Protein AF-0000000080356801 (afdb_homodimer)

Organism: Eutrema salsugineum (NCBI:txid72664)

Radius of gyration: 41.52 Å; Cα contacts (8 Å, |Δi|>4): 2896; chains: 2; bounding box: 86×134×94 Å

Secondary structure (DSSP, 8-state):
-HHHHHHHIIIIIGGGS-HHHHHHHHHH-HHHHHHIIIIIGGG-SEEEESS----HHHHHHHHTT-SS--EEEEEGGG--HHHHHTT--TT-SEEEEEEESS--THHHHHHHHH-TT--EEEEEEE--S-HHHHHHHHHHHHHH-TT--EEEEEEE-S-TT--TTTT---PPPTT--EEEEEEE-HHHHHHHHHHHHHHHH---SS-TTS-----------EEEEEES---HHHHHHHHHH-TT-SEEEEEE--SSPPPGGGS--HHHHHHGGG-TT--EEEEEE--SSS----TT--HHHHHHHHHH-TT-SEEEEE--TT-BHHHHHHHHHH-TT--EEEEES-TB--GGGGTT--STT----EEEEES-TT-BHHHHHHHTT-TT--EEE-TT-TB--THHHHHHTT-TT--EEE-TT---BHHHHHHHHH------EEE-TT-TB--HHHHHHHHSSSSSHHHH--EEE-TT-TT-BHHHHHHHHHH-SS--EEE-TT-TB--HHHHHHHHHHHHTTTSSPPPP-EEE-TT-TT--GGGHHHHSTTTTTT--EEE-TTSTT-SHHHHHHHHHH-TTPEEE-S-PSGGGTT------GGG-/-HHHHHHHIIIIIITTS-HHHHHHHHHH-HHHHHHIIIIIGGG-SEEEESS----HHHHHHHHTT-SS--EEEEE-TT--HHHHHTT--TT-SEEEEEEESS--THHHHHHHHH-TT--EEEEEEE--S-HHHHHHHHHHHHHH-TT--EEEEEEE-S-TT--TTTT--PPPPTT--EEEEEEE-HHHHHHHHHHHHHHHHTT-SS-TTS-----------EEEEEES---HHHHHHHHHH-TT-SEEEEEE--SSPPPGGGS--HHHHHHGGG-TT--EEEEEE--SSS----TT--HHHHHHHHHH-TT-SEEEEE--TT-BHHHHHHHHHH-TT--EEEEES-TB--GGGGTT--STT----EEEEES-TT-BHHHHHHHTT-TT--EEE-TT-TB--THHHHHHTT-TT--EEE-TT----HHHHHHHHH------EEE-TT-TT--HHHHHHHHSSSSSHHHH--EEE-TT-TT-BHHHHHHHHHH-SS--EEE-TT-TB--HHHHHHHHHHHHSTTSSPPPP-EEE-TT-TT--GGGHHHHSTTTTTT--EEE-TTSTT-SHHHHHHHHHH-TTPEEE-S-PSGGGTT------GGG-

Structure (mmCIF, N/CA/C/O backbone):
data_AF-0000000080356801-model_v1
#
loop_
_entity.id
_entity.type
_entity.pdbx_description
1 polymer 'F-box domain-containing protein'
#
loop_
_atom_site.group_PDB
_atom_site.id
_atom_site.type_symbol
_atom_site.label_atom_id
_atom_site.label_alt_id
_atom_site.label_comp_id
_atom_site.label_asym_id
_atom_site.label_entity_id
_atom_site.label_seq_id
_atom_site.pdbx_PDB_ins_code
_atom_site.Cartn_x
_atom_site.Cartn_y
_atom_site.Cartn_z
_atom_site.occupancy
_atom_site.B_iso_or_equiv
_atom_site.auth_seq_id
_atom_site.auth_comp_id
_atom_site.auth_asym_id
_atom_site.auth_atom_id
_atom_site.pdbx_PDB_model_num
ATOM 1 N N . MET A 1 1 ? -2.332 -56.156 -51.938 1 25.5 1 MET A N 1
ATOM 2 C CA . MET A 1 1 ? -3.424 -55.344 -51.375 1 25.5 1 MET A CA 1
ATOM 3 C C . MET A 1 1 ? -3.152 -55 -49.938 1 25.5 1 MET A C 1
ATOM 5 O O . MET A 1 1 ? -3.479 -53.906 -49.5 1 25.5 1 MET A O 1
ATOM 9 N N . GLU A 1 2 ? -2.627 -56 -49.125 1 36.09 2 GLU A N 1
ATOM 10 C CA . GLU A 1 2 ? -2.246 -55.812 -47.719 1 36.09 2 GLU A CA 1
ATOM 11 C C . GLU A 1 2 ? -1.059 -54.844 -47.625 1 36.09 2 GLU A C 1
ATOM 13 O O . GLU A 1 2 ? -0.962 -54.094 -46.656 1 36.09 2 GLU A O 1
ATOM 18 N N . GLU A 1 3 ? -0.075 -54.875 -48.5 1 37.59 3 GLU A N 1
ATOM 19 C CA . GLU A 1 3 ? 1.084 -53.969 -48.531 1 37.59 3 GLU A CA 1
ATOM 20 C C . GLU A 1 3 ? 0.673 -52.531 -48.844 1 37.59 3 GLU A C 1
ATOM 22 O O . GLU A 1 3 ? 1.237 -51.594 -48.312 1 37.59 3 GLU A O 1
ATOM 27 N N . VAL A 1 4 ? -0.217 -52.344 -49.812 1 40.38 4 VAL A N 1
ATOM 28 C CA . VAL A 1 4 ? -0.691 -51.031 -50.25 1 40.38 4 VAL A CA 1
ATOM 29 C C . VAL A 1 4 ? -1.489 -50.375 -49.125 1 40.38 4 VAL A C 1
ATOM 31 O O . VAL A 1 4 ? -1.406 -49.156 -48.938 1 40.38 4 VAL A O 1
ATOM 34 N N . THR A 1 5 ? -2.295 -51.125 -48.406 1 37.97 5 THR A N 1
ATOM 35 C CA . THR A 1 5 ? -3.078 -50.594 -47.312 1 37.97 5 THR A CA 1
ATOM 36 C C . THR A 1 5 ? -2.168 -50.125 -46.156 1 37.97 5 THR A C 1
ATOM 38 O O . THR A 1 5 ? -2.529 -49.219 -45.406 1 37.97 5 THR A O 1
ATOM 41 N N . ARG A 1 6 ? -1.026 -50.781 -46.031 1 43.91 6 ARG A N 1
ATOM 42 C CA . ARG A 1 6 ? -0.042 -50.406 -45.031 1 43.91 6 ARG A CA 1
ATOM 43 C C . ARG A 1 6 ? 0.608 -49.062 -45.375 1 43.91 6 ARG A C 1
ATOM 45 O O . ARG A 1 6 ? 0.827 -48.219 -44.5 1 43.91 6 ARG A O 1
ATOM 52 N N . SER A 1 7 ? 0.887 -48.875 -46.594 1 41.94 7 SER A N 1
ATOM 53 C CA . SER A 1 7 ? 1.487 -47.656 -47.062 1 41.94 7 SER A CA 1
ATOM 54 C C . SER A 1 7 ? 0.49 -46.5 -47.031 1 41.94 7 SER A C 1
ATOM 56 O O . SER A 1 7 ? 0.852 -45.375 -46.688 1 41.94 7 SER A O 1
ATOM 58 N N . VAL A 1 8 ? -0.75 -46.688 -47.5 1 42.94 8 VAL A N 1
ATOM 59 C CA . VAL A 1 8 ? -1.763 -45.656 -47.531 1 42.94 8 VAL A CA 1
ATOM 60 C C . VAL A 1 8 ? -2.191 -45.312 -46.125 1 42.94 8 VAL A C 1
ATOM 62 O O . VAL A 1 8 ? -2.5 -44.125 -45.812 1 42.94 8 VAL A O 1
ATOM 65 N N . LEU A 1 9 ? -2.359 -46.312 -45.281 1 40.38 9 LEU A N 1
ATOM 66 C CA . LEU A 1 9 ? -2.676 -46 -43.906 1 40.38 9 LEU A CA 1
ATOM 67 C C . LEU A 1 9 ? -1.55 -45.219 -43.25 1 40.38 9 LEU A C 1
ATOM 69 O O . LEU A 1 9 ? -1.807 -44.25 -42.5 1 40.38 9 LEU A O 1
ATOM 73 N N . ALA A 1 10 ? -0.326 -45.562 -43.562 1 43.72 10 ALA A N 1
ATOM 74 C CA . ALA A 1 10 ? 0.848 -44.875 -43.062 1 43.72 10 ALA A CA 1
ATOM 75 C C . ALA A 1 10 ? 0.89 -43.438 -43.562 1 43.72 10 ALA A C 1
ATOM 77 O O . ALA A 1 10 ? 1.141 -42.5 -42.812 1 43.72 10 ALA A O 1
ATOM 78 N N . GLU A 1 11 ? 0.831 -43.344 -44.875 1 45.25 11 GLU A N 1
ATOM 79 C CA . GLU A 1 11 ? 1.034 -42.031 -45.469 1 45.25 11 GLU A CA 1
ATOM 80 C C . GLU A 1 11 ? -0.129 -41.094 -45.156 1 45.25 11 GLU A C 1
ATOM 82 O O . GLU A 1 11 ? 0.077 -39.906 -44.906 1 45.25 11 GLU A O 1
ATOM 87 N N . GLU A 1 12 ? -1.353 -41.531 -45.406 1 44.69 12 GLU A N 1
ATOM 88 C CA . GLU A 1 12 ? -2.467 -40.594 -45.375 1 44.69 12 GLU A CA 1
ATOM 89 C C . GLU A 1 12 ? -3.045 -40.469 -43.969 1 44.69 12 GLU A C 1
ATOM 91 O O . GLU A 1 12 ? -3.469 -39.406 -43.562 1 44.69 12 GLU A O 1
ATOM 96 N N . ILE A 1 13 ? -3.254 -41.625 -43.281 1 43.5 13 ILE A N 1
ATOM 97 C CA . ILE A 1 13 ? -3.971 -41.531 -42 1 43.5 13 ILE A CA 1
ATOM 98 C C . ILE A 1 13 ? -2.98 -41.281 -40.875 1 43.5 13 ILE A C 1
ATOM 100 O O . ILE A 1 13 ? -3.186 -40.438 -40.031 1 43.5 13 ILE A O 1
ATOM 104 N N . LEU A 1 14 ? -1.884 -42.062 -40.938 1 47.72 14 LEU A N 1
ATOM 105 C CA . LEU A 1 14 ? -1.018 -42.031 -39.75 1 47.72 14 LEU A CA 1
ATOM 106 C C . LEU A 1 14 ? -0.223 -40.719 -39.719 1 47.72 14 LEU A C 1
ATOM 108 O O . LEU A 1 14 ? 0.11 -40.25 -38.625 1 47.72 14 LEU A O 1
ATOM 112 N N . LYS A 1 15 ? 0.079 -40.281 -40.844 1 47.97 15 LYS A N 1
ATOM 113 C CA . LYS A 1 15 ? 0.773 -39 -40.875 1 47.97 15 LYS A CA 1
ATOM 114 C C . LYS A 1 15 ? -0.071 -37.906 -40.219 1 47.97 15 LYS A C 1
ATOM 116 O O . LYS A 1 15 ? 0.461 -36.906 -39.75 1 47.97 15 LYS A O 1
ATOM 121 N N . ARG A 1 16 ? -1.338 -38.125 -40.312 1 46.84 16 ARG A N 1
ATOM 122 C CA . ARG A 1 16 ? -2.238 -37.094 -39.781 1 46.84 16 ARG A CA 1
ATOM 123 C C . ARG A 1 16 ? -2.545 -37.312 -38.312 1 46.84 16 ARG A C 1
ATOM 125 O O . ARG A 1 16 ? -3.172 -36.438 -37.688 1 46.84 16 ARG A O 1
ATOM 132 N N . LEU A 1 17 ? -2.395 -38.438 -37.875 1 47.94 17 LEU A N 1
ATOM 133 C CA . LEU A 1 17 ? -2.725 -38.656 -36.469 1 47.94 17 LEU A CA 1
ATOM 134 C C . LEU A 1 17 ? -1.638 -38.094 -35.562 1 47.94 17 LEU A C 1
ATOM 136 O O . LEU A 1 17 ? -0.451 -38.156 -35.875 1 47.94 17 LEU A O 1
ATOM 140 N N . ASP A 1 18 ? -1.974 -37.25 -34.625 1 52.53 18 ASP A N 1
ATOM 141 C CA . ASP A 1 18 ? -1.084 -36.781 -33.562 1 52.53 18 ASP A CA 1
ATOM 142 C C . ASP A 1 18 ? -0.417 -37.969 -32.875 1 52.53 18 ASP A C 1
ATOM 144 O O . ASP A 1 18 ? -0.926 -39.094 -32.906 1 52.53 18 ASP A O 1
ATOM 148 N N . LEU A 1 19 ? 0.879 -37.906 -32.688 1 53.62 19 LEU A N 1
ATOM 149 C CA . LEU A 1 19 ? 1.725 -38.906 -32.062 1 53.62 19 LEU A CA 1
ATOM 150 C C . LEU A 1 19 ? 0.955 -39.688 -30.984 1 53.62 19 LEU A C 1
ATOM 152 O O . LEU A 1 19 ? 1.115 -40.906 -30.859 1 53.62 19 LEU A O 1
ATOM 156 N N . GLU A 1 20 ? 0.121 -39.031 -30.391 1 54.12 20 GLU A N 1
ATOM 157 C CA . GLU A 1 20 ? -0.649 -39.688 -29.344 1 54.12 20 GLU A CA 1
ATOM 158 C C . GLU A 1 20 ? -1.574 -40.75 -29.906 1 54.12 20 GLU A C 1
ATOM 160 O O . GLU A 1 20 ? -1.695 -41.844 -29.328 1 54.12 20 GLU A O 1
ATOM 165 N N . ASN A 1 21 ? -2.109 -40.375 -30.984 1 54.81 21 ASN A N 1
ATOM 166 C CA . ASN A 1 21 ? -3.029 -41.312 -31.625 1 54.81 21 ASN A CA 1
ATOM 167 C C . ASN A 1 21 ? -2.285 -42.438 -32.312 1 54.81 21 ASN A C 1
ATOM 169 O O . ASN A 1 21 ? -2.754 -43.594 -32.281 1 54.81 21 ASN A O 1
ATOM 173 N N . LEU A 1 22 ? -1.183 -42.094 -32.781 1 57.03 22 LEU A N 1
ATOM 174 C CA . LEU A 1 22 ? -0.386 -43.125 -33.438 1 57.03 22 LEU A CA 1
ATOM 175 C C . LEU A 1 22 ? 0.051 -44.188 -32.438 1 57.03 22 LEU A C 1
ATOM 177 O O . LEU A 1 22 ? 0.009 -45.375 -32.75 1 57.03 22 LEU A O 1
ATOM 181 N N . CYS A 1 23 ? 0.458 -43.656 -31.234 1 54.62 23 CYS A N 1
ATOM 182 C CA . CYS A 1 23 ? 0.873 -44.594 -30.188 1 54.62 23 CYS A CA 1
ATOM 183 C C . CYS A 1 23 ? -0.304 -45.438 -29.703 1 54.62 23 CYS A C 1
ATOM 185 O O . CYS A 1 23 ? -0.153 -46.625 -29.438 1 54.62 23 CYS A O 1
ATOM 187 N N . SER A 1 24 ? -1.431 -44.75 -29.672 1 54.56 24 SER A N 1
ATOM 188 C CA . SER A 1 24 ? -2.619 -45.469 -29.25 1 54.56 24 SER A CA 1
ATOM 189 C C . SER A 1 24 ? -2.982 -46.562 -30.25 1 54.56 24 SER A C 1
ATOM 191 O O . SER A 1 24 ? -3.336 -47.688 -29.859 1 54.56 24 SER A O 1
ATOM 193 N N . VAL A 1 25 ? -2.854 -46.219 -31.516 1 53.09 25 VAL A N 1
ATOM 194 C CA . VAL A 1 25 ? -3.227 -47.156 -32.562 1 53.09 25 VAL A CA 1
ATOM 195 C C . VAL A 1 25 ? -2.188 -48.25 -32.656 1 53.09 25 VAL A C 1
ATOM 197 O O . VAL A 1 25 ? -2.527 -49.406 -32.938 1 53.09 25 VAL A O 1
ATOM 200 N N . ALA A 1 26 ? -0.962 -47.875 -32.375 1 55.44 26 ALA A N 1
ATOM 201 C CA . ALA A 1 26 ? 0.104 -48.875 -32.438 1 55.44 26 ALA A CA 1
ATOM 202 C C . ALA A 1 26 ? -0.053 -49.938 -31.344 1 55.44 26 ALA A C 1
ATOM 204 O O . ALA A 1 26 ? 0.397 -51.062 -31.5 1 55.44 26 ALA A O 1
ATOM 205 N N . CYS A 1 27 ? -0.61 -49.469 -30.234 1 50.56 27 CYS A N 1
ATOM 206 C CA . CYS A 1 27 ? -0.803 -50.375 -29.109 1 50.56 27 CYS A CA 1
ATOM 207 C C . CYS A 1 27 ? -1.922 -51.375 -29.391 1 50.56 27 CYS A C 1
ATOM 209 O O . CYS A 1 27 ? -2.021 -52.406 -28.719 1 50.56 27 CYS A O 1
ATOM 211 N N . VAL A 1 28 ? -2.814 -51.062 -30.344 1 49.81 28 VAL A N 1
ATOM 212 C CA . VAL A 1 28 ? -3.994 -51.875 -30.547 1 49.81 28 VAL A CA 1
ATOM 213 C C . VAL A 1 28 ? -3.719 -52.938 -31.625 1 49.81 28 VAL A C 1
ATOM 215 O O . VAL A 1 28 ? -4.305 -54 -31.609 1 49.81 28 VAL A O 1
ATOM 218 N N . SER A 1 29 ? -2.967 -52.594 -32.75 1 50.62 29 SER A N 1
ATOM 219 C CA . SER A 1 29 ? -2.818 -53.531 -33.844 1 50.62 29 SER A CA 1
ATOM 220 C C . SER A 1 29 ? -1.355 -53.719 -34.25 1 50.62 29 SER A C 1
ATOM 222 O O . SER A 1 29 ? -0.622 -52.719 -34.375 1 50.62 29 SER A O 1
ATOM 224 N N . THR A 1 30 ? -0.824 -54.938 -34.188 1 54.16 30 THR A N 1
ATOM 225 C CA . THR A 1 30 ? 0.528 -55.281 -34.625 1 54.16 30 THR A CA 1
ATOM 226 C C . THR A 1 30 ? 0.815 -54.75 -36.031 1 54.16 30 THR A C 1
ATOM 228 O O . THR A 1 30 ? 1.946 -54.375 -36.312 1 54.16 30 THR A O 1
ATOM 231 N N . THR A 1 31 ? -0.136 -54.812 -36.844 1 50.38 31 THR A N 1
ATOM 232 C CA . THR A 1 31 ? 0.046 -54.344 -38.219 1 50.38 31 THR A CA 1
ATOM 233 C C . THR A 1 31 ? 0.283 -52.844 -38.25 1 50.38 31 THR A C 1
ATOM 235 O O . THR A 1 31 ? 1.127 -52.344 -39.031 1 50.38 31 THR A O 1
ATOM 238 N N . LEU A 1 32 ? -0.456 -52.188 -37.438 1 52.88 32 LEU A N 1
ATOM 239 C CA . LEU A 1 32 ? -0.323 -50.75 -37.406 1 52.88 32 LEU A CA 1
ATOM 240 C C . LEU A 1 32 ? 0.965 -50.312 -36.719 1 52.88 32 LEU A C 1
ATOM 242 O O . LEU A 1 32 ? 1.587 -49.312 -37.094 1 52.88 32 LEU A O 1
ATOM 246 N N . ARG A 1 33 ? 1.426 -51.125 -35.844 1 56.06 33 ARG A N 1
ATOM 247 C CA . ARG A 1 33 ? 2.719 -50.906 -35.188 1 56.06 33 ARG A CA 1
ATOM 248 C C . ARG A 1 33 ? 3.85 -50.969 -36.219 1 56.06 33 ARG A C 1
ATOM 250 O O . ARG A 1 33 ? 4.742 -50.094 -36.219 1 56.06 33 ARG A O 1
ATOM 257 N N . SER A 1 34 ? 3.748 -51.938 -37.094 1 57.5 34 SER A N 1
ATOM 258 C CA . SER A 1 34 ? 4.781 -52.094 -38.125 1 57.5 34 SER A CA 1
ATOM 259 C C . SER A 1 34 ? 4.738 -50.938 -39.125 1 57.5 34 SER A C 1
ATOM 261 O O . SER A 1 34 ? 5.781 -50.469 -39.594 1 57.5 34 SER A O 1
ATOM 263 N N . ALA A 1 35 ? 3.547 -50.469 -39.406 1 54.09 35 ALA A N 1
ATOM 264 C CA . ALA A 1 35 ? 3.395 -49.375 -40.375 1 54.09 35 ALA A CA 1
ATOM 265 C C . ALA A 1 35 ? 3.918 -48.062 -39.781 1 54.09 35 ALA A C 1
ATOM 267 O O . ALA A 1 35 ? 4.527 -47.25 -40.5 1 54.09 35 ALA A O 1
ATOM 268 N N . VAL A 1 36 ? 3.625 -47.812 -38.531 1 57.12 36 VAL A N 1
ATOM 269 C CA . VAL A 1 36 ? 4.09 -46.594 -37.906 1 57.12 36 VAL A CA 1
ATOM 270 C C . VAL A 1 36 ? 5.613 -46.625 -37.781 1 57.12 36 VAL A C 1
ATOM 272 O O . VAL A 1 36 ? 6.281 -45.625 -38.062 1 57.12 36 VAL A O 1
ATOM 275 N N . VAL A 1 37 ? 6.172 -47.812 -37.438 1 56.53 37 VAL A N 1
ATOM 276 C CA . VAL A 1 37 ? 7.609 -47.938 -37.188 1 56.53 37 VAL A CA 1
ATOM 277 C C . VAL A 1 37 ? 8.359 -47.875 -38.531 1 56.53 37 VAL A C 1
ATOM 279 O O . VAL A 1 37 ? 9.414 -47.219 -38.625 1 56.53 37 VAL A O 1
ATOM 282 N N . SER A 1 38 ? 7.793 -48.531 -39.531 1 56.16 38 SER A N 1
ATOM 283 C CA . SER A 1 38 ? 8.531 -48.594 -40.781 1 56.16 38 SER A CA 1
ATOM 284 C C . SER A 1 38 ? 8.234 -47.406 -41.688 1 56.16 38 SER A C 1
ATOM 286 O O . SER A 1 38 ? 9.031 -47.031 -42.562 1 56.16 38 SER A O 1
ATOM 288 N N . GLY A 1 39 ? 7.168 -46.719 -41.5 1 56.91 39 GLY A N 1
ATOM 289 C CA . GLY A 1 39 ? 6.785 -45.688 -42.469 1 56.91 39 GLY A CA 1
ATOM 290 C C . GLY A 1 39 ? 6.871 -44.312 -41.906 1 56.91 39 GLY A C 1
ATOM 291 O O . GLY A 1 39 ? 7.473 -43.406 -42.5 1 56.91 39 GLY A O 1
ATOM 292 N N . VAL A 1 40 ? 6.246 -44.125 -40.75 1 60.62 40 VAL A N 1
ATOM 293 C CA . VAL A 1 40 ? 6.016 -42.75 -40.281 1 60.62 40 VAL A CA 1
ATOM 294 C C . VAL A 1 40 ? 7.156 -42.312 -39.375 1 60.62 40 VAL A C 1
ATOM 296 O O . VAL A 1 40 ? 7.648 -41.188 -39.5 1 60.62 40 VAL A O 1
ATOM 299 N N . LEU A 1 41 ? 7.672 -43.188 -38.719 1 63 41 LEU A N 1
ATOM 300 C CA . LEU A 1 41 ? 8.602 -42.812 -37.656 1 63 41 LEU A CA 1
ATOM 301 C C . LEU A 1 41 ? 9.922 -42.312 -38.219 1 63 41 LEU A C 1
ATOM 303 O O . LEU A 1 41 ? 10.484 -41.312 -37.75 1 63 41 LEU A O 1
ATOM 307 N N . PRO A 1 42 ? 10.328 -42.969 -39.406 1 61.78 42 PRO A N 1
ATOM 308 C CA . PRO A 1 42 ? 11.617 -42.5 -39.906 1 61.78 42 PRO A CA 1
ATOM 309 C C . PRO A 1 42 ? 11.547 -41.062 -40.406 1 61.78 42 PRO A C 1
ATOM 311 O O . PRO A 1 42 ? 12.57 -40.375 -40.5 1 61.78 42 PRO A O 1
ATOM 314 N N . SER A 1 43 ? 10.398 -40.562 -40.688 1 66.38 43 SER A N 1
ATOM 315 C CA . SER A 1 43 ? 10.266 -39.219 -41.219 1 66.38 43 SER A CA 1
ATOM 316 C C . SER A 1 43 ? 9.977 -38.188 -40.125 1 66.38 43 SER A C 1
ATOM 318 O O . SER A 1 43 ? 9.984 -37 -40.375 1 66.38 43 SER A O 1
ATOM 320 N N . LEU A 1 44 ? 9.867 -38.656 -38.969 1 75.69 44 LEU A N 1
ATOM 321 C CA . LEU A 1 44 ? 9.5 -37.75 -37.906 1 75.69 44 LEU A CA 1
ATOM 322 C C . LEU A 1 44 ? 10.719 -36.969 -37.375 1 75.69 44 LEU A C 1
ATOM 324 O O . LEU A 1 44 ? 11.797 -37.562 -37.219 1 75.69 44 LEU A O 1
ATOM 328 N N . THR A 1 45 ? 10.547 -35.719 -37.312 1 83.44 45 THR A N 1
ATOM 329 C CA . THR A 1 45 ? 11.617 -34.875 -36.812 1 83.44 45 THR A CA 1
ATOM 330 C C . THR A 1 45 ? 11.469 -34.656 -35.312 1 83.44 45 THR A C 1
ATOM 332 O O . THR A 1 45 ? 12.438 -34.344 -34.625 1 83.44 45 THR A O 1
ATOM 335 N N . SER A 1 46 ? 10.266 -34.875 -34.844 1 88.56 46 SER A N 1
ATOM 336 C CA . SER A 1 46 ? 10.016 -34.719 -33.406 1 88.56 46 SER A CA 1
ATOM 337 C C . SER A 1 46 ? 9.164 -35.844 -32.875 1 88.56 46 SER A C 1
ATOM 339 O O . SER A 1 46 ? 8.219 -36.312 -33.531 1 88.56 46 SER A O 1
ATOM 341 N N . LEU A 1 47 ? 9.609 -36.438 -31.828 1 84.19 47 LEU A N 1
ATOM 342 C CA . LEU A 1 47 ? 8.875 -37.531 -31.188 1 84.19 47 LEU A CA 1
ATOM 343 C C . LEU A 1 47 ? 8.641 -37.25 -29.719 1 84.19 47 LEU A C 1
ATOM 345 O O . LEU A 1 47 ? 9.586 -37 -28.969 1 84.19 47 LEU A O 1
ATOM 349 N N . ASP A 1 48 ? 7.406 -37.188 -29.266 1 86.44 48 ASP A N 1
ATOM 350 C CA . ASP A 1 48 ? 7.039 -36.938 -27.875 1 86.44 48 ASP A CA 1
ATOM 351 C C . ASP A 1 48 ? 6.375 -38.188 -27.266 1 86.44 48 ASP A C 1
ATOM 353 O O . ASP A 1 48 ? 5.219 -38.469 -27.562 1 86.44 48 ASP A O 1
ATOM 357 N N . LEU A 1 49 ? 7.062 -38.875 -26.438 1 81.38 49 LEU A N 1
ATOM 358 C CA . LEU A 1 49 ? 6.555 -40.062 -25.766 1 81.38 49 LEU A CA 1
ATOM 359 C C . LEU A 1 49 ? 6.352 -39.781 -24.266 1 81.38 49 LEU A C 1
ATOM 361 O O . LEU A 1 49 ? 6.555 -40.688 -23.438 1 81.38 49 LEU A O 1
ATOM 365 N N . SER A 1 50 ? 5.961 -38.656 -23.922 1 81.38 50 SER A N 1
ATOM 366 C CA . SER A 1 50 ? 5.828 -38.25 -22.531 1 81.38 50 SER A CA 1
ATOM 367 C C . SER A 1 50 ? 4.633 -38.938 -21.875 1 81.38 50 SER A C 1
ATOM 369 O O . SER A 1 50 ? 4.637 -39.188 -20.672 1 81.38 50 SER A O 1
ATOM 371 N N . VAL A 1 51 ? 3.686 -39.25 -22.672 1 71.62 51 VAL A N 1
ATOM 372 C CA . VAL A 1 51 ? 2.434 -39.75 -22.109 1 71.62 51 VAL A CA 1
ATOM 373 C C . VAL A 1 51 ? 2.506 -41.25 -21.953 1 71.62 51 VAL A C 1
ATOM 375 O O . VAL A 1 51 ? 1.708 -41.844 -21.219 1 71.62 51 VAL A O 1
ATOM 378 N N . PHE A 1 52 ? 3.521 -41.844 -22.594 1 71.69 52 PHE A N 1
ATOM 379 C CA . PHE A 1 52 ? 3.672 -43.281 -22.594 1 71.69 52 PHE A CA 1
ATOM 380 C C . PHE A 1 52 ? 4.984 -43.688 -21.922 1 71.69 52 PHE A C 1
ATOM 382 O O . PHE A 1 52 ? 5.984 -43 -22.031 1 71.69 52 PHE A O 1
ATOM 389 N N . SER A 1 53 ? 4.93 -44.781 -21.109 1 77.56 53 SER A N 1
ATOM 390 C CA . SER A 1 53 ? 6.141 -45.281 -20.484 1 77.56 53 SER A CA 1
ATOM 391 C C . SER A 1 53 ? 6.613 -46.562 -21.172 1 77.56 53 SER A C 1
ATOM 393 O O . SER A 1 53 ? 6.332 -47.688 -20.703 1 77.56 53 SER A O 1
ATOM 395 N N . PRO A 1 54 ? 7.332 -46.344 -22.109 1 77.31 54 PRO A N 1
ATOM 396 C CA . PRO A 1 54 ? 7.77 -47.531 -22.859 1 77.31 54 PRO A CA 1
ATOM 397 C C . PRO A 1 54 ? 8.836 -48.344 -22.109 1 77.31 54 PRO A C 1
ATOM 399 O O . PRO A 1 54 ? 9.57 -47.781 -21.281 1 77.31 54 PRO A O 1
ATOM 402 N N . ASP A 1 55 ? 8.828 -49.656 -22.344 1 79.38 55 ASP A N 1
ATOM 403 C CA . ASP A 1 55 ? 9.945 -50.469 -21.859 1 79.38 55 ASP A CA 1
ATOM 404 C C . ASP A 1 55 ? 11.102 -50.438 -22.859 1 79.38 55 ASP A C 1
ATOM 406 O O . ASP A 1 55 ? 10.984 -49.844 -23.938 1 79.38 55 ASP A O 1
ATOM 410 N N . GLU A 1 56 ? 12.211 -51.031 -22.547 1 84.38 56 GLU A N 1
ATOM 411 C CA . GLU A 1 56 ? 13.43 -50.969 -23.344 1 84.38 56 GLU A CA 1
ATOM 412 C C . GLU A 1 56 ? 13.203 -51.594 -24.734 1 84.38 56 GLU A C 1
ATOM 414 O O . GLU A 1 56 ? 13.656 -51.031 -25.734 1 84.38 56 GLU A O 1
ATOM 419 N N . GLU A 1 57 ? 12.492 -52.688 -24.812 1 81.44 57 GLU A N 1
ATOM 420 C CA . GLU A 1 57 ? 12.25 -53.344 -26.078 1 81.44 57 GLU A CA 1
ATOM 421 C C . GLU A 1 57 ? 11.367 -52.5 -27 1 81.44 57 GLU A C 1
ATOM 423 O O . GLU A 1 57 ? 11.641 -52.375 -28.188 1 81.44 57 GLU A O 1
ATOM 428 N N . THR A 1 58 ? 10.383 -52 -26.406 1 78.5 58 THR A N 1
ATOM 429 C CA . THR A 1 58 ? 9.461 -51.156 -27.172 1 78.5 58 THR A CA 1
ATOM 430 C C . THR A 1 58 ? 10.172 -49.906 -27.703 1 78.5 58 THR A C 1
ATOM 432 O O . THR A 1 58 ? 9.953 -49.5 -28.844 1 78.5 58 THR A O 1
ATOM 435 N N . LEU A 1 59 ? 10.969 -49.344 -26.859 1 83.5 59 LEU A N 1
ATOM 436 C CA . LEU A 1 59 ? 11.688 -48.156 -27.266 1 83.5 59 LEU A CA 1
ATOM 437 C C . LEU A 1 59 ? 12.625 -48.438 -28.438 1 83.5 59 LEU A C 1
ATOM 439 O O . LEU A 1 59 ? 12.695 -47.688 -29.391 1 83.5 59 LEU A O 1
ATOM 443 N N . ASN A 1 60 ? 13.344 -49.531 -28.312 1 81.19 60 ASN A N 1
ATOM 444 C CA . ASN A 1 60 ? 14.266 -49.906 -29.375 1 81.19 60 ASN A CA 1
ATOM 445 C C . ASN A 1 60 ? 13.539 -50.156 -30.703 1 81.19 60 ASN A C 1
ATOM 447 O O . ASN A 1 60 ? 14.047 -49.812 -31.766 1 81.19 60 ASN A O 1
ATOM 451 N N . TYR A 1 61 ? 12.477 -50.656 -30.516 1 74.69 61 TYR A N 1
ATOM 452 C CA . TYR A 1 61 ? 11.68 -50.938 -31.703 1 74.69 61 TYR A CA 1
ATOM 453 C C . TYR A 1 61 ? 11.172 -49.656 -32.344 1 74.69 61 TYR A C 1
ATOM 455 O O . TYR A 1 61 ? 11.172 -49.531 -33.562 1 74.69 61 TYR A O 1
ATOM 463 N N . MET A 1 62 ? 10.742 -48.781 -31.594 1 74.75 62 MET A N 1
ATOM 464 C CA . MET A 1 62 ? 10.195 -47.5 -32.094 1 74.75 62 MET A CA 1
ATOM 465 C C . MET A 1 62 ? 11.273 -46.656 -32.75 1 74.75 62 MET A C 1
ATOM 467 O O . MET A 1 62 ? 11.008 -46 -33.75 1 74.75 62 MET A O 1
ATOM 471 N N . LEU A 1 63 ? 12.461 -46.781 -32.219 1 78 63 LEU A N 1
ATOM 472 C CA . LEU A 1 63 ? 13.484 -45.844 -32.656 1 78 63 LEU A CA 1
ATOM 473 C C . LEU A 1 63 ? 14.383 -46.469 -33.719 1 78 63 LEU A C 1
ATOM 475 O O . LEU A 1 63 ? 15.234 -45.812 -34.281 1 78 63 LEU A O 1
ATOM 479 N N . ARG A 1 64 ? 14.43 -47.781 -33.969 1 70.88 64 ARG A N 1
ATOM 480 C CA . ARG A 1 64 ? 15.258 -48.469 -34.969 1 70.88 64 ARG A CA 1
ATOM 481 C C . ARG A 1 64 ? 15.148 -47.812 -36.312 1 70.88 64 ARG A C 1
ATOM 483 O O . ARG A 1 64 ? 16.125 -47.75 -37.062 1 70.88 64 ARG A O 1
ATOM 490 N N . GLY A 1 65 ? 14.086 -46.969 -36.625 1 63.12 65 GLY A N 1
ATOM 491 C CA . GLY A 1 65 ? 13.898 -46.375 -37.906 1 63.12 65 GLY A CA 1
ATOM 492 C C . GLY A 1 65 ? 13.898 -44.875 -37.906 1 63.12 65 GLY A C 1
ATOM 493 O O . GLY A 1 65 ? 13.734 -44.219 -38.938 1 63.12 65 GLY A O 1
ATOM 494 N N . CYS A 1 66 ? 14.227 -44.375 -36.812 1 68.94 66 CYS A N 1
ATOM 495 C CA . CYS A 1 66 ? 14.141 -42.906 -36.719 1 68.94 66 CYS A CA 1
ATOM 496 C C . CYS A 1 66 ? 15.508 -42.281 -36.938 1 68.94 66 CYS A C 1
ATOM 498 O O . CYS A 1 66 ? 16.25 -42.031 -35.969 1 68.94 66 CYS A O 1
ATOM 500 N N . ILE A 1 67 ? 16.016 -42.125 -38.125 1 65.56 67 ILE A N 1
ATOM 501 C CA . ILE A 1 67 ? 17.344 -41.594 -38.438 1 65.56 67 ILE A CA 1
ATOM 502 C C . ILE A 1 67 ? 17.344 -40.094 -38.406 1 65.56 67 ILE A C 1
ATOM 504 O O . ILE A 1 67 ? 18.359 -39.469 -38.094 1 65.56 67 ILE A O 1
ATOM 508 N N . GLY A 1 68 ? 16.266 -39.406 -38.469 1 75.25 68 GLY A N 1
ATOM 509 C CA . GLY A 1 68 ? 16.266 -37.969 -38.562 1 75.25 68 GLY A CA 1
ATOM 510 C C . GLY A 1 68 ? 15.641 -37.281 -37.344 1 75.25 68 GLY A C 1
ATOM 511 O O . GLY A 1 68 ? 15.195 -36.156 -37.438 1 75.25 68 GLY A O 1
ATOM 512 N N . LEU A 1 69 ? 15.656 -37.906 -36.281 1 86.38 69 LEU A N 1
ATOM 513 C CA . LEU A 1 69 ? 15 -37.344 -35.125 1 86.38 69 LEU A CA 1
ATOM 514 C C . LEU A 1 69 ? 15.82 -36.188 -34.5 1 86.38 69 LEU A C 1
ATOM 516 O O . LEU A 1 69 ? 17 -36.375 -34.219 1 86.38 69 LEU A O 1
ATOM 520 N N . ARG A 1 70 ? 15.219 -35.031 -34.438 1 91.12 70 ARG A N 1
ATOM 521 C CA . ARG A 1 70 ? 15.898 -33.875 -33.875 1 91.12 70 ARG A CA 1
ATOM 522 C C . ARG A 1 70 ? 15.414 -33.562 -32.469 1 91.12 70 ARG A C 1
ATOM 524 O O . ARG A 1 70 ? 16.172 -33.062 -31.641 1 91.12 70 ARG A O 1
ATOM 531 N N . SER A 1 71 ? 14.156 -33.844 -32.219 1 93.69 71 SER A N 1
ATOM 532 C CA . SER A 1 71 ? 13.57 -33.625 -30.891 1 93.69 71 SER A CA 1
ATOM 533 C C . SER A 1 71 ? 12.969 -34.906 -30.312 1 93.69 71 SER A C 1
ATOM 535 O O . SER A 1 71 ? 12.18 -35.562 -30.984 1 93.69 71 SER A O 1
ATOM 537 N N . LEU A 1 72 ? 13.43 -35.25 -29.109 1 91.44 72 LEU A N 1
ATOM 538 C CA . LEU A 1 72 ? 12.969 -36.5 -28.484 1 91.44 72 LEU A CA 1
ATOM 539 C C . LEU A 1 72 ? 12.539 -36.25 -27.047 1 91.44 72 LEU A C 1
ATOM 541 O O . LEU A 1 72 ? 13.289 -35.656 -26.266 1 91.44 72 LEU A O 1
ATOM 545 N N . THR A 1 73 ? 11.344 -36.562 -26.688 1 92.94 73 THR A N 1
ATOM 546 C CA . THR A 1 73 ? 10.836 -36.594 -25.328 1 92.94 73 THR A CA 1
ATOM 547 C C . THR A 1 73 ? 10.492 -38 -24.875 1 92.94 73 THR A C 1
ATOM 549 O O . THR A 1 73 ? 9.703 -38.688 -25.531 1 92.94 73 THR A O 1
ATOM 552 N N . LEU A 1 74 ? 11.102 -38.406 -23.781 1 89.75 74 LEU A N 1
ATOM 553 C CA . LEU A 1 74 ? 10.922 -39.781 -23.328 1 89.75 74 LEU A CA 1
ATOM 554 C C . LEU A 1 74 ? 10.438 -39.812 -21.875 1 89.75 74 LEU A C 1
ATOM 556 O O . LEU A 1 74 ? 10.891 -39 -21.047 1 89.75 74 LEU A O 1
ATOM 560 N N . ASN A 1 75 ? 9.492 -40.594 -21.594 1 85.75 75 ASN A N 1
ATOM 561 C CA . ASN A 1 75 ? 9.156 -40.969 -20.234 1 85.75 75 ASN A CA 1
ATOM 562 C C . ASN A 1 75 ? 10 -42.156 -19.766 1 85.75 75 ASN A C 1
ATOM 564 O O . ASN A 1 75 ? 9.742 -43.312 -20.156 1 85.75 75 ASN A O 1
ATOM 568 N N . CYS A 1 76 ? 10.93 -42 -18.859 1 86.31 76 CYS A N 1
ATOM 569 C CA . CYS A 1 76 ? 11.953 -42.969 -18.531 1 86.31 76 CYS A CA 1
ATOM 570 C C . CYS A 1 76 ? 11.594 -43.75 -17.25 1 86.31 76 CYS A C 1
ATOM 572 O O . CYS A 1 76 ? 12.477 -44.25 -16.562 1 86.31 76 CYS A O 1
ATOM 574 N N . LEU A 1 77 ? 10.414 -43.781 -16.938 1 79.81 77 LEU A N 1
ATOM 575 C CA . LEU A 1 77 ? 9.977 -44.438 -15.711 1 79.81 77 LEU A CA 1
ATOM 576 C C . LEU A 1 77 ? 10.453 -45.875 -15.672 1 79.81 77 LEU A C 1
ATOM 578 O O . LEU A 1 77 ? 10.789 -46.406 -14.602 1 79.81 77 LEU A O 1
ATOM 582 N N . ARG A 1 78 ? 10.57 -46.562 -16.875 1 80.81 78 ARG A N 1
ATOM 583 C CA . ARG A 1 78 ? 10.93 -47.969 -16.922 1 80.81 78 ARG A CA 1
ATOM 584 C C . ARG A 1 78 ? 12.203 -48.188 -17.734 1 80.81 78 ARG A C 1
ATOM 586 O O . ARG A 1 78 ? 12.492 -49.312 -18.156 1 80.81 78 ARG A O 1
ATOM 593 N N . LEU A 1 79 ? 12.852 -47.156 -17.906 1 87.44 79 LEU A N 1
ATOM 594 C CA . LEU A 1 79 ? 14.016 -47.281 -18.766 1 87.44 79 LEU A CA 1
ATOM 595 C C . LEU A 1 79 ? 15.305 -47.25 -17.953 1 87.44 79 LEU A C 1
ATOM 597 O O . LEU A 1 79 ? 15.414 -46.531 -16.969 1 87.44 79 LEU A O 1
ATOM 601 N N . SER A 1 80 ? 16.188 -48.094 -18.359 1 88.25 80 SER A N 1
ATOM 602 C CA . SER A 1 80 ? 17.516 -48.125 -17.75 1 88.25 80 SER A CA 1
ATOM 603 C C . SER A 1 80 ? 18.484 -47.188 -18.469 1 88.25 80 SER A C 1
ATOM 605 O O . SER A 1 80 ? 18.141 -46.594 -19.516 1 88.25 80 SER A O 1
ATOM 607 N N . VAL A 1 81 ? 19.656 -47.094 -17.906 1 88.44 81 VAL A N 1
ATOM 608 C CA . VAL A 1 81 ? 20.688 -46.219 -18.484 1 88.44 81 VAL A CA 1
ATOM 609 C C . VAL A 1 81 ? 21.078 -46.75 -19.875 1 88.44 81 VAL A C 1
ATOM 611 O O . VAL A 1 81 ? 21.297 -45.969 -20.797 1 88.44 81 VAL A O 1
ATOM 614 N N . ALA A 1 82 ? 21.109 -48 -20.031 1 89.31 82 ALA A N 1
ATOM 615 C CA . ALA A 1 82 ? 21.5 -48.625 -21.281 1 89.31 82 ALA A CA 1
ATOM 616 C C . ALA A 1 82 ? 20.469 -48.344 -22.375 1 89.31 82 ALA A C 1
ATOM 618 O O . ALA A 1 82 ? 20.844 -48.094 -23.531 1 89.31 82 ALA A O 1
ATOM 619 N N . ALA A 1 83 ? 19.266 -48.344 -22 1 90.06 83 ALA A N 1
ATOM 620 C CA . ALA A 1 83 ? 18.203 -48.094 -22.953 1 90.06 83 ALA A CA 1
ATOM 621 C C . ALA A 1 83 ? 18.281 -46.656 -23.484 1 90.06 83 ALA A C 1
ATOM 623 O O . ALA A 1 83 ? 18.062 -46.406 -24.672 1 90.06 83 ALA A O 1
ATOM 624 N N . VAL A 1 84 ? 18.594 -45.781 -22.609 1 91.56 84 VAL A N 1
ATOM 625 C CA . VAL A 1 84 ? 18.656 -44.375 -22.984 1 91.56 84 VAL A CA 1
ATOM 626 C C . VAL A 1 84 ? 19.891 -44.125 -23.844 1 91.56 84 VAL A C 1
ATOM 628 O O . VAL A 1 84 ? 19.844 -43.344 -24.812 1 91.56 84 VAL A O 1
ATOM 631 N N . ARG A 1 85 ? 20.969 -44.75 -23.484 1 90.88 85 ARG A N 1
ATOM 632 C CA . ARG A 1 85 ? 22.203 -44.625 -24.25 1 90.88 85 ARG A CA 1
ATOM 633 C C . ARG A 1 85 ? 22 -45.062 -25.703 1 90.88 85 ARG A C 1
ATOM 635 O O . ARG A 1 85 ? 22.609 -44.469 -26.609 1 90.88 85 ARG A O 1
ATOM 642 N N . GLY A 1 86 ? 21.141 -45.875 -25.922 1 88.31 86 GLY A N 1
ATOM 643 C CA . GLY A 1 86 ? 20.891 -46.406 -27.25 1 88.31 86 GLY A CA 1
ATOM 644 C C . GLY A 1 86 ? 20.172 -45.438 -28.156 1 88.31 86 GLY A C 1
ATOM 645 O O . GLY A 1 86 ? 20.25 -45.562 -29.391 1 88.31 86 GLY A O 1
ATOM 646 N N . VAL A 1 87 ? 19.594 -44.531 -27.594 1 88.81 87 VAL A N 1
ATOM 647 C CA . VAL A 1 87 ? 18.781 -43.625 -28.406 1 88.81 87 VAL A CA 1
ATOM 648 C C . VAL A 1 87 ? 19.516 -42.281 -28.594 1 88.81 87 VAL A C 1
ATOM 650 O O . VAL A 1 87 ? 19.141 -41.469 -29.438 1 88.81 87 VAL A O 1
ATOM 653 N N . LEU A 1 88 ? 20.625 -42.125 -27.906 1 91.88 88 LEU A N 1
ATOM 654 C CA . LEU A 1 88 ? 21.375 -40.875 -28 1 91.88 88 LEU A CA 1
ATOM 655 C C . LEU A 1 88 ? 22.203 -40.844 -29.266 1 91.88 88 LEU A C 1
ATOM 657 O O . LEU A 1 88 ? 22.641 -41.875 -29.766 1 91.88 88 LEU A O 1
ATOM 661 N N . GLY A 1 89 ? 22.328 -39.594 -29.875 1 91.12 89 GLY A N 1
ATOM 662 C CA . GLY A 1 89 ? 23.109 -39.406 -31.078 1 91.12 89 GLY A CA 1
ATOM 663 C C . GLY A 1 89 ? 23.328 -37.938 -31.422 1 91.12 89 GLY A C 1
ATOM 664 O O . GLY A 1 89 ? 22.672 -37.062 -30.859 1 91.12 89 GLY A O 1
ATOM 665 N N . PRO A 1 90 ? 24.203 -37.719 -32.312 1 91.81 90 PRO A N 1
ATOM 666 C CA . PRO A 1 90 ? 24.547 -36.344 -32.688 1 91.81 90 PRO A CA 1
ATOM 667 C C . PRO A 1 90 ? 23.406 -35.625 -33.438 1 91.81 90 PRO A C 1
ATOM 669 O O . PRO A 1 90 ? 23.422 -34.406 -33.562 1 91.81 90 PRO A O 1
ATOM 672 N N . HIS A 1 91 ? 22.453 -36.375 -33.844 1 90.06 91 HIS A N 1
ATOM 673 C CA . HIS A 1 91 ? 21.344 -35.812 -34.594 1 90.06 91 HIS A CA 1
ATOM 674 C C . HIS A 1 91 ? 20.375 -35.062 -33.688 1 90.06 91 HIS A C 1
ATOM 676 O O . HIS A 1 91 ? 19.562 -34.25 -34.156 1 90.06 91 HIS A O 1
ATOM 682 N N . LEU A 1 92 ? 20.453 -35.281 -32.438 1 92.88 92 LEU A N 1
ATOM 683 C CA . LEU A 1 92 ? 19.5 -34.719 -31.484 1 92.88 92 LEU A CA 1
ATOM 684 C C . LEU A 1 92 ? 19.844 -33.281 -31.156 1 92.88 92 LEU A C 1
ATOM 686 O O . LEU A 1 92 ? 21.016 -32.938 -30.922 1 92.88 92 LEU A O 1
ATOM 690 N N . ARG A 1 93 ? 18.844 -32.438 -31.266 1 95.62 93 ARG A N 1
ATOM 691 C CA . ARG A 1 93 ? 18.969 -31.047 -30.891 1 95.62 93 ARG A CA 1
ATOM 692 C C . ARG A 1 93 ? 18.203 -30.75 -29.609 1 95.62 93 ARG A C 1
ATOM 694 O O . ARG A 1 93 ? 18.594 -29.859 -28.828 1 95.62 93 ARG A O 1
ATOM 701 N N . GLU A 1 94 ? 17.078 -31.422 -29.438 1 97 94 GLU A N 1
ATOM 702 C CA . GLU A 1 94 ? 16.25 -31.297 -28.25 1 97 94 GLU A CA 1
ATOM 703 C C . GLU A 1 94 ? 16 -32.656 -27.594 1 97 94 GLU A C 1
ATOM 705 O O . GLU A 1 94 ? 15.586 -33.594 -28.25 1 97 94 GLU A O 1
ATOM 710 N N . LEU A 1 95 ? 16.312 -32.75 -26.281 1 96.06 95 LEU A N 1
ATOM 711 C CA . LEU A 1 95 ? 16.172 -34 -25.547 1 96.06 95 LEU A CA 1
ATOM 712 C C . LEU A 1 95 ? 15.477 -33.75 -24.219 1 96.06 95 LEU A C 1
ATOM 714 O O . LEU A 1 95 ? 15.922 -32.938 -23.422 1 96.06 95 LEU A O 1
ATOM 718 N N . HIS A 1 96 ? 14.375 -34.406 -23.969 1 95.75 96 HIS A N 1
ATOM 719 C CA . HIS A 1 96 ? 13.648 -34.344 -22.703 1 95.75 96 HIS A CA 1
ATOM 720 C C . HIS A 1 96 ? 13.531 -35.719 -22.078 1 95.75 96 HIS A C 1
ATOM 722 O O . HIS A 1 96 ? 12.844 -36.594 -22.609 1 95.75 96 HIS A O 1
ATOM 728 N N . LEU A 1 97 ? 14.211 -35.938 -21.031 1 93.38 97 LEU A N 1
ATOM 729 C CA . LEU A 1 97 ? 14.125 -37.188 -20.266 1 93.38 97 LEU A CA 1
ATOM 730 C C . LEU A 1 97 ? 13.328 -36.969 -18.984 1 93.38 97 LEU A C 1
ATOM 732 O O . LEU A 1 97 ? 13.828 -36.406 -18.016 1 93.38 97 LEU A O 1
ATOM 736 N N . LEU A 1 98 ? 12.18 -37.562 -18.984 1 89.12 98 LEU A N 1
ATOM 737 C CA . LEU A 1 98 ? 11.25 -37.281 -17.891 1 89.12 98 LEU A CA 1
ATOM 738 C C . LEU A 1 98 ? 11.117 -38.5 -16.984 1 89.12 98 LEU A C 1
ATOM 740 O O . LEU A 1 98 ? 11.203 -39.656 -17.453 1 89.12 98 LEU A O 1
ATOM 744 N N . ARG A 1 99 ? 11.016 -38.25 -15.688 1 83.56 99 ARG A N 1
ATOM 745 C CA . ARG A 1 99 ? 10.703 -39.281 -14.68 1 83.56 99 ARG A CA 1
ATOM 746 C C . ARG A 1 99 ? 11.719 -40.406 -14.711 1 83.56 99 ARG A C 1
ATOM 748 O O . ARG A 1 99 ? 11.344 -41.594 -14.758 1 83.56 99 ARG A O 1
ATOM 755 N N . CYS A 1 100 ? 12.922 -40.031 -14.625 1 86 100 CYS A N 1
ATOM 756 C CA . CYS A 1 100 ? 14 -41 -14.688 1 86 100 CYS A CA 1
ATOM 757 C C . CYS A 1 100 ? 14.32 -41.531 -13.297 1 86 100 CYS A C 1
ATOM 759 O O . CYS A 1 100 ? 15.328 -41.156 -12.703 1 86 100 CYS A O 1
ATOM 761 N N . SER A 1 101 ? 13.586 -42.5 -12.922 1 79.5 101 SER A N 1
ATOM 762 C CA . SER A 1 101 ? 13.75 -43.031 -11.57 1 79.5 101 SER A CA 1
ATOM 763 C C . SER A 1 101 ? 14.867 -44.062 -11.516 1 79.5 101 SER A C 1
ATOM 765 O O . SER A 1 101 ? 15.438 -44.312 -10.453 1 79.5 101 SER A O 1
ATOM 767 N N . LEU A 1 102 ? 15.219 -44.656 -12.648 1 81.56 102 LEU A N 1
ATOM 768 C CA . LEU A 1 102 ? 16.188 -45.75 -12.664 1 81.56 102 LEU A CA 1
ATOM 769 C C . LEU A 1 102 ? 17.516 -45.281 -13.227 1 81.56 102 LEU A C 1
ATOM 771 O O . LEU A 1 102 ? 18.453 -46.062 -13.344 1 81.56 102 LEU A O 1
ATOM 775 N N . LEU A 1 103 ? 17.578 -44.062 -13.5 1 84.06 103 LEU A N 1
ATOM 776 C CA . LEU A 1 103 ? 18.797 -43.531 -14.117 1 84.06 103 LEU A CA 1
ATOM 777 C C . LEU A 1 103 ? 19.766 -43 -13.062 1 84.06 103 LEU A C 1
ATOM 779 O O . LEU A 1 103 ? 19.328 -42.438 -12.062 1 84.06 103 LEU A O 1
ATOM 783 N N . ASN A 1 104 ? 20.938 -43.312 -13.227 1 85.06 104 ASN A N 1
ATOM 784 C CA . ASN A 1 104 ? 21.969 -42.719 -12.398 1 85.06 104 ASN A CA 1
ATOM 785 C C . ASN A 1 104 ? 22.703 -41.625 -13.156 1 85.06 104 ASN A C 1
ATOM 787 O O . ASN A 1 104 ? 22.391 -41.344 -14.312 1 85.06 104 ASN A O 1
ATOM 791 N N . SER A 1 105 ? 23.656 -41 -12.586 1 87.25 105 SER A N 1
ATOM 792 C CA . SER A 1 105 ? 24.266 -39.781 -13.117 1 87.25 105 SER A CA 1
ATOM 793 C C . SER A 1 105 ? 25.203 -40.125 -14.289 1 87.25 105 SER A C 1
ATOM 795 O O . SER A 1 105 ? 25.609 -39.219 -15.023 1 87.25 105 SER A O 1
ATOM 797 N N . THR A 1 106 ? 25.438 -41.344 -14.609 1 89.5 106 THR A N 1
ATOM 798 C CA . THR A 1 106 ? 26.266 -41.75 -15.742 1 89.5 106 THR A CA 1
ATOM 799 C C . THR A 1 106 ? 25.594 -41.344 -17.062 1 89.5 106 THR A C 1
ATOM 801 O O . THR A 1 106 ? 26.266 -41.219 -18.094 1 89.5 106 THR A O 1
ATOM 804 N N . VAL A 1 107 ? 24.297 -41.219 -16.984 1 92.12 107 VAL A N 1
ATOM 805 C CA . VAL A 1 107 ? 23.547 -40.812 -18.172 1 92.12 107 VAL A CA 1
ATOM 806 C C . VAL A 1 107 ? 24.031 -39.438 -18.656 1 92.12 107 VAL A C 1
ATOM 808 O O . VAL A 1 107 ? 24.047 -39.156 -19.859 1 92.12 107 VAL A O 1
ATOM 811 N N . LEU A 1 108 ? 24.469 -38.656 -17.75 1 92.75 108 LEU A N 1
ATOM 812 C CA . LEU A 1 108 ? 24.969 -37.312 -18.094 1 92.75 108 LEU A CA 1
ATOM 813 C C . LEU A 1 108 ? 26.234 -37.406 -18.938 1 92.75 108 LEU A C 1
ATOM 815 O O . LEU A 1 108 ? 26.375 -36.719 -19.938 1 92.75 108 LEU A O 1
ATOM 819 N N . ASN A 1 109 ? 27.062 -38.281 -18.531 1 92.31 109 ASN A N 1
ATOM 820 C CA . ASN A 1 109 ? 28.281 -38.5 -19.297 1 92.31 109 ASN A CA 1
ATOM 821 C C . ASN A 1 109 ? 27.984 -39 -20.703 1 92.31 109 ASN A C 1
ATOM 823 O O . ASN A 1 109 ? 28.641 -38.625 -21.656 1 92.31 109 ASN A O 1
ATOM 827 N N . SER A 1 110 ? 27.031 -39.812 -20.766 1 94.88 110 SER A N 1
ATOM 828 C CA . SER A 1 110 ? 26.609 -40.344 -22.062 1 94.88 110 SER A CA 1
ATOM 829 C C . SER A 1 110 ? 26.047 -39.25 -22.969 1 94.88 110 SER A C 1
ATOM 831 O O . SER A 1 110 ? 26.344 -39.219 -24.172 1 94.88 110 SER A O 1
ATOM 833 N N . ILE A 1 111 ? 25.281 -38.406 -22.453 1 95.69 111 ILE A N 1
ATOM 834 C CA . ILE A 1 111 ? 24.688 -37.312 -23.219 1 95.69 111 ILE A CA 1
ATOM 835 C C . ILE A 1 111 ? 25.797 -36.375 -23.734 1 95.69 111 ILE A C 1
ATOM 837 O O . ILE A 1 111 ? 25.797 -36 -24.906 1 95.69 111 ILE A O 1
ATOM 841 N N . GLY A 1 112 ? 26.719 -36.125 -22.891 1 94.81 112 GLY A N 1
ATOM 842 C CA . GLY A 1 112 ? 27.828 -35.25 -23.266 1 94.81 112 GLY A CA 1
ATOM 843 C C . GLY A 1 112 ? 28.672 -35.812 -24.391 1 94.81 112 GLY A C 1
ATOM 844 O O . GLY A 1 112 ? 29.125 -35.062 -25.266 1 94.81 112 GLY A O 1
ATOM 845 N N . SER A 1 113 ? 28.828 -37.062 -24.391 1 95.06 113 SER A N 1
ATOM 846 C CA . SER A 1 113 ? 29.703 -37.719 -25.359 1 95.06 113 SER A CA 1
ATOM 847 C C . SER A 1 113 ? 28.984 -38 -26.672 1 95.06 113 SER A C 1
ATOM 849 O O . SER A 1 113 ? 29.578 -37.938 -27.75 1 95.06 113 SER A O 1
ATOM 851 N N . LEU A 1 114 ? 27.688 -38.156 -26.609 1 95.06 114 LEU A N 1
ATOM 852 C CA . LEU A 1 114 ? 26.984 -38.688 -27.781 1 95.06 114 LEU A CA 1
ATOM 853 C C . LEU A 1 114 ? 26.141 -37.594 -28.438 1 95.06 114 LEU A C 1
ATOM 855 O O . LEU A 1 114 ? 25.734 -37.719 -29.594 1 95.06 114 LEU A O 1
ATOM 859 N N . CYS A 1 115 ? 25.859 -36.562 -27.734 1 95.56 115 CYS A N 1
ATOM 860 C CA . CYS A 1 115 ? 24.984 -35.531 -28.297 1 95.56 115 CYS A CA 1
ATOM 861 C C . CYS A 1 115 ? 25.672 -34.188 -28.297 1 95.56 115 CYS A C 1
ATOM 863 O O . CYS A 1 115 ? 25.219 -33.25 -27.641 1 95.56 115 CYS A O 1
ATOM 865 N N . PRO A 1 116 ? 26.641 -33.938 -29.047 1 94.75 116 PRO A N 1
ATOM 866 C CA . PRO A 1 116 ? 27.375 -32.688 -29.047 1 94.75 116 PRO A CA 1
ATOM 867 C C . PRO A 1 116 ? 26.562 -31.516 -29.594 1 94.75 116 PRO A C 1
ATOM 869 O O . PRO A 1 116 ? 26.875 -30.344 -29.312 1 94.75 116 PRO A O 1
ATOM 872 N N . ASN A 1 117 ? 25.516 -31.766 -30.359 1 94.88 117 ASN A N 1
ATOM 873 C CA . ASN A 1 117 ? 24.766 -30.703 -31 1 94.88 117 ASN A CA 1
ATOM 874 C C . ASN A 1 117 ? 23.484 -30.375 -30.234 1 94.88 117 ASN A C 1
ATOM 876 O O . ASN A 1 117 ? 22.609 -29.672 -30.75 1 94.88 117 ASN A O 1
ATOM 880 N N . LEU A 1 118 ? 23.359 -30.828 -29.031 1 95.81 118 LEU A N 1
ATOM 881 C CA . LEU A 1 118 ? 22.172 -30.625 -28.219 1 95.81 118 LEU A CA 1
ATOM 882 C C . LEU A 1 118 ? 21.984 -29.141 -27.875 1 95.81 118 LEU A C 1
ATOM 884 O O . LEU A 1 118 ? 22.953 -28.453 -27.547 1 95.81 118 LEU A O 1
ATOM 888 N N . ARG A 1 119 ? 20.781 -28.656 -28.031 1 97.19 119 ARG A N 1
ATOM 889 C CA . ARG A 1 119 ? 20.469 -27.266 -27.75 1 97.19 119 ARG A CA 1
ATOM 890 C C . ARG A 1 119 ? 19.547 -27.156 -26.531 1 97.19 119 ARG A C 1
ATOM 892 O O . ARG A 1 119 ? 19.625 -26.188 -25.766 1 97.19 119 ARG A O 1
ATOM 899 N N . VAL A 1 120 ? 18.672 -28.062 -26.406 1 97.88 120 VAL A N 1
ATOM 900 C CA . VAL A 1 120 ? 17.719 -28.094 -25.297 1 97.88 120 VAL A CA 1
ATOM 901 C C . VAL A 1 120 ? 17.828 -29.422 -24.562 1 97.88 120 VAL A C 1
ATOM 903 O O . VAL A 1 120 ? 17.766 -30.484 -25.172 1 97.88 120 VAL A O 1
ATOM 906 N N . LEU A 1 121 ? 17.938 -29.375 -23.25 1 97.12 121 LEU A N 1
ATOM 907 C CA . LEU A 1 121 ? 18 -30.578 -22.438 1 97.12 121 LEU A CA 1
ATOM 908 C C . LEU A 1 121 ? 17.141 -30.438 -21.188 1 97.12 121 LEU A C 1
ATOM 910 O O . LEU A 1 121 ? 17.297 -29.469 -20.438 1 97.12 121 LEU A O 1
ATOM 914 N N . THR A 1 122 ? 16.219 -31.234 -21 1 96.44 122 THR A N 1
ATOM 915 C CA . THR A 1 122 ? 15.453 -31.375 -19.766 1 96.44 122 THR A CA 1
ATOM 916 C C . THR A 1 122 ? 15.664 -32.75 -19.141 1 96.44 122 THR A C 1
ATOM 918 O O . THR A 1 122 ? 15.477 -33.781 -19.797 1 96.44 122 THR A O 1
ATOM 921 N N . LEU A 1 123 ? 16.047 -32.719 -17.922 1 92.88 123 LEU A N 1
ATOM 922 C CA . LEU A 1 123 ? 16.344 -34 -17.25 1 92.88 123 LEU A CA 1
ATOM 923 C C . LEU A 1 123 ? 15.688 -34.031 -15.867 1 92.88 123 LEU A C 1
ATOM 925 O O . LEU A 1 123 ? 15.906 -33.125 -15.047 1 92.88 123 LEU A O 1
ATOM 929 N N . GLU A 1 124 ? 14.906 -35 -15.641 1 89.06 124 GLU A N 1
ATOM 930 C CA . GLU A 1 124 ? 14.344 -35.312 -14.328 1 89.06 124 GLU A CA 1
ATOM 931 C C . GLU A 1 124 ? 14.883 -36.625 -13.797 1 89.06 124 GLU A C 1
ATOM 933 O O . GLU A 1 124 ? 14.648 -37.688 -14.406 1 89.06 124 GLU A O 1
ATOM 938 N N . MET A 1 125 ? 15.57 -36.594 -12.656 1 85.25 125 MET A N 1
ATOM 939 C CA . MET A 1 125 ? 16.156 -37.844 -12.188 1 85.25 125 MET A CA 1
ATOM 940 C C . MET A 1 125 ? 16.172 -37.906 -10.664 1 85.25 125 MET A C 1
ATOM 942 O O . MET A 1 125 ? 15.977 -36.875 -10 1 85.25 125 MET A O 1
ATOM 946 N N . THR A 1 126 ? 16.375 -39.062 -10.164 1 78.5 126 THR A N 1
ATOM 947 C CA . THR A 1 126 ? 16.531 -39.281 -8.734 1 78.5 126 THR A CA 1
ATOM 948 C C . THR A 1 126 ? 18.016 -39.438 -8.375 1 78.5 126 THR A C 1
ATOM 950 O O . THR A 1 126 ? 18.781 -40 -9.133 1 78.5 126 THR A O 1
ATOM 953 N N . ASP A 1 127 ? 18.312 -38.75 -7.285 1 71.62 127 ASP A N 1
ATOM 954 C CA . ASP A 1 127 ? 19.719 -38.75 -6.855 1 71.62 127 ASP A CA 1
ATOM 955 C C . ASP A 1 127 ? 20.141 -40.094 -6.324 1 71.62 127 ASP A C 1
ATOM 957 O O . ASP A 1 127 ? 19.766 -40.5 -5.215 1 71.62 127 ASP A O 1
ATOM 961 N N . LEU A 1 128 ? 20.812 -40.844 -7.078 1 65.75 128 LEU A N 1
ATOM 962 C CA . LEU A 1 128 ? 21.25 -42.156 -6.609 1 65.75 128 LEU A CA 1
ATOM 963 C C . LEU A 1 128 ? 22.75 -42.156 -6.336 1 65.75 128 LEU A C 1
ATOM 965 O O . LEU A 1 128 ? 23.25 -43.062 -5.645 1 65.75 128 LEU A O 1
ATOM 969 N N . ASP A 1 129 ? 23.391 -41.094 -6.746 1 75.38 129 ASP A N 1
ATOM 970 C CA . ASP A 1 129 ? 24.844 -41.094 -6.641 1 75.38 129 ASP A CA 1
ATOM 971 C C . ASP A 1 129 ? 25.312 -40.031 -5.641 1 75.38 129 ASP A C 1
ATOM 973 O O . ASP A 1 129 ? 24.516 -39.219 -5.172 1 75.38 129 ASP A O 1
ATOM 977 N N . SER A 1 130 ? 26.625 -40.25 -5.238 1 77.06 130 SER A N 1
ATOM 978 C CA . SER A 1 130 ? 27.25 -39.219 -4.395 1 77.06 130 SER A CA 1
ATOM 979 C C . SER A 1 130 ? 27.344 -37.875 -5.121 1 77.06 130 SER A C 1
ATOM 981 O O . SER A 1 130 ? 27.469 -37.844 -6.348 1 77.06 130 SER A O 1
ATOM 983 N N . PRO A 1 131 ? 27.25 -36.812 -4.387 1 79.69 131 PRO A N 1
ATOM 984 C CA . PRO A 1 131 ? 27.312 -35.5 -4.996 1 79.69 131 PRO A CA 1
ATOM 985 C C . PRO A 1 131 ? 28.578 -35.281 -5.82 1 79.69 131 PRO A C 1
ATOM 987 O O . PRO A 1 131 ? 28.547 -34.594 -6.852 1 79.69 131 PRO A O 1
ATOM 990 N N . VAL A 1 132 ? 29.625 -35.844 -5.41 1 81.5 132 VAL A N 1
ATOM 991 C CA . VAL A 1 132 ? 30.891 -35.656 -6.113 1 81.5 132 VAL A CA 1
ATOM 992 C C . VAL A 1 132 ? 30.812 -36.344 -7.484 1 81.5 132 VAL A C 1
ATOM 994 O O . VAL A 1 132 ? 31.266 -35.781 -8.484 1 81.5 132 VAL A O 1
ATOM 997 N N . VAL A 1 133 ? 30.297 -37.5 -7.516 1 84.12 133 VAL A N 1
ATOM 998 C CA . VAL A 1 133 ? 30.172 -38.25 -8.758 1 84.12 133 VAL A CA 1
ATOM 999 C C . VAL A 1 133 ? 29.203 -37.531 -9.695 1 84.12 133 VAL A C 1
ATOM 1001 O O . VAL A 1 133 ? 29.453 -37.438 -10.906 1 84.12 133 VAL A O 1
ATOM 1004 N N . PHE A 1 134 ? 28.172 -37.062 -9.164 1 86.31 134 PHE A N 1
ATOM 1005 C CA . PHE A 1 134 ? 27.188 -36.344 -9.961 1 86.31 134 PHE A CA 1
ATOM 1006 C C . PHE A 1 134 ? 27.812 -35.125 -10.609 1 86.31 134 PHE A C 1
ATOM 1008 O O . PHE A 1 134 ? 27.594 -34.844 -11.789 1 86.31 134 PHE A O 1
ATOM 1015 N N . GLN A 1 135 ? 28.562 -34.406 -9.852 1 85.25 135 GLN A N 1
ATOM 1016 C CA . GLN A 1 135 ? 29.188 -33.188 -10.344 1 85.25 135 GLN A CA 1
ATOM 1017 C C . GLN A 1 135 ? 30.188 -33.5 -11.453 1 85.25 135 GLN A C 1
ATOM 1019 O O . GLN A 1 135 ? 30.297 -32.719 -12.414 1 85.25 135 GLN A O 1
ATOM 1024 N N . SER A 1 136 ? 30.891 -34.5 -11.234 1 87.38 136 SER A N 1
ATOM 1025 C CA . SER A 1 136 ? 31.859 -34.906 -12.258 1 87.38 136 SER A CA 1
ATOM 1026 C C . SER A 1 136 ? 31.156 -35.25 -13.57 1 87.38 136 SER A C 1
ATOM 1028 O O . SER A 1 136 ? 31.594 -34.812 -14.641 1 87.38 136 SER A O 1
ATOM 1030 N N . ASN A 1 137 ? 30.109 -35.969 -13.453 1 89.81 137 ASN A N 1
ATOM 1031 C CA . ASN A 1 137 ? 29.344 -36.344 -14.648 1 89.81 137 ASN A CA 1
ATOM 1032 C C . ASN A 1 137 ? 28.672 -35.125 -15.281 1 89.81 137 ASN A C 1
ATOM 1034 O O . ASN A 1 137 ? 28.578 -35.031 -16.516 1 89.81 137 ASN A O 1
ATOM 1038 N N . LEU A 1 138 ? 28.203 -34.281 -14.461 1 90.38 138 LEU A N 1
ATOM 1039 C CA . LEU A 1 138 ? 27.578 -33.062 -14.961 1 90.38 138 LEU A CA 1
ATOM 1040 C C . LEU A 1 138 ? 28.594 -32.188 -15.719 1 90.38 138 LEU A C 1
ATOM 1042 O O . LEU A 1 138 ? 28.281 -31.672 -16.781 1 90.38 138 LEU A O 1
ATOM 1046 N N . THR A 1 139 ? 29.766 -32.062 -15.133 1 90.31 139 THR A N 1
ATOM 1047 C CA . THR A 1 139 ? 30.828 -31.297 -15.773 1 90.31 139 THR A CA 1
ATOM 1048 C C . THR A 1 139 ? 31.172 -31.891 -17.141 1 90.31 139 THR A C 1
ATOM 1050 O O . THR A 1 139 ? 31.375 -31.156 -18.109 1 90.31 139 THR A O 1
ATOM 1053 N N . GLN A 1 140 ? 31.219 -33.125 -17.219 1 91.38 140 GLN A N 1
ATOM 1054 C CA . GLN A 1 140 ? 31.516 -33.781 -18.484 1 91.38 140 GLN A CA 1
ATOM 1055 C C . GLN A 1 140 ? 30.422 -33.562 -19.5 1 91.38 140 GLN A C 1
ATOM 1057 O O . GLN A 1 140 ? 30.703 -33.375 -20.688 1 91.38 140 GLN A O 1
ATOM 1062 N N . MET A 1 141 ? 29.25 -33.625 -19.062 1 93.94 141 MET A N 1
ATOM 1063 C CA . MET A 1 141 ? 28.125 -33.375 -19.953 1 93.94 141 MET A CA 1
ATOM 1064 C C . MET A 1 141 ? 28.172 -31.953 -20.516 1 93.94 141 MET A C 1
ATOM 1066 O O . MET A 1 141 ? 28 -31.75 -21.719 1 93.94 141 MET A O 1
ATOM 1070 N N . LEU A 1 142 ? 28.422 -31 -19.625 1 92.88 142 LEU A N 1
ATOM 1071 C CA . LEU A 1 142 ? 28.422 -29.609 -20.031 1 92.88 142 LEU A CA 1
ATOM 1072 C C . LEU A 1 142 ? 29.562 -29.312 -20.984 1 92.88 142 LEU A C 1
ATOM 1074 O O . LEU A 1 142 ? 29.422 -28.516 -21.922 1 92.88 142 LEU A O 1
ATOM 1078 N N . ASN A 1 143 ? 30.625 -29.969 -20.781 1 91.81 143 ASN A N 1
ATOM 1079 C CA . ASN A 1 143 ? 31.75 -29.812 -21.688 1 91.81 143 ASN A CA 1
ATOM 1080 C C . ASN A 1 143 ? 31.469 -30.438 -23.047 1 91.81 143 ASN A C 1
ATOM 1082 O O . ASN A 1 143 ? 31.984 -29.984 -24.078 1 91.81 143 ASN A O 1
ATOM 1086 N N . GLY A 1 144 ? 30.625 -31.391 -23.016 1 94.56 144 GLY A N 1
ATOM 1087 C CA . GLY A 1 144 ? 30.328 -32.094 -24.25 1 94.56 144 GLY A CA 1
ATOM 1088 C C . GLY A 1 144 ? 29.203 -31.469 -25.062 1 94.56 144 GLY A C 1
ATOM 1089 O O . GLY A 1 144 ? 29.016 -31.812 -26.219 1 94.56 144 GLY A O 1
ATOM 1090 N N . CYS A 1 145 ? 28.484 -30.625 -24.484 1 94.88 145 CYS A N 1
ATOM 1091 C CA . CYS A 1 145 ? 27.375 -29.953 -25.156 1 94.88 145 CYS A CA 1
ATOM 1092 C C . CYS A 1 145 ? 27.578 -28.453 -25.188 1 94.88 145 CYS A C 1
ATOM 1094 O O . CYS A 1 145 ? 26.859 -27.703 -24.516 1 94.88 145 CYS A O 1
ATOM 1096 N N . PRO A 1 146 ? 28.375 -27.922 -26.016 1 92.38 146 PRO A N 1
ATOM 1097 C CA . PRO A 1 146 ? 28.75 -26.516 -26 1 92.38 146 PRO A CA 1
ATOM 1098 C C . PRO A 1 146 ? 27.656 -25.609 -26.562 1 92.38 146 PRO A C 1
ATOM 1100 O O . PRO A 1 146 ? 27.672 -24.391 -26.328 1 92.38 146 PRO A O 1
ATOM 1103 N N . TYR A 1 147 ? 26.703 -26.188 -27.281 1 94.31 147 TYR A N 1
ATOM 1104 C CA . TYR A 1 147 ? 25.719 -25.359 -27.969 1 94.31 147 TYR A CA 1
ATOM 1105 C C . TYR A 1 147 ? 24.406 -25.344 -27.188 1 94.31 147 TYR A C 1
ATOM 1107 O O . TYR A 1 147 ? 23.359 -24.953 -27.734 1 94.31 147 TYR A O 1
ATOM 1115 N N . LEU A 1 148 ? 24.406 -25.75 -25.969 1 95 148 LEU A N 1
ATOM 1116 C CA . LEU A 1 148 ? 23.203 -25.812 -25.156 1 95 148 LEU A CA 1
ATOM 1117 C C . LEU A 1 148 ? 22.609 -24.422 -24.953 1 95 148 LEU A C 1
ATOM 1119 O O . LEU A 1 148 ? 23.312 -23.484 -24.578 1 95 148 LEU A O 1
ATOM 1123 N N . GLU A 1 149 ? 21.359 -24.266 -25.234 1 96.06 149 GLU A N 1
ATOM 1124 C CA . GLU A 1 149 ? 20.641 -23 -25.062 1 96.06 149 GLU A CA 1
ATOM 1125 C C . GLU A 1 149 ? 19.688 -23.078 -23.875 1 96.06 149 GLU A C 1
ATOM 1127 O O . GLU A 1 149 ? 19.359 -22.062 -23.266 1 96.06 149 GLU A O 1
ATOM 1132 N N . SER A 1 150 ? 19.156 -24.25 -23.594 1 97.44 150 SER A N 1
ATOM 1133 C CA . SER A 1 150 ? 18.25 -24.469 -22.469 1 97.44 150 SER A CA 1
ATOM 1134 C C . SER A 1 150 ? 18.656 -25.703 -21.672 1 97.44 150 SER A C 1
ATOM 1136 O O . SER A 1 150 ? 18.844 -26.781 -22.219 1 97.44 150 SER A O 1
ATOM 1138 N N . LEU A 1 151 ? 18.828 -25.531 -20.406 1 95.88 151 LEU A N 1
ATOM 1139 C CA . LEU A 1 151 ? 19.188 -26.609 -19.5 1 95.88 151 LEU A CA 1
ATOM 1140 C C . LEU A 1 151 ? 18.25 -26.656 -18.297 1 95.88 151 LEU A C 1
ATOM 1142 O O . LEU A 1 151 ? 18.172 -25.703 -17.516 1 95.88 151 LEU A O 1
ATOM 1146 N N . GLN A 1 152 ? 17.531 -27.672 -18.141 1 96 152 GLN A N 1
ATOM 1147 C CA . GLN A 1 152 ? 16.625 -27.875 -17.016 1 96 152 GLN A CA 1
ATOM 1148 C C . GLN A 1 152 ? 16.938 -29.172 -16.281 1 96 152 GLN A C 1
ATOM 1150 O O . GLN A 1 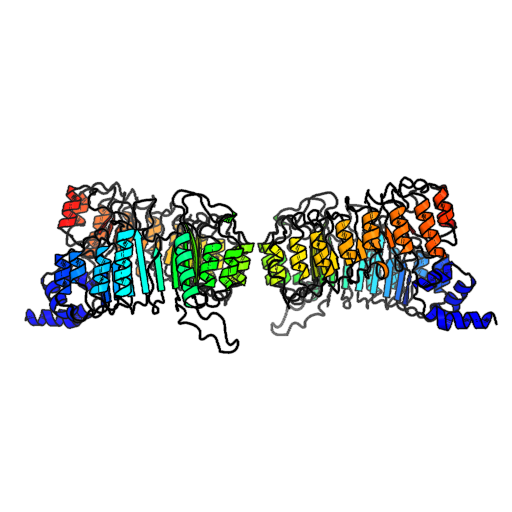152 ? 16.75 -30.266 -16.828 1 96 152 GLN A O 1
ATOM 1155 N N . LEU A 1 153 ? 17.328 -29.062 -15.078 1 91.81 153 LEU A N 1
ATOM 1156 C CA . LEU A 1 153 ? 17.688 -30.219 -14.266 1 91.81 153 LEU A CA 1
ATOM 1157 C C . LEU A 1 153 ? 16.812 -30.297 -13.023 1 91.81 153 LEU A C 1
ATOM 1159 O O . LEU A 1 153 ? 16.812 -29.375 -12.195 1 91.81 153 LEU A O 1
ATOM 1163 N N . ASN A 1 154 ? 16.062 -31.25 -12.891 1 89.69 154 ASN A N 1
ATOM 1164 C CA . ASN A 1 154 ? 15.258 -31.531 -11.711 1 89.69 154 ASN A CA 1
ATOM 1165 C C . ASN A 1 154 ? 15.695 -32.812 -11.023 1 89.69 154 ASN A C 1
ATOM 1167 O O . ASN A 1 154 ? 15.336 -33.906 -11.469 1 89.69 154 ASN A O 1
ATOM 1171 N N . ILE A 1 155 ? 16.438 -32.688 -10 1 84.5 155 ILE A N 1
ATOM 1172 C CA . ILE A 1 155 ? 16.984 -33.844 -9.305 1 84.5 155 ILE A CA 1
ATOM 1173 C C . ILE A 1 155 ? 16.25 -34.031 -7.973 1 84.5 155 ILE A C 1
ATOM 1175 O O . ILE A 1 155 ? 16.203 -33.125 -7.148 1 84.5 155 ILE A O 1
ATOM 1179 N N . ARG A 1 156 ? 15.664 -35.062 -7.898 1 74.62 156 ARG A N 1
ATOM 1180 C CA . ARG A 1 156 ? 14.953 -35.344 -6.656 1 74.62 156 ARG A CA 1
ATOM 1181 C C . ARG A 1 156 ? 15.766 -36.281 -5.762 1 74.62 156 ARG A C 1
ATOM 1183 O O . ARG A 1 156 ? 16.406 -37.219 -6.242 1 74.62 156 ARG A O 1
ATOM 1190 N N . GLY A 1 157 ? 16.297 -35.844 -4.559 1 63.53 157 GLY A N 1
ATOM 1191 C CA . GLY A 1 157 ? 17.188 -36.656 -3.764 1 63.53 157 GLY A CA 1
ATOM 1192 C C . GLY A 1 157 ? 16.641 -36.969 -2.381 1 63.53 157 GLY A C 1
ATOM 1193 O O . GLY A 1 157 ? 15.797 -36.25 -1.863 1 63.53 157 GLY A O 1
ATOM 1194 N N . ILE A 1 158 ? 16.5 -38.156 -2.006 1 48.94 158 ILE A N 1
ATOM 1195 C CA . ILE A 1 158 ? 16.172 -38.688 -0.69 1 48.94 158 ILE A CA 1
ATOM 1196 C C . ILE A 1 158 ? 17.016 -38 0.377 1 48.94 158 ILE A C 1
ATOM 1198 O O . ILE A 1 158 ? 16.578 -37.875 1.527 1 48.94 158 ILE A O 1
ATOM 1202 N N . LEU A 1 159 ? 18.469 -37.938 0.163 1 44.97 159 LEU A N 1
ATOM 1203 C CA . LEU A 1 159 ? 19.234 -37.75 1.395 1 44.97 159 LEU A CA 1
ATOM 1204 C C . LEU A 1 159 ? 19.266 -36.281 1.784 1 44.97 159 LEU A C 1
ATOM 1206 O O . LEU A 1 159 ? 19.562 -35.438 0.951 1 44.97 159 LEU A O 1
ATOM 1210 N N . VAL A 1 160 ? 18.625 -35.812 2.754 1 45.06 160 VAL A N 1
ATOM 1211 C CA . VAL A 1 160 ? 18.359 -34.594 3.496 1 45.06 160 VAL A CA 1
ATOM 1212 C C . VAL A 1 160 ? 19.562 -33.688 3.418 1 45.06 160 VAL A C 1
ATOM 1214 O O . VAL A 1 160 ? 19.422 -32.469 3.213 1 45.06 160 VAL A O 1
ATOM 1217 N N . ASP A 1 161 ? 20.797 -34.156 3.75 1 48.28 161 ASP A N 1
ATOM 1218 C CA . ASP A 1 161 ? 21.891 -33.312 4.207 1 48.28 161 ASP A CA 1
ATOM 1219 C C . ASP A 1 161 ? 22.812 -32.906 3.049 1 48.28 161 ASP A C 1
ATOM 1221 O O . ASP A 1 161 ? 23.75 -32.125 3.223 1 48.28 161 ASP A O 1
ATOM 1225 N N . ALA A 1 162 ? 22.719 -33.562 1.783 1 52.44 162 ALA A N 1
ATOM 1226 C CA . ALA A 1 162 ? 23.734 -33.281 0.785 1 52.44 162 ALA A CA 1
ATOM 1227 C C . ALA A 1 162 ? 23.109 -32.875 -0.543 1 52.44 162 ALA A C 1
ATOM 1229 O O . ALA A 1 162 ? 22.203 -33.531 -1.043 1 52.44 162 ALA A O 1
ATOM 1230 N N . THR A 1 163 ? 23 -31.562 -0.914 1 59.69 163 THR A N 1
ATOM 1231 C CA . THR A 1 163 ? 22.469 -31.109 -2.193 1 59.69 163 THR A CA 1
ATOM 1232 C C . THR A 1 163 ? 23.406 -31.484 -3.336 1 59.69 163 THR A C 1
ATOM 1234 O O . THR A 1 163 ? 24.625 -31.453 -3.17 1 59.69 163 THR A O 1
ATOM 1237 N N . PRO A 1 164 ? 22.906 -32.188 -4.375 1 53.12 164 PRO A N 1
ATOM 1238 C CA . PRO A 1 164 ? 23.703 -32.625 -5.531 1 53.12 164 PRO A CA 1
ATOM 1239 C C . PRO A 1 164 ? 24.625 -31.516 -6.051 1 53.12 164 PRO A C 1
ATOM 1241 O O . PRO A 1 164 ? 25.656 -31.812 -6.676 1 53.12 164 PRO A O 1
ATOM 1244 N N . PHE A 1 165 ? 24.281 -30.266 -5.832 1 61.06 165 PHE A N 1
ATOM 1245 C CA . PHE A 1 165 ? 25.062 -29.188 -6.426 1 61.06 165 PHE A CA 1
ATOM 1246 C C . PHE A 1 165 ? 26 -28.562 -5.395 1 61.06 165 PHE A C 1
ATOM 1248 O O . PHE A 1 165 ? 26.203 -27.344 -5.383 1 61.06 165 PHE A O 1
ATOM 1255 N N . GLN A 1 166 ? 26.516 -29.406 -4.543 1 60.44 166 GLN A N 1
ATOM 1256 C CA . GLN A 1 166 ? 27.484 -28.922 -3.562 1 60.44 166 GLN A CA 1
ATOM 1257 C C . GLN A 1 166 ? 28.781 -28.5 -4.238 1 60.44 166 GLN A C 1
ATOM 1259 O O . GLN A 1 166 ? 29.312 -29.219 -5.078 1 60.44 166 GLN A O 1
ATOM 1264 N N . SER A 1 167 ? 29.188 -27.344 -3.973 1 62.5 167 SER A N 1
ATOM 1265 C CA . SER A 1 167 ? 30.453 -26.797 -4.461 1 62.5 167 SER A CA 1
ATOM 1266 C C . SER A 1 167 ? 30.469 -26.719 -5.98 1 62.5 167 SER A C 1
ATOM 1268 O O . SER A 1 167 ? 31.266 -27.406 -6.633 1 62.5 167 SER A O 1
ATOM 1270 N N . VAL A 1 168 ? 29.5 -26.062 -6.586 1 63.41 168 VAL A N 1
ATOM 1271 C CA . VAL A 1 168 ? 29.297 -25.922 -8.023 1 63.41 168 VAL A CA 1
ATOM 1272 C C . VAL A 1 168 ? 30.609 -25.547 -8.695 1 63.41 168 VAL A C 1
ATOM 1274 O O . VAL A 1 168 ? 31.141 -24.453 -8.461 1 63.41 168 VAL A O 1
ATOM 1277 N N . ARG A 1 169 ? 31.25 -26.516 -9.273 1 67.88 169 ARG A N 1
ATOM 1278 C CA . ARG A 1 169 ? 32.531 -26.297 -9.922 1 67.88 169 ARG A CA 1
ATOM 1279 C C . ARG A 1 169 ? 32.406 -26.375 -11.438 1 67.88 169 ARG A C 1
ATOM 1281 O O . ARG A 1 169 ? 33.406 -26.328 -12.164 1 67.88 169 ARG A O 1
ATOM 1288 N N . PHE A 1 170 ? 31.141 -26.266 -11.906 1 75.5 170 PHE A N 1
ATOM 1289 C CA . PHE A 1 170 ? 31.016 -26.438 -13.352 1 75.5 170 PHE A CA 1
ATOM 1290 C C . PHE A 1 170 ? 30.797 -25.109 -14.039 1 75.5 170 PHE A C 1
ATOM 1292 O O . PHE A 1 170 ? 30.453 -24.109 -13.391 1 75.5 170 PHE A O 1
ATOM 1299 N N . SER A 1 171 ? 31.203 -25.109 -15.305 1 80.06 171 SER A N 1
ATOM 1300 C CA . SER A 1 171 ? 31 -23.938 -16.141 1 80.06 171 SER A CA 1
ATOM 1301 C C . SER A 1 171 ? 29.812 -24.125 -17.078 1 80.06 171 SER A C 1
ATOM 1303 O O . SER A 1 171 ? 29.547 -25.234 -17.547 1 80.06 171 SER A O 1
ATOM 1305 N N . LEU A 1 172 ? 29.125 -23.094 -17.281 1 86.38 172 LEU A N 1
ATOM 1306 C CA . LEU A 1 172 ? 27.969 -23.125 -18.156 1 86.38 172 LEU A CA 1
ATOM 1307 C C . LEU A 1 172 ? 28.328 -22.609 -19.547 1 86.38 172 LEU A C 1
ATOM 1309 O O . LEU A 1 172 ? 29.172 -21.719 -19.688 1 86.38 172 LEU A O 1
ATOM 1313 N N . PRO A 1 173 ? 27.719 -23.219 -20.469 1 88.31 173 PRO A N 1
ATOM 1314 C CA . PRO A 1 173 ? 27.969 -22.734 -21.828 1 88.31 173 PRO A CA 1
ATOM 1315 C C . PRO A 1 173 ? 27.5 -21.297 -22.031 1 88.31 173 PRO A C 1
ATOM 1317 O O . PRO A 1 173 ? 26.5 -20.875 -21.453 1 88.31 173 PRO A O 1
ATOM 1320 N N . GLU A 1 174 ? 28.078 -20.578 -22.891 1 84.25 174 GLU A N 1
ATOM 1321 C CA . GLU A 1 174 ? 27.797 -19.172 -23.156 1 84.25 174 GLU A CA 1
ATOM 1322 C C . GLU A 1 174 ? 26.484 -19 -23.922 1 84.25 174 GLU A C 1
ATOM 1324 O O . GLU A 1 174 ? 25.875 -17.938 -23.891 1 84.25 174 GLU A O 1
ATOM 1329 N N . THR A 1 175 ? 26.109 -20.094 -24.547 1 90.88 175 THR A N 1
ATOM 1330 C CA . THR A 1 175 ? 24.906 -20.016 -25.375 1 90.88 175 THR A CA 1
ATOM 1331 C C . THR A 1 175 ? 23.656 -20.203 -24.531 1 90.88 175 THR A C 1
ATOM 1333 O O . THR A 1 175 ? 22.531 -20.062 -25.031 1 90.88 175 THR A O 1
ATOM 1336 N N . LEU A 1 176 ? 23.828 -20.406 -23.328 1 92.81 176 LEU A N 1
ATOM 1337 C CA . LEU A 1 176 ? 22.719 -20.75 -22.453 1 92.81 176 LEU A CA 1
ATOM 1338 C C . LEU A 1 176 ? 21.781 -19.562 -22.25 1 92.81 176 LEU A C 1
ATOM 1340 O O . LEU A 1 176 ? 22.234 -18.484 -21.859 1 92.81 176 LEU A O 1
ATOM 1344 N N . LYS A 1 177 ? 20.5 -19.734 -22.484 1 95 177 LYS A N 1
ATOM 1345 C CA . LYS A 1 177 ? 19.5 -18.703 -22.344 1 95 177 LYS A CA 1
ATOM 1346 C C . LYS A 1 177 ? 18.5 -19.031 -21.234 1 95 177 LYS A C 1
ATOM 1348 O O . LYS A 1 177 ? 17.969 -18.141 -20.578 1 95 177 LYS A O 1
ATOM 1353 N N . VAL A 1 178 ? 18.219 -20.328 -21.047 1 96.75 178 VAL A N 1
ATOM 1354 C CA . VAL A 1 178 ? 17.266 -20.781 -20.031 1 96.75 178 VAL A CA 1
ATOM 1355 C C . VAL A 1 178 ? 17.953 -21.766 -19.094 1 96.75 178 VAL A C 1
ATOM 1357 O O . VAL A 1 178 ? 18.562 -22.734 -19.531 1 96.75 178 VAL A O 1
ATOM 1360 N N . LEU A 1 179 ? 17.859 -21.516 -17.797 1 95.5 179 LEU A N 1
ATOM 1361 C CA . LEU A 1 179 ? 18.469 -22.391 -16.797 1 95.5 179 LEU A CA 1
ATOM 1362 C C . LEU A 1 179 ? 17.484 -22.719 -15.672 1 95.5 179 LEU A C 1
ATOM 1364 O O . LEU A 1 179 ? 16.906 -21.812 -15.062 1 95.5 179 LEU A O 1
ATOM 1368 N N . ARG A 1 180 ? 17.203 -23.938 -15.445 1 96.06 180 ARG A N 1
ATOM 1369 C CA . ARG A 1 180 ? 16.406 -24.422 -14.32 1 96.06 180 ARG A CA 1
ATOM 1370 C C . ARG A 1 180 ? 17.188 -25.438 -13.508 1 96.06 180 ARG A C 1
ATOM 1372 O O . ARG A 1 180 ? 17.641 -26.453 -14.039 1 96.06 180 ARG A O 1
ATOM 1379 N N . LEU A 1 181 ? 17.391 -25.188 -12.281 1 91.88 181 LEU A N 1
ATOM 1380 C CA . LEU A 1 181 ? 18.094 -26.094 -11.383 1 91.88 181 LEU A CA 1
ATOM 1381 C C . LEU A 1 181 ? 17.25 -26.375 -10.141 1 91.88 181 LEU A C 1
ATOM 1383 O O . LEU A 1 181 ? 16.875 -25.453 -9.422 1 91.88 181 LEU A O 1
ATOM 1387 N N . GLN A 1 182 ? 17.016 -27.641 -9.883 1 88 182 GLN A N 1
ATOM 1388 C CA . GLN A 1 182 ? 16.203 -28.016 -8.727 1 88 182 GLN A CA 1
ATOM 1389 C C . GLN A 1 182 ? 16.719 -29.328 -8.117 1 88 182 GLN A C 1
ATOM 1391 O O . GLN A 1 182 ? 16.844 -30.328 -8.812 1 88 182 GLN A O 1
ATOM 1396 N N . PRO A 1 183 ? 17.141 -29.344 -6.953 1 87.06 183 PRO A N 1
ATOM 1397 C CA . PRO A 1 183 ? 17.25 -28.281 -5.941 1 87.06 183 PRO A CA 1
ATOM 1398 C C . PRO A 1 183 ? 18.656 -27.703 -5.848 1 87.06 183 PRO A C 1
ATOM 1400 O O . PRO A 1 183 ? 19.625 -28.328 -6.316 1 87.06 183 PRO A O 1
ATOM 1403 N N . LEU A 1 184 ? 18.75 -26.562 -5.34 1 87.56 184 LEU A N 1
ATOM 1404 C CA . LEU A 1 184 ? 20.031 -25.891 -5.129 1 87.56 184 LEU A CA 1
ATOM 1405 C C . LEU A 1 184 ? 20.062 -25.203 -3.771 1 87.56 184 LEU A C 1
ATOM 1407 O O . LEU A 1 184 ? 19.031 -24.703 -3.297 1 87.56 184 LEU A O 1
ATOM 1411 N N . LEU A 1 185 ? 21.25 -25.281 -3.111 1 88.75 185 LEU A N 1
ATOM 1412 C CA . LEU A 1 185 ? 21.391 -24.516 -1.877 1 88.75 185 LEU A CA 1
ATOM 1413 C C . LEU A 1 185 ? 21.609 -23.047 -2.178 1 88.75 185 LEU A C 1
ATOM 1415 O O . LEU A 1 185 ? 22.203 -22.688 -3.197 1 88.75 185 LEU A O 1
ATOM 1419 N N . GLU A 1 186 ? 21.109 -22.266 -1.299 1 92.44 186 GLU A N 1
ATOM 1420 C CA . GLU A 1 186 ? 21.234 -20.812 -1.467 1 92.44 186 GLU A CA 1
ATOM 1421 C C . GLU A 1 186 ? 22.688 -20.406 -1.632 1 92.44 186 GLU A C 1
ATOM 1423 O O . GLU A 1 186 ? 23.016 -19.578 -2.486 1 92.44 186 GLU A O 1
ATOM 1428 N N . SER A 1 187 ? 23.609 -20.906 -0.797 1 89.88 187 SER A N 1
ATOM 1429 C CA . SER A 1 187 ? 25.031 -20.578 -0.83 1 89.88 187 SER A CA 1
ATOM 1430 C C . SER A 1 187 ? 25.656 -20.953 -2.17 1 89.88 187 SER A C 1
ATOM 1432 O O . SER A 1 187 ? 26.484 -20.219 -2.701 1 89.88 187 SER A O 1
ATOM 1434 N N . GLU A 1 188 ? 25.234 -22.078 -2.715 1 89 188 GLU A N 1
ATOM 1435 C CA . GLU A 1 188 ? 25.766 -22.547 -3.996 1 89 188 GLU A CA 1
ATOM 1436 C C . GLU A 1 188 ? 25.25 -21.672 -5.145 1 89 188 GLU A C 1
ATOM 1438 O O . GLU A 1 188 ? 25.969 -21.438 -6.117 1 89 188 GLU A O 1
ATOM 1443 N N . ALA A 1 189 ? 24.016 -21.344 -5.035 1 92.38 189 ALA A N 1
ATOM 1444 C CA . ALA A 1 189 ? 23.453 -20.453 -6.055 1 92.38 189 ALA A CA 1
ATOM 1445 C C . ALA A 1 189 ? 24.203 -19.141 -6.109 1 92.38 189 ALA A C 1
ATOM 1447 O O . ALA A 1 189 ? 24.484 -18.609 -7.191 1 92.38 189 ALA A O 1
ATOM 1448 N N . ILE A 1 190 ? 24.516 -18.547 -4.93 1 92.38 190 ILE A N 1
ATOM 1449 C CA . ILE A 1 190 ? 25.234 -17.281 -4.859 1 92.38 190 ILE A CA 1
ATOM 1450 C C . ILE A 1 190 ? 26.609 -17.438 -5.484 1 92.38 190 ILE A C 1
ATOM 1452 O O . ILE A 1 190 ? 27.078 -16.578 -6.234 1 92.38 190 ILE A O 1
ATOM 1456 N N . LEU A 1 191 ? 27.266 -18.547 -5.211 1 88.62 191 LEU A N 1
ATOM 1457 C CA . LEU A 1 191 ? 28.562 -18.828 -5.789 1 88.62 191 LEU A CA 1
ATOM 1458 C C . LEU A 1 191 ? 28.484 -18.922 -7.309 1 88.62 191 LEU A C 1
ATOM 1460 O O . LEU A 1 191 ? 29.359 -18.406 -8.016 1 88.62 191 LEU A O 1
ATOM 1464 N N . LEU A 1 192 ? 27.469 -19.578 -7.738 1 88.06 192 LEU A N 1
ATOM 1465 C CA . LEU A 1 192 ? 27.25 -19.703 -9.172 1 88.06 192 LEU A CA 1
ATOM 1466 C C . LEU A 1 192 ? 27.078 -18.344 -9.828 1 88.06 192 LEU A C 1
ATOM 1468 O O . LEU A 1 192 ? 27.641 -18.078 -10.891 1 88.06 192 LEU A O 1
ATOM 1472 N N . MET A 1 193 ? 26.344 -17.453 -9.234 1 89.19 193 MET A N 1
ATOM 1473 C CA . MET A 1 193 ? 26.094 -16.109 -9.766 1 89.19 193 MET A CA 1
ATOM 1474 C C . MET A 1 193 ? 27.391 -15.297 -9.797 1 89.19 193 MET A C 1
ATOM 1476 O O . MET A 1 193 ? 27.672 -14.609 -10.781 1 89.19 193 MET A O 1
ATOM 1480 N N . ASN A 1 194 ? 28.094 -15.398 -8.742 1 84.81 194 ASN A N 1
ATOM 1481 C CA . ASN A 1 194 ? 29.328 -14.625 -8.641 1 84.81 194 ASN A CA 1
ATOM 1482 C C . ASN A 1 194 ? 30.344 -15.039 -9.711 1 84.81 194 ASN A C 1
ATOM 1484 O O . ASN A 1 194 ? 31.188 -14.234 -10.125 1 84.81 194 ASN A O 1
ATOM 1488 N N . ARG A 1 195 ? 30.266 -16.172 -10.125 1 79.75 195 ARG A N 1
ATOM 1489 C CA . ARG A 1 195 ? 31.156 -16.656 -11.18 1 79.75 195 ARG A CA 1
ATOM 1490 C C . ARG A 1 195 ? 30.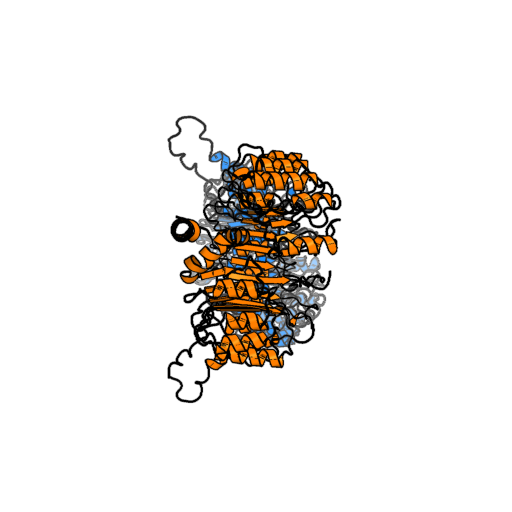797 -16.047 -12.523 1 79.75 195 ARG A C 1
ATOM 1492 O O . ARG A 1 195 ? 31.672 -15.875 -13.383 1 79.75 195 ARG A O 1
ATOM 1499 N N . PHE A 1 196 ? 29.578 -15.719 -12.617 1 76.75 196 PHE A N 1
ATOM 1500 C CA . PHE A 1 196 ? 29.156 -15.062 -13.852 1 76.75 196 PHE A CA 1
ATOM 1501 C C . PHE A 1 196 ? 29.703 -13.648 -13.938 1 76.75 196 PHE A C 1
ATOM 1503 O O . PHE A 1 196 ? 29.953 -13.141 -15.031 1 76.75 196 PHE A O 1
ATOM 1510 N N . LYS A 1 197 ? 29.828 -12.875 -12.68 1 62.34 197 LYS A N 1
ATOM 1511 C CA . LYS A 1 197 ? 30.359 -11.516 -12.602 1 62.34 197 LYS A CA 1
ATOM 1512 C C . LYS A 1 197 ? 31.828 -11.469 -13.023 1 62.34 197 LYS A C 1
ATOM 1514 O O . LYS A 1 197 ? 32.25 -10.539 -13.719 1 62.34 197 LYS A O 1
ATOM 1519 N N . VAL A 1 198 ? 32.812 -12.305 -12.422 1 54.88 198 VAL A N 1
ATOM 1520 C CA . VAL A 1 198 ? 34.25 -12.32 -12.594 1 54.88 198 VAL A CA 1
ATOM 1521 C C . VAL A 1 198 ? 34.594 -12.586 -14.062 1 54.88 198 VAL A C 1
ATOM 1523 O O . VAL A 1 198 ? 35.531 -12 -14.602 1 54.88 198 VAL A O 1
ATOM 1526 N N . SER A 1 199 ? 33.906 -13.438 -14.602 1 49.56 199 SER A N 1
ATOM 1527 C CA . SER A 1 199 ? 34.281 -13.641 -15.992 1 49.56 199 SER A CA 1
ATOM 1528 C C . SER A 1 199 ? 34.188 -12.352 -16.797 1 49.56 199 SER A C 1
ATOM 1530 O O . SER A 1 199 ? 34.875 -12.188 -17.812 1 49.56 199 SER A O 1
ATOM 1532 N N . GLY A 1 200 ? 33.5 -11.242 -16.156 1 41.91 200 GLY A N 1
ATOM 1533 C CA . GLY A 1 200 ? 33.469 -9.93 -16.797 1 41.91 200 GLY A CA 1
ATOM 1534 C C . GLY A 1 200 ? 34.656 -9.055 -16.406 1 41.91 200 GLY A C 1
ATOM 1535 O O . GLY A 1 200 ? 35.094 -8.227 -17.203 1 41.91 200 GLY A O 1
ATOM 1536 N N . SER A 1 201 ? 35.062 -8.844 -15.109 1 39.22 201 SER A N 1
ATOM 1537 C CA . SER A 1 201 ? 36.062 -7.883 -14.641 1 39.22 201 SER A CA 1
ATOM 1538 C C . SER A 1 201 ? 37.469 -8.438 -14.797 1 39.22 201 SER A C 1
ATOM 1540 O O . SER A 1 201 ? 38.406 -7.914 -14.195 1 39.22 201 SER A O 1
ATOM 1542 N N . CYS A 1 202 ? 37.906 -9.297 -15.445 1 35.03 202 CYS A N 1
ATOM 1543 C CA . CYS A 1 202 ? 39.344 -9.516 -15.461 1 35.03 202 CYS A CA 1
ATOM 1544 C C . CYS A 1 202 ? 40.062 -8.328 -16.078 1 35.03 202 CYS A C 1
ATOM 1546 O O . CYS A 1 202 ? 41.219 -8.445 -16.469 1 35.03 202 CYS A O 1
ATOM 1548 N N . LEU A 1 203 ? 39.688 -7.199 -16.688 1 32.75 203 LEU A N 1
ATOM 1549 C CA . LEU A 1 203 ? 40.625 -6.129 -17.062 1 32.75 203 LEU A CA 1
ATOM 1550 C C . LEU A 1 203 ? 40.969 -5.281 -15.844 1 32.75 203 LEU A C 1
ATOM 1552 O O . LEU A 1 203 ? 40.125 -4.613 -15.266 1 32.75 203 LEU A O 1
ATOM 1556 N N . SER A 1 204 ? 42.031 -5.469 -15.156 1 29.11 204 SER A N 1
ATOM 1557 C CA . SER A 1 204 ? 42.688 -4.707 -14.086 1 29.11 204 SER A CA 1
ATOM 1558 C C . SER A 1 204 ? 42.969 -3.273 -14.523 1 29.11 204 SER A C 1
ATOM 1560 O O . SER A 1 204 ? 42.594 -2.324 -13.844 1 29.11 204 SER A O 1
ATOM 1562 N N . LYS A 1 205 ? 44.375 -2.748 -14.398 1 30.12 205 LYS A N 1
ATOM 1563 C CA . LYS A 1 205 ? 45.031 -1.502 -14.039 1 30.12 205 LYS A CA 1
ATOM 1564 C C . LYS A 1 205 ? 45.031 -0.513 -15.203 1 30.12 205 LYS A C 1
ATOM 1566 O O . LYS A 1 205 ? 45.094 0.7 -14.992 1 30.12 205 LYS A O 1
ATOM 1571 N N . ALA A 1 206 ? 46.094 -0.661 -16.203 1 28.47 206 ALA A N 1
ATOM 1572 C CA . ALA A 1 206 ? 46.688 0.543 -16.781 1 28.47 206 ALA A CA 1
ATOM 1573 C C . ALA A 1 206 ? 45.594 1.46 -17.359 1 28.47 206 ALA A C 1
ATOM 1575 O O . ALA A 1 206 ? 45.562 2.654 -17.047 1 28.47 206 ALA A O 1
ATOM 1576 N N . ASP A 1 207 ? 46 1.872 -18.75 1 28.62 207 ASP A N 1
ATOM 1577 C CA . ASP A 1 207 ? 45.531 3 -19.562 1 28.62 207 ASP A CA 1
ATOM 1578 C C . ASP A 1 207 ? 44.031 3.107 -19.562 1 28.62 207 ASP A C 1
ATOM 1580 O O . ASP A 1 207 ? 43.312 2.115 -19.781 1 28.62 207 ASP A O 1
ATOM 1584 N N . TYR A 1 208 ? 43.5 4.133 -18.75 1 26.62 208 TYR A N 1
ATOM 1585 C CA . TYR A 1 208 ? 42.188 4.602 -18.297 1 26.62 208 TYR A CA 1
ATOM 1586 C C . TYR A 1 208 ? 41.156 4.473 -19.391 1 26.62 208 TYR A C 1
ATOM 1588 O O . TYR A 1 208 ? 39.969 4.711 -19.156 1 26.62 208 TYR A O 1
ATOM 1596 N N . SER A 1 209 ? 41.594 4.766 -20.562 1 29.12 209 SER A N 1
ATOM 1597 C CA . SER A 1 209 ? 40.719 5.203 -21.656 1 29.12 209 SER A CA 1
ATOM 1598 C C . SER A 1 209 ? 39.875 4.047 -22.219 1 29.12 209 SER A C 1
ATOM 1600 O O . SER A 1 209 ? 38.906 4.262 -22.938 1 29.12 209 SER A O 1
ATOM 1602 N N . ALA A 1 210 ? 40.625 3.016 -22.688 1 28.89 210 ALA A N 1
ATOM 1603 C CA . ALA A 1 210 ? 39.906 2.16 -23.625 1 28.89 210 ALA A CA 1
ATOM 1604 C C . ALA A 1 210 ? 38.688 1.534 -22.969 1 28.89 210 ALA A C 1
ATOM 1606 O O . ALA A 1 210 ? 38.75 1.095 -21.812 1 28.89 210 ALA A O 1
ATOM 1607 N N . LEU A 1 211 ? 37.625 1.486 -23.656 1 29.44 211 LEU A N 1
ATOM 1608 C CA . LEU A 1 211 ? 36.219 1.146 -23.719 1 29.44 211 LEU A CA 1
ATOM 1609 C C . LEU A 1 211 ? 36 -0.316 -23.344 1 29.44 211 LEU A C 1
ATOM 1611 O O . LEU A 1 211 ? 36.5 -1.217 -24.016 1 29.44 211 LEU A O 1
ATOM 1615 N N . LEU A 1 212 ? 36.188 -0.643 -22.062 1 31.89 212 LEU A N 1
ATOM 1616 C CA . LEU A 1 212 ? 35.906 -1.931 -21.422 1 31.89 212 LEU A CA 1
ATOM 1617 C C . LEU A 1 212 ? 34.938 -2.76 -22.25 1 31.89 212 LEU A C 1
ATOM 1619 O O . LEU A 1 212 ? 33.812 -2.334 -22.5 1 31.89 212 LEU A O 1
ATOM 1623 N N . SER A 1 213 ? 35.5 -3.482 -23.234 1 34.31 213 SER A N 1
ATOM 1624 C CA . SER A 1 213 ? 34.75 -4.367 -24.109 1 34.31 213 SER A CA 1
ATOM 1625 C C . SER A 1 213 ? 33.812 -5.273 -23.297 1 34.31 213 SER A C 1
ATOM 1627 O O . SER A 1 213 ? 34.219 -5.824 -22.266 1 34.31 213 SER A O 1
ATOM 1629 N N . PRO A 1 214 ? 32.5 -5.156 -23.281 1 37.97 214 PRO A N 1
ATOM 1630 C CA . PRO A 1 214 ? 31.531 -6 -22.578 1 37.97 214 PRO A CA 1
ATOM 1631 C C . PRO A 1 214 ? 31.891 -7.484 -22.625 1 37.97 214 PRO A C 1
ATOM 1633 O O . PRO A 1 214 ? 32.125 -8.023 -23.703 1 37.97 214 PRO A O 1
ATOM 1636 N N . SER A 1 215 ? 32.906 -8.07 -21.922 1 41.5 215 SER A N 1
ATOM 1637 C CA . SER A 1 215 ? 33.125 -9.516 -21.828 1 41.5 215 SER A CA 1
ATOM 1638 C C . SER A 1 215 ? 31.859 -10.281 -22.188 1 41.5 215 SER A C 1
ATOM 1640 O O . SER A 1 215 ? 30.75 -9.758 -22.047 1 41.5 215 SER A O 1
ATOM 1642 N N . PRO A 1 216 ? 31.906 -11.398 -22.875 1 46.66 216 PRO A N 1
ATOM 1643 C CA . PRO A 1 216 ? 30.734 -12.117 -23.375 1 46.66 216 PRO A CA 1
ATOM 1644 C C . PRO A 1 216 ? 29.719 -12.422 -22.281 1 46.66 216 PRO A C 1
ATOM 1646 O O . PRO A 1 216 ? 30.016 -13.172 -21.344 1 46.66 216 PRO A O 1
ATOM 1649 N N . SER A 1 217 ? 29.047 -11.602 -21.594 1 55.72 217 SER A N 1
ATOM 1650 C CA . SER A 1 217 ? 28 -11.562 -20.578 1 55.72 217 SER A CA 1
ATOM 1651 C C . SER A 1 217 ? 26.938 -12.633 -20.828 1 55.72 217 SER A C 1
ATOM 1653 O O . SER A 1 217 ? 26.516 -12.828 -21.969 1 55.72 217 SER A O 1
ATOM 1655 N N . LEU A 1 218 ? 27.047 -13.859 -19.984 1 66.62 218 LEU A N 1
ATOM 1656 C CA . LEU A 1 218 ? 25.953 -14.828 -20.016 1 66.62 218 LEU A CA 1
ATOM 1657 C C . LEU A 1 218 ? 24.641 -14.141 -20.344 1 66.62 218 LEU A C 1
ATOM 1659 O O . LEU A 1 218 ? 24.297 -13.117 -19.734 1 66.62 218 LEU A O 1
ATOM 1663 N N . THR A 1 219 ? 24.172 -14.406 -21.5 1 81.25 219 THR A N 1
ATOM 1664 C CA . THR A 1 219 ? 22.922 -13.852 -22 1 81.25 219 THR A CA 1
ATOM 1665 C C . THR A 1 219 ? 21.734 -14.617 -21.438 1 81.25 219 THR A C 1
ATOM 1667 O O . THR A 1 219 ? 20.812 -14.977 -22.172 1 81.25 219 THR A O 1
ATOM 1670 N N . LEU A 1 220 ? 21.859 -15.07 -20.172 1 91.31 220 LEU A N 1
ATOM 1671 C CA . LEU A 1 220 ? 20.766 -15.805 -19.562 1 91.31 220 LEU A CA 1
ATOM 1672 C C . LEU A 1 220 ? 19.5 -14.945 -19.516 1 91.31 220 LEU A C 1
ATOM 1674 O O . LEU A 1 220 ? 19.547 -13.789 -19.094 1 91.31 220 LEU A O 1
ATOM 1678 N N . GLN A 1 221 ? 18.469 -15.5 -20.016 1 95.19 221 GLN A N 1
ATOM 1679 C CA . GLN A 1 221 ? 17.219 -14.766 -20.094 1 95.19 221 GLN A CA 1
ATOM 1680 C C . GLN A 1 221 ? 16.203 -15.305 -19.078 1 95.19 221 GLN A C 1
ATOM 1682 O O . GLN A 1 221 ? 15.32 -14.57 -18.625 1 95.19 221 GLN A O 1
ATOM 1687 N N . SER A 1 222 ? 16.281 -16.578 -18.781 1 97.62 222 SER A N 1
ATOM 1688 C CA . SER A 1 222 ? 15.344 -17.219 -17.859 1 97.62 222 SER A CA 1
ATOM 1689 C C . SER A 1 222 ? 16.078 -18.031 -16.797 1 97.62 222 SER A C 1
ATOM 1691 O O . SER A 1 222 ? 16.938 -18.844 -17.125 1 97.62 222 SER A O 1
ATOM 1693 N N . LEU A 1 223 ? 15.734 -17.766 -15.555 1 97 223 LEU A N 1
ATOM 1694 C CA . LEU A 1 223 ? 16.328 -18.484 -14.438 1 97 223 LEU A CA 1
ATOM 1695 C C . LEU A 1 223 ? 15.258 -19.031 -13.508 1 97 223 LEU A C 1
ATOM 1697 O O . LEU A 1 223 ? 14.391 -18.297 -13.039 1 97 223 LEU A O 1
ATOM 1701 N N . SER A 1 224 ? 15.242 -20.281 -13.289 1 97.5 224 SER A N 1
ATOM 1702 C CA . SER A 1 224 ? 14.336 -20.953 -12.375 1 97.5 224 SER A CA 1
ATOM 1703 C C . SER A 1 224 ? 15.094 -21.797 -11.367 1 97.5 224 SER A C 1
ATOM 1705 O O . SER A 1 224 ? 15.828 -22.719 -11.75 1 97.5 224 SER A O 1
ATOM 1707 N N . LEU A 1 225 ? 14.883 -21.5 -10.078 1 95.56 225 LEU A N 1
ATOM 1708 C CA . LEU A 1 225 ? 15.602 -22.234 -9.039 1 95.56 225 LEU A CA 1
ATOM 1709 C C . LEU A 1 225 ? 14.648 -22.688 -7.941 1 95.56 225 LEU A C 1
ATOM 1711 O O . LEU A 1 225 ? 13.688 -21.984 -7.617 1 95.56 225 LEU A O 1
ATOM 1715 N N . VAL A 1 226 ? 14.844 -23.828 -7.453 1 92.31 226 VAL A N 1
ATOM 1716 C CA . VAL A 1 226 ? 14.234 -24.281 -6.207 1 92.31 226 VAL A CA 1
ATOM 1717 C C . VAL A 1 226 ? 15.312 -24.422 -5.129 1 92.31 226 VAL A C 1
ATOM 1719 O O . VAL A 1 226 ? 16.266 -25.188 -5.285 1 92.31 226 VAL A O 1
ATOM 1722 N N . LEU A 1 227 ? 15.094 -23.625 -4.07 1 92.69 227 LEU A N 1
ATOM 1723 C CA . LEU A 1 227 ? 16.172 -23.469 -3.098 1 92.69 227 LEU A CA 1
ATOM 1724 C C . LEU A 1 227 ? 15.688 -23.828 -1.694 1 92.69 227 LEU A C 1
ATOM 1726 O O . LEU A 1 227 ? 14.508 -24.109 -1.493 1 92.69 227 LEU A O 1
ATOM 1730 N N . ASP A 1 228 ? 16.719 -23.844 -0.822 1 89.25 228 ASP A N 1
ATOM 1731 C CA . ASP A 1 228 ? 16.391 -24 0.592 1 89.25 228 ASP A CA 1
ATOM 1732 C C . ASP A 1 228 ? 15.922 -22.688 1.198 1 89.25 228 ASP A C 1
ATOM 1734 O O . ASP A 1 228 ? 15.141 -22.688 2.156 1 89.25 228 ASP A O 1
ATOM 1738 N N . LEU A 1 229 ? 16.531 -21.672 0.54 1 93.12 229 LEU A N 1
ATOM 1739 C CA . LEU A 1 229 ? 16.188 -20.391 1.119 1 93.12 229 LEU A CA 1
ATOM 1740 C C . LEU A 1 229 ? 16.328 -19.266 0.088 1 93.12 229 LEU A C 1
ATOM 1742 O O . LEU A 1 229 ? 17.312 -19.234 -0.661 1 93.12 229 LEU A O 1
ATOM 1746 N N . ILE A 1 230 ? 15.398 -18.438 0.026 1 96.44 230 ILE A N 1
ATOM 1747 C CA . ILE A 1 230 ? 15.492 -17.203 -0.751 1 96.44 230 ILE A CA 1
ATOM 1748 C C . ILE A 1 230 ? 15.828 -16.047 0.171 1 96.44 230 ILE A C 1
ATOM 1750 O O . ILE A 1 230 ? 15.031 -15.68 1.039 1 96.44 230 ILE A O 1
ATOM 1754 N N . SER A 1 231 ? 16.938 -15.5 0.051 1 96.12 231 SER A N 1
ATOM 1755 C CA . SER A 1 231 ? 17.391 -14.406 0.904 1 96.12 231 SER A CA 1
ATOM 1756 C C . SER A 1 231 ? 17.672 -13.148 0.087 1 96.12 231 SER A C 1
ATOM 1758 O O . SER A 1 231 ? 17.688 -13.188 -1.146 1 96.12 231 SER A O 1
ATOM 1760 N N . ASP A 1 232 ? 17.906 -12.031 0.771 1 96 232 ASP A N 1
ATOM 1761 C CA . ASP A 1 232 ? 18.328 -10.797 0.115 1 96 232 ASP A CA 1
ATOM 1762 C C . ASP A 1 232 ? 19.656 -10.984 -0.622 1 96 232 ASP A C 1
ATOM 1764 O O . ASP A 1 232 ? 19.812 -10.5 -1.743 1 96 232 ASP A O 1
ATOM 1768 N N . ARG A 1 233 ? 20.516 -11.703 0.004 1 95.19 233 ARG A N 1
ATOM 1769 C CA . ARG A 1 233 ? 21.844 -11.93 -0.565 1 95.19 233 ARG A CA 1
ATOM 1770 C C . ARG A 1 233 ? 21.75 -12.641 -1.912 1 95.19 233 ARG A C 1
ATOM 1772 O O . ARG A 1 233 ? 22.453 -12.289 -2.857 1 95.19 233 ARG A O 1
ATOM 1779 N N . LEU A 1 234 ? 20.906 -13.57 -1.964 1 96.31 234 LEU A N 1
ATOM 1780 C CA . LEU A 1 234 ? 20.719 -14.328 -3.199 1 96.31 234 LEU A CA 1
ATOM 1781 C C . LEU A 1 234 ? 20.188 -13.43 -4.312 1 96.31 234 LEU A C 1
ATOM 1783 O O . LEU A 1 234 ? 20.734 -13.43 -5.422 1 96.31 234 LEU A O 1
ATOM 1787 N N . ILE A 1 235 ? 19.141 -12.727 -4.02 1 97.19 235 ILE A N 1
ATOM 1788 C CA . ILE A 1 235 ? 18.5 -11.891 -5.031 1 97.19 235 ILE A CA 1
ATOM 1789 C C . ILE A 1 235 ? 19.469 -10.828 -5.512 1 97.19 235 ILE A C 1
ATOM 1791 O O . ILE A 1 235 ? 19.562 -10.547 -6.711 1 97.19 235 ILE A O 1
ATOM 1795 N N . ILE A 1 236 ? 20.203 -10.242 -4.605 1 95.25 236 ILE A N 1
ATOM 1796 C CA . ILE A 1 236 ? 21.188 -9.227 -4.953 1 95.25 236 ILE A CA 1
ATOM 1797 C C . ILE A 1 236 ? 22.25 -9.844 -5.855 1 95.25 236 ILE A C 1
ATOM 1799 O O . ILE A 1 236 ? 22.672 -9.234 -6.848 1 95.25 236 ILE A O 1
ATOM 1803 N N . ALA A 1 237 ? 22.656 -11.023 -5.555 1 94.69 237 ALA A N 1
ATOM 1804 C CA . ALA A 1 237 ? 23.656 -11.719 -6.371 1 94.69 237 ALA A CA 1
ATOM 1805 C C . ALA A 1 237 ? 23.109 -11.984 -7.773 1 94.69 237 ALA A C 1
ATOM 1807 O O . ALA A 1 237 ? 23.828 -11.797 -8.766 1 94.69 237 ALA A O 1
ATOM 1808 N N . ILE A 1 238 ? 21.906 -12.383 -7.867 1 95.62 238 ILE A N 1
ATOM 1809 C CA . ILE A 1 238 ? 21.281 -12.703 -9.148 1 95.62 238 ILE A CA 1
ATOM 1810 C C . ILE A 1 238 ? 21.156 -11.438 -9.992 1 95.62 238 ILE A C 1
ATOM 1812 O O . ILE A 1 238 ? 21.578 -11.414 -11.156 1 95.62 238 ILE A O 1
ATOM 1816 N N . THR A 1 239 ? 20.562 -10.406 -9.398 1 94.06 239 THR A N 1
ATOM 1817 C CA . THR A 1 239 ? 20.266 -9.188 -10.148 1 94.06 239 THR A CA 1
ATOM 1818 C C . THR A 1 239 ? 21.562 -8.461 -10.508 1 94.06 239 THR A C 1
ATOM 1820 O O . THR A 1 239 ? 21.641 -7.809 -11.547 1 94.06 239 THR A O 1
ATOM 1823 N N . GLY A 1 240 ? 22.516 -8.625 -9.648 1 90.56 240 GLY A N 1
ATOM 1824 C CA . GLY A 1 240 ? 23.812 -8.023 -9.938 1 90.56 240 GLY A CA 1
ATOM 1825 C C . GLY A 1 240 ? 24.578 -8.734 -11.039 1 90.56 240 GLY A C 1
ATOM 1826 O O . GLY A 1 240 ? 25.328 -8.109 -11.789 1 90.56 240 GLY A O 1
ATOM 1827 N N . SER A 1 241 ? 24.375 -9.992 -11.227 1 90.31 241 SER A N 1
ATOM 1828 C CA . SER A 1 241 ? 25.125 -10.812 -12.172 1 90.31 241 SER A CA 1
ATOM 1829 C C . SER A 1 241 ? 24.391 -10.961 -13.492 1 90.31 241 SER A C 1
ATOM 1831 O O . SER A 1 241 ? 25 -11.188 -14.531 1 90.31 241 SER A O 1
ATOM 1833 N N . LEU A 1 242 ? 23.109 -10.836 -13.414 1 91.81 242 LEU A N 1
ATOM 1834 C CA . LEU A 1 242 ? 22.297 -11.086 -14.602 1 91.81 242 LEU A CA 1
ATOM 1835 C C . LEU A 1 242 ? 21.328 -9.93 -14.859 1 91.81 242 LEU A C 1
ATOM 1837 O O . LEU A 1 242 ? 20.109 -10.102 -14.797 1 91.81 242 LEU A O 1
ATOM 1841 N N . PRO A 1 243 ? 21.688 -8.82 -15.289 1 88.19 243 PRO A N 1
ATOM 1842 C CA . PRO A 1 243 ? 20.828 -7.648 -15.469 1 88.19 243 PRO A CA 1
ATOM 1843 C C . PRO A 1 243 ? 19.859 -7.793 -16.641 1 88.19 243 PRO A C 1
ATOM 1845 O O . PRO A 1 243 ? 18.875 -7.062 -16.719 1 88.19 243 PRO A O 1
ATOM 1848 N N . GLN A 1 244 ? 20.141 -8.828 -17.516 1 90.69 244 GLN A N 1
ATOM 1849 C CA . GLN A 1 244 ? 19.297 -8.961 -18.703 1 90.69 244 GLN A CA 1
ATOM 1850 C C . GLN A 1 244 ? 18.234 -10.047 -18.516 1 90.69 244 GLN A C 1
ATOM 1852 O O . GLN A 1 244 ? 17.641 -10.508 -19.484 1 90.69 244 GLN A O 1
ATOM 1857 N N . LEU A 1 245 ? 17.984 -10.398 -17.344 1 94.88 245 LEU A N 1
ATOM 1858 C CA . LEU A 1 245 ? 17.016 -11.453 -17.047 1 94.88 245 LEU A CA 1
ATOM 1859 C C . LEU A 1 245 ? 15.609 -11.016 -17.438 1 94.88 245 LEU A C 1
ATOM 1861 O O . LEU A 1 245 ? 15.211 -9.875 -17.188 1 94.88 245 LEU A O 1
ATOM 1865 N N . VAL A 1 246 ? 14.938 -11.852 -18.047 1 97.31 246 VAL A N 1
ATOM 1866 C CA . VAL A 1 246 ? 13.57 -11.594 -18.484 1 97.31 246 VAL A CA 1
ATOM 1867 C C . VAL A 1 246 ? 12.594 -12.344 -17.594 1 97.31 246 VAL A C 1
ATOM 1869 O O . VAL A 1 246 ? 11.508 -11.836 -17.281 1 97.31 246 VAL A O 1
ATOM 1872 N N . LYS A 1 247 ? 12.984 -13.555 -17.219 1 98.31 247 LYS A N 1
ATOM 1873 C CA . LYS A 1 247 ? 12.148 -14.398 -16.359 1 98.31 247 LYS A CA 1
ATOM 1874 C C . LYS A 1 247 ? 12.938 -14.898 -15.156 1 98.31 247 LYS A C 1
ATOM 1876 O O . LYS A 1 247 ? 14.039 -15.422 -15.305 1 98.31 247 LYS A O 1
ATOM 1881 N N . LEU A 1 248 ? 12.328 -14.727 -13.984 1 98.25 248 LEU A N 1
ATOM 1882 C CA . LEU A 1 248 ? 12.938 -15.211 -12.75 1 98.25 248 LEU A CA 1
ATOM 1883 C C . LEU A 1 248 ? 11.93 -15.992 -11.914 1 98.25 248 LEU A C 1
ATOM 1885 O O . LEU A 1 248 ? 10.922 -15.438 -11.469 1 98.25 248 LEU A O 1
ATOM 1889 N N . ASP A 1 249 ? 12.164 -17.25 -11.742 1 98.19 249 ASP A N 1
ATOM 1890 C CA . ASP A 1 249 ? 11.312 -18.125 -10.945 1 98.19 249 ASP A CA 1
ATOM 1891 C C . ASP A 1 249 ? 12.086 -18.703 -9.758 1 98.19 249 ASP A C 1
ATOM 1893 O O . ASP A 1 249 ? 12.945 -19.562 -9.93 1 98.19 249 ASP A O 1
ATOM 1897 N N . LEU A 1 250 ? 11.695 -18.281 -8.562 1 97.88 250 LEU A N 1
ATOM 1898 C CA . LEU A 1 250 ? 12.359 -18.766 -7.363 1 97.88 250 LEU A CA 1
ATOM 1899 C C . LEU A 1 250 ? 11.359 -19.438 -6.422 1 97.88 250 LEU A C 1
ATOM 1901 O O . LEU A 1 250 ? 10.297 -18.875 -6.148 1 97.88 250 LEU A O 1
ATOM 1905 N N . GLU A 1 251 ? 11.656 -20.562 -6.016 1 95.06 251 GLU A N 1
ATOM 1906 C CA . GLU A 1 251 ? 10.883 -21.281 -5.012 1 95.06 251 GLU A CA 1
ATOM 1907 C C . GLU A 1 251 ? 11.789 -21.844 -3.916 1 95.06 251 GLU A C 1
ATOM 1909 O O . GLU A 1 251 ? 12.898 -22.312 -4.195 1 95.06 251 GLU A O 1
ATOM 1914 N N . ASP A 1 252 ? 11.383 -21.672 -2.617 1 92.56 252 ASP A N 1
ATOM 1915 C CA . ASP A 1 252 ? 12.203 -22.266 -1.566 1 92.56 252 ASP A CA 1
ATOM 1916 C C . ASP A 1 252 ? 11.359 -23.125 -0.633 1 92.56 252 ASP A C 1
ATOM 1918 O O . ASP A 1 252 ? 10.125 -23.031 -0.646 1 92.56 252 ASP A O 1
ATOM 1922 N N . ARG A 1 253 ? 12.055 -23.984 -0.043 1 88.44 253 ARG A N 1
ATOM 1923 C CA . ARG A 1 253 ? 11.484 -24.906 0.93 1 88.44 253 ARG A CA 1
ATOM 1924 C C . ARG A 1 253 ? 12.336 -24.969 2.189 1 88.44 253 ARG A C 1
ATOM 1926 O O . ARG A 1 253 ? 12.969 -26 2.461 1 88.44 253 ARG A O 1
ATOM 1933 N N . PRO A 1 254 ? 12.188 -23.953 3 1 87.62 254 PRO A N 1
ATOM 1934 C CA . PRO A 1 254 ? 13.016 -23.953 4.207 1 87.62 254 PRO A CA 1
ATOM 1935 C C . PRO A 1 254 ? 12.555 -25 5.227 1 87.62 254 PRO A C 1
ATOM 1937 O O . PRO A 1 254 ? 11.352 -25.219 5.391 1 87.62 254 PRO A O 1
ATOM 1940 N N . GLU A 1 255 ? 13.516 -25.609 5.848 1 82.56 255 GLU A N 1
ATOM 1941 C CA . GLU A 1 255 ? 13.227 -26.609 6.887 1 82.56 255 GLU A CA 1
ATOM 1942 C C . GLU A 1 255 ? 12.945 -25.938 8.227 1 82.56 255 GLU A C 1
ATOM 1944 O O . GLU A 1 255 ? 12.18 -26.453 9.039 1 82.56 255 GLU A O 1
ATOM 1949 N N . LYS A 1 256 ? 13.711 -24.875 8.414 1 85.56 256 LYS A N 1
ATOM 1950 C CA . LYS A 1 256 ? 13.539 -24.109 9.633 1 85.56 256 LYS A CA 1
ATOM 1951 C C . LYS A 1 256 ? 13.297 -22.625 9.32 1 85.56 256 LYS A C 1
ATOM 1953 O O . LYS A 1 256 ? 13.617 -22.156 8.234 1 85.56 256 LYS A O 1
ATOM 1958 N N . GLU A 1 257 ? 12.703 -22.031 10.289 1 88.69 257 GLU A N 1
ATOM 1959 C CA . GLU A 1 257 ? 12.461 -20.594 10.133 1 88.69 257 GLU A CA 1
ATOM 1960 C C . GLU A 1 257 ? 13.773 -19.828 9.977 1 88.69 257 GLU A C 1
ATOM 1962 O O . GLU A 1 257 ? 14.672 -19.969 10.805 1 88.69 257 GLU A O 1
ATOM 1967 N N . PRO A 1 258 ? 13.828 -19.141 8.938 1 89.5 258 PRO A N 1
ATOM 1968 C CA . PRO A 1 258 ? 15.07 -18.391 8.742 1 89.5 258 PRO A CA 1
ATOM 1969 C C . PRO A 1 258 ? 15.25 -17.266 9.758 1 89.5 258 PRO A C 1
ATOM 1971 O O . PRO A 1 258 ? 14.266 -16.734 10.281 1 89.5 258 PRO A O 1
ATOM 1974 N N . PHE A 1 259 ? 16.516 -16.953 9.961 1 90.88 259 PHE A N 1
ATOM 1975 C CA . PHE A 1 259 ? 16.828 -15.797 10.789 1 90.88 259 PHE A CA 1
ATOM 1976 C C . PHE A 1 259 ? 16.375 -14.508 10.109 1 90.88 259 PHE A C 1
ATOM 1978 O O . PHE A 1 259 ? 16.453 -14.391 8.883 1 90.88 259 PHE A O 1
ATOM 1985 N N . PRO A 1 260 ? 15.93 -13.547 10.883 1 85.88 260 PRO A N 1
ATOM 1986 C CA . PRO A 1 260 ? 15.398 -12.305 10.305 1 85.88 260 PRO A CA 1
ATOM 1987 C C . PRO A 1 260 ? 16.391 -11.609 9.391 1 85.88 260 PRO A C 1
ATOM 1989 O O . PRO A 1 260 ? 16.016 -11.039 8.367 1 85.88 260 PRO A O 1
ATOM 1992 N N . ASP A 1 261 ? 17.641 -11.688 9.656 1 86.69 261 ASP A N 1
ATOM 1993 C CA . ASP A 1 261 ? 18.656 -10.992 8.875 1 86.69 261 ASP A CA 1
ATOM 1994 C C . ASP A 1 261 ? 19.016 -11.781 7.625 1 86.69 261 ASP A C 1
ATOM 1996 O O . ASP A 1 261 ? 19.688 -11.25 6.727 1 86.69 261 ASP A O 1
ATOM 2000 N N . SER A 1 262 ? 18.594 -13.008 7.547 1 90.38 262 SER A N 1
ATOM 2001 C CA . SER A 1 262 ? 18.969 -13.859 6.426 1 90.38 262 SER A CA 1
ATOM 2002 C C . SER A 1 262 ? 17.781 -14.148 5.523 1 90.38 262 SER A C 1
ATOM 2004 O O . SER A 1 262 ? 17.891 -14.898 4.555 1 90.38 262 SER A O 1
ATOM 2006 N N . ASP A 1 263 ? 16.719 -13.547 5.824 1 94 263 ASP A N 1
ATOM 2007 C CA . ASP A 1 263 ? 15.5 -13.773 5.055 1 94 263 ASP A CA 1
ATOM 2008 C C . ASP A 1 263 ? 15.32 -12.703 3.984 1 94 263 ASP A C 1
ATOM 2010 O O . ASP A 1 263 ? 16.109 -11.766 3.895 1 94 263 ASP A O 1
ATOM 2014 N N . LEU A 1 264 ? 14.359 -12.93 3.195 1 95.5 264 LEU A N 1
ATOM 2015 C CA . LEU A 1 264 ? 14.031 -11.961 2.156 1 95.5 264 LEU A CA 1
ATOM 2016 C C . LEU A 1 264 ? 13.336 -10.734 2.756 1 95.5 264 LEU A C 1
ATOM 2018 O O . LEU A 1 264 ? 12.438 -10.875 3.588 1 95.5 264 LEU A O 1
ATOM 2022 N N . THR A 1 265 ? 13.812 -9.555 2.445 1 92.75 265 THR A N 1
ATOM 2023 C CA . THR A 1 265 ? 13.234 -8.297 2.906 1 92.75 265 THR A CA 1
ATOM 2024 C C . THR A 1 265 ? 12.984 -7.352 1.733 1 92.75 265 THR A C 1
ATOM 2026 O O . THR A 1 265 ? 13.016 -7.77 0.575 1 92.75 265 THR A O 1
ATOM 2029 N N . TYR A 1 266 ? 12.633 -6.09 2.029 1 87.06 266 TYR A N 1
ATOM 2030 C CA . TYR A 1 266 ? 12.344 -5.098 0.998 1 87.06 266 TYR A CA 1
ATOM 2031 C C . TYR A 1 266 ? 13.594 -4.773 0.19 1 87.06 266 TYR A C 1
ATOM 2033 O O . TYR A 1 266 ? 13.5 -4.418 -0.988 1 87.06 266 TYR A O 1
ATOM 2041 N N . THR A 1 267 ? 14.758 -4.977 0.786 1 88.81 267 THR A N 1
ATOM 2042 C CA . THR A 1 267 ? 16.016 -4.703 0.102 1 88.81 267 THR A CA 1
ATOM 2043 C C . THR A 1 267 ? 16.188 -5.621 -1.104 1 88.81 267 THR A C 1
ATOM 2045 O O . THR A 1 267 ? 16.578 -5.172 -2.184 1 88.81 267 THR A O 1
ATOM 2048 N N . GLY A 1 268 ? 15.922 -6.898 -0.852 1 93.31 268 GLY A N 1
ATOM 2049 C CA . GLY A 1 268 ? 15.992 -7.848 -1.951 1 93.31 268 GLY A CA 1
ATOM 2050 C C . GLY A 1 268 ? 14.984 -7.559 -3.051 1 93.31 268 GLY A C 1
ATOM 2051 O O . GLY A 1 268 ? 15.32 -7.645 -4.238 1 93.31 268 GLY A O 1
ATOM 2052 N N . LEU A 1 269 ? 13.789 -7.215 -2.67 1 94.31 269 LEU A N 1
ATOM 2053 C CA . LEU A 1 269 ? 12.727 -6.938 -3.637 1 94.31 269 LEU A CA 1
ATOM 2054 C C . LEU A 1 269 ? 13.062 -5.703 -4.469 1 94.31 269 LEU A C 1
ATOM 2056 O O . LEU A 1 269 ? 12.812 -5.68 -5.676 1 94.31 269 LEU A O 1
ATOM 2060 N N . GLN A 1 270 ? 13.641 -4.758 -3.91 1 89.12 270 GLN A N 1
ATOM 2061 C CA . GLN A 1 270 ? 14.023 -3.541 -4.617 1 89.12 270 GLN A CA 1
ATOM 2062 C C . GLN A 1 270 ? 15.133 -3.82 -5.633 1 89.12 270 GLN A C 1
ATOM 2064 O O . GLN A 1 270 ? 15.188 -3.186 -6.688 1 89.12 270 GLN A O 1
ATOM 2069 N N . SER A 1 271 ? 16 -4.738 -5.262 1 93.69 271 SER A N 1
ATOM 2070 C CA . SER A 1 271 ? 17.125 -5.07 -6.137 1 93.69 271 SER A CA 1
ATOM 2071 C C . SER A 1 271 ? 16.641 -5.68 -7.449 1 93.69 271 SER A C 1
ATOM 2073 O O . SER A 1 271 ? 17.359 -5.652 -8.453 1 93.69 271 SER A O 1
ATOM 2075 N N . LEU A 1 272 ? 15.445 -6.176 -7.445 1 95.69 272 LEU A N 1
ATOM 2076 C CA . LEU A 1 272 ? 14.883 -6.75 -8.664 1 95.69 272 LEU A CA 1
ATOM 2077 C C . LEU A 1 272 ? 14.703 -5.68 -9.734 1 95.69 272 LEU A C 1
ATOM 2079 O O . LEU A 1 272 ? 14.609 -5.996 -10.922 1 95.69 272 LEU A O 1
ATOM 2083 N N . GLY A 1 273 ? 14.633 -4.469 -9.305 1 91.81 273 GLY A N 1
ATOM 2084 C CA . GLY A 1 273 ? 14.5 -3.357 -10.234 1 91.81 273 GLY A CA 1
ATOM 2085 C C . GLY A 1 273 ? 15.703 -3.18 -11.141 1 91.81 273 GLY A C 1
ATOM 2086 O O . GLY A 1 273 ? 15.609 -2.531 -12.18 1 91.81 273 GLY A O 1
ATOM 2087 N N . TYR A 1 274 ? 16.797 -3.828 -10.766 1 91.06 274 TYR A N 1
ATOM 2088 C CA . TYR A 1 274 ? 18 -3.754 -11.578 1 91.06 274 TYR A CA 1
ATOM 2089 C C . TYR A 1 274 ? 17.844 -4.539 -12.875 1 91.06 274 TYR A C 1
ATOM 2091 O O . TYR A 1 274 ? 18.547 -4.289 -13.852 1 91.06 274 TYR A O 1
ATOM 2099 N N . CYS A 1 275 ? 16.984 -5.465 -12.852 1 93.69 275 CYS A N 1
ATOM 2100 C CA . CYS A 1 275 ? 16.641 -6.191 -14.07 1 93.69 275 CYS A CA 1
ATOM 2101 C C . CYS A 1 275 ? 15.57 -5.457 -14.859 1 93.69 275 CYS A C 1
ATOM 2103 O O . CYS A 1 275 ? 14.383 -5.777 -14.742 1 93.69 275 CYS A O 1
ATOM 2105 N N . GLN A 1 276 ? 15.898 -4.652 -15.703 1 90.94 276 GLN A N 1
ATOM 2106 C CA . GLN A 1 276 ? 15 -3.721 -16.375 1 90.94 276 GLN A CA 1
ATOM 2107 C C . GLN A 1 276 ? 14.102 -4.449 -17.375 1 90.94 276 GLN A C 1
ATOM 2109 O O . GLN A 1 276 ? 13.023 -3.961 -17.719 1 90.94 276 GLN A O 1
ATOM 2114 N N . GLN A 1 277 ? 14.562 -5.645 -17.766 1 93.94 277 GLN A N 1
ATOM 2115 C CA . GLN A 1 277 ? 13.805 -6.352 -18.781 1 93.94 277 GLN A CA 1
ATOM 2116 C C . GLN A 1 277 ? 12.938 -7.445 -18.172 1 93.94 277 GLN A C 1
ATOM 2118 O O . GLN A 1 277 ? 12.305 -8.219 -18.891 1 93.94 277 GLN A O 1
ATOM 2123 N N . LEU A 1 278 ? 12.812 -7.438 -16.906 1 96.88 278 LEU A N 1
ATOM 2124 C CA . LEU A 1 278 ? 12.086 -8.492 -16.203 1 96.88 278 LEU A CA 1
ATOM 2125 C C . LEU A 1 278 ? 10.594 -8.414 -16.516 1 96.88 278 LEU A C 1
ATOM 2127 O O . LEU A 1 278 ? 9.961 -7.379 -16.281 1 96.88 278 LEU A O 1
ATOM 2131 N N . THR A 1 279 ? 10.023 -9.477 -17.047 1 97.81 279 THR A N 1
ATOM 2132 C CA . THR A 1 279 ? 8.609 -9.492 -17.406 1 97.81 279 THR A CA 1
ATOM 2133 C C . THR A 1 279 ? 7.867 -10.562 -16.609 1 97.81 279 THR A C 1
ATOM 2135 O O . THR A 1 279 ? 6.641 -10.523 -16.5 1 97.81 279 THR A O 1
ATOM 2138 N N . SER A 1 280 ? 8.586 -11.578 -16.141 1 98.56 280 SER A N 1
ATOM 2139 C CA . SER A 1 280 ? 7.977 -12.656 -15.359 1 98.56 280 SER A CA 1
ATOM 2140 C C . SER A 1 280 ? 8.727 -12.875 -14.047 1 98.56 280 SER A C 1
ATOM 2142 O O . SER A 1 280 ? 9.945 -13.047 -14.039 1 98.56 280 SER A O 1
ATOM 2144 N N . LEU A 1 281 ? 7.953 -12.836 -12.953 1 98.5 281 LEU A N 1
ATOM 2145 C CA . LEU A 1 281 ? 8.547 -13.023 -11.633 1 98.5 281 LEU A CA 1
ATOM 2146 C C . LEU A 1 281 ? 7.742 -14.016 -10.805 1 98.5 281 LEU A C 1
ATOM 2148 O O . LEU A 1 281 ? 6.516 -13.922 -10.734 1 98.5 281 LEU A O 1
ATOM 2152 N N . SER A 1 282 ? 8.406 -14.984 -10.289 1 98.44 282 SER A N 1
ATOM 2153 C CA . SER A 1 282 ? 7.809 -15.945 -9.367 1 98.44 282 SER A CA 1
ATOM 2154 C C . SER A 1 282 ? 8.602 -16.031 -8.062 1 98.44 282 SER A C 1
ATOM 2156 O O . SER A 1 282 ? 9.812 -16.25 -8.086 1 98.44 282 SER A O 1
ATOM 2158 N N . LEU A 1 283 ? 8.023 -15.742 -7.004 1 97.75 283 LEU A N 1
ATOM 2159 C CA . LEU A 1 283 ? 8.578 -15.891 -5.664 1 97.75 283 LEU A CA 1
ATOM 2160 C C . LEU A 1 283 ? 7.656 -16.719 -4.773 1 97.75 283 LEU A C 1
ATOM 2162 O O . LEU A 1 283 ? 6.633 -16.203 -4.301 1 97.75 283 LEU A O 1
ATOM 2166 N N . VAL A 1 284 ? 8.07 -17.922 -4.492 1 96.19 284 VAL A N 1
ATOM 2167 C CA . VAL A 1 284 ? 7.172 -18.812 -3.758 1 96.19 284 VAL A CA 1
ATOM 2168 C C . VAL A 1 284 ? 7.938 -19.516 -2.643 1 96.19 284 VAL A C 1
ATOM 2170 O O . VAL A 1 284 ? 9.016 -20.062 -2.875 1 96.19 284 VAL A O 1
ATOM 2173 N N . ARG A 1 285 ? 7.441 -19.422 -1.39 1 94 285 ARG A N 1
ATOM 2174 C CA . ARG A 1 285 ? 7.91 -20.234 -0.271 1 94 285 ARG A CA 1
ATOM 2175 C C . ARG A 1 285 ? 6.891 -21.297 0.087 1 94 285 ARG A C 1
ATOM 2177 O O . ARG A 1 285 ? 5.758 -21 0.458 1 94 285 ARG A O 1
ATOM 2184 N N . SER A 1 286 ? 7.336 -22.469 -0.259 1 80.31 286 SER A N 1
ATOM 2185 C CA . SER A 1 286 ? 6.406 -23.594 -0.134 1 80.31 286 SER A CA 1
ATOM 2186 C C . SER A 1 286 ? 6.703 -24.422 1.113 1 80.31 286 SER A C 1
ATOM 2188 O O . SER A 1 286 ? 7.855 -24.516 1.544 1 80.31 286 SER A O 1
ATOM 2190 N N . CYS A 1 287 ? 5.938 -24.438 2.121 1 64.06 287 CYS A N 1
ATOM 2191 C CA . CYS A 1 287 ? 6.277 -25.359 3.195 1 64.06 287 CYS A CA 1
ATOM 2192 C C . CYS A 1 287 ? 5.238 -26.469 3.309 1 64.06 287 CYS A C 1
ATOM 2194 O O . CYS A 1 287 ? 4.035 -26.203 3.242 1 64.06 287 CYS A O 1
ATOM 2196 N N . TYR A 1 288 ? 5.551 -27.672 2.918 1 56.25 288 TYR A N 1
ATOM 2197 C CA . TYR A 1 288 ? 4.715 -28.859 3.094 1 56.25 288 TYR A CA 1
ATOM 2198 C C . TYR A 1 288 ? 4.078 -28.875 4.477 1 56.25 288 TYR A C 1
ATOM 2200 O O . TYR A 1 288 ? 2.867 -29.078 4.609 1 56.25 288 TYR A O 1
ATOM 2208 N N . ASN A 1 289 ? 4.91 -28.969 5.551 1 53.53 289 ASN A N 1
ATOM 2209 C CA . ASN A 1 289 ? 4.418 -29.234 6.898 1 53.53 289 ASN A CA 1
ATOM 2210 C C . ASN A 1 289 ? 4.449 -27.984 7.773 1 53.53 289 ASN A C 1
ATOM 2212 O O . ASN A 1 289 ? 3.893 -27.984 8.875 1 53.53 289 ASN A O 1
ATOM 2216 N N . ARG A 1 290 ? 5.398 -27.109 7.438 1 60.41 290 ARG A N 1
ATOM 2217 C CA . ARG A 1 290 ? 5.629 -26.094 8.453 1 60.41 290 ARG A CA 1
ATOM 2218 C C . ARG A 1 290 ? 5.223 -24.719 7.949 1 60.41 290 ARG A C 1
ATOM 2220 O O . ARG A 1 290 ? 5.246 -24.453 6.742 1 60.41 290 ARG A O 1
ATOM 2227 N N . LYS A 1 291 ? 4.375 -24.047 8.594 1 73.38 291 LYS A N 1
ATOM 2228 C CA . LYS A 1 291 ? 3.818 -22.719 8.406 1 73.38 291 LYS A CA 1
ATOM 2229 C C . LYS A 1 291 ? 4.926 -21.672 8.312 1 73.38 291 LYS A C 1
ATOM 2231 O O . LYS A 1 291 ? 4.965 -20.719 9.109 1 73.38 291 LYS A O 1
ATOM 2236 N N . ILE A 1 292 ? 6.059 -22.078 7.438 1 87.38 292 ILE A N 1
ATOM 2237 C CA . ILE A 1 292 ? 7.105 -21.078 7.273 1 87.38 292 ILE A CA 1
ATOM 2238 C C . ILE A 1 292 ? 6.773 -20.172 6.086 1 87.38 292 ILE A C 1
ATOM 2240 O O . ILE A 1 292 ? 6.418 -20.656 5.008 1 87.38 292 ILE A O 1
ATOM 2244 N N . SER A 1 293 ? 6.707 -18.953 6.203 1 92.69 293 SER A N 1
ATOM 2245 C CA . SER A 1 293 ? 6.324 -17.969 5.188 1 92.69 293 SER A CA 1
ATOM 2246 C C . SER A 1 293 ? 7.281 -16.781 5.18 1 92.69 293 SER A C 1
ATOM 2248 O O . SER A 1 293 ? 8.203 -16.719 5.996 1 92.69 293 SER A O 1
ATOM 2250 N N . PHE A 1 294 ? 7.23 -15.93 4.176 1 94.06 294 PHE A N 1
ATOM 2251 C CA . PHE A 1 294 ? 7.98 -14.68 4.137 1 94.06 294 PHE A CA 1
ATOM 2252 C C . PHE A 1 294 ? 7.418 -13.68 5.141 1 94.06 294 PHE A C 1
ATOM 2254 O O . PHE A 1 294 ? 6.594 -12.836 4.789 1 94.06 294 PHE A O 1
ATOM 2261 N N . LYS A 1 295 ? 7.914 -13.648 6.336 1 90.56 295 LYS A N 1
ATOM 2262 C CA . LYS A 1 295 ? 7.328 -12.891 7.438 1 90.56 295 LYS A CA 1
ATOM 2263 C C . LYS A 1 295 ? 7.812 -11.445 7.434 1 90.56 295 LYS A C 1
ATOM 2265 O O . LYS A 1 295 ? 7.227 -10.586 8.094 1 90.56 295 LYS A O 1
ATOM 2270 N N . ARG A 1 296 ? 8.844 -11.18 6.664 1 91.94 296 ARG A N 1
ATOM 2271 C CA . ARG A 1 296 ? 9.453 -9.859 6.723 1 91.94 296 ARG A CA 1
ATOM 2272 C C . ARG A 1 296 ? 8.945 -8.969 5.594 1 91.94 296 ARG A C 1
ATOM 2274 O O . ARG A 1 296 ? 9.32 -7.797 5.5 1 91.94 296 ARG A O 1
ATOM 2281 N N . ILE A 1 297 ? 8.125 -9.469 4.754 1 93.56 297 ILE A N 1
ATOM 2282 C CA . ILE A 1 297 ? 7.598 -8.703 3.625 1 93.56 297 ILE A CA 1
ATOM 2283 C C . ILE A 1 297 ? 6.148 -8.305 3.898 1 93.56 297 ILE A C 1
ATOM 2285 O O . ILE A 1 297 ? 5.309 -9.156 4.184 1 93.56 297 ILE A O 1
ATOM 2289 N N . ASN A 1 298 ? 5.93 -7.031 3.895 1 93 298 ASN A N 1
ATOM 2290 C CA . ASN A 1 298 ? 4.582 -6.484 4.055 1 93 298 ASN A CA 1
ATOM 2291 C C . ASN A 1 298 ? 4.148 -5.695 2.826 1 93 298 ASN A C 1
ATOM 2293 O O . ASN A 1 298 ? 4.719 -5.855 1.746 1 93 298 ASN A O 1
ATOM 2297 N N . ASP A 1 299 ? 3.146 -4.805 2.91 1 93.25 299 ASP A N 1
ATOM 2298 C CA . ASP A 1 299 ? 2.625 -4.039 1.783 1 93.25 299 ASP A CA 1
ATOM 2299 C C . ASP A 1 299 ? 3.699 -3.125 1.197 1 93.25 299 ASP A C 1
ATOM 2301 O O . ASP A 1 299 ? 3.756 -2.926 -0.018 1 93.25 299 ASP A O 1
ATOM 2305 N N . MET A 1 300 ? 4.539 -2.623 2.031 1 90.5 300 MET A N 1
ATOM 2306 C CA . MET A 1 300 ? 5.602 -1.731 1.578 1 90.5 300 MET A CA 1
ATOM 2307 C C . MET A 1 300 ? 6.551 -2.455 0.629 1 90.5 300 MET A C 1
ATOM 2309 O O . MET A 1 300 ? 6.98 -1.89 -0.378 1 90.5 300 MET A O 1
ATOM 2313 N N . GLY A 1 301 ? 6.844 -3.688 1.008 1 92 301 GLY A N 1
ATOM 2314 C CA . GLY A 1 301 ? 7.715 -4.473 0.149 1 92 301 GLY A CA 1
ATOM 2315 C C . GLY A 1 301 ? 7.156 -4.672 -1.247 1 92 301 GLY A C 1
ATOM 2316 O O . GLY A 1 301 ? 7.863 -4.473 -2.238 1 92 301 GLY A O 1
ATOM 2317 N N . ILE A 1 302 ? 5.941 -5.012 -1.325 1 94.62 302 ILE A N 1
ATOM 2318 C CA . ILE A 1 302 ? 5.309 -5.27 -2.615 1 94.62 302 ILE A CA 1
ATOM 2319 C C . ILE A 1 302 ? 5.133 -3.957 -3.375 1 94.62 302 ILE A C 1
ATOM 2321 O O . ILE A 1 302 ? 5.242 -3.924 -4.602 1 94.62 302 ILE A O 1
ATOM 2325 N N . PHE A 1 303 ? 4.867 -2.914 -2.666 1 91.69 303 PHE A N 1
ATOM 2326 C CA . PHE A 1 303 ? 4.777 -1.6 -3.289 1 91.69 303 PHE A CA 1
ATOM 2327 C C . PHE A 1 303 ? 6.094 -1.223 -3.953 1 91.69 303 PHE A C 1
ATOM 2329 O O . PHE A 1 303 ? 6.113 -0.768 -5.098 1 91.69 303 PHE A O 1
ATOM 2336 N N . LEU A 1 304 ? 7.141 -1.431 -3.223 1 89.62 304 LEU A N 1
ATOM 2337 C CA . LEU A 1 304 ? 8.453 -1.118 -3.768 1 89.62 304 LEU A CA 1
ATOM 2338 C C . LEU A 1 304 ? 8.758 -1.987 -4.984 1 89.62 304 LEU A C 1
ATOM 2340 O O . LEU A 1 304 ? 9.344 -1.512 -5.961 1 89.62 304 LEU A O 1
ATOM 2344 N N . LEU A 1 305 ? 8.391 -3.242 -4.895 1 93.56 305 LEU A N 1
ATOM 2345 C CA . LEU A 1 305 ? 8.547 -4.148 -6.031 1 93.56 305 LEU A CA 1
ATOM 2346 C C . LEU A 1 305 ? 7.777 -3.633 -7.242 1 93.56 305 LEU A C 1
ATOM 2348 O O . LEU A 1 305 ? 8.312 -3.615 -8.359 1 93.56 305 LEU A O 1
ATOM 2352 N N . SER A 1 306 ? 6.508 -3.242 -6.988 1 92.5 306 SER A N 1
ATOM 2353 C CA . SER A 1 306 ? 5.648 -2.779 -8.07 1 92.5 306 SER A CA 1
ATOM 2354 C C . SER A 1 306 ? 6.211 -1.521 -8.727 1 92.5 306 SER A C 1
ATOM 2356 O O . SER A 1 306 ? 6.051 -1.314 -9.93 1 92.5 306 SER A O 1
ATOM 2358 N N . GLU A 1 307 ? 6.863 -0.685 -7.965 1 87.31 307 GLU A N 1
ATOM 2359 C CA . GLU A 1 307 ? 7.457 0.542 -8.484 1 87.31 307 GLU A CA 1
ATOM 2360 C C . GLU A 1 307 ? 8.758 0.25 -9.242 1 87.31 307 GLU A C 1
ATOM 2362 O O . GLU A 1 307 ? 9.078 0.934 -10.211 1 87.31 307 GLU A O 1
ATOM 2367 N N . ALA A 1 308 ? 9.445 -0.767 -8.773 1 88.94 308 ALA A N 1
ATOM 2368 C CA . ALA A 1 308 ? 10.734 -1.119 -9.359 1 88.94 308 ALA A CA 1
ATOM 2369 C C . ALA A 1 308 ? 10.555 -1.892 -10.656 1 88.94 308 ALA A C 1
ATOM 2371 O O . ALA A 1 308 ? 11.367 -1.773 -11.578 1 88.94 308 ALA A O 1
ATOM 2372 N N . CYS A 1 309 ? 9.531 -2.713 -10.742 1 94.25 309 CYS A N 1
ATOM 2373 C CA . CYS A 1 309 ? 9.32 -3.59 -11.891 1 94.25 309 CYS A CA 1
ATOM 2374 C C . CYS A 1 309 ? 7.961 -3.334 -12.531 1 94.25 309 CYS A C 1
ATOM 2376 O O . CYS A 1 309 ? 7.098 -4.215 -12.539 1 94.25 309 CYS A O 1
ATOM 2378 N N . LYS A 1 310 ? 7.703 -2.277 -13.195 1 92.06 310 LYS A N 1
ATOM 2379 C CA . LYS A 1 310 ? 6.426 -1.877 -13.773 1 92.06 310 LYS A CA 1
ATOM 2380 C C . LYS A 1 310 ? 6.137 -2.654 -15.055 1 92.06 310 LYS A C 1
ATOM 2382 O O . LYS A 1 310 ? 4.996 -2.703 -15.516 1 92.06 310 LYS A O 1
ATOM 2387 N N . GLY A 1 311 ? 7.156 -3.334 -15.555 1 94.62 311 GLY A N 1
ATOM 2388 C CA . GLY A 1 311 ? 7.012 -4.031 -16.828 1 94.62 311 GLY A CA 1
ATOM 2389 C C . GLY A 1 311 ? 6.613 -5.484 -16.672 1 94.62 311 GLY A C 1
ATOM 2390 O O . GLY A 1 311 ? 6.559 -6.23 -17.656 1 94.62 311 GLY A O 1
ATOM 2391 N N . LEU A 1 312 ? 6.246 -5.918 -15.539 1 96.69 312 LEU A N 1
ATOM 2392 C CA . LEU A 1 312 ? 5.895 -7.312 -15.297 1 96.69 312 LEU A CA 1
ATOM 2393 C C . LEU A 1 312 ? 4.621 -7.691 -16.047 1 96.69 312 LEU A C 1
ATOM 2395 O O . LEU A 1 312 ? 3.654 -6.926 -16.047 1 96.69 312 LEU A O 1
ATOM 2399 N N . GLU A 1 313 ? 4.645 -8.781 -16.688 1 97.69 313 GLU A N 1
ATOM 2400 C CA . GLU A 1 313 ? 3.49 -9.344 -17.391 1 97.69 313 GLU A CA 1
ATOM 2401 C C . GLU A 1 313 ? 2.949 -10.57 -16.672 1 97.69 313 GLU A C 1
ATOM 2403 O O . GLU A 1 313 ? 1.795 -10.953 -16.875 1 97.69 313 GLU A O 1
ATOM 2408 N N . SER A 1 314 ? 3.793 -11.211 -15.93 1 98.38 314 SER A N 1
ATOM 2409 C CA . SER A 1 314 ? 3.42 -12.383 -15.141 1 98.38 314 SER A CA 1
ATOM 2410 C C . SER A 1 314 ? 4.02 -12.32 -13.742 1 98.38 314 SER A C 1
ATOM 2412 O O . SER A 1 314 ? 5.219 -12.078 -13.586 1 98.38 314 SER A O 1
ATOM 2414 N N . VAL A 1 315 ? 3.148 -12.508 -12.719 1 98.12 315 VAL A N 1
ATOM 2415 C CA . VAL A 1 315 ? 3.625 -12.477 -11.344 1 98.12 315 VAL A CA 1
ATOM 2416 C C . VAL A 1 315 ? 3.033 -13.648 -10.562 1 98.12 315 VAL A C 1
ATOM 2418 O O . VAL A 1 315 ? 1.832 -13.914 -10.648 1 98.12 315 VAL A O 1
ATOM 2421 N N . ARG A 1 316 ? 3.863 -14.367 -9.938 1 98.25 316 ARG A N 1
ATOM 2422 C CA . ARG A 1 316 ? 3.465 -15.445 -9.031 1 98.25 316 ARG A CA 1
ATOM 2423 C C . ARG A 1 316 ? 4.047 -15.242 -7.641 1 98.25 316 ARG A C 1
ATOM 2425 O O . ARG A 1 316 ? 5.27 -15.25 -7.465 1 98.25 316 ARG A O 1
ATOM 2432 N N . LEU A 1 317 ? 3.178 -15.055 -6.707 1 97.69 317 LEU A N 1
ATOM 2433 C CA . LEU A 1 317 ? 3.611 -14.836 -5.332 1 97.69 317 LEU A CA 1
ATOM 2434 C C . LEU A 1 317 ? 2.986 -15.859 -4.391 1 97.69 317 LEU A C 1
ATOM 2436 O O . LEU A 1 317 ? 1.771 -16.062 -4.41 1 97.69 317 LEU A O 1
ATOM 2440 N N . GLY A 1 318 ? 3.834 -16.516 -3.621 1 95.62 318 GLY A N 1
ATOM 2441 C CA . GLY A 1 318 ? 3.355 -17.484 -2.646 1 95.62 318 GLY A CA 1
ATOM 2442 C C . GLY A 1 318 ? 4.051 -17.375 -1.303 1 95.62 318 GLY A C 1
ATOM 2443 O O . GLY A 1 318 ? 5.273 -17.203 -1.243 1 95.62 318 GLY A O 1
ATOM 2444 N N . GLY A 1 319 ? 3.285 -17.375 -0.252 1 93.44 319 GLY A N 1
ATOM 2445 C CA . GLY A 1 319 ? 3.857 -17.375 1.084 1 93.44 319 GLY A CA 1
ATOM 2446 C C . GLY A 1 319 ? 4.031 -15.977 1.657 1 93.44 319 GLY A C 1
ATOM 2447 O O . GLY A 1 319 ? 5.031 -15.695 2.318 1 93.44 319 GLY A O 1
ATOM 2448 N N . PHE A 1 320 ? 3.146 -15.109 1.409 1 94.62 320 PHE A N 1
ATOM 2449 C CA . PHE A 1 320 ? 3.203 -13.742 1.917 1 94.62 320 PHE A CA 1
ATOM 2450 C C . PHE A 1 320 ? 2.01 -13.453 2.818 1 94.62 320 PHE A C 1
ATOM 2452 O O . PHE A 1 320 ? 1.078 -12.75 2.418 1 94.62 320 PHE A O 1
ATOM 2459 N N . PRO A 1 321 ? 2.076 -13.836 4.137 1 91.38 321 PRO A N 1
ATOM 2460 C CA . PRO A 1 321 ? 0.91 -13.727 5.012 1 91.38 321 PRO A CA 1
ATOM 2461 C C . PRO A 1 321 ? 0.645 -12.289 5.461 1 91.38 321 PRO A C 1
ATOM 2463 O O . PRO A 1 321 ? -0.479 -11.953 5.848 1 91.38 321 PRO A O 1
ATOM 2466 N N . LYS A 1 322 ? 1.658 -11.383 5.383 1 92.56 322 LYS A N 1
ATOM 2467 C CA . LYS A 1 322 ? 1.521 -10.039 5.945 1 92.56 322 LYS A CA 1
ATOM 2468 C C . LYS A 1 322 ? 1.159 -9.023 4.863 1 92.56 322 LYS A C 1
ATOM 2470 O O . LYS A 1 322 ? 0.975 -7.844 5.152 1 92.56 322 LYS A O 1
ATOM 2475 N N . VAL A 1 323 ? 1.088 -9.453 3.666 1 95.06 323 VAL A N 1
ATOM 2476 C CA . VAL A 1 323 ? 0.71 -8.562 2.572 1 95.06 323 VAL A CA 1
ATOM 2477 C C . VAL A 1 323 ? -0.811 -8.477 2.48 1 95.06 323 VAL A C 1
ATOM 2479 O O . VAL A 1 323 ? -1.498 -9.5 2.461 1 95.06 323 VAL A O 1
ATOM 2482 N N . SER A 1 324 ? -1.273 -7.262 2.473 1 94.69 324 SER A N 1
ATOM 2483 C CA . SER A 1 324 ? -2.715 -7.031 2.426 1 94.69 324 SER A CA 1
ATOM 2484 C C . SER A 1 324 ? -3.148 -6.527 1.054 1 94.69 324 SER A C 1
ATOM 2486 O O . SER A 1 324 ? -2.404 -6.648 0.077 1 94.69 324 SER A O 1
ATOM 2488 N N . ASP A 1 325 ? -4.355 -5.992 0.935 1 94.06 325 ASP A N 1
ATOM 2489 C CA . ASP A 1 325 ? -4.945 -5.535 -0.321 1 94.06 325 ASP A CA 1
ATOM 2490 C C . ASP A 1 325 ? -4.105 -4.426 -0.951 1 94.06 325 ASP A C 1
ATOM 2492 O O . ASP A 1 325 ? -3.951 -4.375 -2.174 1 94.06 325 ASP A O 1
ATOM 2496 N N . ALA A 1 326 ? -3.574 -3.6 -0.127 1 92.44 326 ALA A N 1
ATOM 2497 C CA . ALA A 1 326 ? -2.818 -2.455 -0.628 1 92.44 326 ALA A CA 1
ATOM 2498 C C . ALA A 1 326 ? -1.619 -2.91 -1.455 1 92.44 326 ALA A C 1
ATOM 2500 O O . ALA A 1 326 ? -1.332 -2.34 -2.51 1 92.44 326 ALA A O 1
ATOM 2501 N N . GLY A 1 327 ? -0.945 -3.955 -0.957 1 94.56 327 GLY A N 1
ATOM 2502 C CA . GLY A 1 327 ? 0.207 -4.473 -1.679 1 94.56 327 GLY A CA 1
ATOM 2503 C C . GLY A 1 327 ? -0.151 -5.062 -3.029 1 94.56 327 GLY A C 1
ATOM 2504 O O . GLY A 1 327 ? 0.443 -4.699 -4.047 1 94.56 327 GLY A O 1
ATOM 2505 N N . PHE A 1 328 ? -1.104 -5.891 -3.037 1 95.5 328 PHE A N 1
ATOM 2506 C CA . PHE A 1 328 ? -1.495 -6.551 -4.277 1 95.5 328 PHE A CA 1
ATOM 2507 C C . PHE A 1 328 ? -2.127 -5.559 -5.246 1 95.5 328 PHE A C 1
ATOM 2509 O O . PHE A 1 328 ? -1.918 -5.645 -6.457 1 95.5 328 PHE A O 1
ATOM 2516 N N . ALA A 1 329 ? -2.922 -4.602 -4.695 1 92.56 329 ALA A N 1
ATOM 2517 C CA . ALA A 1 329 ? -3.523 -3.572 -5.539 1 92.56 329 ALA A CA 1
ATOM 2518 C C . ALA A 1 329 ? -2.453 -2.713 -6.207 1 92.56 329 ALA A C 1
ATOM 2520 O O . ALA A 1 329 ? -2.602 -2.309 -7.359 1 92.56 329 ALA A O 1
ATOM 2521 N N . SER A 1 330 ? -1.452 -2.385 -5.422 1 91.94 330 SER A N 1
ATOM 2522 C CA . SER A 1 330 ? -0.36 -1.601 -5.988 1 91.94 330 SER A CA 1
ATOM 2523 C C . SER A 1 330 ? 0.261 -2.307 -7.191 1 91.94 330 SER A C 1
ATOM 2525 O O . SER A 1 330 ? 0.568 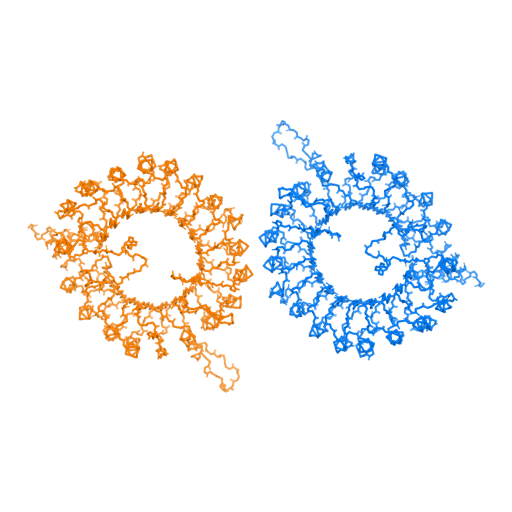-1.67 -8.203 1 91.94 330 SER A O 1
ATOM 2527 N N . LEU A 1 331 ? 0.456 -3.621 -7.117 1 92.69 331 LEU A N 1
ATOM 2528 C CA . LEU A 1 331 ? 1.003 -4.418 -8.203 1 92.69 331 LEU A CA 1
ATOM 2529 C C . LEU A 1 331 ? 0.069 -4.406 -9.414 1 92.69 331 LEU A C 1
ATOM 2531 O O . LEU A 1 331 ? 0.511 -4.188 -10.539 1 92.69 331 LEU A O 1
ATOM 2535 N N . LEU A 1 332 ? -1.191 -4.59 -9.18 1 92.31 332 LEU A N 1
ATOM 2536 C CA . LEU A 1 332 ? -2.193 -4.668 -10.234 1 92.31 332 LEU A CA 1
ATOM 2537 C C . LEU A 1 332 ? -2.328 -3.328 -10.953 1 92.31 332 LEU A C 1
ATOM 2539 O O . LEU A 1 332 ? -2.541 -3.291 -12.172 1 92.31 332 LEU A O 1
ATOM 2543 N N . HIS A 1 333 ? -2.162 -2.195 -10.234 1 88.12 333 HIS A N 1
ATOM 2544 C CA . HIS A 1 333 ? -2.338 -0.866 -10.812 1 88.12 333 HIS A CA 1
ATOM 2545 C C . HIS A 1 333 ? -1.058 -0.386 -11.492 1 88.12 333 HIS A C 1
ATOM 2547 O O . HIS A 1 333 ? -1.112 0.317 -12.5 1 88.12 333 HIS A O 1
ATOM 2553 N N . SER A 1 334 ? 0.092 -0.743 -10.914 1 88.69 334 SER A N 1
ATOM 2554 C CA . SER A 1 334 ? 1.368 -0.26 -11.43 1 88.69 334 SER A CA 1
ATOM 2555 C C . SER A 1 334 ? 1.782 -1.025 -12.68 1 88.69 334 SER A C 1
ATOM 2557 O O . SER A 1 334 ? 2.365 -0.45 -13.602 1 88.69 334 SER A O 1
ATOM 2559 N N . CYS A 1 335 ? 1.54 -2.379 -12.695 1 91.81 335 CYS A N 1
ATOM 2560 C CA . CYS A 1 335 ? 1.875 -3.209 -13.844 1 91.81 335 CYS A CA 1
ATOM 2561 C C . CYS A 1 335 ? 0.72 -3.256 -14.836 1 91.81 335 CYS A C 1
ATOM 2563 O O . CYS A 1 335 ? -0.057 -4.211 -14.852 1 91.81 335 CYS A O 1
ATOM 2565 N N . ARG A 1 336 ? 0.655 -2.43 -15.758 1 88.31 336 ARG A N 1
ATOM 2566 C CA . ARG A 1 336 ? -0.48 -2.215 -16.656 1 88.31 336 ARG A CA 1
ATOM 2567 C C . ARG A 1 336 ? -0.594 -3.342 -17.672 1 88.31 336 ARG A C 1
ATOM 2569 O O . ARG A 1 336 ? -1.684 -3.621 -18.172 1 88.31 336 ARG A O 1
ATOM 2576 N N . ASN A 1 337 ? 0.511 -4.012 -17.922 1 92.12 337 ASN A N 1
ATOM 2577 C CA . ASN A 1 337 ? 0.505 -5.078 -18.906 1 92.12 337 ASN A CA 1
ATOM 2578 C C . ASN A 1 337 ? 0.486 -6.457 -18.25 1 92.12 337 ASN A C 1
ATOM 2580 O O . ASN A 1 337 ? 0.862 -7.453 -18.875 1 92.12 337 ASN A O 1
ATOM 2584 N N . LEU A 1 338 ? 0.051 -6.496 -17.031 1 94.69 338 LEU A N 1
ATOM 2585 C CA . LEU A 1 338 ? 0.032 -7.754 -16.297 1 94.69 338 LEU A CA 1
ATOM 2586 C C . LEU A 1 338 ? -0.997 -8.711 -16.891 1 94.69 338 LEU A C 1
ATOM 2588 O O . LEU A 1 338 ? -2.188 -8.398 -16.938 1 94.69 338 LEU A O 1
ATOM 2592 N N . LYS A 1 339 ? -0.575 -9.844 -17.359 1 96.88 339 LYS A N 1
ATOM 2593 C CA . LYS A 1 339 ? -1.435 -10.836 -17.984 1 96.88 339 LYS A CA 1
ATOM 2594 C C . LYS A 1 339 ? -1.743 -11.984 -17.031 1 96.88 339 LYS A C 1
ATOM 2596 O O . LYS A 1 339 ? -2.867 -12.492 -17 1 96.88 339 LYS A O 1
ATOM 2601 N N . ARG A 1 340 ? -0.727 -12.367 -16.297 1 98 340 ARG A N 1
ATOM 2602 C CA . ARG A 1 340 ? -0.88 -13.477 -15.367 1 98 340 ARG A CA 1
ATOM 2603 C C . ARG A 1 340 ? -0.642 -13.016 -13.93 1 98 340 ARG A C 1
ATOM 2605 O O . ARG A 1 340 ? 0.412 -12.453 -13.617 1 98 340 ARG A O 1
ATOM 2612 N N . PHE A 1 341 ? -1.623 -13.25 -13.133 1 97.25 341 PHE A N 1
ATOM 2613 C CA . PHE A 1 341 ? -1.549 -12.883 -11.727 1 97.25 341 PHE A CA 1
ATOM 2614 C C . PHE A 1 341 ? -1.891 -14.078 -10.836 1 97.25 341 PHE A C 1
ATOM 2616 O O . PHE A 1 341 ? -3.047 -14.5 -10.781 1 97.25 341 PHE A O 1
ATOM 2623 N N . GLU A 1 342 ? -0.894 -14.602 -10.141 1 98.12 342 GLU A N 1
ATOM 2624 C CA . GLU A 1 342 ? -1.081 -15.773 -9.289 1 98.12 342 GLU A CA 1
ATOM 2625 C C . GLU A 1 342 ? -0.632 -15.5 -7.855 1 98.12 342 GLU A C 1
ATOM 2627 O O . GLU A 1 342 ? 0.495 -15.055 -7.629 1 98.12 342 GLU A O 1
ATOM 2632 N N . VAL A 1 343 ? -1.521 -15.75 -6.934 1 97.19 343 VAL A N 1
ATOM 2633 C CA . VAL A 1 343 ? -1.22 -15.57 -5.516 1 97.19 343 VAL A CA 1
ATOM 2634 C C . VAL A 1 343 ? -1.647 -16.812 -4.734 1 97.19 343 VAL A C 1
ATOM 2636 O O . VAL A 1 343 ? -2.779 -17.281 -4.871 1 97.19 343 VAL A O 1
ATOM 2639 N N . ARG A 1 344 ? -0.736 -17.312 -3.91 1 93.56 344 ARG A N 1
ATOM 2640 C CA . ARG A 1 344 ? -1.026 -18.484 -3.088 1 93.56 344 ARG A CA 1
ATOM 2641 C C . ARG A 1 344 ? -0.76 -18.203 -1.614 1 93.56 344 ARG A C 1
ATOM 2643 O O . ARG A 1 344 ? 0.296 -17.672 -1.26 1 93.56 344 ARG A O 1
ATOM 2650 N N . GLY A 1 345 ? -1.689 -18.516 -0.854 1 90.69 345 GLY A N 1
ATOM 2651 C CA . GLY A 1 345 ? -1.483 -18.422 0.582 1 90.69 345 GLY A CA 1
ATOM 2652 C C . GLY A 1 345 ? -1.49 -16.984 1.087 1 90.69 345 GLY A C 1
ATOM 2653 O O . GLY A 1 345 ? -0.711 -16.625 1.975 1 90.69 345 GLY A O 1
ATOM 2654 N N . ALA A 1 346 ? -2.195 -16.125 0.454 1 93.19 346 ALA A N 1
ATOM 2655 C CA . ALA A 1 346 ? -2.354 -14.75 0.917 1 93.19 346 ALA A CA 1
ATOM 2656 C C . ALA A 1 346 ? -3.562 -14.617 1.839 1 93.19 346 ALA A C 1
ATOM 2658 O O . ALA A 1 346 ? -4.684 -14.406 1.375 1 93.19 346 ALA A O 1
ATOM 2659 N N . PHE A 1 347 ? -3.373 -14.508 3.17 1 93.44 347 PHE A N 1
ATOM 2660 C CA . PHE A 1 347 ? -4.426 -14.602 4.172 1 93.44 347 PHE A CA 1
ATOM 2661 C C . PHE A 1 347 ? -5.129 -13.266 4.352 1 93.44 347 PHE A C 1
ATOM 2663 O O . PHE A 1 347 ? -6.25 -13.211 4.859 1 93.44 347 PHE A O 1
ATOM 2670 N N . LEU A 1 348 ? -4.441 -12.172 3.889 1 94.38 348 LEU A N 1
ATOM 2671 C CA . LEU A 1 348 ? -5.023 -10.852 4.094 1 94.38 348 LEU A CA 1
ATOM 2672 C C . LEU A 1 348 ? -5.527 -10.266 2.775 1 94.38 348 LEU A C 1
ATOM 2674 O O . LEU A 1 348 ? -5.98 -9.125 2.73 1 94.38 348 LEU A O 1
ATOM 2678 N N . LEU A 1 349 ? -5.441 -11.008 1.703 1 94.94 349 LEU A N 1
ATOM 2679 C CA . LEU A 1 349 ? -5.961 -10.586 0.406 1 94.94 349 LEU A CA 1
ATOM 2680 C C . LEU A 1 349 ? -7.48 -10.711 0.362 1 94.94 349 LEU A C 1
ATOM 2682 O O . LEU A 1 349 ? -8.023 -11.797 0.596 1 94.94 349 LEU A O 1
ATOM 2686 N N . SER A 1 350 ? -8.117 -9.648 0.155 1 94.69 350 SER A N 1
ATOM 2687 C CA . SER A 1 350 ? -9.578 -9.625 0.069 1 94.69 350 SER A CA 1
ATOM 2688 C C . SER A 1 350 ? -10.039 -9.062 -1.269 1 94.69 350 SER A C 1
ATOM 2690 O O . SER A 1 350 ? -9.227 -8.797 -2.156 1 94.69 350 SER A O 1
ATOM 2692 N N . ASP A 1 351 ? -11.328 -8.875 -1.402 1 93.19 351 ASP A N 1
ATOM 2693 C CA . ASP A 1 351 ? -11.945 -8.406 -2.637 1 93.19 351 ASP A CA 1
ATOM 2694 C C . ASP A 1 351 ? -11.508 -6.984 -2.967 1 93.19 351 ASP A C 1
ATOM 2696 O O . ASP A 1 351 ? -11.516 -6.578 -4.129 1 93.19 351 ASP A O 1
ATOM 2700 N N . LEU A 1 352 ? -11.086 -6.258 -1.971 1 89.31 352 LEU A N 1
ATOM 2701 C CA . LEU A 1 352 ? -10.75 -4.844 -2.111 1 89.31 352 LEU A CA 1
ATOM 2702 C C . LEU A 1 352 ? -9.539 -4.66 -3.023 1 89.31 352 LEU A C 1
ATOM 2704 O O . LEU A 1 352 ? -9.383 -3.611 -3.65 1 89.31 352 LEU A O 1
ATOM 2708 N N . ALA A 1 353 ? -8.703 -5.691 -3.111 1 92.12 353 ALA A N 1
ATOM 2709 C CA . ALA A 1 353 ? -7.496 -5.613 -3.922 1 92.12 353 ALA A CA 1
ATOM 2710 C C . ALA A 1 353 ? -7.832 -5.438 -5.398 1 92.12 353 ALA A C 1
ATOM 2712 O O . ALA A 1 353 ? -7.035 -4.898 -6.168 1 92.12 353 ALA A O 1
ATOM 2713 N N . PHE A 1 354 ? -8.984 -5.805 -5.762 1 91.06 354 PHE A N 1
ATOM 2714 C CA . PHE A 1 354 ? -9.359 -5.805 -7.172 1 91.06 354 PHE A CA 1
ATOM 2715 C C . PHE A 1 354 ? -10.281 -4.633 -7.488 1 91.06 354 PHE A C 1
ATOM 2717 O O . PHE A 1 354 ? -10.906 -4.598 -8.547 1 91.06 354 PHE A O 1
ATOM 2724 N N . HIS A 1 355 ? -10.242 -3.74 -6.535 1 82.31 355 HIS A N 1
ATOM 2725 C CA . HIS A 1 355 ? -11.047 -2.543 -6.75 1 82.31 355 HIS A CA 1
ATOM 2726 C C . HIS A 1 355 ? -10.484 -1.699 -7.891 1 82.31 355 HIS A C 1
ATOM 2728 O O . HIS A 1 355 ? -9.289 -1.398 -7.918 1 82.31 355 HIS A O 1
ATOM 2734 N N . ASP A 1 356 ? -11.328 -1.292 -8.898 1 71.81 356 ASP A N 1
ATOM 2735 C CA . ASP A 1 356 ? -11.031 -0.387 -10.008 1 71.81 356 ASP A CA 1
ATOM 2736 C C . ASP A 1 356 ? -9.984 -0.99 -10.945 1 71.81 356 ASP A C 1
ATOM 2738 O O . ASP A 1 356 ? -9.258 -0.262 -11.625 1 71.81 356 ASP A O 1
ATOM 2742 N N . VAL A 1 357 ? -9.609 -2.262 -10.859 1 66.56 357 VAL A N 1
ATOM 2743 C CA . VAL A 1 357 ? -8.711 -2.912 -11.805 1 66.56 357 VAL A CA 1
ATOM 2744 C C . VAL A 1 357 ? -9.391 -3.029 -13.164 1 66.56 357 VAL A C 1
ATOM 2746 O O . VAL A 1 357 ? -8.719 -3.043 -14.203 1 66.56 357 VAL A O 1
ATOM 2749 N N . THR A 1 358 ? -10.867 -3.076 -13.25 1 57.06 358 THR A N 1
ATOM 2750 C CA . THR A 1 358 ? -11.75 -3.795 -14.156 1 57.06 358 THR A CA 1
ATOM 2751 C C . THR A 1 358 ? -12.109 -2.928 -15.359 1 57.06 358 THR A C 1
ATOM 2753 O O . THR A 1 358 ? -12.75 -3.396 -16.297 1 57.06 358 THR A O 1
ATOM 2756 N N . GLY A 1 359 ? -11.305 -1.705 -15.727 1 53.91 359 GLY A N 1
ATOM 2757 C CA . GLY A 1 359 ? -12.008 -1.206 -16.906 1 53.91 359 GLY A CA 1
ATOM 2758 C C . GLY A 1 359 ? -11.383 -1.663 -18.203 1 53.91 359 GLY A C 1
ATOM 2759 O O . GLY A 1 359 ? -10.781 -2.736 -18.266 1 53.91 359 GLY A O 1
ATOM 2760 N N . SER A 1 360 ? -11.734 -1.112 -19.484 1 52.62 360 SER A N 1
ATOM 2761 C CA . SER A 1 360 ? -11.312 -1.383 -20.844 1 52.62 360 SER A CA 1
ATOM 2762 C C . SER A 1 360 ? -9.812 -1.633 -20.922 1 52.62 360 SER A C 1
ATOM 2764 O O . SER A 1 360 ? -9.32 -2.221 -21.891 1 52.62 360 SER A O 1
ATOM 2766 N N . SER A 1 361 ? -9.133 -1.455 -19.688 1 64.88 361 SER A N 1
ATOM 2767 C CA . SER A 1 361 ? -7.676 -1.461 -19.797 1 64.88 361 SER A CA 1
ATOM 2768 C C . SER A 1 361 ? -7.062 -2.609 -19 1 64.88 361 SER A C 1
ATOM 2770 O O . SER A 1 361 ? -5.84 -2.736 -18.922 1 64.88 361 SER A O 1
ATOM 2772 N N . CYS A 1 362 ? -8.008 -3.666 -18.703 1 78.25 362 CYS A N 1
ATOM 2773 C CA . CYS A 1 362 ? -7.434 -4.758 -17.922 1 78.25 362 CYS A CA 1
ATOM 2774 C C . CYS A 1 362 ? -6.785 -5.797 -18.828 1 78.25 362 CYS A C 1
ATOM 2776 O O . CYS A 1 362 ? -7.445 -6.371 -19.688 1 78.25 362 CYS A O 1
ATOM 2778 N N . SER A 1 363 ? -5.617 -6.156 -18.641 1 87.88 363 SER A N 1
ATOM 2779 C CA . SER A 1 363 ? -4.84 -7.047 -19.5 1 87.88 363 SER A CA 1
ATOM 2780 C C . SER A 1 363 ? -4.758 -8.453 -18.906 1 87.88 363 SER A C 1
ATOM 2782 O O . SER A 1 363 ? -4.148 -9.344 -19.5 1 87.88 363 SER A O 1
ATOM 2784 N N . LEU A 1 364 ? -5.492 -8.742 -17.859 1 93.69 364 LEU A N 1
ATOM 2785 C CA . LEU A 1 364 ? -5.371 -10.016 -17.156 1 93.69 364 LEU A CA 1
ATOM 2786 C C . LEU A 1 364 ? -5.961 -11.148 -18 1 93.69 364 LEU A C 1
ATOM 2788 O O . LEU A 1 364 ? -7.07 -11.023 -18.516 1 93.69 364 LEU A O 1
ATOM 2792 N N . GLN A 1 365 ? -5.219 -12.156 -18.141 1 96.19 365 GLN A N 1
ATOM 2793 C CA . GLN A 1 365 ? -5.645 -13.336 -18.891 1 96.19 365 GLN A CA 1
ATOM 2794 C C . GLN A 1 365 ? -5.773 -14.547 -17.984 1 96.19 365 GLN A C 1
ATOM 2796 O O . GLN A 1 365 ? -6.629 -15.406 -18.203 1 96.19 365 GLN A O 1
ATOM 2801 N N . GLU A 1 366 ? -4.906 -14.633 -17.031 1 98.12 366 GLU A N 1
ATOM 2802 C CA . GLU A 1 366 ? -4.914 -15.727 -16.062 1 98.12 366 GLU A CA 1
ATOM 2803 C C . GLU A 1 366 ? -4.852 -15.203 -14.633 1 98.12 366 GLU A C 1
ATOM 2805 O O . GLU A 1 366 ? -3.936 -14.461 -14.281 1 98.12 366 GLU A O 1
ATOM 2810 N N . VAL A 1 367 ? -5.805 -15.586 -13.836 1 97.06 367 VAL A N 1
ATOM 2811 C CA . VAL A 1 367 ? -5.812 -15.211 -12.422 1 97.06 367 VAL A CA 1
ATOM 2812 C C . VAL A 1 367 ? -5.945 -16.469 -11.562 1 97.06 367 VAL A C 1
ATOM 2814 O O . VAL A 1 367 ? -6.883 -17.25 -11.734 1 97.06 367 VAL A O 1
ATOM 2817 N N . ARG A 1 368 ? -4.988 -16.703 -10.742 1 97.81 368 ARG A N 1
ATOM 2818 C CA . ARG A 1 368 ? -5.012 -17.828 -9.812 1 97.81 368 ARG A CA 1
ATOM 2819 C C . ARG A 1 368 ? -4.922 -17.344 -8.367 1 97.81 368 ARG A C 1
ATOM 2821 O O . ARG A 1 368 ? -3.895 -16.797 -7.953 1 97.81 368 ARG A O 1
ATOM 2828 N N . LEU A 1 369 ? -5.961 -17.516 -7.68 1 96.75 369 LEU A N 1
ATOM 2829 C CA . LEU A 1 369 ? -6.016 -17.203 -6.258 1 96.75 369 LEU A CA 1
ATOM 2830 C C . LEU A 1 369 ? -6.273 -18.469 -5.434 1 96.75 369 LEU A C 1
ATOM 2832 O O . LEU A 1 369 ? -7.402 -18.953 -5.383 1 96.75 369 LEU A O 1
ATOM 2836 N N . SER A 1 370 ? -5.238 -18.953 -4.863 1 92.69 370 SER A N 1
ATOM 2837 C CA . SER A 1 370 ? -5.402 -20.188 -4.117 1 92.69 370 SER A CA 1
ATOM 2838 C C . SER A 1 370 ? -5.121 -19.984 -2.633 1 92.69 370 SER A C 1
ATOM 2840 O O . SER A 1 370 ? -4.16 -19.297 -2.268 1 92.69 370 SER A O 1
ATOM 2842 N N . THR A 1 371 ? -5.941 -20.547 -1.779 1 89.69 371 THR A N 1
ATOM 2843 C CA . THR A 1 371 ? -5.809 -20.469 -0.328 1 89.69 371 THR A CA 1
ATOM 2844 C C . THR A 1 371 ? -5.844 -19.016 0.151 1 89.69 371 THR A C 1
ATOM 2846 O O . THR A 1 371 ? -4.953 -18.578 0.879 1 89.69 371 THR A O 1
ATOM 2849 N N . CYS A 1 372 ? -6.754 -18.344 -0.374 1 94.44 372 CYS A N 1
ATOM 2850 C CA . CYS A 1 372 ? -7.059 -16.984 0.03 1 94.44 372 CYS A CA 1
ATOM 2851 C C . CYS A 1 372 ? -8.438 -16.906 0.682 1 94.44 372 CYS A C 1
ATOM 2853 O O . CYS A 1 372 ? -9.438 -16.641 0.006 1 94.44 372 CYS A O 1
ATOM 2855 N N . PRO A 1 373 ? -8.508 -17.031 2.02 1 93.88 373 PRO A N 1
ATOM 2856 C CA . PRO A 1 373 ? -9.773 -17.234 2.738 1 93.88 373 PRO A CA 1
ATOM 2857 C C . PRO A 1 373 ? -10.68 -16 2.67 1 93.88 373 PRO A C 1
ATOM 2859 O O . PRO A 1 373 ? -11.898 -16.125 2.82 1 93.88 373 PRO A O 1
ATOM 2862 N N . LEU A 1 374 ? -10.18 -14.812 2.412 1 95.31 374 LEU A N 1
ATOM 2863 C CA . LEU A 1 374 ? -10.977 -13.594 2.482 1 95.31 374 LEU A CA 1
ATOM 2864 C C . LEU A 1 374 ? -11.57 -13.25 1.119 1 95.31 374 LEU A C 1
ATOM 2866 O O . LEU A 1 374 ? -12.367 -12.32 0.999 1 95.31 374 LEU A O 1
ATOM 2870 N N . ILE A 1 375 ? -11.234 -14 0.135 1 95.88 375 ILE A N 1
ATOM 2871 C CA . ILE A 1 375 ? -11.781 -13.781 -1.2 1 95.88 375 ILE A CA 1
ATOM 2872 C C . ILE A 1 375 ? -13.227 -14.266 -1.257 1 95.88 375 ILE A C 1
ATOM 2874 O O . ILE A 1 375 ? -13.531 -15.367 -0.8 1 95.88 375 ILE A O 1
ATOM 2878 N N . THR A 1 376 ? -14.07 -13.453 -1.732 1 95.31 376 THR A N 1
ATOM 2879 C CA . THR A 1 376 ? -15.477 -13.797 -1.865 1 95.31 376 THR A CA 1
ATOM 2880 C C . THR A 1 376 ? -15.945 -13.617 -3.309 1 95.31 376 THR A C 1
ATOM 2882 O O . THR A 1 376 ? -15.133 -13.359 -4.199 1 95.31 376 THR A O 1
ATOM 2885 N N . SER A 1 377 ? -17.25 -13.75 -3.535 1 94.5 377 SER A N 1
ATOM 2886 C CA . SER A 1 377 ? -17.828 -13.641 -4.863 1 94.5 377 SER A CA 1
ATOM 2887 C C . SER A 1 377 ? -17.703 -12.227 -5.414 1 94.5 377 SER A C 1
ATOM 2889 O O . SER A 1 377 ? -17.75 -12.016 -6.629 1 94.5 377 SER A O 1
ATOM 2891 N N . GLU A 1 378 ? -17.438 -11.25 -4.543 1 93 378 GLU A N 1
ATOM 2892 C CA . GLU A 1 378 ? -17.281 -9.867 -4.98 1 93 378 GLU A CA 1
ATOM 2893 C C . GLU A 1 378 ? -16.016 -9.711 -5.836 1 93 378 GLU A C 1
ATOM 2895 O O . GLU A 1 378 ? -16 -8.914 -6.781 1 93 378 GLU A O 1
ATOM 2900 N N . ALA A 1 379 ? -14.992 -10.461 -5.434 1 92.69 379 ALA A N 1
ATOM 2901 C CA . ALA A 1 379 ? -13.773 -10.422 -6.23 1 92.69 379 ALA A CA 1
ATOM 2902 C C . ALA A 1 379 ? -14.016 -10.953 -7.641 1 92.69 379 ALA A C 1
ATOM 2904 O O . ALA A 1 379 ? -13.5 -10.406 -8.617 1 92.69 379 ALA A O 1
ATOM 2905 N N . VAL A 1 380 ? -14.773 -11.93 -7.715 1 92.75 380 VAL A N 1
ATOM 2906 C CA . VAL A 1 380 ? -15.086 -12.555 -9 1 92.75 380 VAL A CA 1
ATOM 2907 C C . VAL A 1 380 ? -15.898 -11.586 -9.859 1 92.75 380 VAL A C 1
ATOM 2909 O O . VAL A 1 380 ? -15.711 -11.523 -11.078 1 92.75 380 VAL A O 1
ATOM 2912 N N . LYS A 1 381 ? -16.797 -10.859 -9.219 1 90.94 381 LYS A N 1
ATOM 2913 C CA . LYS A 1 381 ? -17.578 -9.859 -9.938 1 90.94 381 LYS A CA 1
ATOM 2914 C C . LYS A 1 381 ? -16.688 -8.797 -10.57 1 90.94 381 LYS A C 1
ATOM 2916 O O . LYS A 1 381 ? -16.906 -8.375 -11.703 1 90.94 381 LYS A O 1
ATOM 2921 N N . LYS A 1 382 ? -15.742 -8.453 -9.828 1 89.31 382 LYS A N 1
ATOM 2922 C CA . LYS A 1 382 ? -14.797 -7.457 -10.328 1 89.31 382 LYS A CA 1
ATOM 2923 C C . LYS A 1 382 ? -13.945 -8.031 -11.461 1 89.31 382 LYS A C 1
ATOM 2925 O O . LYS A 1 382 ? -13.719 -7.367 -12.469 1 89.31 382 LYS A O 1
ATOM 2930 N N . LEU A 1 383 ? -13.484 -9.25 -11.328 1 90.25 383 LEU A N 1
ATOM 2931 C CA . LEU A 1 383 ? -12.664 -9.922 -12.336 1 90.25 383 LEU A CA 1
ATOM 2932 C C . LEU A 1 383 ? -13.484 -10.219 -13.586 1 90.25 383 LEU A C 1
ATOM 2934 O O . LEU A 1 383 ? -12.922 -10.398 -14.672 1 90.25 383 LEU A O 1
ATOM 2938 N N . GLY A 1 384 ? -14.805 -10.281 -13.352 1 88.56 384 GLY A N 1
ATOM 2939 C CA . GLY A 1 384 ? -15.703 -10.523 -14.469 1 88.56 384 GLY A CA 1
ATOM 2940 C C . GLY A 1 384 ? -15.672 -9.422 -15.516 1 88.56 384 GLY A C 1
ATOM 2941 O O . GLY A 1 384 ? -16.062 -9.633 -16.656 1 88.56 384 GLY A O 1
ATOM 2942 N N . LEU A 1 385 ? -15.18 -8.281 -15.141 1 85.69 385 LEU A N 1
ATOM 2943 C CA . LEU A 1 385 ? -15.109 -7.145 -16.062 1 85.69 385 LEU A CA 1
ATOM 2944 C C . LEU A 1 385 ? -13.883 -7.254 -16.969 1 85.69 385 LEU A C 1
ATOM 2946 O O . LEU A 1 385 ? -13.781 -6.531 -17.953 1 85.69 385 LEU A O 1
ATOM 2950 N N . CYS A 1 386 ? -13.047 -8.234 -16.641 1 88.62 386 CYS A N 1
ATOM 2951 C CA . CYS A 1 386 ? -11.891 -8.484 -17.484 1 88.62 386 CYS A CA 1
ATOM 2952 C C . CYS A 1 386 ? -12.258 -9.406 -18.641 1 88.62 386 CYS A C 1
ATOM 2954 O O . CYS A 1 386 ? -12.234 -10.633 -18.5 1 88.62 386 CYS A O 1
ATOM 2956 N N . SER A 1 387 ? -12.43 -8.898 -19.766 1 87.62 387 SER A N 1
ATOM 2957 C CA . SER A 1 387 ? -12.984 -9.625 -20.906 1 87.62 387 SER A CA 1
ATOM 2958 C C . SER A 1 387 ? -11.969 -10.609 -21.469 1 87.62 387 SER A C 1
ATOM 2960 O O . SER A 1 387 ? -12.344 -11.555 -22.172 1 87.62 387 SER A O 1
ATOM 2962 N N . ASN A 1 388 ? -10.703 -10.5 -21.125 1 90.81 388 ASN A N 1
ATOM 2963 C CA . ASN A 1 388 ? -9.68 -11.344 -21.719 1 90.81 388 ASN A CA 1
ATOM 2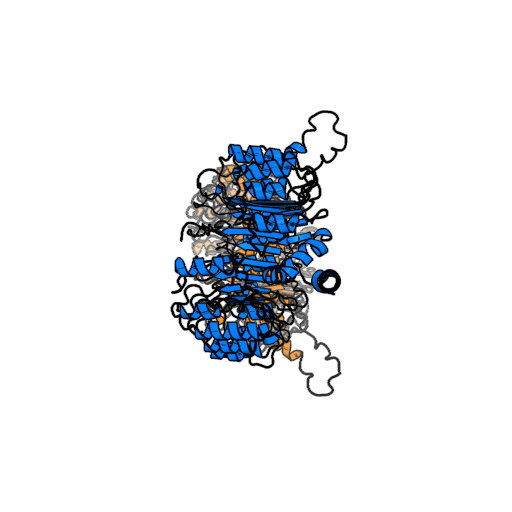964 C C . ASN A 1 388 ? -9.297 -12.508 -20.812 1 90.81 388 ASN A C 1
ATOM 2966 O O . ASN A 1 388 ? -8.359 -13.258 -21.109 1 90.81 388 ASN A O 1
ATOM 2970 N N . LEU A 1 389 ? -10.062 -12.711 -19.781 1 94.31 389 LEU A N 1
ATOM 2971 C CA . LEU A 1 389 ? -9.727 -13.75 -18.812 1 94.31 389 LEU A CA 1
ATOM 2972 C C . LEU A 1 389 ? -9.945 -15.141 -19.391 1 94.31 389 LEU A C 1
ATOM 2974 O O . LEU A 1 389 ? -11.031 -15.445 -19.891 1 94.31 389 LEU A O 1
ATOM 2978 N N . GLU A 1 390 ? -8.93 -15.953 -19.391 1 97.31 390 GLU A N 1
ATOM 2979 C CA . GLU A 1 390 ? -8.977 -17.297 -19.953 1 97.31 390 GLU A CA 1
ATOM 2980 C C . GLU A 1 390 ? -8.945 -18.359 -18.859 1 97.31 390 GLU A C 1
ATOM 2982 O O . GLU A 1 390 ? -9.461 -19.453 -19.031 1 97.31 390 GLU A O 1
ATOM 2987 N N . LEU A 1 391 ? -8.336 -18.016 -17.797 1 98.06 391 LEU A N 1
ATOM 2988 C CA . LEU A 1 391 ? -8.188 -18.953 -16.703 1 98.06 391 LEU A CA 1
ATOM 2989 C C . LEU A 1 391 ? -8.508 -18.266 -15.367 1 98.06 391 LEU A C 1
ATOM 2991 O O . LEU A 1 391 ? -8 -17.188 -15.078 1 98.06 391 LEU A O 1
ATOM 2995 N N . LEU A 1 392 ? -9.391 -18.859 -14.586 1 97 392 LEU A N 1
ATOM 2996 C CA . LEU A 1 392 ? -9.742 -18.391 -13.25 1 97 392 LEU A CA 1
ATOM 2997 C C . LEU A 1 392 ? -9.672 -19.531 -12.242 1 97 392 LEU A C 1
ATOM 2999 O O . LEU A 1 392 ? -10.445 -20.484 -12.32 1 97 392 LEU A O 1
ATOM 3003 N N . ASP A 1 393 ? -8.688 -19.484 -11.414 1 97.56 393 ASP A N 1
ATOM 3004 C CA . ASP A 1 393 ? -8.484 -20.5 -10.391 1 97.56 393 ASP A CA 1
ATOM 3005 C C . ASP A 1 393 ? -8.797 -19.953 -9 1 97.56 393 ASP A C 1
ATOM 3007 O O . ASP A 1 393 ? -8.078 -19.078 -8.5 1 97.56 393 ASP A O 1
ATOM 3011 N N . LEU A 1 394 ? -9.797 -20.453 -8.375 1 96.44 394 LEU A N 1
ATOM 3012 C CA . LEU A 1 394 ? -10.219 -20.031 -7.035 1 96.44 394 LEU A CA 1
ATOM 3013 C C . LEU A 1 394 ? -10.172 -21.203 -6.062 1 96.44 394 LEU A C 1
ATOM 3015 O O . LEU A 1 394 ? -11.039 -21.344 -5.199 1 96.44 394 LEU A O 1
ATOM 3019 N N . GLY A 1 395 ? -9.164 -22 -6.242 1 93.69 395 GLY A N 1
ATOM 3020 C CA . GLY A 1 395 ? -9.047 -23.188 -5.41 1 93.69 395 GLY A CA 1
ATOM 3021 C C . GLY A 1 395 ? -8.898 -22.875 -3.934 1 93.69 395 GLY A C 1
ATOM 3022 O O . GLY A 1 395 ? -8.094 -22.031 -3.553 1 93.69 395 GLY A O 1
ATOM 3023 N N . SER A 1 396 ? -9.734 -23.5 -3.148 1 89.94 396 SER A N 1
ATOM 3024 C CA . SER A 1 396 ? -9.688 -23.438 -1.691 1 89.94 396 SER A CA 1
ATOM 3025 C C . SER A 1 396 ? -10.164 -22.078 -1.182 1 89.94 396 SER A C 1
ATOM 3027 O O . SER A 1 396 ? -9.805 -21.672 -0.078 1 89.94 396 SER A O 1
ATOM 3029 N N . CYS A 1 397 ? -10.758 -21.312 -2.018 1 93.44 397 CYS A N 1
ATOM 3030 C CA . CYS A 1 397 ? -11.492 -20.125 -1.567 1 93.44 397 CYS A CA 1
ATOM 3031 C C . CYS A 1 397 ? -12.914 -20.484 -1.157 1 93.44 397 CYS A C 1
ATOM 3033 O O . CYS A 1 397 ? -13.805 -20.578 -2.004 1 93.44 397 CYS A O 1
ATOM 3035 N N . LYS A 1 398 ? -13.172 -20.562 0.063 1 92.75 398 LYS A N 1
ATOM 3036 C CA . LYS A 1 398 ? -14.367 -21.203 0.609 1 92.75 398 LYS A CA 1
ATOM 3037 C C . LYS A 1 398 ? -15.555 -20.25 0.608 1 92.75 398 LYS A C 1
ATOM 3039 O O . LYS A 1 398 ? -16.703 -20.672 0.786 1 92.75 398 LYS A O 1
ATOM 3044 N N . SER A 1 399 ? -15.352 -18.984 0.343 1 93.94 399 SER A N 1
ATOM 3045 C CA . SER A 1 399 ? -16.422 -18 0.453 1 93.94 399 SER A CA 1
ATOM 3046 C C . SER A 1 399 ? -17 -17.656 -0.915 1 93.94 399 SER A C 1
ATOM 3048 O O . SER A 1 399 ? -17.734 -16.672 -1.061 1 93.94 399 SER A O 1
ATOM 3050 N N . ILE A 1 400 ? -16.734 -18.484 -1.886 1 94.62 400 ILE A N 1
ATOM 3051 C CA . ILE A 1 400 ? -17.297 -18.312 -3.221 1 94.62 400 ILE A CA 1
ATOM 3052 C C . ILE A 1 400 ? -18.656 -18.984 -3.289 1 94.62 400 ILE A C 1
ATOM 3054 O O . ILE A 1 400 ? -18.812 -20.141 -2.918 1 94.62 400 ILE A O 1
ATOM 3058 N N . SER A 1 401 ? -19.688 -18.234 -3.695 1 94.5 401 SER A N 1
ATOM 3059 C CA . SER A 1 401 ? -21.062 -18.734 -3.729 1 94.5 401 SER A CA 1
ATOM 3060 C C . SER A 1 401 ? -21.609 -18.734 -5.148 1 94.5 401 SER A C 1
ATOM 3062 O O . SER A 1 401 ? -20.875 -18.469 -6.105 1 94.5 401 SER A O 1
ATOM 3064 N N . ASP A 1 402 ? -22.875 -19.031 -5.344 1 94.31 402 ASP A N 1
ATOM 3065 C CA . ASP A 1 402 ? -23.547 -19.188 -6.633 1 94.31 402 ASP A CA 1
ATOM 3066 C C . ASP A 1 402 ? -23.562 -17.875 -7.406 1 94.31 402 ASP A C 1
ATOM 3068 O O . ASP A 1 402 ? -23.594 -17.875 -8.641 1 94.31 402 ASP A O 1
ATOM 3072 N N . SER A 1 403 ? -23.531 -16.781 -6.738 1 91.44 403 SER A N 1
ATOM 3073 C CA . SER A 1 403 ? -23.609 -15.484 -7.387 1 91.44 403 SER A CA 1
ATOM 3074 C C . SER A 1 403 ? -22.453 -15.281 -8.352 1 91.44 403 SER A C 1
ATOM 3076 O O . SER A 1 403 ? -22.562 -14.539 -9.328 1 91.44 403 SER A O 1
ATOM 3078 N N . CYS A 1 404 ? -21.406 -15.984 -8.07 1 90.94 404 CYS A N 1
ATOM 3079 C CA . CYS A 1 404 ? -20.203 -15.867 -8.891 1 90.94 404 CYS A CA 1
ATOM 3080 C C . CYS A 1 404 ? -20.406 -16.531 -10.25 1 90.94 404 CYS A C 1
ATOM 3082 O O . CYS A 1 404 ? -19.797 -16.109 -11.242 1 90.94 404 CYS A O 1
ATOM 3084 N N . LEU A 1 405 ? -21.188 -17.469 -10.32 1 92.56 405 LEU A N 1
ATOM 3085 C CA . LEU A 1 405 ? -21.344 -18.281 -11.516 1 92.56 405 LEU A CA 1
ATOM 3086 C C . LEU A 1 405 ? -22.047 -17.5 -12.617 1 92.56 405 LEU A C 1
ATOM 3088 O O . LEU A 1 405 ? -21.797 -17.719 -13.805 1 92.56 405 LEU A O 1
ATOM 3092 N N . ASN A 1 406 ? -22.875 -16.547 -12.211 1 89.25 406 ASN A N 1
ATOM 3093 C CA . ASN A 1 406 ? -23.484 -15.672 -13.203 1 89.25 406 ASN A CA 1
ATOM 3094 C C . ASN A 1 406 ? -22.453 -14.758 -13.859 1 89.25 406 ASN A C 1
ATOM 3096 O O . ASN A 1 406 ? -22.531 -14.492 -15.062 1 89.25 406 ASN A O 1
ATOM 3100 N N . THR A 1 407 ? -21.609 -14.352 -13.062 1 90.44 407 THR A N 1
ATOM 3101 C CA . THR A 1 407 ? -20.547 -13.477 -13.547 1 90.44 407 THR A CA 1
ATOM 3102 C C . THR A 1 407 ? -19.594 -14.242 -14.461 1 90.44 407 THR A C 1
ATOM 3104 O O . THR A 1 407 ? -19.172 -13.734 -15.5 1 90.44 407 THR A O 1
ATOM 3107 N N . VAL A 1 408 ? -19.234 -15.43 -14.102 1 91.56 408 VAL A N 1
ATOM 3108 C CA . VAL A 1 408 ? -18.312 -16.281 -14.852 1 91.56 408 VAL A CA 1
ATOM 3109 C C . VAL A 1 408 ? -18.922 -16.594 -16.219 1 91.56 408 VAL A C 1
ATOM 3111 O O . VAL A 1 408 ? -18.188 -16.688 -17.219 1 91.56 408 VAL A O 1
ATOM 3114 N N . SER A 1 409 ? -20.219 -16.672 -16.266 1 88.94 409 SER A N 1
ATOM 3115 C CA . SER A 1 409 ? -20.938 -17.016 -17.5 1 88.94 409 SER A CA 1
ATOM 3116 C C . SER A 1 409 ? -20.797 -15.898 -18.547 1 88.94 409 SER A C 1
ATOM 3118 O O . SER A 1 409 ? -21.016 -16.125 -19.734 1 88.94 409 SER A O 1
ATOM 3120 N N . ALA A 1 410 ? -20.344 -14.742 -18.062 1 87.69 410 ALA A N 1
ATOM 3121 C CA . ALA A 1 410 ? -20.203 -13.602 -18.969 1 87.69 410 ALA A CA 1
ATOM 3122 C C . ALA A 1 410 ? -18.781 -13.531 -19.531 1 87.69 410 ALA A C 1
ATOM 3124 O O . ALA A 1 410 ? -18.516 -12.75 -20.453 1 87.69 410 ALA A O 1
ATOM 3125 N N . LEU A 1 411 ? -17.922 -14.391 -19.047 1 91.5 411 LEU A N 1
ATOM 3126 C CA . LEU A 1 411 ? -16.531 -14.414 -19.5 1 91.5 411 LEU A CA 1
ATOM 3127 C C . LEU A 1 411 ? -16.391 -15.258 -20.766 1 91.5 411 LEU A C 1
ATOM 3129 O O . LEU A 1 411 ? -16.109 -16.453 -20.688 1 91.5 411 LEU A O 1
ATOM 3133 N N . ARG A 1 412 ? -16.375 -14.664 -21.875 1 91.19 412 ARG A N 1
ATOM 3134 C CA . ARG A 1 412 ? -16.547 -15.336 -23.156 1 91.19 412 ARG A CA 1
ATOM 3135 C C . ARG A 1 412 ? -15.281 -16.094 -23.547 1 91.19 412 ARG A C 1
ATOM 3137 O O . ARG A 1 412 ? -15.328 -16.984 -24.391 1 91.19 412 ARG A O 1
ATOM 3144 N N . LYS A 1 413 ? -14.156 -15.781 -22.922 1 94.56 413 LYS A N 1
ATOM 3145 C CA . LYS A 1 413 ? -12.906 -16.422 -23.328 1 94.56 413 LYS A CA 1
ATOM 3146 C C . LYS A 1 413 ? -12.43 -17.422 -22.281 1 94.56 413 LYS A C 1
ATOM 3148 O O . LYS A 1 413 ? -11.383 -18.047 -22.438 1 94.56 413 LYS A O 1
ATOM 3153 N N . LEU A 1 414 ? -13.203 -17.625 -21.25 1 96.06 414 LEU A N 1
ATOM 3154 C CA . LEU A 1 414 ? -12.797 -18.469 -20.141 1 96.06 414 LEU A CA 1
ATOM 3155 C C . LEU A 1 414 ? -12.758 -19.938 -20.562 1 96.06 414 LEU A C 1
ATOM 3157 O O . LEU A 1 414 ? -13.766 -20.484 -21.016 1 96.06 414 LEU A O 1
ATOM 3161 N N . THR A 1 415 ? -11.641 -20.578 -20.406 1 97.62 415 THR A N 1
ATOM 3162 C CA . THR A 1 415 ? -11.484 -21.969 -20.812 1 97.62 415 THR A CA 1
ATOM 3163 C C . THR A 1 415 ? -11.234 -22.844 -19.594 1 97.62 415 THR A C 1
ATOM 3165 O O . THR A 1 415 ? -11.523 -24.047 -19.625 1 97.62 415 THR A O 1
ATOM 3168 N N . SER A 1 416 ? -10.641 -22.297 -18.594 1 98.12 416 SER A N 1
ATOM 3169 C CA . SER A 1 416 ? -10.312 -23.062 -17.406 1 98.12 416 SER A CA 1
ATOM 3170 C C . SER A 1 416 ? -10.906 -22.406 -16.156 1 98.12 416 SER A C 1
ATOM 3172 O O . SER A 1 416 ? -10.672 -21.234 -15.891 1 98.12 416 SER A O 1
ATOM 3174 N N . LEU A 1 417 ? -11.664 -23.203 -15.352 1 97.19 417 LEU A N 1
ATOM 3175 C CA . LEU A 1 417 ? -12.305 -22.719 -14.133 1 97.19 417 LEU A CA 1
ATOM 3176 C C . LEU A 1 417 ? -12.109 -23.703 -12.992 1 97.19 417 LEU A C 1
ATOM 3178 O O . LEU A 1 417 ? -12.422 -24.891 -13.125 1 97.19 417 LEU A O 1
ATOM 3182 N N . ASN A 1 418 ? -11.523 -23.297 -11.977 1 97.5 418 ASN A N 1
ATOM 3183 C CA . ASN A 1 418 ? -11.336 -24.125 -10.781 1 97.5 418 ASN A CA 1
ATOM 3184 C C . ASN A 1 418 ? -12.133 -23.562 -9.602 1 97.5 418 ASN A C 1
ATOM 3186 O O . ASN A 1 418 ? -11.844 -22.484 -9.102 1 97.5 418 ASN A O 1
ATOM 3190 N N . LEU A 1 419 ? -13.094 -24.297 -9.133 1 96.44 419 LEU A N 1
ATOM 3191 C CA . LEU A 1 419 ? -13.938 -23.891 -8.016 1 96.44 419 LEU A CA 1
ATOM 3192 C C . LEU A 1 419 ? -13.797 -24.859 -6.848 1 96.44 419 LEU A C 1
ATOM 3194 O O . LEU A 1 419 ? -14.727 -25.031 -6.059 1 96.44 419 LEU A O 1
ATOM 3198 N N . ALA A 1 420 ? -12.594 -25.5 -6.789 1 95.56 420 ALA A N 1
ATOM 3199 C CA . ALA A 1 420 ? -12.367 -26.516 -5.766 1 95.56 420 ALA A CA 1
ATOM 3200 C C . ALA A 1 420 ? -12.57 -25.938 -4.367 1 95.56 420 ALA A C 1
ATOM 3202 O O . ALA A 1 420 ? -11.961 -24.922 -4.012 1 95.56 420 ALA A O 1
ATOM 3203 N N . GLY A 1 421 ? -13.477 -26.547 -3.656 1 94.31 421 GLY A N 1
ATOM 3204 C CA . GLY A 1 421 ? -13.695 -26.156 -2.273 1 94.31 421 GLY A CA 1
ATOM 3205 C C . GLY A 1 421 ? -14.672 -25.016 -2.123 1 94.31 421 GLY A C 1
ATOM 3206 O O . GLY A 1 421 ? -14.953 -24.578 -1.007 1 94.31 421 GLY A O 1
ATOM 3207 N N . ALA A 1 422 ? -15.219 -24.5 -3.184 1 95.12 422 ALA A N 1
ATOM 3208 C CA . ALA A 1 422 ? -16.172 -23.391 -3.137 1 95.12 422 ALA A CA 1
ATOM 3209 C C . ALA A 1 422 ? -17.5 -23.828 -2.543 1 95.12 422 ALA A C 1
ATOM 3211 O O . ALA A 1 422 ? -17.766 -25.031 -2.43 1 95.12 422 ALA A O 1
ATOM 3212 N N . ASP A 1 423 ? -18.25 -22.859 -2.078 1 95.62 423 ASP A N 1
ATOM 3213 C CA . ASP A 1 423 ? -19.547 -23.125 -1.49 1 95.62 423 ASP A CA 1
ATOM 3214 C C . ASP A 1 423 ? -20.672 -22.906 -2.508 1 95.62 423 ASP A C 1
ATOM 3216 O O . ASP A 1 423 ? -21.594 -22.109 -2.268 1 95.62 423 ASP A O 1
ATOM 3220 N N . ILE A 1 424 ? -20.656 -23.625 -3.529 1 95.94 424 ILE A N 1
ATOM 3221 C CA . ILE A 1 424 ? -21.656 -23.531 -4.59 1 95.94 424 ILE A CA 1
ATOM 3222 C C . ILE A 1 424 ? -22.656 -24.672 -4.449 1 95.94 424 ILE A C 1
ATOM 3224 O O . ILE A 1 424 ? -22.391 -25.672 -3.783 1 95.94 424 ILE A O 1
ATOM 3228 N N . THR A 1 425 ? -23.797 -24.5 -5.047 1 96.12 425 THR A N 1
ATOM 3229 C CA . THR A 1 425 ? -24.891 -25.469 -4.938 1 96.12 425 THR A CA 1
ATOM 3230 C C . THR A 1 425 ? -25.297 -25.969 -6.316 1 96.12 425 THR A C 1
ATOM 3232 O O . THR A 1 425 ? -24.719 -25.578 -7.328 1 96.12 425 THR A O 1
ATOM 3235 N N . ASP A 1 426 ? -26.281 -26.891 -6.383 1 96.56 426 ASP A N 1
ATOM 3236 C CA . ASP A 1 426 ? -26.812 -27.422 -7.625 1 96.56 426 ASP A CA 1
ATOM 3237 C C . ASP A 1 426 ? -27.391 -26.312 -8.508 1 96.56 426 ASP A C 1
ATOM 3239 O O . ASP A 1 426 ? -27.234 -26.344 -9.727 1 96.56 426 ASP A O 1
ATOM 3243 N N . SER A 1 427 ? -27.984 -25.328 -7.871 1 94.06 427 SER A N 1
ATOM 3244 C CA . SER A 1 427 ? -28.594 -24.219 -8.602 1 94.06 427 SER A CA 1
ATOM 3245 C C . SER A 1 427 ? -27.531 -23.406 -9.352 1 94.06 427 SER A C 1
ATOM 3247 O O . SER A 1 427 ? -27.797 -22.891 -10.445 1 94.06 427 SER A O 1
ATOM 3249 N N . GLY A 1 428 ? -26.422 -23.344 -8.75 1 93.81 428 GLY A N 1
ATOM 3250 C CA . GLY A 1 428 ? -25.328 -22.625 -9.406 1 93.81 428 GLY A CA 1
ATOM 3251 C C . GLY A 1 428 ? -24.859 -23.297 -10.68 1 93.81 428 GLY A C 1
ATOM 3252 O O . GLY A 1 428 ? -24.453 -22.609 -11.633 1 93.81 428 GLY A O 1
ATOM 3253 N N . MET A 1 429 ? -24.922 -24.531 -10.75 1 94.81 429 MET A N 1
ATOM 3254 C CA . MET A 1 429 ? -24.484 -25.312 -11.906 1 94.81 429 MET A CA 1
ATOM 3255 C C . MET A 1 429 ? -25.375 -25.031 -13.109 1 94.81 429 MET A C 1
ATOM 3257 O O . MET A 1 429 ? -24.922 -25.109 -14.258 1 94.81 429 MET A O 1
ATOM 3261 N N . LEU A 1 430 ? -26.578 -24.672 -12.852 1 93.94 430 LEU A N 1
ATOM 3262 C CA . LEU A 1 430 ? -27.516 -24.359 -13.922 1 93.94 430 LEU A CA 1
ATOM 3263 C C . LEU A 1 430 ? -27.078 -23.141 -14.711 1 93.94 430 LEU A C 1
ATOM 3265 O O . LEU A 1 430 ? -27.172 -23.125 -15.945 1 93.94 430 LEU A O 1
ATOM 3269 N N . ALA A 1 431 ? -26.656 -22.156 -14.008 1 91.06 431 ALA A N 1
ATOM 3270 C CA . ALA A 1 431 ? -26.188 -20.938 -14.656 1 91.06 431 ALA A CA 1
ATOM 3271 C C . ALA A 1 431 ? -25.016 -21.234 -15.578 1 91.06 431 ALA A C 1
ATOM 3273 O O . ALA A 1 431 ? -24.953 -20.734 -16.703 1 91.06 431 ALA A O 1
ATOM 3274 N N . LEU A 1 432 ? -24.078 -22 -15.125 1 91.75 432 LEU A N 1
ATOM 3275 C CA . LEU A 1 432 ? -22.922 -22.375 -15.93 1 91.75 432 LEU A CA 1
ATOM 3276 C C . LEU A 1 432 ? -23.328 -23.25 -17.109 1 91.75 432 LEU A C 1
ATOM 3278 O O . LEU A 1 432 ? -22.781 -23.109 -18.203 1 91.75 432 LEU A O 1
ATOM 3282 N N . GLY A 1 433 ? -24.25 -24.109 -16.922 1 94.56 433 GLY A N 1
ATOM 3283 C CA . GLY A 1 433 ? -24.734 -25.016 -17.953 1 94.56 433 GLY A CA 1
ATOM 3284 C C . GLY A 1 433 ? -25.422 -24.281 -19.094 1 94.56 433 GLY A C 1
ATOM 3285 O O . GLY A 1 433 ? -25.391 -24.734 -20.234 1 94.56 433 GLY A O 1
ATOM 3286 N N . LYS A 1 434 ? -26.016 -23.172 -18.766 1 93.38 434 LYS A N 1
ATOM 3287 C CA . LYS A 1 434 ? -26.766 -22.406 -19.766 1 93.38 434 LYS A CA 1
ATOM 3288 C C . LYS A 1 434 ? -25.844 -21.438 -20.5 1 93.38 434 LYS A C 1
ATOM 3290 O O . LYS A 1 434 ? -26.25 -20.859 -21.531 1 93.38 434 LYS A O 1
ATOM 3295 N N . SER A 1 435 ? -24.672 -21.359 -20.047 1 92.31 435 SER A N 1
ATOM 3296 C CA . SER A 1 435 ? -23.766 -20.344 -20.578 1 92.31 435 SER A CA 1
ATOM 3297 C C . SER A 1 435 ? -23.094 -20.844 -21.859 1 92.31 435 SER A C 1
ATOM 3299 O O . SER A 1 435 ? -23.078 -22.047 -22.141 1 92.31 435 SER A O 1
ATOM 3301 N N . ASP A 1 436 ? -22.625 -19.859 -22.656 1 92 436 ASP A N 1
ATOM 3302 C CA . ASP A 1 436 ? -21.922 -20.172 -23.891 1 92 436 ASP A CA 1
ATOM 3303 C C . ASP A 1 436 ? -20.406 -20.062 -23.703 1 92 436 ASP A C 1
ATOM 3305 O O . ASP A 1 436 ? -19.672 -19.922 -24.672 1 92 436 ASP A O 1
ATOM 3309 N N . VAL A 1 437 ? -20.047 -20.109 -22.453 1 93.31 437 VAL A N 1
ATOM 3310 C CA . VAL A 1 437 ? -18.625 -20.016 -22.156 1 93.31 437 VAL A CA 1
ATOM 3311 C C . VAL A 1 437 ? -17.938 -21.328 -22.5 1 93.31 437 VAL A C 1
ATOM 3313 O O . VAL A 1 437 ? -18.406 -22.406 -22.109 1 93.31 437 VAL A O 1
ATOM 3316 N N . PRO A 1 438 ? -16.828 -21.266 -23.219 1 94.62 438 PRO A N 1
ATOM 3317 C CA . PRO A 1 438 ? -16.172 -22.484 -23.703 1 94.62 438 PRO A CA 1
ATOM 3318 C C . PRO A 1 438 ? -15.242 -23.094 -22.656 1 94.62 438 PRO A C 1
ATOM 3320 O O . PRO A 1 438 ? -14.055 -23.281 -22.922 1 94.62 438 PRO A O 1
ATOM 3323 N N . ILE A 1 439 ? -15.758 -23.547 -21.562 1 96 439 ILE A N 1
ATOM 3324 C CA . ILE A 1 439 ? -14.953 -24.156 -20.516 1 96 439 ILE A CA 1
ATOM 3325 C C . ILE A 1 439 ? -14.492 -25.547 -20.938 1 96 439 ILE A C 1
ATOM 3327 O O . ILE A 1 439 ? -15.312 -26.391 -21.281 1 96 439 ILE A O 1
ATOM 3331 N N . THR A 1 440 ? -13.211 -25.719 -20.984 1 97.44 440 THR A N 1
ATOM 3332 C CA . THR A 1 440 ? -12.648 -27.016 -21.328 1 97.44 440 THR A CA 1
ATOM 3333 C C . THR A 1 440 ? -12.172 -27.75 -20.078 1 97.44 440 THR A C 1
ATOM 3335 O O . THR A 1 440 ? -12.125 -28.984 -20.062 1 97.44 440 THR A O 1
ATOM 3338 N N . GLN A 1 441 ? -11.773 -27 -19.141 1 97.81 441 GLN A N 1
ATOM 3339 C CA . GLN A 1 441 ? -11.305 -27.578 -17.875 1 97.81 441 GLN A CA 1
ATOM 3340 C C . GLN A 1 441 ? -12.109 -27.031 -16.703 1 97.81 441 GLN A C 1
ATOM 3342 O O . GLN A 1 441 ? -12.156 -25.828 -16.469 1 97.81 441 GLN A O 1
ATOM 3347 N N . LEU A 1 442 ? -12.711 -27.969 -15.891 1 97.56 442 LEU A N 1
ATOM 3348 C CA . LEU A 1 442 ? -13.539 -27.578 -14.75 1 97.56 442 LEU A CA 1
ATOM 3349 C C . LEU A 1 442 ? -13.234 -28.438 -13.531 1 97.56 442 LEU A C 1
ATOM 3351 O O . LEU A 1 442 ? -13.172 -29.656 -13.633 1 97.56 442 LEU A O 1
ATOM 3355 N N . SER A 1 443 ? -12.922 -27.812 -12.477 1 97.69 443 SER A N 1
ATOM 3356 C CA . SER A 1 443 ? -12.734 -28.531 -11.227 1 97.69 443 SER A CA 1
ATOM 3357 C C . SER A 1 443 ? -13.781 -28.141 -10.195 1 97.69 443 SER A C 1
ATOM 3359 O O . SER A 1 443 ? -13.945 -26.953 -9.891 1 97.69 443 SER A O 1
ATOM 3361 N N . LEU A 1 444 ? -14.484 -29.109 -9.68 1 97.31 444 LEU A N 1
ATOM 3362 C CA . LEU A 1 444 ? -15.469 -28.922 -8.617 1 97.31 444 LEU A CA 1
ATOM 3363 C C . LEU A 1 444 ? -15.086 -29.719 -7.371 1 97.31 444 LEU A C 1
ATOM 3365 O O . LEU A 1 444 ? -15.93 -30 -6.523 1 97.31 444 LEU A O 1
ATOM 3369 N N . ARG A 1 445 ? -13.82 -30 -7.336 1 96.31 445 ARG A N 1
ATOM 3370 C CA . ARG A 1 445 ? -13.297 -30.844 -6.266 1 96.31 445 ARG A CA 1
ATOM 3371 C C . ARG A 1 445 ? -13.688 -30.297 -4.898 1 96.31 445 ARG A C 1
ATOM 3373 O O . ARG A 1 445 ? -13.5 -29.109 -4.625 1 96.31 445 ARG A O 1
ATOM 3380 N N . GLY A 1 446 ? -14.273 -31.109 -4.121 1 95.62 446 GLY A N 1
ATOM 3381 C CA . GLY A 1 446 ? -14.523 -30.766 -2.73 1 95.62 446 GLY A CA 1
ATOM 3382 C C . GLY A 1 446 ? -15.758 -29.906 -2.549 1 95.62 446 GLY A C 1
ATOM 3383 O O . GLY A 1 446 ? -16.031 -29.438 -1.443 1 95.62 446 GLY A O 1
ATOM 3384 N N . CYS A 1 447 ? -16.484 -29.625 -3.578 1 96.81 447 CYS A N 1
ATOM 3385 C CA . CYS A 1 447 ? -17.75 -28.922 -3.43 1 96.81 447 CYS A CA 1
ATOM 3386 C C . CYS A 1 447 ? -18.812 -29.812 -2.793 1 96.81 447 CYS A C 1
ATOM 3388 O O . CYS A 1 447 ? -19.328 -30.719 -3.441 1 96.81 447 CYS A O 1
ATOM 3390 N N . LYS A 1 448 ? -19.25 -29.484 -1.684 1 95.81 448 LYS A N 1
ATOM 3391 C CA . LYS A 1 448 ? -20.047 -30.391 -0.855 1 95.81 448 LYS A CA 1
ATOM 3392 C C . LYS A 1 448 ? -21.531 -30.297 -1.201 1 95.81 448 LYS A C 1
ATOM 3394 O O . LYS A 1 448 ? -22.281 -31.234 -0.96 1 95.81 448 LYS A O 1
ATOM 3399 N N . ARG A 1 449 ? -21.906 -29.172 -1.754 1 96.62 449 ARG A N 1
ATOM 3400 C CA . ARG A 1 449 ? -23.328 -28.953 -1.935 1 96.62 449 ARG A CA 1
ATOM 3401 C C . ARG A 1 449 ? -23.75 -29.172 -3.387 1 96.62 449 ARG A C 1
ATOM 3403 O O . ARG A 1 449 ? -24.891 -28.906 -3.762 1 96.62 449 ARG A O 1
ATOM 3410 N N . VAL A 1 450 ? -22.891 -29.641 -4.199 1 97.44 450 VAL A N 1
ATOM 3411 C CA . VAL A 1 450 ? -23.203 -30.031 -5.566 1 97.44 450 VAL A CA 1
ATOM 3412 C C . VAL A 1 450 ? -23.422 -31.547 -5.629 1 97.44 450 VAL A C 1
ATOM 3414 O O . VAL A 1 450 ? -22.562 -32.312 -5.199 1 97.44 450 VAL A O 1
ATOM 3417 N N . SER A 1 451 ? -24.5 -31.969 -6.082 1 97.56 451 SER A N 1
ATOM 3418 C CA . SER A 1 451 ? -24.859 -33.375 -6.152 1 97.56 451 SER A CA 1
ATOM 3419 C C . SER A 1 451 ? -25.016 -33.844 -7.598 1 97.56 451 SER A C 1
ATOM 3421 O O . SER A 1 451 ? -24.609 -33.156 -8.531 1 97.56 451 SER A O 1
ATOM 3423 N N . ASP A 1 452 ? -25.625 -35.062 -7.785 1 98.06 452 ASP A N 1
ATOM 3424 C CA . ASP A 1 452 ? -25.922 -35.594 -9.117 1 98.06 452 ASP A CA 1
ATOM 3425 C C . ASP A 1 452 ? -26.812 -34.656 -9.898 1 98.06 452 ASP A C 1
ATOM 3427 O O . ASP A 1 452 ? -26.656 -34.5 -11.109 1 98.06 452 ASP A O 1
ATOM 3431 N N . ARG A 1 453 ? -27.688 -34.031 -9.18 1 97.25 453 ARG A N 1
ATOM 3432 C CA . ARG A 1 453 ? -28.594 -33.062 -9.797 1 97.25 453 ARG A CA 1
ATOM 3433 C C . ARG A 1 453 ? -27.828 -31.906 -10.406 1 97.25 453 ARG A C 1
ATOM 3435 O O . ARG A 1 453 ? -28.172 -31.422 -11.492 1 97.25 453 ARG A O 1
ATOM 3442 N N . GLY A 1 454 ? -26.859 -31.469 -9.664 1 97.62 454 GLY A N 1
ATOM 3443 C CA . GLY A 1 454 ? -26.047 -30.359 -10.156 1 97.62 454 GLY A CA 1
ATOM 3444 C C . GLY A 1 454 ? -25.297 -30.703 -11.438 1 97.62 454 GLY A C 1
ATOM 3445 O O . GLY A 1 454 ? -25.203 -29.859 -12.336 1 97.62 454 GLY A O 1
ATOM 3446 N N . ILE A 1 455 ? -24.75 -31.859 -11.492 1 97.75 455 ILE A N 1
ATOM 3447 C CA . ILE A 1 455 ? -24.031 -32.312 -12.688 1 97.75 455 ILE A CA 1
ATOM 3448 C C . ILE A 1 455 ? -25 -32.406 -13.867 1 97.75 455 ILE A C 1
ATOM 3450 O O . ILE A 1 455 ? -24.656 -32.062 -14.992 1 97.75 455 ILE A O 1
ATOM 3454 N N . SER A 1 456 ? -26.203 -32.844 -13.617 1 97.38 456 SER A N 1
ATOM 3455 C CA . SER A 1 456 ? -27.234 -32.906 -14.656 1 97.38 456 SER A CA 1
ATOM 3456 C C . SER A 1 456 ? -27.562 -31.5 -15.164 1 97.38 456 SER A C 1
ATOM 3458 O O . SER A 1 456 ? -27.703 -31.281 -16.375 1 97.38 456 SER A O 1
ATOM 3460 N N . TYR A 1 457 ? -27.688 -30.547 -14.242 1 96.5 457 TYR A N 1
ATOM 3461 C CA . TYR A 1 457 ? -27.953 -29.172 -14.609 1 96.5 457 TYR A CA 1
ATOM 3462 C C . TYR A 1 457 ? -26.812 -28.594 -15.453 1 96.5 457 TYR A C 1
ATOM 3464 O O . TYR A 1 457 ? -27.047 -27.828 -16.391 1 96.5 457 TYR A O 1
ATOM 3472 N N . LEU A 1 458 ? -25.625 -28.953 -15.148 1 96.31 458 LEU A N 1
ATOM 3473 C CA . LEU A 1 458 ? -24.422 -28.453 -15.805 1 96.31 458 LEU A CA 1
ATOM 3474 C C . LEU A 1 458 ? -24.328 -28.969 -17.234 1 96.31 458 LEU A C 1
ATOM 3476 O O . LEU A 1 458 ? -24.031 -28.203 -18.156 1 96.31 458 LEU A O 1
ATOM 3480 N N . LEU A 1 459 ? -24.656 -30.281 -17.469 1 96.5 459 LEU A N 1
ATOM 3481 C CA . LEU A 1 459 ? -24.312 -30.922 -18.734 1 96.5 459 LEU A CA 1
ATOM 3482 C C . LEU A 1 459 ? -25.562 -31.078 -19.609 1 96.5 459 LEU A C 1
ATOM 3484 O O . LEU A 1 459 ? -25.453 -31.141 -20.828 1 96.5 459 LEU A O 1
ATOM 3488 N N . ASN A 1 460 ? -26.656 -31.281 -18.953 1 93.5 460 ASN A N 1
ATOM 3489 C CA . ASN A 1 460 ? -27.906 -31.469 -19.688 1 93.5 460 ASN A CA 1
ATOM 3490 C C . ASN A 1 460 ? -28.609 -30.141 -19.922 1 93.5 460 ASN A C 1
ATOM 3492 O O . ASN A 1 460 ? -29.781 -29.984 -19.562 1 93.5 460 ASN A O 1
ATOM 3496 N N . SER A 1 461 ? -27.984 -29.125 -20.266 1 90.94 461 SER A N 1
ATOM 3497 C CA . SER A 1 461 ? -28.516 -27.797 -20.547 1 90.94 461 SER A CA 1
ATOM 3498 C C . SER A 1 461 ? -28.109 -27.312 -21.922 1 90.94 461 SER A C 1
ATOM 3500 O O . SER A 1 461 ? -27.391 -28.016 -22.641 1 90.94 461 SER A O 1
ATOM 3502 N N . GLU A 1 462 ? -28.578 -26.219 -22.359 1 90.38 462 GLU A N 1
ATOM 3503 C CA . GLU A 1 462 ? -28.438 -25.719 -23.734 1 90.38 462 GLU A CA 1
ATOM 3504 C C . GLU A 1 462 ? -27.078 -25.078 -23.953 1 90.38 462 GLU A C 1
ATOM 3506 O O . GLU A 1 462 ? -26.703 -24.766 -25.094 1 90.38 462 GLU A O 1
ATOM 3511 N N . GLY A 1 463 ? -26.297 -25.078 -22.969 1 91.06 463 GLY A N 1
ATOM 3512 C CA . GLY A 1 463 ? -25.031 -24.391 -23.094 1 91.06 463 GLY A CA 1
ATOM 3513 C C . GLY A 1 463 ? -23.984 -25.188 -23.844 1 91.06 463 GLY A C 1
ATOM 3514 O O . GLY A 1 463 ? -24.297 -26.234 -24.422 1 91.06 463 GLY A O 1
ATOM 3515 N N . THR A 1 464 ? -22.781 -24.609 -23.875 1 93 464 THR A N 1
ATOM 3516 C CA . THR A 1 464 ? -21.734 -25.203 -24.719 1 93 464 THR A CA 1
ATOM 3517 C C . THR A 1 464 ? -20.828 -26.094 -23.891 1 93 464 THR A C 1
ATOM 3519 O O . THR A 1 464 ? -20.016 -26.844 -24.438 1 93 464 THR A O 1
ATOM 3522 N N . ILE A 1 465 ? -20.953 -26.125 -22.578 1 93.69 465 ILE A N 1
ATOM 3523 C CA . ILE A 1 465 ? -20 -26.797 -21.703 1 93.69 465 ILE A CA 1
ATOM 3524 C C . ILE A 1 465 ? -20 -28.297 -21.969 1 93.69 465 ILE A C 1
ATOM 3526 O O . ILE A 1 465 ? -18.969 -28.969 -21.891 1 93.69 465 ILE A O 1
ATOM 3530 N N . SER A 1 466 ? -21.141 -28.906 -22.297 1 92.81 466 SER A N 1
ATOM 3531 C CA . SER A 1 466 ? -21.25 -30.344 -22.547 1 92.81 466 SER A CA 1
ATOM 3532 C C . SER A 1 466 ? -20.453 -30.75 -23.797 1 92.81 466 SER A C 1
ATOM 3534 O O . SER A 1 466 ? -20.031 -31.906 -23.906 1 92.81 466 SER A O 1
ATOM 3536 N N . ARG A 1 467 ? -20.219 -29.812 -24.672 1 92.38 467 ARG A N 1
ATOM 3537 C CA . ARG A 1 467 ? -19.531 -30.094 -25.922 1 92.38 467 ARG A CA 1
ATOM 3538 C C . ARG A 1 467 ? -18.031 -29.812 -25.812 1 92.38 467 ARG A C 1
ATOM 3540 O O . ARG A 1 467 ? -17.219 -30.391 -26.531 1 92.38 467 ARG A O 1
ATOM 3547 N N . THR A 1 468 ? -17.703 -28.906 -24.891 1 94.56 468 THR A N 1
ATOM 3548 C CA . THR A 1 468 ? -16.328 -28.422 -24.859 1 94.56 468 THR A CA 1
ATOM 3549 C C . THR A 1 468 ? -15.555 -29.047 -23.703 1 94.56 468 THR A C 1
ATOM 3551 O O . THR A 1 468 ? -14.328 -29.125 -23.734 1 94.56 468 THR A O 1
ATOM 3554 N N . LEU A 1 469 ? -16.141 -29.562 -22.703 1 96 469 LEU A N 1
ATOM 3555 C CA . LEU A 1 469 ? -15.516 -30 -21.469 1 96 469 LEU A CA 1
ATOM 3556 C C . LEU A 1 469 ? -14.633 -31.219 -21.719 1 96 469 LEU A C 1
ATOM 3558 O O . LEU A 1 469 ? -15.117 -32.281 -22.109 1 96 469 LEU A O 1
ATOM 3562 N N . SER A 1 470 ? -13.375 -31.016 -21.5 1 96.5 470 SER A N 1
ATOM 3563 C CA . SER A 1 470 ? -12.414 -32.094 -21.734 1 96.5 470 SER A CA 1
ATOM 3564 C C . SER A 1 470 ? -11.914 -32.656 -20.406 1 96.5 470 SER A C 1
ATOM 3566 O O . SER A 1 470 ? -11.586 -33.844 -20.328 1 96.5 470 SER A O 1
ATOM 3568 N N . THR A 1 471 ? -11.75 -31.844 -19.438 1 97.06 471 THR A N 1
ATOM 3569 C CA . THR A 1 471 ? -11.266 -32.25 -18.125 1 97.06 471 THR A CA 1
ATOM 3570 C C . THR A 1 471 ? -12.273 -31.906 -17.031 1 97.06 471 THR A C 1
ATOM 3572 O O . THR A 1 471 ? -12.656 -30.734 -16.906 1 97.06 471 THR A O 1
ATOM 3575 N N . LEU A 1 472 ? -12.664 -32.906 -16.234 1 97.75 472 LEU A N 1
ATOM 3576 C CA . LEU A 1 472 ? -13.617 -32.688 -15.156 1 97.75 472 LEU A CA 1
ATOM 3577 C C . LEU A 1 472 ? -13.148 -33.375 -13.867 1 97.75 472 LEU A C 1
ATOM 3579 O O . LEU A 1 472 ? -12.875 -34.562 -13.859 1 97.75 472 LEU A O 1
ATOM 3583 N N . ASP A 1 473 ? -12.961 -32.594 -12.867 1 97.56 473 ASP A N 1
ATOM 3584 C CA . ASP A 1 473 ? -12.547 -33.094 -11.57 1 97.56 473 ASP A CA 1
ATOM 3585 C C . ASP A 1 473 ? -13.695 -33.031 -10.562 1 97.56 473 ASP A C 1
ATOM 3587 O O . ASP A 1 473 ? -14.086 -31.938 -10.117 1 97.56 473 ASP A O 1
ATOM 3591 N N . LEU A 1 474 ? -14.18 -34.188 -10.141 1 98 474 LEU A N 1
ATOM 3592 C CA . LEU A 1 474 ? -15.273 -34.281 -9.18 1 98 474 LEU A CA 1
ATOM 3593 C C . LEU A 1 474 ? -14.805 -34.969 -7.895 1 98 474 LEU A C 1
ATOM 3595 O O . LEU A 1 474 ? -15.609 -35.562 -7.168 1 98 474 LEU A O 1
ATOM 3599 N N . GLY A 1 475 ? -13.539 -34.906 -7.652 1 95.94 475 GLY A N 1
ATOM 3600 C CA . GLY A 1 475 ? -13 -35.594 -6.492 1 95.94 475 GLY A CA 1
ATOM 3601 C C . GLY A 1 475 ? -13.508 -35.031 -5.176 1 95.94 475 GLY A C 1
ATOM 3602 O O . GLY A 1 475 ? -13.797 -33.844 -5.066 1 95.94 475 GLY A O 1
ATOM 3603 N N . HIS A 1 476 ? -13.648 -35.938 -4.168 1 95.69 476 HIS A N 1
ATOM 3604 C CA . HIS A 1 476 ? -13.977 -35.594 -2.787 1 95.69 476 HIS A CA 1
ATOM 3605 C C . HIS A 1 476 ? -15.352 -34.938 -2.691 1 95.69 476 HIS A C 1
ATOM 3607 O O . HIS A 1 476 ? -15.57 -34.031 -1.869 1 95.69 476 HIS A O 1
ATOM 3613 N N . MET A 1 477 ? -16.188 -35.219 -3.621 1 97 477 MET A N 1
ATOM 3614 C CA . MET A 1 477 ? -17.547 -34.719 -3.588 1 97 477 MET A CA 1
ATOM 3615 C C . MET A 1 477 ? -18.516 -35.781 -3.059 1 97 477 MET A C 1
ATOM 3617 O O . MET A 1 477 ? -18.781 -36.781 -3.732 1 97 477 MET A O 1
ATOM 3621 N N . PRO A 1 478 ? -19.094 -35.562 -1.921 1 95.12 478 PRO A N 1
ATOM 3622 C CA . PRO A 1 478 ? -19.938 -36.594 -1.296 1 95.12 478 PRO A CA 1
ATOM 3623 C C . PRO A 1 478 ? -21.234 -36.812 -2.055 1 95.12 478 PRO A C 1
ATOM 3625 O O . PRO A 1 478 ? -21.859 -37.875 -1.924 1 95.12 478 PRO A O 1
ATOM 3628 N N . GLY A 1 479 ? -21.641 -35.844 -2.842 1 95.38 479 GLY A N 1
ATOM 3629 C CA . GLY A 1 479 ? -22.938 -35.938 -3.492 1 95.38 479 GLY A CA 1
ATOM 3630 C C . GLY A 1 479 ? -22.891 -36.625 -4.844 1 95.38 479 GLY A C 1
ATOM 3631 O O . GLY A 1 479 ? -23.906 -36.75 -5.512 1 95.38 479 GLY A O 1
ATOM 3632 N N . ILE A 1 480 ? -21.766 -37.188 -5.234 1 97.69 480 ILE A N 1
ATOM 3633 C CA . ILE A 1 480 ? -21.609 -37.75 -6.562 1 97.69 480 ILE A CA 1
ATOM 3634 C C . ILE A 1 480 ? -21.797 -39.25 -6.496 1 97.69 480 ILE A C 1
ATOM 3636 O O . ILE A 1 480 ? -21.219 -39.938 -5.641 1 97.69 480 ILE A O 1
ATOM 3640 N N . SER A 1 481 ? -22.641 -39.781 -7.297 1 97.75 481 SER A N 1
ATOM 3641 C CA . SER A 1 481 ? -22.922 -41.219 -7.41 1 97.75 481 SER A CA 1
ATOM 3642 C C . SER A 1 481 ? -22.875 -41.656 -8.859 1 97.75 481 SER A C 1
ATOM 3644 O O . SER A 1 481 ? -22.344 -40.969 -9.727 1 97.75 481 SER A O 1
ATOM 3646 N N . ASP A 1 482 ? -23.406 -42.875 -9.141 1 97.88 482 ASP A N 1
ATOM 3647 C CA . ASP A 1 482 ? -23.406 -43.438 -10.484 1 97.88 482 ASP A CA 1
ATOM 3648 C C . ASP A 1 482 ? -24.281 -42.625 -11.43 1 97.88 482 ASP A C 1
ATOM 3650 O O . ASP A 1 482 ? -24.016 -42.562 -12.633 1 97.88 482 ASP A O 1
ATOM 3654 N N . ARG A 1 483 ? -25.219 -41.938 -10.883 1 97.5 483 ARG A N 1
ATOM 3655 C CA . ARG A 1 483 ? -26.109 -41.094 -11.688 1 97.5 483 ARG A CA 1
ATOM 3656 C C . ARG A 1 483 ? -25.344 -39.969 -12.375 1 97.5 483 ARG A C 1
ATOM 3658 O O . ARG A 1 483 ? -25.609 -39.656 -13.531 1 97.5 483 ARG A O 1
ATOM 3665 N N . ALA A 1 484 ? -24.469 -39.375 -11.648 1 97.88 484 ALA A N 1
ATOM 3666 C CA . ALA A 1 484 ? -23.641 -38.312 -12.227 1 97.88 484 ALA A CA 1
ATOM 3667 C C . ALA A 1 484 ? -22.781 -38.844 -13.367 1 97.88 484 ALA A C 1
ATOM 3669 O O . ALA A 1 484 ? -22.641 -38.219 -14.406 1 97.88 484 ALA A O 1
ATOM 3670 N N . VAL A 1 485 ? -22.172 -40 -13.172 1 97.62 485 VAL A N 1
ATOM 3671 C CA . VAL A 1 485 ? -21.328 -40.625 -14.188 1 97.62 485 VAL A CA 1
ATOM 3672 C C . VAL A 1 485 ? -22.172 -40.938 -15.43 1 97.62 485 VAL A C 1
ATOM 3674 O O . VAL A 1 485 ? -21.719 -40.75 -16.562 1 97.62 485 VAL A O 1
ATOM 3677 N N . HIS A 1 486 ? -23.359 -41.406 -15.188 1 96.81 486 HIS A N 1
ATOM 3678 C CA . HIS A 1 486 ? -24.25 -41.688 -16.312 1 96.81 486 HIS A CA 1
ATOM 3679 C C . HIS A 1 486 ? -24.531 -40.438 -17.109 1 96.81 486 HIS A C 1
ATOM 3681 O O . HIS A 1 486 ? -24.516 -40.469 -18.344 1 96.81 486 HIS A O 1
ATOM 3687 N N . THR A 1 487 ? -24.828 -39.406 -16.406 1 96.5 487 THR A N 1
ATOM 3688 C CA . THR A 1 487 ? -25.078 -38.125 -17.047 1 96.5 487 THR A CA 1
ATOM 3689 C C . THR A 1 487 ? -23.859 -37.656 -17.859 1 96.5 487 THR A C 1
ATOM 3691 O O . THR A 1 487 ? -24.016 -37.188 -18.984 1 96.5 487 THR A O 1
ATOM 3694 N N . ILE A 1 488 ? -22.703 -37.812 -17.328 1 96.62 488 ILE A N 1
ATOM 3695 C CA . ILE A 1 488 ? -21.453 -37.438 -17.984 1 96.62 488 ILE A CA 1
ATOM 3696 C C . ILE A 1 488 ? -21.281 -38.219 -19.281 1 96.62 488 ILE A C 1
ATOM 3698 O O . ILE A 1 488 ? -20.969 -37.656 -20.328 1 96.62 488 ILE A O 1
ATOM 3702 N N . THR A 1 489 ? -21.5 -39.531 -19.219 1 94 489 THR A N 1
ATOM 3703 C CA . THR A 1 489 ? -21.312 -40.406 -20.391 1 94 489 THR A CA 1
ATOM 3704 C C . THR A 1 489 ? -22.344 -40.062 -21.469 1 94 489 THR A C 1
ATOM 3706 O O . THR A 1 489 ? -22.047 -40.188 -22.656 1 94 489 THR A O 1
ATOM 3709 N N . ARG A 1 490 ? -23.438 -39.594 -21.094 1 92.12 490 ARG A N 1
ATOM 3710 C CA . ARG A 1 490 ? -24.531 -39.312 -22.031 1 92.12 490 ARG A CA 1
ATOM 3711 C C . ARG A 1 490 ? -24.297 -38 -22.766 1 92.12 490 ARG A C 1
ATOM 3713 O O . ARG A 1 490 ? -24.562 -37.906 -23.969 1 92.12 490 ARG A O 1
ATOM 3720 N N . TYR A 1 491 ? -23.75 -37.031 -22.031 1 92.81 491 TYR A N 1
ATOM 3721 C CA . TYR A 1 491 ? -23.812 -35.688 -22.578 1 92.81 491 TYR A CA 1
ATOM 3722 C C . TYR A 1 491 ? -22.422 -35.156 -22.891 1 92.81 491 TYR A C 1
ATOM 3724 O O . TYR A 1 491 ? -22.266 -34.281 -23.75 1 92.81 491 TYR A O 1
ATOM 3732 N N . CYS A 1 492 ? -21.359 -35.562 -22.203 1 91.31 492 CYS A N 1
ATOM 3733 C CA . CYS A 1 492 ? -20.016 -35.031 -22.375 1 91.31 492 CYS A CA 1
ATOM 3734 C C . CYS A 1 492 ? -19.281 -35.75 -23.5 1 91.31 492 CYS A C 1
ATOM 3736 O O . CYS A 1 492 ? -18.594 -36.75 -23.25 1 91.31 492 CYS A O 1
ATOM 3738 N N . LYS A 1 493 ? -19.219 -35.125 -24.562 1 86.31 493 LYS A N 1
ATOM 3739 C CA . LYS A 1 493 ? -18.672 -35.812 -25.734 1 86.31 493 LYS A CA 1
ATOM 3740 C C . LYS A 1 493 ? -17.156 -35.594 -25.844 1 86.31 493 LYS A C 1
ATOM 3742 O O . LYS A 1 493 ? -16.453 -36.469 -26.344 1 86.31 493 LYS A O 1
ATOM 3747 N N . ALA A 1 494 ? -16.656 -34.531 -25.281 1 92.25 494 ALA A N 1
ATOM 3748 C CA . ALA A 1 494 ? -15.258 -34.188 -25.469 1 92.25 494 ALA A CA 1
ATOM 3749 C C . ALA A 1 494 ? -14.414 -34.625 -24.281 1 92.25 494 ALA A C 1
ATOM 3751 O O . ALA A 1 494 ? -13.203 -34.406 -24.25 1 92.25 494 ALA A O 1
ATOM 3752 N N . LEU A 1 495 ? -14.922 -35.344 -23.312 1 94.38 495 LEU A N 1
ATOM 3753 C CA . LEU A 1 495 ? -14.273 -35.656 -22.047 1 94.38 495 LEU A CA 1
ATOM 3754 C C . LEU A 1 495 ? -13.102 -36.625 -22.25 1 94.38 495 LEU A C 1
ATOM 3756 O O . LEU A 1 495 ? -13.258 -37.688 -22.844 1 94.38 495 LEU A O 1
ATOM 3760 N N . THR A 1 496 ? -11.922 -36.219 -21.766 1 93.88 496 THR A N 1
ATOM 3761 C CA . THR A 1 496 ? -10.734 -37.031 -21.891 1 93.88 496 THR A CA 1
ATOM 3762 C C . THR A 1 496 ? -10.148 -37.344 -20.516 1 93.88 496 THR A C 1
ATOM 3764 O O . THR A 1 496 ? -9.422 -38.344 -20.344 1 93.88 496 THR A O 1
ATOM 3767 N N . GLU A 1 497 ? -10.375 -36.531 -19.578 1 96.06 497 GLU A N 1
ATOM 3768 C CA . GLU A 1 497 ? -9.859 -36.719 -18.234 1 96.06 497 GLU A CA 1
ATOM 3769 C C . GLU A 1 497 ? -10.977 -36.562 -17.188 1 96.06 497 GLU A C 1
ATOM 3771 O O . GLU A 1 497 ? -11.695 -35.562 -17.188 1 96.06 497 GLU A O 1
ATOM 3776 N N . LEU A 1 498 ? -11.094 -37.562 -16.312 1 97.06 498 LEU A N 1
ATOM 3777 C CA . LEU A 1 498 ? -12.148 -37.562 -15.305 1 97.06 498 LEU A CA 1
ATOM 3778 C C . LEU A 1 498 ? -11.617 -38.031 -13.953 1 97.06 498 LEU A C 1
ATOM 3780 O O . LEU A 1 498 ? -10.945 -39.062 -13.867 1 97.06 498 LEU A O 1
ATOM 3784 N N . SER A 1 499 ? -11.828 -37.281 -12.961 1 97.44 499 SER A N 1
ATOM 3785 C CA . SER A 1 499 ? -11.438 -37.656 -11.609 1 97.44 499 SER A CA 1
ATOM 3786 C C . SER A 1 499 ? -12.664 -37.906 -10.734 1 97.44 499 SER A C 1
ATOM 3788 O O . SER A 1 499 ? -13.523 -37.031 -10.609 1 97.44 499 SER A O 1
ATOM 3790 N N . LEU A 1 500 ? -12.758 -39.062 -10.172 1 97.31 500 LEU A N 1
ATOM 3791 C CA . LEU A 1 500 ? -13.82 -39.438 -9.234 1 97.31 500 LEU A CA 1
ATOM 3792 C C . LEU A 1 500 ? -13.234 -39.844 -7.887 1 97.31 500 LEU A C 1
ATOM 3794 O O . LEU A 1 500 ? -13.812 -40.688 -7.18 1 97.31 500 LEU A O 1
ATOM 3798 N N . ARG A 1 501 ? -12.102 -39.219 -7.57 1 95.5 501 ARG A N 1
ATOM 3799 C CA . ARG A 1 501 ? -11.375 -39.594 -6.359 1 95.5 501 ARG A CA 1
ATOM 3800 C C . ARG A 1 501 ? -12.242 -39.406 -5.121 1 95.5 501 ARG A C 1
ATOM 3802 O O . ARG A 1 501 ? -12.828 -38.344 -4.93 1 95.5 501 ARG A O 1
ATOM 3809 N N . SER A 1 502 ? -12.375 -40.438 -4.316 1 95.56 502 SER A N 1
ATOM 3810 C CA . SER A 1 502 ? -13.031 -40.375 -3.016 1 95.56 502 SER A CA 1
ATOM 3811 C C . SER A 1 502 ? -14.516 -40.062 -3.152 1 95.56 502 SER A C 1
ATOM 3813 O O . SER A 1 502 ? -15.07 -39.312 -2.346 1 95.56 502 SER A O 1
ATOM 3815 N N . CYS A 1 503 ? -15.07 -40.344 -4.293 1 96.62 503 CYS A N 1
ATOM 3816 C CA . CYS A 1 503 ? -16.516 -40.375 -4.422 1 96.62 503 CYS A CA 1
ATOM 3817 C C . CYS A 1 503 ? -17.078 -41.719 -3.91 1 96.62 503 CYS A C 1
ATOM 3819 O O . CYS A 1 503 ? -17.141 -42.688 -4.648 1 96.62 503 CYS A O 1
ATOM 3821 N N . PHE A 1 504 ? -17.641 -41.688 -2.816 1 95.44 504 PHE A N 1
ATOM 3822 C CA . PHE A 1 504 ? -17.906 -42.906 -2.029 1 95.44 504 PHE A CA 1
ATOM 3823 C C . PHE A 1 504 ? -19.125 -43.625 -2.551 1 95.44 504 PHE A C 1
ATOM 3825 O O . PHE A 1 504 ? -19.359 -44.812 -2.209 1 95.44 504 PHE A O 1
ATOM 3832 N N . HIS A 1 505 ? -19.938 -43.031 -3.379 1 96.62 505 HIS A N 1
ATOM 3833 C CA . HIS A 1 505 ? -21.172 -43.656 -3.832 1 96.62 505 HIS A CA 1
ATOM 3834 C C . HIS A 1 505 ? -21.047 -44.188 -5.258 1 96.62 505 HIS A C 1
ATOM 3836 O O . HIS A 1 505 ? -22.016 -44.688 -5.832 1 96.62 505 HIS A O 1
ATOM 3842 N N . VAL A 1 506 ? -19.891 -44.094 -5.758 1 96.81 506 VAL A N 1
ATOM 3843 C CA . VAL A 1 506 ? -19.625 -44.594 -7.094 1 96.81 506 VAL A CA 1
ATOM 3844 C C . VAL A 1 506 ? -19.422 -46.125 -7.023 1 96.81 506 VAL A C 1
ATOM 3846 O O . VAL A 1 506 ? -18.672 -46.625 -6.18 1 96.81 506 VAL A O 1
ATOM 3849 N N . THR A 1 507 ? -20.094 -46.844 -7.836 1 96.25 507 THR A N 1
ATOM 3850 C CA . THR A 1 507 ? -20.031 -48.312 -7.844 1 96.25 507 THR A CA 1
ATOM 3851 C C . THR A 1 507 ? -19.547 -48.812 -9.203 1 96.25 507 THR A C 1
ATOM 3853 O O . THR A 1 507 ? -19.094 -48.031 -10.039 1 96.25 507 THR A O 1
ATOM 3856 N N . ASP A 1 508 ? -19.703 -50.156 -9.422 1 95.62 508 ASP A N 1
ATOM 3857 C CA . ASP A 1 508 ? -19.234 -50.781 -10.648 1 95.62 508 ASP A CA 1
ATOM 3858 C C . ASP A 1 508 ? -20.062 -50.344 -11.852 1 95.62 508 ASP A C 1
ATOM 3860 O O . ASP A 1 508 ? -19.562 -50.344 -12.984 1 95.62 508 ASP A O 1
ATOM 3864 N N . SER A 1 509 ? -21.266 -49.875 -11.617 1 95.75 509 SER A N 1
ATOM 3865 C CA . SER A 1 509 ? -22.125 -49.406 -12.68 1 95.75 509 SER A CA 1
ATOM 3866 C C . SER A 1 509 ? -21.5 -48.219 -13.398 1 95.75 509 SER A C 1
ATOM 3868 O O . SER A 1 509 ? -21.672 -48.031 -14.609 1 95.75 509 SER A O 1
ATOM 3870 N N . SER A 1 510 ? -20.797 -47.406 -12.648 1 96.69 510 SER A N 1
ATOM 3871 C CA . SER A 1 510 ? -20.125 -46.25 -13.234 1 96.69 510 SER A CA 1
ATOM 3872 C C . SER A 1 510 ? -19.062 -46.656 -14.242 1 96.69 510 SER A C 1
ATOM 3874 O O . SER A 1 510 ? -18.953 -46.062 -15.312 1 96.69 510 SER A O 1
ATOM 3876 N N . ILE A 1 511 ? -18.297 -47.656 -13.906 1 94.75 511 ILE A N 1
ATOM 3877 C CA . ILE A 1 511 ? -17.266 -48.156 -14.797 1 94.75 511 ILE A CA 1
ATOM 3878 C C . ILE A 1 511 ? -17.906 -48.781 -16.031 1 94.75 511 ILE A C 1
ATOM 3880 O O . ILE A 1 511 ? -17.391 -48.656 -17.141 1 94.75 511 ILE A O 1
ATOM 3884 N N . GLU A 1 512 ? -18.984 -49.406 -15.766 1 94.12 512 GLU A N 1
ATOM 3885 C CA . GLU A 1 512 ? -19.734 -49.969 -16.875 1 94.12 512 GLU A CA 1
ATOM 3886 C C . GLU A 1 512 ? -20.203 -48.906 -17.844 1 94.12 512 GLU A C 1
ATOM 3888 O O . GLU A 1 512 ? -20.094 -49.062 -19.062 1 94.12 512 GLU A O 1
ATOM 3893 N N . TRP A 1 513 ? -20.766 -47.875 -17.375 1 93.56 513 TRP A N 1
ATOM 3894 C CA . TRP A 1 513 ? -21.219 -46.75 -18.188 1 93.56 513 TRP A CA 1
ATOM 3895 C C . TRP A 1 513 ? -20.078 -46.156 -18.984 1 93.56 513 TRP A C 1
ATOM 3897 O O . TRP A 1 513 ? -20.219 -45.875 -20.172 1 93.56 513 TRP A O 1
ATOM 3907 N N . LEU A 1 514 ? -18.969 -45.938 -18.344 1 94.12 514 LEU A N 1
ATOM 3908 C CA . LEU A 1 514 ? -17.797 -45.375 -19 1 94.12 514 LEU A CA 1
ATOM 3909 C C . LEU A 1 514 ? -17.281 -46.281 -20.109 1 94.12 514 LEU A C 1
ATOM 3911 O O . LEU A 1 514 ? -16.906 -45.812 -21.188 1 94.12 514 LEU A O 1
ATOM 3915 N N . ALA A 1 515 ? -17.312 -47.562 -19.828 1 91.56 515 ALA A N 1
ATOM 3916 C CA . ALA A 1 515 ? -16.859 -48.531 -20.812 1 91.56 515 ALA A CA 1
ATOM 3917 C C . ALA A 1 515 ? -17.781 -48.562 -22.031 1 91.56 515 ALA A C 1
ATOM 3919 O O . ALA A 1 515 ? -17.312 -48.656 -23.156 1 91.56 515 ALA A O 1
ATOM 3920 N N . THR A 1 516 ? -19.047 -48.5 -21.75 1 88.88 516 THR A N 1
ATOM 3921 C CA . THR A 1 516 ? -20.031 -48.5 -22.828 1 88.88 516 THR A CA 1
ATOM 3922 C C . THR A 1 516 ? -19.859 -47.281 -23.719 1 88.88 516 THR A C 1
ATOM 3924 O O . THR A 1 516 ? -19.969 -47.375 -24.953 1 88.88 516 THR A O 1
ATOM 3927 N N . ARG A 1 517 ? -19.594 -46.188 -23.125 1 87.56 517 ARG A N 1
ATOM 3928 C CA . ARG A 1 517 ? -19.344 -44.969 -23.875 1 87.56 517 ARG A CA 1
ATOM 3929 C C . ARG A 1 517 ? -18.125 -45.094 -24.766 1 87.56 517 ARG A C 1
ATOM 3931 O O . ARG A 1 517 ? -18.141 -44.656 -25.922 1 87.56 517 ARG A O 1
ATOM 3938 N N . GLU A 1 518 ? -17.125 -45.688 -24.297 1 83.5 518 GLU A N 1
ATOM 3939 C CA . GLU A 1 518 ? -15.875 -45.875 -25.031 1 83.5 518 GLU A CA 1
ATOM 3940 C C . GLU A 1 518 ? -16.078 -46.781 -26.25 1 83.5 518 GLU A C 1
ATOM 3942 O O . GLU A 1 518 ? -15.461 -46.562 -27.297 1 83.5 518 GLU A O 1
ATOM 3947 N N . ARG A 1 519 ? -16.938 -47.688 -26.078 1 79.19 519 ARG A N 1
ATOM 3948 C CA . ARG A 1 519 ? -17.203 -48.656 -27.156 1 79.19 519 ARG A CA 1
ATOM 3949 C C . ARG A 1 519 ? -18.047 -48 -28.266 1 79.19 519 ARG A C 1
ATOM 3951 O O . ARG A 1 519 ? -17.875 -48.312 -29.438 1 79.19 519 ARG A O 1
ATOM 3958 N N . GLN A 1 520 ? -18.906 -47.219 -27.859 1 74 520 GLN A N 1
ATOM 3959 C CA . GLN A 1 520 ? -19.828 -46.594 -28.812 1 74 520 GLN A CA 1
ATOM 3960 C C . GLN A 1 520 ? -19.219 -45.344 -29.438 1 74 520 GLN A C 1
ATOM 3962 O O . GLN A 1 520 ? -19.859 -44.656 -30.25 1 74 520 GLN A O 1
ATOM 3967 N N . ALA A 1 521 ? -18.031 -44.969 -29.156 1 64.75 521 ALA A N 1
ATOM 3968 C CA . ALA A 1 521 ? -17.391 -43.719 -29.625 1 64.75 521 ALA A CA 1
ATOM 3969 C C . ALA A 1 521 ? -17.281 -43.719 -31.141 1 64.75 521 ALA A C 1
ATOM 3971 O O . ALA A 1 521 ? -16.312 -44.219 -31.703 1 64.75 521 ALA A O 1
ATOM 3972 N N . GLU A 1 522 ? -18.234 -44.344 -32.094 1 54.66 522 GLU A N 1
ATOM 3973 C CA . GLU A 1 522 ? -18.203 -44.281 -33.531 1 54.66 522 GLU A CA 1
ATOM 3974 C C . GLU A 1 522 ? -18.312 -42.875 -34.062 1 54.66 522 GLU A C 1
ATOM 3976 O O . GLU A 1 522 ? -17.766 -42.531 -35.125 1 54.66 522 GLU A O 1
ATOM 3981 N N . GLY A 1 523 ? -18.797 -41.844 -33.344 1 50.22 523 GLY A N 1
ATOM 3982 C CA . GLY A 1 523 ? -19.297 -40.594 -33.906 1 50.22 523 GLY A CA 1
ATOM 3983 C C . GLY A 1 523 ? -18.672 -39.375 -33.281 1 50.22 523 GLY A C 1
ATOM 3984 O O . GLY A 1 523 ? -19.328 -38.344 -33.156 1 50.22 523 GLY A O 1
ATOM 3985 N N . GLY A 1 524 ? -17.297 -39.375 -32.938 1 62.47 524 GLY A N 1
ATOM 3986 C CA . GLY A 1 524 ? -16.719 -38.094 -32.625 1 62.47 524 GLY A CA 1
ATOM 3987 C C . GLY A 1 524 ? -16.391 -37.938 -31.156 1 62.47 524 GLY A C 1
ATOM 3988 O O . GLY A 1 524 ? -15.789 -36.938 -30.75 1 62.47 524 GLY A O 1
ATOM 3989 N N . SER A 1 525 ? -16.781 -38.875 -30.312 1 68 525 SER A N 1
ATOM 3990 C CA . SER A 1 525 ? -16.469 -38.719 -28.891 1 68 525 SER A CA 1
ATOM 3991 C C . SER A 1 525 ? -15.016 -39.094 -28.609 1 68 525 SER A C 1
ATOM 3993 O O . SER A 1 525 ? -14.469 -40.031 -29.219 1 68 525 SER A O 1
ATOM 3995 N N . LYS A 1 526 ? -14.445 -38.312 -27.891 1 79.75 526 LYS A N 1
ATOM 3996 C CA . LYS A 1 526 ? -13.055 -38.531 -27.5 1 79.75 526 LYS A CA 1
ATOM 3997 C C . LYS A 1 526 ? -12.961 -39.625 -26.438 1 79.75 526 LYS A C 1
ATOM 3999 O O . LYS A 1 526 ? -13.906 -39.844 -25.672 1 79.75 526 LYS A O 1
ATOM 4004 N N . GLN A 1 527 ? -11.969 -40.375 -26.469 1 85.5 527 GLN A N 1
ATOM 4005 C CA . GLN A 1 527 ? -11.75 -41.438 -25.5 1 85.5 527 GLN A CA 1
ATOM 4006 C C . GLN A 1 527 ? -11.102 -40.906 -24.234 1 85.5 527 GLN A C 1
ATOM 4008 O O . GLN A 1 527 ? -10.352 -39.938 -24.281 1 85.5 527 GLN A O 1
ATOM 4013 N N . LEU A 1 528 ? -11.414 -41.594 -23.156 1 91.25 528 LEU A N 1
ATOM 4014 C CA . LEU A 1 528 ? -10.828 -41.219 -21.875 1 91.25 528 LEU A CA 1
ATOM 4015 C C . LEU A 1 528 ? -9.336 -41.531 -21.844 1 91.25 528 LEU A C 1
ATOM 4017 O O . LEU A 1 528 ? -8.922 -42.625 -22.25 1 91.25 528 LEU A O 1
ATOM 4021 N N . ARG A 1 529 ? -8.617 -40.625 -21.469 1 89.38 529 ARG A N 1
ATOM 4022 C CA . ARG A 1 529 ? -7.168 -40.812 -21.406 1 89.38 529 ARG A CA 1
ATOM 4023 C C . ARG A 1 529 ? -6.699 -40.969 -19.969 1 89.38 529 ARG A C 1
ATOM 4025 O O . ARG A 1 529 ? -5.734 -41.688 -19.703 1 89.38 529 ARG A O 1
ATOM 4032 N N . LYS A 1 530 ? -7.309 -40.312 -19.125 1 93.19 530 LYS A N 1
ATOM 4033 C CA . LYS A 1 530 ? -6.992 -40.438 -17.703 1 93.19 530 LYS A CA 1
ATOM 4034 C C . LYS A 1 530 ? -8.25 -40.625 -16.859 1 93.19 530 LYS A C 1
ATOM 4036 O O . LYS A 1 530 ? -9.273 -39.969 -17.109 1 93.19 530 LYS A O 1
ATOM 4041 N N . LEU A 1 531 ? -8.164 -41.531 -15.922 1 94.56 531 LEU A N 1
ATOM 4042 C CA . LEU A 1 531 ? -9.273 -41.812 -15.023 1 94.56 531 LEU A CA 1
ATOM 4043 C C . LEU A 1 531 ? -8.773 -42.031 -13.602 1 94.56 531 LEU A C 1
ATOM 4045 O O . LEU A 1 531 ? -7.816 -42.781 -13.391 1 94.56 531 LEU A O 1
ATOM 4049 N N . ASN A 1 532 ? -9.297 -41.344 -12.672 1 95.56 532 ASN A N 1
ATOM 4050 C CA . ASN A 1 532 ? -8.922 -41.469 -11.266 1 95.56 532 ASN A CA 1
ATOM 4051 C C . ASN A 1 532 ? -10.102 -41.969 -10.43 1 95.56 532 ASN A C 1
ATOM 4053 O O . ASN A 1 532 ? -11.094 -41.25 -10.273 1 95.56 532 ASN A O 1
ATOM 4057 N N . VAL A 1 533 ? -10.023 -43.156 -9.914 1 95.56 533 VAL A N 1
ATOM 4058 C CA . VAL A 1 533 ? -11.078 -43.719 -9.062 1 95.56 533 VAL A CA 1
ATOM 4059 C C . VAL A 1 533 ? -10.5 -44.062 -7.695 1 95.56 533 VAL A C 1
ATOM 4061 O O . VAL A 1 533 ? -10.977 -45 -7.035 1 95.56 533 VAL A O 1
ATOM 4064 N N . HIS A 1 534 ? -9.438 -43.375 -7.34 1 93.81 534 HIS A N 1
ATOM 4065 C CA . HIS A 1 534 ? -8.766 -43.594 -6.062 1 93.81 534 HIS A CA 1
ATOM 4066 C C . HIS A 1 534 ? -9.75 -43.5 -4.902 1 93.81 534 HIS A C 1
ATOM 4068 O O . HIS A 1 534 ? -10.555 -42.562 -4.844 1 93.81 534 HIS A O 1
ATOM 4074 N N . ASN A 1 535 ? -9.758 -44.406 -4.031 1 94.38 535 ASN A N 1
ATOM 4075 C CA . ASN A 1 535 ? -10.508 -44.406 -2.777 1 94.38 535 ASN A CA 1
ATOM 4076 C C . ASN A 1 535 ? -12.008 -44.469 -3.023 1 94.38 535 ASN A C 1
ATOM 4078 O O . ASN A 1 535 ? -12.797 -43.938 -2.24 1 94.38 535 ASN A O 1
ATOM 4082 N N . CYS A 1 536 ? -12.445 -44.844 -4.227 1 95.5 536 CYS A N 1
ATOM 4083 C CA . CYS A 1 536 ? -13.836 -45.25 -4.438 1 95.5 536 CYS A CA 1
ATOM 4084 C C . CYS A 1 536 ? -14.109 -46.625 -3.83 1 95.5 536 CYS A C 1
ATOM 4086 O O . CYS A 1 536 ? -14.016 -47.625 -4.516 1 95.5 536 CYS A O 1
ATOM 4088 N N . VAL A 1 537 ? -14.578 -46.625 -2.703 1 92.88 537 VAL A N 1
ATOM 4089 C CA . VAL A 1 537 ? -14.57 -47.781 -1.818 1 92.88 537 VAL A CA 1
ATOM 4090 C C . VAL A 1 537 ? -15.617 -48.781 -2.281 1 92.88 537 VAL A C 1
ATOM 4092 O O . VAL A 1 537 ? -15.555 -49.969 -1.93 1 92.88 537 VAL A O 1
ATOM 4095 N N . ARG A 1 538 ? -16.625 -48.469 -3.039 1 94.5 538 ARG A N 1
ATOM 4096 C CA . ARG A 1 538 ? -17.719 -49.375 -3.416 1 94.5 538 ARG A CA 1
ATOM 4097 C C . ARG A 1 538 ? -17.422 -50.062 -4.734 1 94.5 538 ARG A C 1
ATOM 4099 O O . ARG A 1 538 ? -18.203 -50.906 -5.195 1 94.5 538 ARG A O 1
ATOM 4106 N N . LEU A 1 539 ? -16.312 -49.719 -5.289 1 93.5 539 LEU A N 1
ATOM 4107 C CA . LEU A 1 539 ? -15.891 -50.438 -6.484 1 93.5 539 LEU A CA 1
ATOM 4108 C C . LEU A 1 539 ? -15.391 -51.812 -6.129 1 93.5 539 LEU A C 1
ATOM 4110 O O . LEU A 1 539 ? -14.609 -51.969 -5.188 1 93.5 539 LEU A O 1
ATOM 4114 N N . THR A 1 540 ? -15.859 -52.781 -6.84 1 90 540 THR A N 1
ATOM 4115 C CA . THR A 1 540 ? -15.484 -54.188 -6.566 1 90 540 THR A CA 1
ATOM 4116 C C . THR A 1 540 ? -14.672 -54.75 -7.715 1 90 540 THR A C 1
ATOM 4118 O O . THR A 1 540 ? -14.383 -54.062 -8.695 1 90 540 THR A O 1
ATOM 4121 N N . THR A 1 541 ? -14.352 -56 -7.578 1 87.81 541 THR A N 1
ATOM 4122 C CA . THR A 1 541 ? -13.57 -56.719 -8.602 1 87.81 541 THR A CA 1
ATOM 4123 C C . THR A 1 541 ? -14.391 -56.875 -9.875 1 87.81 541 THR A C 1
ATOM 4125 O O . THR A 1 541 ? -13.828 -57.125 -10.953 1 87.81 541 THR A O 1
ATOM 4128 N N . GLY A 1 542 ? -15.711 -56.75 -9.727 1 85.94 542 GLY A N 1
ATOM 4129 C CA . GLY A 1 542 ? -16.562 -56.812 -10.898 1 85.94 542 GLY A CA 1
ATOM 4130 C C . GLY A 1 542 ? -16.281 -55.719 -11.906 1 85.94 542 GLY A C 1
ATOM 4131 O O . GLY A 1 542 ? -16.531 -55.875 -13.102 1 85.94 542 GLY A O 1
ATOM 4132 N N . ALA A 1 543 ? -15.75 -54.688 -11.461 1 88.75 543 ALA A N 1
ATOM 4133 C CA . ALA A 1 543 ? -15.438 -53.531 -12.336 1 88.75 543 ALA A CA 1
ATOM 4134 C C . ALA A 1 543 ? -14.328 -53.906 -13.312 1 88.75 543 ALA A C 1
ATOM 4136 O O . ALA A 1 543 ? -14.234 -53.312 -14.398 1 88.75 543 ALA A O 1
ATOM 4137 N N . LEU A 1 544 ? -13.547 -54.875 -12.977 1 84.69 544 LEU A N 1
ATOM 4138 C CA . LEU A 1 544 ? -12.391 -55.281 -13.766 1 84.69 544 LEU A CA 1
ATOM 4139 C C . LEU A 1 544 ? -12.82 -55.812 -15.117 1 84.69 544 LEU A C 1
ATOM 4141 O O . LEU A 1 544 ? -12.102 -55.688 -16.109 1 84.69 544 LEU A O 1
ATOM 4145 N N . ARG A 1 545 ? -13.969 -56.375 -15.141 1 83.75 545 ARG A N 1
ATOM 4146 C CA . ARG A 1 545 ? -14.477 -56.938 -16.391 1 83.75 545 ARG A CA 1
ATOM 4147 C C . ARG A 1 545 ? -14.664 -55.844 -17.438 1 83.75 545 ARG A C 1
ATOM 4149 O O . ARG A 1 545 ? -14.469 -56.062 -18.625 1 83.75 545 ARG A O 1
ATOM 4156 N N . TRP A 1 546 ? -14.992 -54.719 -16.953 1 87.12 546 TRP A N 1
ATOM 4157 C CA . TRP A 1 546 ? -15.258 -53.625 -17.859 1 87.12 546 TRP A CA 1
ATOM 4158 C C . TRP A 1 546 ? -13.969 -52.844 -18.156 1 87.12 546 TRP A C 1
ATOM 4160 O O . TRP A 1 546 ? -13.891 -52.156 -19.172 1 87.12 546 TRP A O 1
ATOM 4170 N N . LEU A 1 547 ? -12.992 -52.969 -17.328 1 84.69 547 LEU A N 1
ATOM 4171 C CA . LEU A 1 547 ? -11.727 -52.281 -17.5 1 84.69 547 LEU A CA 1
ATOM 4172 C C . LEU A 1 547 ? -10.797 -53.031 -18.422 1 84.69 547 LEU A C 1
ATOM 4174 O O . LEU A 1 547 ? -9.781 -52.5 -18.875 1 84.69 547 LEU A O 1
ATOM 4178 N N . SER A 1 548 ? -11.211 -54.188 -18.688 1 79.25 548 SER A N 1
ATOM 4179 C CA . SER A 1 548 ? -10.391 -55.031 -19.547 1 79.25 548 SER A CA 1
ATOM 4180 C C . SER A 1 548 ? -10.555 -54.656 -21.016 1 79.25 548 SER A C 1
ATOM 4182 O O . SER A 1 548 ? -11.508 -54 -21.391 1 79.25 548 SER A O 1
ATOM 4184 N N . LYS A 1 549 ? -9.586 -55.094 -21.859 1 78.62 549 LYS A N 1
ATOM 4185 C CA . LYS A 1 549 ? -9.656 -54.875 -23.297 1 78.62 549 LYS A CA 1
ATOM 4186 C C . LYS A 1 549 ? -10.961 -55.438 -23.875 1 78.62 549 LYS A C 1
ATOM 4188 O O . LYS A 1 549 ? -11.445 -56.469 -23.438 1 78.62 549 LYS A O 1
ATOM 4193 N N . PRO A 1 550 ? -11.617 -54.562 -24.766 1 79.5 550 PRO A N 1
ATOM 4194 C CA . PRO A 1 550 ? -11.195 -53.469 -25.625 1 79.5 550 PRO A CA 1
ATOM 4195 C C . PRO A 1 550 ? -11.609 -52.094 -25.078 1 79.5 550 PRO A C 1
ATOM 4197 O O . PRO A 1 550 ? -11.367 -51.062 -25.719 1 79.5 550 PRO A O 1
ATOM 4200 N N . SER A 1 551 ? -12.234 -52.281 -23.953 1 80.94 551 SER A N 1
ATOM 4201 C CA . SER A 1 551 ? -12.672 -51 -23.375 1 80.94 551 SER A CA 1
ATOM 4202 C C . SER A 1 551 ? -11.477 -50.156 -22.891 1 80.94 551 SER A C 1
ATOM 4204 O O . SER A 1 551 ? -10.43 -50.719 -22.562 1 80.94 551 SER A O 1
ATOM 4206 N N . PHE A 1 552 ? -11.531 -48.875 -22.938 1 86.75 552 PHE A N 1
ATOM 4207 C CA . PHE A 1 552 ? -10.562 -47.938 -22.438 1 86.75 552 PHE A CA 1
ATOM 4208 C C . PHE A 1 552 ? -9.219 -48.062 -23.141 1 86.75 552 PHE A C 1
ATOM 4210 O O . PHE A 1 552 ? -8.172 -48.125 -22.5 1 86.75 552 PHE A O 1
ATOM 4217 N N . ALA A 1 553 ? -9.32 -48.25 -24.359 1 76.06 553 ALA A N 1
ATOM 4218 C CA . ALA A 1 553 ? -8.117 -48.469 -25.156 1 76.06 553 ALA A CA 1
ATOM 4219 C C . ALA A 1 553 ? -7.242 -47.219 -25.156 1 76.06 553 ALA A C 1
ATOM 4221 O O . ALA A 1 553 ? -6.023 -47.281 -25.312 1 76.06 553 ALA A O 1
ATOM 4222 N N . GLY A 1 554 ? -7.801 -46.156 -24.953 1 78.88 554 GLY A N 1
ATOM 4223 C CA . GLY A 1 554 ? -7.059 -44.906 -25 1 78.88 554 GLY A CA 1
ATOM 4224 C C . GLY A 1 554 ? -6.531 -44.469 -23.641 1 78.88 554 GLY A C 1
ATOM 4225 O O . GLY A 1 554 ? -5.789 -43.5 -23.531 1 78.88 554 GLY A O 1
ATOM 4226 N N . LEU A 1 555 ? -6.785 -45.188 -22.594 1 86.06 555 LEU A N 1
ATOM 4227 C CA . LEU A 1 555 ? -6.422 -44.844 -21.219 1 86.06 555 LEU A CA 1
ATOM 4228 C C . LEU A 1 555 ? -4.914 -44.938 -21.016 1 86.06 555 LEU A C 1
ATOM 4230 O O . LEU A 1 555 ? -4.32 -46 -21.328 1 86.06 555 LEU A O 1
ATOM 4234 N N . HIS A 1 556 ? -4.293 -43.844 -20.578 1 82.56 556 HIS A N 1
ATOM 4235 C CA . HIS A 1 556 ? -2.854 -43.906 -20.344 1 82.56 556 HIS A CA 1
ATOM 4236 C C . HIS A 1 556 ? -2.527 -43.75 -18.875 1 82.56 556 HIS A C 1
ATOM 4238 O O . HIS A 1 556 ? -1.421 -44.062 -18.438 1 82.56 556 HIS A O 1
ATOM 4244 N N . TRP A 1 557 ? -3.41 -43.281 -18.156 1 86.88 557 TRP A N 1
ATOM 4245 C CA . TRP A 1 557 ? -3.203 -43.125 -16.734 1 86.88 557 TRP A CA 1
ATOM 4246 C C . TRP A 1 557 ? -4.441 -43.531 -15.945 1 86.88 557 TRP A C 1
ATOM 4248 O O . TRP A 1 557 ? -5.566 -43.188 -16.312 1 86.88 557 TRP A O 1
ATOM 4258 N N . PHE A 1 558 ? -4.211 -44.344 -14.891 1 90.31 558 PHE A N 1
ATOM 4259 C CA . PHE A 1 558 ? -5.32 -44.875 -14.109 1 90.31 558 PHE A CA 1
ATOM 4260 C C . PHE A 1 558 ? -4.992 -44.844 -12.617 1 90.31 558 PHE A C 1
ATOM 4262 O O . PHE A 1 558 ? -4.051 -45.5 -12.172 1 90.31 558 PHE A O 1
ATOM 4269 N N . GLY A 1 559 ? -5.676 -44 -11.883 1 90.81 559 GLY A N 1
ATOM 4270 C CA . GLY A 1 559 ? -5.555 -44 -10.438 1 90.81 559 GLY A CA 1
ATOM 4271 C C . GLY A 1 559 ? -6.512 -44.969 -9.75 1 90.81 559 GLY A C 1
ATOM 4272 O O . GLY A 1 559 ? -7.73 -44.812 -9.844 1 90.81 559 GLY A O 1
ATOM 4273 N N . LEU A 1 560 ? -6.023 -45.969 -9 1 90.56 560 LEU A N 1
ATOM 4274 C CA . LEU A 1 560 ? -6.926 -46.969 -8.484 1 90.56 560 LEU A CA 1
ATOM 4275 C C . LEU A 1 560 ? -6.559 -47.344 -7.047 1 90.56 560 LEU A C 1
ATOM 4277 O O . LEU A 1 560 ? -7.082 -48.312 -6.5 1 90.56 560 LEU A O 1
ATOM 4281 N N . GLY A 1 561 ? -5.738 -46.531 -6.426 1 88.25 561 GLY A N 1
ATOM 4282 C CA . GLY A 1 561 ? -5.371 -46.844 -5.051 1 88.25 561 GLY A CA 1
ATOM 4283 C C . GLY A 1 561 ? -6.559 -46.875 -4.109 1 88.25 561 GLY A C 1
ATOM 4284 O O . GLY A 1 561 ? -7.543 -46.156 -4.316 1 88.25 561 GLY A O 1
ATOM 4285 N N . GLN A 1 562 ? -6.523 -47.75 -3.125 1 89.19 562 GLN A N 1
ATOM 4286 C CA . GLN A 1 562 ? -7.492 -47.844 -2.039 1 89.19 562 GLN A CA 1
ATOM 4287 C C . GLN A 1 562 ? -8.844 -48.344 -2.553 1 89.19 562 GLN A C 1
ATOM 4289 O O . GLN A 1 562 ? -9.891 -47.969 -2.021 1 89.19 562 GLN A O 1
ATOM 4294 N N . THR A 1 563 ? -8.906 -48.812 -3.729 1 90.5 563 THR A N 1
ATOM 4295 C CA . THR A 1 563 ? -10.086 -49.531 -4.203 1 90.5 563 THR A CA 1
ATOM 4296 C C . THR A 1 563 ? -9.984 -51.031 -3.867 1 90.5 563 THR A C 1
ATOM 4298 O O . THR A 1 563 ? -8.914 -51.5 -3.486 1 90.5 563 THR A O 1
ATOM 4301 N N . ARG A 1 564 ? -11.062 -51.781 -3.984 1 86.44 564 ARG A N 1
ATOM 4302 C CA . ARG A 1 564 ? -11.07 -53.219 -3.613 1 86.44 564 ARG A CA 1
ATOM 4303 C C . ARG A 1 564 ? -10.352 -54.062 -4.664 1 86.44 564 ARG A C 1
ATOM 4305 O O . ARG A 1 564 ? -9.992 -55.188 -4.398 1 86.44 564 ARG A O 1
ATOM 4312 N N . PHE A 1 565 ? -10.172 -53.5 -5.812 1 82.25 565 PHE A N 1
ATOM 4313 C CA . PHE A 1 565 ? -9.492 -54.281 -6.84 1 82.25 565 PHE A CA 1
ATOM 4314 C C . PHE A 1 565 ? -8.062 -53.812 -7.031 1 82.25 565 PHE A C 1
ATOM 4316 O O . PHE A 1 565 ? -7.426 -54.125 -8.039 1 82.25 565 PHE A O 1
ATOM 4323 N N . ALA A 1 566 ? -7.566 -53.031 -6.137 1 79.88 566 ALA A N 1
ATOM 4324 C CA . ALA A 1 566 ? -6.188 -52.562 -6.207 1 79.88 566 ALA A CA 1
ATOM 4325 C C . ALA A 1 566 ? -5.219 -53.562 -5.617 1 79.88 566 ALA A C 1
ATOM 4327 O O . ALA A 1 566 ? -4.07 -53.25 -5.309 1 79.88 566 ALA A O 1
ATOM 4328 N N . GLY A 1 567 ? -5.664 -54.719 -5.539 1 79.31 567 GLY A N 1
ATOM 4329 C CA . GLY A 1 567 ? -4.812 -55.781 -5.004 1 79.31 567 GLY A CA 1
ATOM 4330 C C . GLY A 1 567 ? -3.707 -56.188 -5.953 1 79.31 567 GLY A C 1
ATOM 4331 O O . GLY A 1 567 ? -3.75 -55.875 -7.145 1 79.31 567 GLY A O 1
ATOM 4332 N N . ARG A 1 568 ? -2.707 -56.906 -5.512 1 80.88 568 ARG A N 1
ATOM 4333 C CA . ARG A 1 568 ? -1.509 -57.312 -6.246 1 80.88 568 ARG A CA 1
ATOM 4334 C C . ARG A 1 568 ? -1.862 -58.188 -7.441 1 80.88 568 ARG A C 1
ATOM 4336 O O . ARG A 1 568 ? -1.327 -58 -8.539 1 80.88 568 ARG A O 1
ATOM 4343 N N . LYS A 1 569 ? -2.73 -59.094 -7.223 1 81.31 569 LYS A N 1
ATOM 4344 C CA . LYS A 1 569 ? -3.094 -60.031 -8.289 1 81.31 569 LYS A CA 1
ATOM 4345 C C . LYS A 1 569 ? -3.822 -59.312 -9.422 1 81.31 569 LYS A C 1
ATOM 4347 O O . LYS A 1 569 ? -3.51 -59.5 -10.594 1 81.31 569 LYS A O 1
ATOM 4352 N N . GLU A 1 570 ? -4.75 -58.531 -9.039 1 80.69 570 GLU A N 1
ATOM 4353 C CA . GLU A 1 570 ? -5.539 -57.812 -10.031 1 80.69 570 GLU A CA 1
ATOM 4354 C C . GLU A 1 570 ? -4.688 -56.781 -10.766 1 80.69 570 GLU A C 1
ATOM 4356 O O . GLU A 1 570 ? -4.824 -56.594 -11.977 1 80.69 570 GLU A O 1
ATOM 4361 N N . THR A 1 571 ? -3.857 -56.156 -10.062 1 80.94 571 THR A N 1
ATOM 4362 C CA . THR A 1 571 ? -2.963 -55.156 -10.648 1 80.94 571 THR A CA 1
ATOM 4363 C C . THR A 1 571 ? -2.012 -55.812 -11.648 1 80.94 571 THR A C 1
ATOM 4365 O O . THR A 1 571 ? -1.708 -55.25 -12.695 1 80.94 571 THR A O 1
ATOM 4368 N N . ALA A 1 572 ? -1.512 -56.875 -11.281 1 81.19 572 ALA A N 1
ATOM 4369 C CA . ALA A 1 572 ? -0.626 -57.625 -12.18 1 81.19 572 ALA A CA 1
ATOM 4370 C C . ALA A 1 572 ? -1.337 -57.969 -13.484 1 81.19 572 ALA A C 1
ATOM 4372 O O . ALA A 1 572 ? -0.74 -57.906 -14.562 1 81.19 572 ALA A O 1
ATOM 4373 N N . ARG A 1 573 ? -2.523 -58.344 -13.367 1 76.62 573 ARG A N 1
ATOM 4374 C CA . ARG A 1 573 ? -3.316 -58.688 -14.547 1 76.62 573 ARG A CA 1
ATOM 4375 C C . ARG A 1 573 ? -3.502 -57.469 -15.445 1 76.62 573 ARG A C 1
ATOM 4377 O O . ARG A 1 573 ? -3.443 -57.562 -16.672 1 76.62 573 ARG A O 1
ATOM 4384 N N . PHE A 1 574 ? -3.705 -56.344 -14.82 1 78.25 574 PHE A N 1
ATOM 4385 C CA . PHE A 1 574 ? -3.846 -55.094 -15.547 1 78.25 574 PHE A CA 1
ATOM 4386 C C . PHE A 1 574 ? -2.562 -54.75 -16.297 1 78.25 574 PHE A C 1
ATOM 4388 O O . PHE A 1 574 ? -2.605 -54.344 -17.453 1 78.25 574 PHE A O 1
ATOM 4395 N N . ARG A 1 575 ? -1.535 -54.969 -15.617 1 76.31 575 ARG A N 1
ATOM 4396 C CA . ARG A 1 575 ? -0.235 -54.625 -16.188 1 76.31 575 ARG A CA 1
ATOM 4397 C C . ARG A 1 575 ? 0.093 -55.531 -17.375 1 76.31 575 ARG A C 1
ATOM 4399 O O . ARG A 1 575 ? 0.741 -55.125 -18.328 1 76.31 575 ARG A O 1
ATOM 4406 N N . GLU A 1 576 ? -0.362 -56.688 -17.219 1 78.44 576 GLU A N 1
ATOM 4407 C CA . GLU A 1 576 ? -0.119 -57.656 -18.297 1 78.44 576 GLU A CA 1
ATOM 4408 C C . GLU A 1 576 ? -0.946 -57.312 -19.547 1 78.44 576 GLU A C 1
ATOM 4410 O O . GLU A 1 576 ? -0.459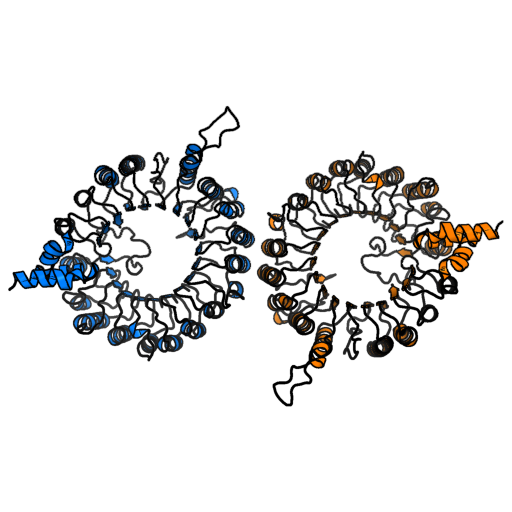 -57.406 -20.672 1 78.44 576 GLU A O 1
ATOM 4415 N N . GLN A 1 577 ? -2.117 -56.938 -19.25 1 77.06 577 GLN A N 1
ATOM 4416 C CA . GLN A 1 577 ? -3.031 -56.656 -20.359 1 77.06 577 GLN A CA 1
ATOM 4417 C C . GLN A 1 577 ? -2.729 -55.281 -20.984 1 77.06 577 GLN A C 1
ATOM 4419 O O . GLN A 1 577 ? -2.932 -55.094 -22.172 1 77.06 577 GLN A O 1
ATOM 4424 N N . ARG A 1 578 ? -2.299 -54.406 -20.172 1 80.19 578 ARG A N 1
ATOM 4425 C CA . ARG A 1 578 ? -1.998 -53.062 -20.609 1 80.19 578 ARG A CA 1
ATOM 4426 C C . ARG A 1 578 ? -0.645 -52.594 -20.078 1 80.19 578 ARG A C 1
ATOM 4428 O O . ARG A 1 578 ? -0.578 -51.781 -19.172 1 80.19 578 ARG A O 1
ATOM 4435 N N . PRO A 1 579 ? 0.361 -53 -20.688 1 72.94 579 PRO A N 1
ATOM 4436 C CA . PRO A 1 579 ? 1.711 -52.75 -20.188 1 72.94 579 PRO A CA 1
ATOM 4437 C C . PRO A 1 579 ? 2.088 -51.25 -20.219 1 72.94 579 PRO A C 1
ATOM 4439 O O . PRO A 1 579 ? 2.984 -50.812 -19.5 1 72.94 579 PRO A O 1
ATOM 4442 N N . TRP A 1 580 ? 1.365 -50.469 -21 1 74.25 580 TRP A N 1
ATOM 4443 C CA . TRP A 1 580 ? 1.757 -49.062 -21.156 1 74.25 580 TRP A CA 1
ATOM 4444 C C . TRP A 1 580 ? 0.893 -48.156 -20.281 1 74.25 580 TRP A C 1
ATOM 4446 O O . TRP A 1 580 ? 1.056 -46.938 -20.297 1 74.25 580 TRP A O 1
ATOM 4456 N N . LEU A 1 581 ? 0.005 -48.719 -19.594 1 79.38 581 LEU A N 1
ATOM 4457 C CA . LEU A 1 581 ? -0.866 -47.969 -18.688 1 79.38 581 LEU A CA 1
ATOM 4458 C C . LEU A 1 581 ? -0.157 -47.688 -17.375 1 79.38 581 LEU A C 1
ATOM 4460 O O . LEU A 1 581 ? 0.46 -48.562 -16.781 1 79.38 581 LEU A O 1
ATOM 4464 N N . THR A 1 582 ? -0.143 -46.375 -17.047 1 80.81 582 THR A N 1
ATOM 4465 C CA . THR A 1 582 ? 0.411 -45.969 -15.75 1 80.81 582 THR A CA 1
ATOM 4466 C C . THR A 1 582 ? -0.625 -46.156 -14.641 1 80.81 582 THR A C 1
ATOM 4468 O O . THR A 1 582 ? -1.725 -45.594 -14.727 1 80.81 582 THR A O 1
ATOM 4471 N N . LEU A 1 583 ? -0.265 -46.938 -13.648 1 83.88 583 LEU A N 1
ATOM 4472 C CA . LEU A 1 583 ? -1.149 -47.156 -12.508 1 83.88 583 LEU A CA 1
ATOM 4473 C C . LEU A 1 583 ? -0.682 -46.344 -11.297 1 83.88 583 LEU A C 1
ATOM 4475 O O . LEU A 1 583 ? 0.497 -46.406 -10.938 1 83.88 583 LEU A O 1
ATOM 4479 N N . CYS A 1 584 ? -1.49 -45.531 -10.812 1 85.38 584 CYS A N 1
ATOM 4480 C CA . CYS A 1 584 ? -1.187 -44.719 -9.633 1 85.38 584 CYS A CA 1
ATOM 4481 C C . CYS A 1 584 ? -1.968 -45.219 -8.422 1 85.38 584 CYS A C 1
ATOM 4483 O O . CYS A 1 584 ? -3.193 -45.344 -8.477 1 85.38 584 CYS A O 1
ATOM 4485 N N . PHE A 1 585 ? -1.2 -45.375 -7.273 1 86.94 585 PHE A N 1
ATOM 4486 C CA . PHE A 1 585 ? -1.843 -45.938 -6.09 1 86.94 585 PHE A CA 1
ATOM 4487 C C . PHE A 1 585 ? -1.829 -44.938 -4.945 1 86.94 585 PHE A C 1
ATOM 4489 O O . PHE A 1 585 ? -2.438 -45.156 -3.898 1 86.94 585 PHE A O 1
ATOM 4496 N N . ASP A 1 586 ? -1.232 -43.75 -5.102 1 83.19 586 ASP A N 1
ATOM 4497 C CA . ASP A 1 586 ? -0.942 -42.844 -3.994 1 83.19 586 ASP A CA 1
ATOM 4498 C C . ASP A 1 586 ? -1.982 -41.75 -3.906 1 83.19 586 ASP A C 1
ATOM 4500 O O . ASP A 1 586 ? -1.885 -40.844 -3.049 1 83.19 586 ASP A O 1
ATOM 4504 N N . GLY A 1 587 ? -2.908 -41.719 -4.668 1 84.31 587 GLY A N 1
ATOM 4505 C CA . GLY A 1 587 ? -3.932 -40.688 -4.598 1 84.31 587 GLY A CA 1
ATOM 4506 C C . GLY A 1 587 ? -3.488 -39.375 -5.184 1 84.31 587 GLY A C 1
ATOM 4507 O O . GLY A 1 587 ? -3.887 -38.312 -4.699 1 84.31 587 GLY A O 1
ATOM 4508 N N . CYS A 1 588 ? -2.711 -39.312 -6.145 1 82.88 588 CYS A N 1
ATOM 4509 C CA . CYS A 1 588 ? -2.215 -38.125 -6.809 1 82.88 588 CYS A CA 1
ATOM 4510 C C . CYS A 1 588 ? -3.318 -37.438 -7.617 1 82.88 588 CYS A C 1
ATOM 4512 O O . CYS A 1 588 ? -4.398 -38 -7.789 1 82.88 588 CYS A O 1
ATOM 4514 N N . GLU A 1 589 ? -2.961 -36.188 -7.941 1 83.38 589 GLU A N 1
ATOM 4515 C CA . GLU A 1 589 ? -3.838 -35.531 -8.906 1 83.38 589 GLU A CA 1
ATOM 4516 C C . GLU A 1 589 ? -3.783 -36.25 -10.266 1 83.38 589 GLU A C 1
ATOM 4518 O O . GLU A 1 589 ? -2.883 -37.031 -10.516 1 83.38 589 GLU A O 1
ATOM 4523 N N . LEU A 1 590 ? -4.723 -35.906 -10.984 1 84.19 590 LEU A N 1
ATOM 4524 C CA . LEU A 1 590 ? -4.832 -36.531 -12.289 1 84.19 590 LEU A CA 1
ATOM 4525 C C . LEU A 1 590 ? -3.518 -36.438 -13.055 1 84.19 590 LEU A C 1
ATOM 4527 O O . LEU A 1 590 ? -2.963 -35.375 -13.219 1 84.19 590 LEU A O 1
ATOM 4531 N N . GLY A 1 591 ? -2.961 -37.469 -13.438 1 73.88 591 GLY A N 1
ATOM 4532 C CA . GLY A 1 591 ? -1.719 -37.5 -14.195 1 73.88 591 GLY A CA 1
ATOM 4533 C C . GLY A 1 591 ? -0.489 -37.281 -13.328 1 73.88 591 GLY A C 1
ATOM 4534 O O . GLY A 1 591 ? 0.616 -37.125 -13.844 1 73.88 591 GLY A O 1
ATOM 4535 N N . CYS A 1 592 ? -0.655 -37.312 -12.008 1 74.19 592 CYS A N 1
ATOM 4536 C CA . CYS A 1 592 ? 0.421 -37.094 -11.047 1 74.19 592 CYS A CA 1
ATOM 4537 C C . CYS A 1 592 ? 1.054 -35.719 -11.234 1 74.19 592 CYS A C 1
ATOM 4539 O O . CYS A 1 592 ? 2.275 -35.594 -11.156 1 74.19 592 CYS A O 1
ATOM 4541 N N . TYR A 1 593 ? 0.28 -34.812 -11.648 1 64.12 593 TYR A N 1
ATOM 4542 C CA . TYR A 1 593 ? 0.736 -33.469 -11.938 1 64.12 593 TYR A CA 1
ATOM 4543 C C . TYR A 1 593 ? 1.346 -32.812 -10.695 1 64.12 593 TYR A C 1
ATOM 4545 O O . TYR A 1 593 ? 2.096 -31.844 -10.797 1 64.12 593 TYR A O 1
ATOM 4553 N N . ASP A 1 594 ? 0.977 -33.156 -9.469 1 56.66 594 ASP A N 1
ATOM 4554 C CA . ASP A 1 594 ? 1.479 -32.562 -8.234 1 56.66 594 ASP A CA 1
ATOM 4555 C C . ASP A 1 594 ? 2.865 -33.094 -7.891 1 56.66 594 ASP A C 1
ATOM 4557 O O . ASP A 1 594 ? 3.51 -32.625 -6.957 1 56.66 594 ASP A O 1
ATOM 4561 N N . GLY A 1 595 ? 3.533 -34 -8.617 1 55.94 595 GLY A N 1
ATOM 4562 C CA . GLY A 1 595 ? 4.863 -34.531 -8.344 1 55.94 595 GLY A CA 1
ATOM 4563 C C . GLY A 1 595 ? 4.961 -36.031 -8.484 1 55.94 595 GLY A C 1
ATOM 4564 O O . GLY A 1 595 ? 4.051 -36.75 -8.086 1 55.94 595 GLY A O 1
ATOM 4565 N N . TRP A 1 596 ? 5.449 -36.531 -9.586 1 51.97 596 TRP A N 1
ATOM 4566 C CA . TRP A 1 596 ? 5.617 -37.938 -9.789 1 51.97 596 TRP A CA 1
ATOM 4567 C C . TRP A 1 596 ? 6.27 -38.594 -8.57 1 51.97 596 TRP A C 1
ATOM 4569 O O . TRP A 1 596 ? 7.453 -38.375 -8.297 1 51.97 596 TRP A O 1
ATOM 4579 N N . GLU A 1 597 ? 6.008 -38.344 -7.43 1 50.19 597 GLU A N 1
ATOM 4580 C CA . GLU A 1 597 ? 6.762 -39.031 -6.398 1 50.19 597 GLU A CA 1
ATOM 4581 C C . GLU A 1 597 ? 7.098 -40.469 -6.832 1 50.19 597 GLU A C 1
ATOM 4583 O O . GLU A 1 597 ? 6.539 -40.969 -7.809 1 50.19 597 GLU A O 1
ATOM 4588 N N . PHE A 1 598 ? 7.949 -41.25 -5.938 1 47.25 598 PHE A N 1
ATOM 4589 C CA . PHE A 1 598 ? 8.5 -42.594 -5.938 1 47.25 598 PHE A CA 1
ATOM 4590 C C . PHE A 1 598 ? 7.414 -43.625 -6.203 1 47.25 598 PHE A C 1
ATOM 4592 O O . PHE A 1 598 ? 6.762 -44.094 -5.273 1 47.25 598 PHE A O 1
ATOM 4599 N N . HIS A 1 599 ? 6.539 -43.312 -7.113 1 48.94 599 HIS A N 1
ATOM 4600 C CA . HIS A 1 599 ? 5.691 -44.5 -7.266 1 48.94 599 HIS A CA 1
ATOM 4601 C C . HIS A 1 599 ? 6.52 -45.781 -7.238 1 48.94 599 HIS A C 1
ATOM 4603 O O . HIS A 1 599 ? 7.23 -46.062 -8.203 1 48.94 599 HIS A O 1
ATOM 4609 N N . THR A 1 600 ? 7.441 -45.938 -6.387 1 42.19 600 THR A N 1
ATOM 4610 C CA . THR A 1 600 ? 8.25 -47.156 -6.387 1 42.19 600 THR A CA 1
ATOM 4611 C C . THR A 1 600 ? 7.461 -48.312 -6.965 1 42.19 600 THR A C 1
ATOM 4613 O O . THR A 1 600 ? 6.348 -48.594 -6.52 1 42.19 600 THR A O 1
ATOM 4616 N N . PRO A 1 601 ? 7.66 -48.625 -8.148 1 39.66 601 PRO A N 1
ATOM 4617 C CA . PRO A 1 601 ? 7.105 -49.906 -8.562 1 39.66 601 PRO A CA 1
ATOM 4618 C C . PRO A 1 601 ? 6.996 -50.906 -7.406 1 39.66 601 PRO A C 1
ATOM 4620 O O . PRO A 1 601 ? 6.098 -51.75 -7.391 1 39.66 601 PRO A O 1
ATOM 4623 N N . GLN A 1 602 ? 8.125 -51.156 -6.727 1 36.56 602 GLN A N 1
ATOM 4624 C CA . GLN A 1 602 ? 8.336 -52.312 -5.859 1 36.56 602 GLN A CA 1
ATOM 4625 C C . GLN A 1 602 ? 7.457 -52.25 -4.613 1 36.56 602 GLN A C 1
ATOM 4627 O O . GLN A 1 602 ? 7.453 -53.156 -3.791 1 36.56 602 GLN A O 1
ATOM 4632 N N . ARG A 1 603 ? 7.027 -51.031 -4.152 1 36.47 603 ARG A N 1
ATOM 4633 C CA . ARG A 1 603 ? 6.496 -51.219 -2.805 1 36.47 603 ARG A CA 1
ATOM 4634 C C . ARG A 1 603 ? 5.168 -51.969 -2.842 1 36.47 603 ARG A C 1
ATOM 4636 O O . ARG A 1 603 ? 4.594 -52.281 -1.795 1 36.47 603 ARG A O 1
ATOM 4643 N N . HIS A 1 604 ? 4.254 -51.844 -3.791 1 31.11 604 HIS A N 1
ATOM 4644 C CA . HIS A 1 604 ? 3.141 -52.781 -3.676 1 31.11 604 HIS A CA 1
ATOM 4645 C C . HIS A 1 604 ? 3.402 -54.062 -4.484 1 31.11 604 HIS A C 1
ATOM 4647 O O . HIS A 1 604 ? 3.939 -54 -5.59 1 31.11 604 HIS A O 1
ATOM 4653 N N . MET B 1 1 ? 9.875 74.812 13 1 24.97 1 MET B N 1
ATOM 4654 C CA . MET B 1 1 ? 10.859 73.75 13.023 1 24.97 1 MET B CA 1
ATOM 4655 C C . MET B 1 1 ? 10.242 72.438 13.547 1 24.97 1 MET B C 1
ATOM 4657 O O . MET B 1 1 ? 10.578 71.375 13.07 1 24.97 1 MET B O 1
ATOM 4661 N N . GLU B 1 2 ? 9.406 72.562 14.633 1 35.5 2 GLU B N 1
ATOM 4662 C CA . GLU B 1 2 ? 8.672 71.438 15.211 1 35.5 2 GLU B CA 1
ATOM 4663 C C . GLU B 1 2 ? 7.633 70.875 14.242 1 35.5 2 GLU B C 1
ATOM 4665 O O . GLU B 1 2 ? 7.359 69.688 14.219 1 35.5 2 GLU B O 1
ATOM 4670 N N . GLU B 1 3 ? 6.965 71.688 13.461 1 37.09 3 GLU B N 1
ATOM 4671 C CA . GLU B 1 3 ? 5.969 71.312 12.461 1 37.09 3 GLU B CA 1
ATOM 4672 C C . GLU B 1 3 ? 6.617 70.562 11.297 1 37.09 3 GLU B C 1
ATOM 4674 O O . GLU B 1 3 ? 6.027 69.625 10.75 1 37.09 3 GLU B O 1
ATOM 4679 N N . VAL B 1 4 ? 7.762 71 10.828 1 39.66 4 VAL B N 1
ATOM 4680 C CA . VAL B 1 4 ? 8.484 70.438 9.703 1 39.66 4 VAL B CA 1
ATOM 4681 C C . VAL B 1 4 ? 9.008 69.062 10.086 1 39.66 4 VAL B C 1
ATOM 4683 O O . VAL B 1 4 ? 9 68.125 9.258 1 39.66 4 VAL B O 1
ATOM 4686 N N . THR B 1 5 ? 9.508 68.875 11.312 1 37.31 5 THR B N 1
ATOM 4687 C CA . THR B 1 5 ? 10.008 67.562 11.758 1 37.31 5 THR B CA 1
ATOM 4688 C C . THR B 1 5 ? 8.875 66.562 11.836 1 37.31 5 THR B C 1
ATOM 4690 O O . THR B 1 5 ? 9.109 65.375 11.719 1 37.31 5 THR B O 1
ATOM 4693 N N . ARG B 1 6 ? 7.68 67.062 12.094 1 42.66 6 ARG B N 1
ATOM 4694 C CA . ARG B 1 6 ? 6.5 66.188 12.141 1 42.66 6 ARG B CA 1
ATOM 4695 C C . ARG B 1 6 ? 6.133 65.688 10.758 1 42.66 6 ARG B C 1
ATOM 4697 O O . ARG B 1 6 ? 5.77 64.5 10.594 1 42.66 6 ARG B O 1
ATOM 4704 N N . SER B 1 7 ? 6.234 66.5 9.828 1 40.97 7 SER B N 1
ATOM 4705 C CA . SER B 1 7 ? 5.941 66.188 8.438 1 40.97 7 SER B CA 1
ATOM 4706 C C . SER B 1 7 ? 7.008 65.25 7.859 1 40.97 7 SER B C 1
ATOM 4708 O O . SER B 1 7 ? 6.695 64.312 7.117 1 40.97 7 SER B O 1
ATOM 4710 N N . VAL B 1 8 ? 8.305 65.562 8.047 1 41.62 8 VAL B N 1
ATOM 4711 C CA . VAL B 1 8 ? 9.391 64.75 7.504 1 41.62 8 VAL B CA 1
ATOM 4712 C C . VAL B 1 8 ? 9.438 63.406 8.203 1 41.62 8 VAL B C 1
ATOM 4714 O O . VAL B 1 8 ? 9.75 62.406 7.582 1 41.62 8 VAL B O 1
ATOM 4717 N N . LEU B 1 9 ? 9.258 63.406 9.516 1 39.31 9 LEU B N 1
ATOM 4718 C CA . LEU B 1 9 ? 9.195 62.125 10.203 1 39.31 9 LEU B CA 1
ATOM 4719 C C . LEU B 1 9 ? 8.031 61.281 9.68 1 39.31 9 LEU B C 1
ATOM 4721 O O . LEU B 1 9 ? 8.164 60.062 9.492 1 39.31 9 LEU B O 1
ATOM 4725 N N . ALA B 1 10 ? 6.914 61.906 9.445 1 42.94 10 ALA B N 1
ATOM 4726 C CA . ALA B 1 10 ? 5.727 61.25 8.906 1 42.94 10 ALA B CA 1
ATOM 4727 C C . ALA B 1 10 ? 5.984 60.719 7.5 1 42.94 10 ALA B C 1
ATOM 4729 O O . ALA B 1 10 ? 5.621 59.594 7.184 1 42.94 10 ALA B O 1
ATOM 4730 N N . GLU B 1 11 ? 6.398 61.625 6.676 1 44.5 11 GLU B N 1
ATOM 4731 C CA . GLU B 1 11 ? 6.52 61.281 5.266 1 44.5 11 GLU B CA 1
ATOM 4732 C C . GLU B 1 11 ? 7.648 60.281 5.051 1 44.5 11 GLU B C 1
ATOM 4734 O O . GLU B 1 11 ? 7.512 59.344 4.254 1 44.5 11 GLU B O 1
ATOM 4739 N N . GLU B 1 12 ? 8.836 60.531 5.559 1 44.03 12 GLU B N 1
ATOM 4740 C CA . GLU B 1 12 ? 9.992 59.75 5.172 1 44.03 12 GLU B CA 1
ATOM 4741 C C . GLU B 1 12 ? 10.164 58.531 6.09 1 44.03 12 GLU B C 1
ATOM 4743 O O . GLU B 1 12 ? 10.562 57.469 5.645 1 44.03 12 GLU B O 1
ATOM 4748 N N . ILE B 1 13 ? 10.039 58.719 7.422 1 42.66 13 ILE B N 1
ATOM 4749 C CA . ILE B 1 13 ? 10.367 57.625 8.312 1 42.66 13 ILE B CA 1
ATOM 4750 C C . ILE B 1 13 ? 9.133 56.75 8.547 1 42.66 13 ILE B C 1
ATOM 4752 O O . ILE B 1 13 ? 9.195 55.531 8.453 1 42.66 13 ILE B O 1
ATOM 4756 N N . LEU B 1 14 ? 8.023 57.438 8.781 1 46.53 14 LEU B N 1
ATOM 4757 C CA . LEU B 1 14 ? 6.863 56.656 9.211 1 46.53 14 LEU B CA 1
ATOM 4758 C C . LEU B 1 14 ? 6.258 55.906 8.039 1 46.53 14 LEU B C 1
ATOM 4760 O O . LEU B 1 14 ? 5.688 54.812 8.227 1 46.53 14 LEU B O 1
ATOM 4764 N N . LYS B 1 15 ? 6.34 56.531 6.941 1 46.91 15 LYS B N 1
ATOM 4765 C CA . LYS B 1 15 ? 5.848 55.781 5.773 1 46.91 15 LYS B CA 1
ATOM 4766 C C . LYS B 1 15 ? 6.609 54.5 5.574 1 46.91 15 LYS B C 1
ATOM 4768 O O . LYS B 1 15 ? 6.102 53.562 4.938 1 46.91 15 LYS B O 1
ATOM 4773 N N . ARG B 1 16 ? 7.805 54.5 6.035 1 46.09 16 ARG B N 1
ATOM 4774 C CA . ARG B 1 16 ? 8.648 53.344 5.812 1 46.09 16 ARG B CA 1
ATOM 4775 C C . ARG B 1 16 ? 8.5 52.344 6.949 1 46.09 16 ARG B C 1
ATOM 4777 O O . ARG B 1 16 ? 9.039 51.219 6.875 1 46.09 16 ARG B O 1
ATOM 4784 N N . LEU B 1 17 ? 8.109 52.75 8.016 1 46.97 17 LEU B N 1
ATOM 4785 C CA . LEU B 1 17 ? 7.996 51.781 9.117 1 46.97 17 LEU B CA 1
ATOM 4786 C C . LEU B 1 17 ? 6.777 50.906 8.93 1 46.97 17 LEU B C 1
ATOM 4788 O O . LEU B 1 17 ? 5.734 51.344 8.453 1 46.97 17 LEU B O 1
ATOM 4792 N N . ASP B 1 18 ? 6.938 49.594 8.945 1 52.03 18 ASP B N 1
ATOM 4793 C CA . ASP B 1 18 ? 5.859 48.625 8.969 1 52.03 18 ASP B CA 1
ATOM 4794 C C . ASP B 1 18 ? 4.863 48.938 10.078 1 52.03 18 ASP B C 1
ATOM 4796 O O . ASP B 1 18 ? 5.207 49.594 11.062 1 52.03 18 ASP B O 1
ATOM 4800 N N . LEU B 1 19 ? 3.576 48.938 9.742 1 52.97 19 LEU B N 1
ATOM 4801 C CA . LEU B 1 19 ? 2.457 49.219 10.633 1 52.97 19 LEU B CA 1
ATOM 4802 C C . LEU B 1 19 ? 2.773 48.781 12.055 1 52.97 19 LEU B C 1
ATOM 4804 O O . LEU B 1 19 ? 2.418 49.5 13.016 1 52.97 19 LEU B O 1
ATOM 4808 N N . GLU B 1 20 ? 3.484 47.812 12.148 1 53.44 20 GLU B N 1
ATOM 4809 C CA . GLU B 1 20 ? 3.818 47.312 13.477 1 53.44 20 GLU B CA 1
ATOM 4810 C C . GLU B 1 20 ? 4.715 48.312 14.227 1 53.44 20 GLU B C 1
ATOM 4812 O O . GLU B 1 20 ? 4.516 48.531 15.414 1 53.44 20 GLU B O 1
ATOM 4817 N N . ASN B 1 21 ? 5.586 48.812 13.477 1 54.03 21 ASN B N 1
ATOM 4818 C CA . ASN B 1 21 ? 6.52 49.75 14.07 1 54.03 21 ASN B CA 1
ATOM 4819 C C . ASN B 1 21 ? 5.852 51.094 14.336 1 54.03 21 ASN B C 1
ATOM 4821 O O . ASN B 1 21 ? 6.137 51.75 15.352 1 54.03 21 ASN B O 1
ATOM 4825 N N . LEU B 1 22 ? 4.984 51.406 13.469 1 56.5 22 LEU B N 1
ATOM 4826 C CA . LEU B 1 22 ? 4.277 52.656 13.648 1 56.5 22 LEU B CA 1
ATOM 4827 C C . LEU B 1 22 ? 3.426 52.625 14.914 1 56.5 22 LEU B C 1
ATOM 4829 O O . LEU B 1 22 ? 3.385 53.625 15.656 1 56.5 22 LEU B O 1
ATOM 4833 N N . CYS B 1 23 ? 2.768 51.438 15.086 1 53.88 23 CYS B N 1
ATOM 4834 C CA . CYS B 1 23 ? 1.946 51.281 16.281 1 53.88 23 CYS B CA 1
ATOM 4835 C C . CYS B 1 23 ? 2.807 51.281 17.531 1 53.88 23 CYS B C 1
ATOM 4837 O O . CYS B 1 23 ? 2.42 51.844 18.562 1 53.88 23 CYS B O 1
ATOM 4839 N N . SER B 1 24 ? 3.963 50.656 17.359 1 53.88 24 SER B N 1
ATOM 4840 C CA . SER B 1 24 ? 4.863 50.656 18.516 1 53.88 24 SER B CA 1
ATOM 4841 C C . SER B 1 24 ? 5.348 52.062 18.859 1 53.88 24 SER B C 1
ATOM 4843 O O . SER B 1 24 ? 5.414 52.406 20.031 1 53.88 24 SER B O 1
ATOM 4845 N N . VAL B 1 25 ? 5.648 52.812 17.828 1 52.41 25 VAL B N 1
ATOM 4846 C CA . VAL B 1 25 ? 6.184 54.156 18.031 1 52.41 25 VAL B CA 1
ATOM 4847 C C . VAL B 1 25 ? 5.074 55.094 18.516 1 52.41 25 VAL B C 1
ATOM 4849 O O . VAL B 1 25 ? 5.32 55.969 19.344 1 52.41 25 VAL B O 1
ATOM 4852 N N . ALA B 1 26 ? 3.889 54.812 18.062 1 54.75 26 ALA B N 1
ATOM 4853 C CA . ALA B 1 26 ? 2.764 55.625 18.484 1 54.75 26 ALA B CA 1
ATOM 4854 C C . ALA B 1 26 ? 2.457 55.438 19.953 1 54.75 26 ALA B C 1
ATOM 4856 O O . ALA B 1 26 ? 1.917 56.344 20.609 1 54.75 26 ALA B O 1
ATOM 4857 N N . CYS B 1 27 ? 2.73 54.219 20.406 1 49.56 27 CYS B N 1
ATOM 4858 C CA . CYS B 1 27 ? 2.475 53.906 21.797 1 49.56 27 CYS B CA 1
ATOM 4859 C C . CYS B 1 27 ? 3.477 54.625 22.719 1 49.56 27 CYS B C 1
ATOM 4861 O O . CYS B 1 27 ? 3.242 54.75 23.906 1 49.56 27 CYS B O 1
ATOM 4863 N N . VAL B 1 28 ? 4.633 55.031 22.156 1 48.69 28 VAL B N 1
ATOM 4864 C CA . VAL B 1 28 ? 5.691 55.531 23.016 1 48.69 28 VAL B CA 1
ATOM 4865 C C . VAL B 1 28 ? 5.586 57.062 23.094 1 48.69 28 VAL B C 1
ATOM 4867 O O . VAL B 1 28 ? 5.992 57.656 24.094 1 48.69 28 VAL B O 1
ATOM 4870 N N . SER B 1 29 ? 5.258 57.812 21.969 1 49.41 29 SER B N 1
ATOM 4871 C CA . SER B 1 29 ? 5.301 59.281 22 1 49.41 29 SER B CA 1
ATOM 4872 C C . SER B 1 29 ? 3.998 59.875 21.484 1 49.41 29 SER B C 1
ATOM 4874 O O . SER B 1 29 ? 3.473 59.438 20.453 1 49.41 29 SER B O 1
ATOM 4876 N N . THR B 1 30 ? 3.316 60.719 22.297 1 53.34 30 THR B N 1
ATOM 4877 C CA . THR B 1 30 ? 2.104 61.438 21.938 1 53.34 30 THR B CA 1
ATOM 4878 C C . THR B 1 30 ? 2.293 62.188 20.625 1 53.34 30 THR B C 1
ATOM 4880 O O . THR B 1 30 ? 1.354 62.312 19.844 1 53.34 30 THR B O 1
ATOM 4883 N N . THR B 1 31 ? 3.416 62.75 20.469 1 49.44 31 THR B N 1
ATOM 4884 C CA . THR B 1 31 ? 3.691 63.5 19.266 1 49.44 31 THR B CA 1
ATOM 4885 C C . THR B 1 31 ? 3.678 62.625 18.031 1 49.44 31 THR B C 1
ATOM 4887 O O . THR B 1 31 ? 3.152 63 16.984 1 49.44 31 THR B O 1
ATOM 4890 N N . LEU B 1 32 ? 4.223 61.469 18.234 1 52.06 32 LEU B N 1
ATOM 4891 C CA . LEU B 1 32 ? 4.289 60.562 17.109 1 52.06 32 LEU B CA 1
ATOM 4892 C C . LEU B 1 32 ? 2.928 59.938 16.828 1 52.06 32 LEU B C 1
ATOM 4894 O O . LEU B 1 32 ? 2.578 59.688 15.68 1 52.06 32 LEU B O 1
ATOM 4898 N N . ARG B 1 33 ? 2.131 59.844 17.828 1 55.41 33 ARG B N 1
ATOM 4899 C CA . ARG B 1 33 ? 0.752 59.375 17.672 1 55.41 33 ARG B CA 1
ATOM 4900 C C . ARG B 1 33 ? -0.042 60.344 16.781 1 55.41 33 ARG B C 1
ATOM 4902 O O . ARG B 1 33 ? -0.778 59.906 15.898 1 55.41 33 ARG B O 1
ATOM 4909 N N . SER B 1 34 ? 0.188 61.625 17.031 1 56.75 34 SER B N 1
ATOM 4910 C CA . SER B 1 34 ? -0.528 62.625 16.266 1 56.75 34 SER B CA 1
ATOM 4911 C C . SER B 1 34 ? -0.051 62.656 14.812 1 56.75 34 SER B C 1
ATOM 4913 O O . SER B 1 34 ? -0.847 62.844 13.891 1 56.75 34 SER B O 1
ATOM 4915 N N . ALA B 1 35 ? 1.224 62.406 14.625 1 53.28 35 ALA B N 1
ATOM 4916 C CA . ALA B 1 35 ? 1.784 62.438 13.273 1 53.28 35 ALA B CA 1
ATOM 4917 C C . ALA B 1 35 ? 1.307 61.219 12.469 1 53.28 35 ALA B C 1
ATOM 4919 O O . ALA B 1 35 ? 1.033 61.344 11.273 1 53.28 35 ALA B O 1
ATOM 4920 N N . VAL B 1 36 ? 1.262 60.094 13.109 1 56.59 36 VAL B N 1
ATOM 4921 C CA . VAL B 1 36 ? 0.815 58.906 12.43 1 56.59 36 VAL B CA 1
ATOM 4922 C C . VAL B 1 36 ? -0.668 59 12.086 1 56.59 36 VAL B C 1
ATOM 4924 O O . VAL B 1 36 ? -1.083 58.688 10.969 1 56.59 36 VAL B O 1
ATOM 4927 N N . VAL B 1 37 ? -1.46 59.562 13.023 1 55.91 37 VAL B N 1
ATOM 4928 C CA . VAL B 1 37 ? -2.906 59.625 12.844 1 55.91 37 VAL B CA 1
ATOM 4929 C C . VAL B 1 37 ? -3.238 60.719 11.805 1 55.91 37 VAL B C 1
ATOM 4931 O O . VAL B 1 37 ? -4.125 60.5 10.969 1 55.91 37 VAL B O 1
ATOM 4934 N N . SER B 1 38 ? -2.506 61.844 11.875 1 55.53 38 SER B N 1
ATOM 4935 C CA . SER B 1 38 ? -2.865 62.938 10.984 1 55.53 38 SER B CA 1
ATOM 4936 C C . SER B 1 38 ? -2.168 62.812 9.633 1 55.53 38 SER B C 1
ATOM 4938 O O . SER B 1 38 ? -2.633 63.344 8.641 1 55.53 38 SER B O 1
ATOM 4940 N N . GLY B 1 39 ? -1.117 62.125 9.539 1 56.19 39 GLY B N 1
ATOM 4941 C CA . GLY B 1 39 ? -0.344 62.156 8.305 1 56.19 39 GLY B CA 1
ATOM 4942 C C . GLY B 1 39 ? -0.391 60.844 7.539 1 56.19 39 GLY B C 1
ATOM 4943 O O . GLY B 1 39 ? -0.672 60.812 6.34 1 56.19 39 GLY B O 1
ATOM 4944 N N . VAL B 1 40 ? -0.109 59.75 8.25 1 60.25 40 VAL B N 1
ATOM 4945 C CA . VAL B 1 40 ? 0.173 58.531 7.527 1 60.25 40 VAL B CA 1
ATOM 4946 C C . VAL B 1 40 ? -1.104 57.688 7.406 1 60.25 40 VAL B C 1
ATOM 4948 O O . VAL B 1 40 ? -1.383 57.125 6.348 1 60.25 40 VAL B O 1
ATOM 4951 N N . LEU B 1 41 ? -1.896 57.812 8.32 1 62.66 41 LEU B N 1
ATOM 4952 C CA . LEU B 1 41 ? -3.029 56.906 8.398 1 62.66 41 LEU B CA 1
ATOM 4953 C C . LEU B 1 41 ? -4.047 57.188 7.301 1 62.66 41 LEU B C 1
ATOM 4955 O O . LEU B 1 41 ? -4.586 56.281 6.684 1 62.66 41 LEU B O 1
ATOM 4959 N N . PRO B 1 42 ? -4.176 58.562 7.012 1 61.25 42 PRO B N 1
ATOM 4960 C CA . PRO B 1 42 ? -5.195 58.812 5.988 1 61.25 42 PRO B CA 1
ATOM 4961 C C . PRO B 1 42 ? -4.793 58.281 4.613 1 61.25 42 PRO B C 1
ATOM 4963 O O . PRO B 1 42 ? -5.656 58.031 3.76 1 61.25 42 PRO B O 1
ATOM 4966 N N . SER B 1 43 ? -3.568 58.031 4.414 1 66.06 43 SER B N 1
ATOM 4967 C CA . SER B 1 43 ? -3.111 57.562 3.104 1 66.06 43 SER B CA 1
ATOM 4968 C C . SER B 1 43 ? -3.006 56.062 3.049 1 66.06 43 SER B C 1
ATOM 4970 O O . SER B 1 43 ? -2.771 55.469 1.983 1 66.06 43 SER B O 1
ATOM 4972 N N . LEU B 1 44 ? -3.283 55.438 4.082 1 75.75 44 LEU B N 1
ATOM 4973 C CA . LEU B 1 44 ? -3.109 54 4.117 1 75.75 44 LEU B CA 1
ATOM 4974 C C . LEU B 1 44 ? -4.309 53.281 3.49 1 75.75 44 LEU B C 1
ATOM 4976 O O . LEU B 1 44 ? -5.453 53.688 3.711 1 75.75 44 LEU B O 1
ATOM 4980 N N . THR B 1 45 ? -3.992 52.438 2.613 1 83.38 45 THR B N 1
ATOM 4981 C CA . THR B 1 45 ? -5.039 51.656 1.964 1 83.38 45 THR B CA 1
ATOM 4982 C C . THR B 1 45 ? -5.289 50.344 2.723 1 83.38 45 THR B C 1
ATOM 4984 O O . THR B 1 45 ? -6.355 49.75 2.586 1 83.38 45 THR B O 1
ATOM 4987 N N . SER B 1 46 ? -4.309 49.969 3.484 1 88.62 46 SER B N 1
ATOM 4988 C CA . SER B 1 46 ? -4.449 48.75 4.27 1 88.62 46 SER B CA 1
ATOM 4989 C C . SER B 1 46 ? -3.947 48.938 5.695 1 88.62 46 SER B C 1
ATOM 4991 O O . SER B 1 46 ? -2.926 49.594 5.914 1 88.62 46 SER B O 1
ATOM 4993 N N . LEU B 1 47 ? -4.742 48.562 6.633 1 84.19 47 LEU B N 1
ATOM 4994 C CA . LEU B 1 47 ? -4.375 48.688 8.039 1 84.19 47 LEU B CA 1
ATOM 4995 C C . LEU B 1 47 ? -4.523 47.344 8.742 1 84.19 47 LEU B C 1
ATOM 4997 O O . LEU B 1 47 ? -5.602 46.719 8.719 1 84.19 47 LEU B O 1
ATOM 5001 N N . ASP B 1 48 ? -3.479 46.781 9.297 1 86.38 48 ASP B N 1
ATOM 5002 C CA . ASP B 1 48 ? -3.488 45.531 10.023 1 86.38 48 ASP B CA 1
ATOM 5003 C C . ASP B 1 48 ? -3.201 45.75 11.508 1 86.38 48 ASP B C 1
ATOM 5005 O O . ASP B 1 48 ? -2.061 46 11.898 1 86.38 48 ASP B O 1
ATOM 5009 N N . LEU B 1 49 ? -4.172 45.656 12.336 1 81.38 49 LEU B N 1
ATOM 5010 C CA . LEU B 1 49 ? -4.043 45.812 13.773 1 81.38 49 LEU B CA 1
ATOM 5011 C C . LEU B 1 49 ? -4.234 44.5 14.5 1 81.38 49 LEU B C 1
ATOM 5013 O O . LEU B 1 49 ? -4.789 44.438 15.602 1 81.38 49 LEU B O 1
ATOM 5017 N N . SER B 1 50 ? -3.812 43.438 13.938 1 81.44 50 SER B N 1
ATOM 5018 C CA . SER B 1 50 ? -4.035 42.125 14.5 1 81.44 50 SER B CA 1
ATOM 5019 C C . SER B 1 50 ? -3.182 41.906 15.742 1 81.44 50 SER B C 1
ATOM 5021 O O . SER B 1 50 ? -3.562 41.125 16.625 1 81.44 50 SER B O 1
ATOM 5023 N N . VAL B 1 51 ? -2.096 42.531 15.766 1 71.44 51 VAL B N 1
ATOM 5024 C CA . VAL B 1 51 ? -1.136 42.281 16.828 1 71.44 51 VAL B CA 1
ATOM 5025 C C . VAL B 1 51 ? -1.454 43.125 18.047 1 71.44 51 VAL B C 1
ATOM 5027 O O . VAL B 1 51 ? -0.988 42.844 19.156 1 71.44 51 VAL B O 1
ATOM 5030 N N . PHE B 1 52 ? -2.33 44.125 17.812 1 71.5 52 PHE B N 1
ATOM 5031 C CA . PHE B 1 52 ? -2.67 45.094 18.859 1 71.5 52 PHE B CA 1
ATOM 5032 C C . PHE B 1 52 ? -4.152 45 19.188 1 71.5 52 PHE B C 1
ATOM 5034 O O . PHE B 1 52 ? -4.988 44.812 18.312 1 71.5 52 PHE B O 1
ATOM 5041 N N . SER B 1 53 ? -4.461 45.062 20.531 1 77.69 53 SER B N 1
ATOM 5042 C CA . SER B 1 53 ? -5.859 45.062 20.953 1 77.69 53 SER B CA 1
ATOM 5043 C C . SER B 1 53 ? -6.281 46.469 21.391 1 77.69 53 SER B C 1
ATOM 5045 O O . SER B 1 53 ? -6.281 46.781 22.578 1 77.69 53 SER B O 1
ATOM 5047 N N . PRO B 1 54 ? -6.672 47.125 20.469 1 77.38 54 PRO B N 1
ATOM 5048 C CA . PRO B 1 54 ? -7.043 48.5 20.828 1 77.38 54 PRO B CA 1
ATOM 5049 C C . PRO B 1 54 ? -8.375 48.594 21.562 1 77.38 54 PRO B C 1
ATOM 5051 O O . PRO B 1 54 ? -9.227 47.719 21.406 1 77.38 54 PRO B O 1
ATOM 5054 N N . ASP B 1 55 ? -8.484 49.594 22.438 1 79.44 55 ASP B N 1
ATOM 5055 C CA . ASP B 1 55 ? -9.789 49.906 23.016 1 79.44 55 ASP B CA 1
ATOM 5056 C C . ASP B 1 55 ? -10.602 50.812 22.094 1 79.44 55 ASP B C 1
ATOM 5058 O O . ASP B 1 55 ? -10.109 51.25 21.062 1 79.44 55 ASP B O 1
ATOM 5062 N N . GLU B 1 56 ? -11.828 51.062 22.422 1 84.38 56 GLU B N 1
ATOM 5063 C CA . GLU B 1 56 ? -12.758 51.812 21.578 1 84.38 56 GLU B CA 1
ATOM 5064 C C . GLU B 1 56 ? -12.234 53.219 21.297 1 84.38 56 GLU B C 1
ATOM 5066 O O . GLU B 1 56 ? -12.312 53.719 20.156 1 84.38 56 GLU B O 1
ATOM 5071 N N . GLU B 1 57 ? -11.68 53.875 22.266 1 81.38 57 GLU B N 1
ATOM 5072 C CA . GLU B 1 57 ? -11.188 55.25 22.125 1 81.38 57 GLU B CA 1
ATOM 5073 C C . GLU B 1 57 ? -9.977 55.281 21.188 1 81.38 57 GLU B C 1
ATOM 5075 O O . GLU B 1 57 ? -9.891 56.156 20.312 1 81.38 57 GLU B O 1
ATOM 5080 N N . THR B 1 58 ? -9.133 54.406 21.422 1 78.38 58 THR B N 1
ATOM 5081 C CA . THR B 1 58 ? -7.926 54.312 20.594 1 78.38 58 THR B CA 1
ATOM 5082 C C . THR B 1 58 ? -8.281 54.031 19.141 1 78.38 58 THR B C 1
ATOM 5084 O O . THR B 1 58 ? -7.691 54.625 18.234 1 78.38 58 THR B O 1
ATOM 5087 N N . LEU B 1 59 ? -9.195 53.125 18.969 1 83.56 59 LEU B N 1
ATOM 5088 C CA . LEU B 1 59 ? -9.602 52.781 17.609 1 83.56 59 LEU B CA 1
ATOM 5089 C C . LEU B 1 59 ? -10.211 53.969 16.891 1 83.56 59 LEU B C 1
ATOM 5091 O O . LEU B 1 59 ? -9.898 54.25 15.727 1 83.56 59 LEU B O 1
ATOM 5095 N N . ASN B 1 60 ? -11.07 54.688 17.578 1 81.19 60 ASN B N 1
ATOM 5096 C CA . ASN B 1 60 ? -11.703 55.844 16.984 1 81.19 60 ASN B CA 1
ATOM 5097 C C . ASN B 1 60 ? -10.68 56.906 16.609 1 81.19 60 ASN B C 1
ATOM 5099 O O . ASN B 1 60 ? -10.805 57.562 15.578 1 81.19 60 ASN B O 1
ATOM 5103 N N . TYR B 1 61 ? -9.781 56.969 17.406 1 74.62 61 TYR B N 1
ATOM 5104 C CA . TYR B 1 61 ? -8.727 57.938 17.156 1 74.62 61 TYR B CA 1
ATOM 5105 C C . TYR B 1 61 ? -7.891 57.531 15.953 1 74.62 61 TYR B C 1
ATOM 5107 O O . TYR B 1 61 ? -7.52 58.406 15.141 1 74.62 61 TYR B O 1
ATOM 5115 N N . MET B 1 62 ? -7.578 56.344 15.82 1 74.81 62 MET B N 1
ATOM 5116 C CA . MET B 1 62 ? -6.746 55.844 14.734 1 74.81 62 MET B CA 1
ATOM 5117 C C . MET B 1 62 ? -7.465 55.969 13.391 1 74.81 62 MET B C 1
ATOM 5119 O O . MET B 1 62 ? -6.84 56.25 12.367 1 74.81 62 MET B O 1
ATOM 5123 N N . LEU B 1 63 ? -8.766 55.781 13.461 1 77.81 63 LEU B N 1
ATOM 5124 C CA . LEU B 1 63 ? -9.477 55.688 12.188 1 77.81 63 LEU B CA 1
ATOM 5125 C C . LEU B 1 63 ? -10.125 57 11.812 1 77.81 63 LEU B C 1
ATOM 5127 O O . LEU B 1 63 ? -10.656 57.156 10.711 1 77.81 63 LEU B O 1
ATOM 5131 N N . ARG B 1 64 ? -10.273 58.031 12.641 1 70.56 64 ARG B N 1
ATOM 5132 C CA . ARG B 1 64 ? -10.875 59.312 12.352 1 70.56 64 ARG B CA 1
ATOM 5133 C C . ARG B 1 64 ? -10.289 59.906 11.078 1 70.56 64 ARG B C 1
ATOM 5135 O O . ARG B 1 64 ? -10.992 60.594 10.32 1 70.56 64 ARG B O 1
ATOM 5142 N N . GLY B 1 65 ? -9.117 59.469 10.602 1 62.84 65 GLY B N 1
ATOM 5143 C CA . GLY B 1 65 ? -8.477 60.062 9.438 1 62.84 65 GLY B CA 1
ATOM 5144 C C . GLY B 1 65 ? -8.281 59.094 8.297 1 62.84 65 GLY B C 1
ATOM 5145 O O . GLY B 1 65 ? -7.742 59.438 7.25 1 62.84 65 GLY B O 1
ATOM 5146 N N . CYS B 1 66 ? -8.812 58 8.453 1 68.56 66 CYS B N 1
ATOM 5147 C CA . CYS B 1 66 ? -8.555 57 7.422 1 68.56 66 CYS B CA 1
ATOM 5148 C C . CYS B 1 66 ? -9.703 56.969 6.418 1 68.56 66 CYS B C 1
ATOM 5150 O O . CYS B 1 66 ? -10.648 56.188 6.59 1 68.56 66 CYS B O 1
ATOM 5152 N N . ILE B 1 67 ? -9.82 57.812 5.488 1 65.44 67 ILE B N 1
ATOM 5153 C CA . ILE B 1 67 ? -10.93 57.906 4.543 1 65.44 67 ILE B CA 1
ATOM 5154 C C . ILE B 1 67 ? -10.727 56.906 3.406 1 65.44 67 ILE B C 1
ATOM 5156 O O . ILE B 1 67 ? -11.695 56.406 2.832 1 65.44 67 ILE B O 1
ATOM 5160 N N . GLY B 1 68 ? -9.617 56.438 3.139 1 75.12 68 GLY B N 1
ATOM 5161 C CA . GLY B 1 68 ? -9.375 55.562 1.984 1 75.12 68 GLY B CA 1
ATOM 5162 C C . GLY B 1 68 ? -9.039 54.156 2.355 1 75.12 68 GLY B C 1
ATOM 5163 O O . GLY B 1 68 ? -8.438 53.406 1.564 1 75.12 68 GLY B O 1
ATOM 5164 N N . LEU B 1 69 ? -9.438 53.719 3.424 1 86.38 69 LEU B N 1
ATOM 5165 C CA . LEU B 1 69 ? -9.07 52.406 3.875 1 86.38 69 LEU B CA 1
ATOM 5166 C C . LEU B 1 69 ? -9.859 51.312 3.127 1 86.38 69 LEU B C 1
ATOM 5168 O O . LEU B 1 69 ? -11.094 51.375 3.092 1 86.38 69 LEU B O 1
ATOM 5172 N N . ARG B 1 70 ? -9.148 50.438 2.449 1 91 70 ARG B N 1
ATOM 5173 C CA . ARG B 1 70 ? -9.789 49.344 1.69 1 91 70 ARG B CA 1
ATOM 5174 C C . ARG B 1 70 ? -9.688 48.031 2.426 1 91 70 ARG B C 1
ATOM 5176 O O . ARG B 1 70 ? -10.57 47.156 2.301 1 91 70 ARG B O 1
ATOM 5183 N N . SER B 1 71 ? -8.609 47.812 3.137 1 93.69 71 SER B N 1
ATOM 5184 C CA . SER B 1 71 ? -8.391 46.594 3.895 1 93.69 71 SER B CA 1
ATOM 5185 C C . SER B 1 71 ? -8.164 46.875 5.375 1 93.69 71 SER B C 1
ATOM 5187 O O . SER B 1 71 ? -7.32 47.719 5.723 1 93.69 71 SER B O 1
ATOM 5189 N N . LEU B 1 72 ? -8.984 46.25 6.223 1 91.5 72 LEU B N 1
ATOM 5190 C CA . LEU B 1 72 ? -8.891 46.5 7.656 1 91.5 72 LEU B CA 1
ATOM 5191 C C . LEU B 1 72 ? -8.859 45.188 8.438 1 91.5 72 LEU B C 1
ATOM 5193 O O . LEU B 1 72 ? -9.711 44.344 8.242 1 91.5 72 LEU B O 1
ATOM 5197 N N . THR B 1 73 ? -7.863 44.969 9.219 1 92.88 73 THR B N 1
ATOM 5198 C CA . THR B 1 73 ? -7.762 43.875 10.164 1 92.88 73 THR B CA 1
ATOM 5199 C C . THR B 1 73 ? -7.758 44.375 11.602 1 92.88 73 THR B C 1
ATOM 5201 O O . THR B 1 73 ? -6.926 45.219 11.969 1 92.88 73 THR B O 1
ATOM 5204 N N . LEU B 1 74 ? -8.695 43.875 12.375 1 89.81 74 LEU B N 1
ATOM 5205 C CA . LEU B 1 74 ? -8.836 44.375 13.734 1 89.81 74 LEU B CA 1
ATOM 5206 C C . LEU B 1 74 ? -8.797 43.219 14.742 1 89.81 74 LEU B C 1
ATOM 5208 O O . LEU B 1 74 ? -9.344 42.156 14.484 1 89.81 74 LEU B O 1
ATOM 5212 N N . ASN B 1 75 ? -8.094 43.375 15.773 1 85.88 75 ASN B N 1
ATOM 5213 C CA . ASN B 1 75 ? -8.211 42.531 16.969 1 85.88 75 ASN B CA 1
ATOM 5214 C C . ASN B 1 75 ? -9.297 43.031 17.906 1 85.88 75 ASN B C 1
ATOM 5216 O O . ASN B 1 75 ? -9.102 44.031 18.609 1 85.88 75 ASN B O 1
ATOM 5220 N N . CYS B 1 76 ? -10.406 42.375 18.047 1 86.31 76 CYS B N 1
ATOM 5221 C CA . CYS B 1 76 ? -11.617 42.875 18.688 1 86.31 76 CYS B CA 1
ATOM 5222 C C . CYS B 1 76 ? -11.734 42.344 20.109 1 86.31 76 CYS B C 1
ATOM 5224 O O . CYS B 1 76 ? -12.836 42.25 20.656 1 86.31 76 CYS B O 1
ATOM 5226 N N . LEU B 1 77 ? -10.703 41.969 20.656 1 79.81 77 LEU B N 1
ATOM 5227 C CA . LEU B 1 77 ? -10.727 41.406 22 1 79.81 77 LEU B CA 1
ATOM 5228 C C . LEU B 1 77 ? -11.391 42.344 23 1 79.81 77 LEU B C 1
ATOM 5230 O O . LEU B 1 77 ? -12.078 41.906 23.922 1 79.81 77 LEU B O 1
ATOM 5234 N N . ARG B 1 78 ? -11.242 43.719 22.781 1 80.69 78 ARG B N 1
ATOM 5235 C CA . ARG B 1 78 ? -11.758 44.688 23.734 1 80.69 78 ARG B CA 1
ATOM 5236 C C . ARG B 1 78 ? -12.773 45.625 23.062 1 80.69 78 ARG B C 1
ATOM 5238 O O . ARG B 1 78 ? -13.086 46.688 23.578 1 80.69 78 ARG B O 1
ATOM 5245 N N . LEU B 1 79 ? -13.203 45.188 22 1 87.69 79 LEU B N 1
ATOM 5246 C CA . LEU B 1 79 ? -14.078 46.062 21.234 1 87.69 79 LEU B CA 1
ATOM 5247 C C . LEU B 1 79 ? -15.531 45.594 21.344 1 87.69 79 LEU B C 1
ATOM 5249 O O . LEU B 1 79 ? -15.812 44.406 21.344 1 87.69 79 LEU B O 1
ATOM 5253 N N . SER B 1 80 ? -16.375 46.562 21.484 1 88.12 80 SER B N 1
ATOM 5254 C CA . SER B 1 80 ? -17.812 46.312 21.5 1 88.12 80 SER B CA 1
ATOM 5255 C C . SER B 1 80 ? -18.391 46.375 20.094 1 88.12 80 SER B C 1
ATOM 5257 O O . SER B 1 80 ? -17.703 46.781 19.156 1 88.12 80 SER B O 1
ATOM 5259 N N . VAL B 1 81 ? -19.656 46.031 20.016 1 88.12 81 VAL B N 1
ATOM 5260 C CA . VAL B 1 81 ? -20.359 46.094 18.734 1 88.12 81 VAL B CA 1
ATOM 5261 C C . VAL B 1 81 ? -20.422 47.531 18.219 1 88.12 81 VAL B C 1
ATOM 5263 O O . VAL B 1 81 ? -20.266 47.781 17.016 1 88.12 81 VAL B O 1
ATOM 5266 N N . ALA B 1 82 ? -20.594 48.438 19.062 1 89 82 ALA B N 1
ATOM 5267 C CA . ALA B 1 82 ? -20.688 49.844 18.703 1 89 82 ALA B CA 1
ATOM 5268 C C . ALA B 1 82 ? -19.359 50.344 18.125 1 89 82 ALA B C 1
ATOM 5270 O O . ALA B 1 82 ? -19.359 51.156 17.172 1 89 82 ALA B O 1
ATOM 5271 N N . ALA B 1 83 ? -18.328 49.906 18.703 1 90 83 ALA B N 1
ATOM 5272 C CA . ALA B 1 83 ? -17 50.344 18.234 1 90 83 ALA B CA 1
ATOM 5273 C C . ALA B 1 83 ? -16.734 49.844 16.812 1 90 83 ALA B C 1
ATOM 5275 O O . ALA B 1 83 ? -16.156 50.562 15.992 1 90 83 ALA B O 1
ATOM 5276 N N . VAL B 1 84 ? -17.156 48.656 16.562 1 91.56 84 VAL B N 1
ATOM 5277 C CA . VAL B 1 84 ? -16.922 48.062 15.25 1 91.56 84 VAL B CA 1
ATOM 5278 C C . VAL B 1 84 ? -17.828 48.719 14.211 1 91.56 84 VAL B C 1
ATOM 5280 O O . VAL B 1 84 ? -17.406 48.969 13.078 1 91.56 84 VAL B O 1
ATOM 5283 N N . ARG B 1 85 ? -19.016 49 14.609 1 90.62 85 ARG B N 1
ATOM 5284 C CA . ARG B 1 85 ? -19.969 49.656 13.711 1 90.62 85 ARG B CA 1
ATOM 5285 C C . ARG B 1 85 ? -19.422 51 13.242 1 90.62 85 ARG B C 1
ATOM 5287 O O . ARG B 1 85 ? -19.672 51.406 12.109 1 90.62 85 ARG B O 1
ATOM 5294 N N . GLY B 1 86 ? -18.656 51.594 13.992 1 88.19 86 GLY B N 1
ATOM 5295 C CA . GLY B 1 86 ? -18.125 52.906 13.695 1 88.19 86 GLY B CA 1
ATOM 5296 C C . GLY B 1 86 ? -17.047 52.906 12.625 1 88.19 86 GLY B C 1
ATOM 5297 O O . GLY B 1 86 ? -16.797 53.906 11.969 1 88.19 86 GLY B O 1
ATOM 5298 N N . VAL B 1 87 ? -16.531 51.812 12.414 1 88.75 87 VAL B N 1
ATOM 5299 C CA . VAL B 1 87 ? -15.414 51.75 11.477 1 88.75 87 VAL B CA 1
ATOM 5300 C C . VAL B 1 87 ? -15.875 51.125 10.156 1 88.75 87 VAL B C 1
ATOM 5302 O O . VAL B 1 87 ? -15.172 51.219 9.148 1 88.75 87 VAL B O 1
ATOM 5305 N N . LEU B 1 88 ? -17.094 50.656 10.141 1 91.81 88 LEU B N 1
ATOM 5306 C CA . LEU B 1 88 ? -17.609 50.031 8.922 1 91.81 88 LEU B CA 1
ATOM 5307 C C . LEU B 1 88 ? -18.031 51.094 7.914 1 91.81 88 LEU B C 1
ATOM 5309 O O . LEU B 1 88 ? -18.438 52.188 8.297 1 91.81 88 LEU B O 1
ATOM 5313 N N . GLY B 1 89 ? -17.828 50.781 6.578 1 91.06 89 GLY B N 1
ATOM 5314 C CA . GLY B 1 89 ? -18.203 51.688 5.508 1 91.06 89 GLY B CA 1
ATOM 5315 C C . GLY B 1 89 ? -18.109 51.062 4.133 1 91.06 89 GLY B C 1
ATOM 5316 O O . GLY B 1 89 ? -17.516 50 3.973 1 91.06 89 GLY B O 1
ATOM 5317 N N . PRO B 1 90 ? -18.656 51.688 3.188 1 91.69 90 PRO B N 1
ATOM 5318 C CA . PRO B 1 90 ? -18.672 51.156 1.825 1 91.69 90 PRO B CA 1
ATOM 5319 C C . PRO B 1 90 ? -17.297 51.125 1.176 1 91.69 90 PRO B C 1
ATOM 5321 O O . PRO B 1 90 ? -17.094 50.469 0.161 1 91.69 90 PRO B O 1
ATOM 5324 N N . HIS B 1 91 ? -16.375 51.812 1.764 1 90 91 HIS B N 1
ATOM 5325 C CA . HIS B 1 91 ? -15.023 51.875 1.205 1 90 91 HIS B CA 1
ATOM 5326 C C . HIS B 1 91 ? -14.258 50.562 1.467 1 90 91 HIS B C 1
ATOM 5328 O O . HIS B 1 91 ? -13.25 50.281 0.811 1 90 91 HIS B O 1
ATOM 5334 N N . LEU B 1 92 ? -14.711 49.75 2.332 1 92.81 92 LEU B N 1
ATOM 5335 C CA . LEU B 1 92 ? -13.992 48.531 2.723 1 92.81 92 LEU B CA 1
ATOM 5336 C C . LEU B 1 92 ? -14.219 47.438 1.709 1 92.81 92 LEU B C 1
ATOM 5338 O O . LEU B 1 92 ? -15.352 47.188 1.27 1 92.81 92 LEU B O 1
ATOM 5342 N N . ARG B 1 93 ? -13.125 46.844 1.301 1 95.56 93 ARG B N 1
ATOM 5343 C CA . ARG B 1 93 ? -13.164 45.688 0.412 1 95.56 93 ARG B CA 1
ATOM 5344 C C . ARG B 1 93 ? -12.75 44.406 1.146 1 95.56 93 ARG B C 1
ATOM 5346 O O . ARG B 1 93 ? -13.211 43.312 0.813 1 95.56 93 ARG B O 1
ATOM 5353 N N . GLU B 1 94 ? -11.836 44.562 2.08 1 96.94 94 GLU B N 1
ATOM 5354 C CA . GLU B 1 94 ? -11.359 43.469 2.908 1 96.94 94 GLU B CA 1
ATOM 5355 C C . GLU B 1 94 ? -11.5 43.781 4.391 1 96.94 94 GLU B C 1
ATOM 5357 O O . GLU B 1 94 ? -11.047 44.844 4.852 1 96.94 94 GLU B O 1
ATOM 5362 N N . LEU B 1 95 ? -12.18 42.906 5.133 1 96.06 95 LEU B N 1
ATOM 5363 C CA . LEU B 1 95 ? -12.414 43.125 6.559 1 96.06 95 LEU B CA 1
ATOM 5364 C C . LEU B 1 95 ? -12.102 41.844 7.355 1 96.06 95 LEU B C 1
ATOM 5366 O O . LEU B 1 95 ? -12.633 40.781 7.059 1 96.06 95 LEU B O 1
ATOM 5370 N N . HIS B 1 96 ? -11.219 41.906 8.297 1 95.69 96 HIS B N 1
ATOM 5371 C CA . HIS B 1 96 ? -10.875 40.812 9.203 1 95.69 96 HIS B CA 1
ATOM 5372 C C . HIS B 1 96 ? -11.133 41.219 10.656 1 95.69 96 HIS B C 1
ATOM 5374 O O . HIS B 1 96 ? -10.461 42.094 11.195 1 95.69 96 HIS B O 1
ATOM 5380 N N . LEU B 1 97 ? -12.102 40.625 11.234 1 93.31 97 LEU B N 1
ATOM 5381 C CA . LEU B 1 97 ? -12.398 40.844 12.641 1 93.31 97 LEU B CA 1
ATOM 5382 C C . LEU B 1 97 ? -11.977 39.625 13.469 1 93.31 97 LEU B C 1
ATOM 5384 O O . LEU B 1 97 ? -12.648 38.594 13.445 1 93.31 97 LEU B O 1
ATOM 5388 N N . LEU B 1 98 ? -10.969 39.844 14.234 1 89.19 98 LEU B N 1
ATOM 5389 C CA . LEU B 1 98 ? -10.359 38.719 14.938 1 89.19 98 LEU B CA 1
ATOM 5390 C C . LEU B 1 98 ? -10.656 38.781 16.422 1 89.19 98 LEU B C 1
ATOM 5392 O O . LEU B 1 98 ? -10.766 39.844 17 1 89.19 98 LEU B O 1
ATOM 5396 N N . ARG B 1 99 ? -10.891 37.594 17.031 1 83.44 99 ARG B N 1
ATOM 5397 C CA . ARG B 1 99 ? -11.016 37.438 18.469 1 83.44 99 ARG B CA 1
ATOM 5398 C C . ARG B 1 99 ? -12.125 38.312 19.031 1 83.44 99 ARG B C 1
ATOM 5400 O O . ARG B 1 99 ? -11.922 39.062 20 1 83.44 99 ARG B O 1
ATOM 5407 N N . CYS B 1 100 ? -13.234 38.156 18.438 1 86.06 100 CYS B N 1
ATOM 5408 C CA . CYS B 1 100 ? -14.375 38.969 18.844 1 86.06 100 CYS B CA 1
ATOM 5409 C C . CYS B 1 100 ? -15.148 38.312 19.984 1 86.06 100 CYS B C 1
ATOM 5411 O O . CYS B 1 100 ? -16.219 37.75 19.766 1 86.06 100 CYS B O 1
ATOM 5413 N N . SER B 1 101 ? -14.68 38.531 21.156 1 79.5 101 SER B N 1
ATOM 5414 C CA . SER B 1 101 ? -15.289 37.875 22.297 1 79.5 101 SER B CA 1
ATOM 5415 C C . SER B 1 101 ? -16.5 38.625 22.797 1 79.5 101 SER B C 1
ATOM 5417 O O . SER B 1 101 ? -17.391 38.062 23.438 1 79.5 101 SER B O 1
ATOM 5419 N N . LEU B 1 102 ? -16.594 39.906 22.484 1 81.31 102 LEU B N 1
ATOM 5420 C CA . LEU B 1 102 ? -17.656 40.75 23.031 1 81.31 102 LEU B CA 1
ATOM 5421 C C . LEU B 1 102 ? -18.703 41.062 21.969 1 81.31 102 LEU B C 1
ATOM 5423 O O . LEU B 1 102 ? -19.672 41.781 22.25 1 81.31 102 LEU B O 1
ATOM 5427 N N . LEU B 1 103 ? -18.5 40.5 20.859 1 83.75 103 LEU B N 1
ATOM 5428 C CA . LEU B 1 103 ? -19.422 40.812 19.766 1 83.75 103 LEU B CA 1
ATOM 5429 C C . LEU B 1 103 ? -20.562 39.781 19.703 1 83.75 103 LEU B C 1
ATOM 5431 O O . LEU B 1 103 ? -20.344 38.594 19.984 1 83.75 103 LEU B O 1
ATOM 5435 N N . ASN B 1 104 ? -21.672 40.281 19.5 1 84.69 104 ASN B N 1
ATOM 5436 C CA . ASN B 1 104 ? -22.812 39.406 19.219 1 84.69 104 ASN B CA 1
ATOM 5437 C C . ASN B 1 104 ? -23.141 39.375 17.734 1 84.69 104 ASN B C 1
ATOM 5439 O O . ASN B 1 104 ? -22.484 40.031 16.938 1 84.69 104 ASN B O 1
ATOM 5443 N N . SER B 1 105 ? -24.125 38.688 17.344 1 86.94 105 SER B N 1
ATOM 5444 C CA . SER B 1 105 ? -24.391 38.406 15.93 1 86.94 105 SER B CA 1
ATOM 5445 C C . SER B 1 105 ? -24.984 39.625 15.227 1 86.94 105 SER B C 1
ATOM 5447 O O . SER B 1 105 ? -25.047 39.656 14 1 86.94 105 SER B O 1
ATOM 5449 N N . THR B 1 106 ? -25.297 40.656 15.922 1 89.19 106 THR B N 1
ATOM 5450 C CA . THR B 1 106 ? -25.828 41.875 15.32 1 89.19 106 THR B CA 1
ATOM 5451 C C . THR B 1 106 ? -24.766 42.562 14.453 1 89.19 106 THR B C 1
ATOM 5453 O O . THR B 1 106 ? -25.094 43.344 13.562 1 89.19 106 THR B O 1
ATOM 5456 N N . VAL B 1 107 ? -23.516 42.25 14.75 1 92 107 VAL B N 1
ATOM 5457 C CA . VAL B 1 107 ? -22.422 42.781 13.961 1 92 107 VAL B CA 1
ATOM 5458 C C . VAL B 1 107 ? -22.562 42.344 12.508 1 92 107 VAL B C 1
ATOM 5460 O O . VAL B 1 107 ? -22.203 43.094 11.594 1 92 107 VAL B O 1
ATOM 5463 N N . LEU B 1 108 ? -23.125 41.219 12.305 1 92.56 108 LEU B N 1
ATOM 5464 C CA . LEU B 1 108 ? -23.312 40.719 10.953 1 92.56 108 LEU B CA 1
ATOM 5465 C C . LEU B 1 108 ? -24.297 41.594 10.172 1 92.56 108 LEU B C 1
ATOM 5467 O O . LEU B 1 108 ? -24.062 41.906 9.008 1 92.56 108 LEU B O 1
ATOM 5471 N N . ASN B 1 109 ? -25.328 41.938 10.82 1 92.19 109 ASN B N 1
ATOM 5472 C CA . ASN B 1 109 ? -26.297 42.844 10.203 1 9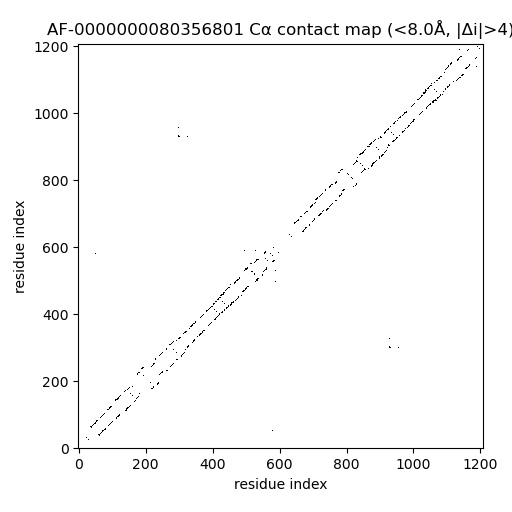2.19 109 ASN B CA 1
ATOM 5473 C C . ASN B 1 109 ? -25.688 44.188 9.859 1 92.19 109 ASN B C 1
ATOM 5475 O O . ASN B 1 109 ? -25.984 44.75 8.82 1 92.19 109 ASN B O 1
ATOM 5479 N N . SER B 1 110 ? -24.859 44.625 10.711 1 94.75 110 SER B N 1
ATOM 5480 C CA . SER B 1 110 ? -24.188 45.875 10.484 1 94.75 110 SER B CA 1
ATOM 5481 C C . SER B 1 110 ? -23.25 45.812 9.281 1 94.75 110 SER B C 1
ATOM 5483 O O . SER B 1 110 ? -23.188 46.719 8.477 1 94.75 110 SER B O 1
ATOM 5485 N N . ILE B 1 111 ? -22.531 44.781 9.141 1 95.56 111 ILE B N 1
ATOM 5486 C CA . ILE B 1 111 ? -21.609 44.594 8.031 1 95.56 111 ILE B CA 1
ATOM 5487 C C . ILE B 1 111 ? -22.391 44.531 6.715 1 95.56 111 ILE B C 1
ATOM 5489 O O . ILE B 1 111 ? -21.984 45.188 5.734 1 95.56 111 ILE B O 1
ATOM 5493 N N . GLY B 1 112 ? -23.453 43.844 6.734 1 94.69 112 GLY B N 1
ATOM 5494 C CA . GLY B 1 112 ? -24.281 43.75 5.539 1 94.69 112 GLY B CA 1
ATOM 5495 C C . GLY B 1 112 ? -24.844 45.062 5.082 1 94.69 112 GLY B C 1
ATOM 5496 O O . GLY B 1 112 ? -24.938 45.312 3.879 1 94.69 112 GLY B O 1
ATOM 5497 N N . SER B 1 113 ? -25.188 45.875 5.996 1 94.88 113 SER B N 1
ATOM 5498 C CA . SER B 1 113 ? -25.844 47.156 5.676 1 94.88 113 SER B CA 1
ATOM 5499 C C . SER B 1 113 ? -24.812 48.219 5.324 1 94.88 113 SER B C 1
ATOM 5501 O O . SER B 1 113 ? -25.062 49.094 4.477 1 94.88 113 SER B O 1
ATOM 5503 N N . LEU B 1 114 ? -23.625 48.094 5.852 1 94.94 114 LEU B N 1
ATOM 5504 C CA . LEU B 1 114 ? -22.703 49.219 5.77 1 94.94 114 LEU B CA 1
ATOM 5505 C C . LEU B 1 114 ? -21.562 48.938 4.789 1 94.94 114 LEU B C 1
ATOM 5507 O O . LEU B 1 114 ? -20.875 49.844 4.34 1 94.94 114 LEU B O 1
ATOM 5511 N N . CYS B 1 115 ? -21.344 47.719 4.508 1 95.44 115 CYS B N 1
ATOM 5512 C CA . CYS B 1 115 ? -20.219 47.375 3.643 1 95.44 115 CYS B CA 1
ATOM 5513 C C . CYS B 1 115 ? -20.688 46.625 2.412 1 95.44 115 CYS B C 1
ATOM 5515 O O . CYS B 1 115 ? -20.297 45.469 2.203 1 95.44 115 CYS B O 1
ATOM 5517 N N . PRO B 1 116 ? -21.359 47.156 1.518 1 94.62 116 PRO B N 1
ATOM 5518 C CA . PRO B 1 116 ? -21.891 46.438 0.351 1 94.62 116 PRO B CA 1
ATOM 5519 C C . PRO B 1 116 ? -20.797 46.031 -0.632 1 94.62 116 PRO B C 1
ATOM 5521 O O . PRO B 1 116 ? -21.016 45.094 -1.432 1 94.62 116 PRO B O 1
ATOM 5524 N N . ASN B 1 117 ? -19.625 46.625 -0.599 1 94.81 117 ASN B N 1
ATOM 5525 C CA . ASN B 1 117 ? -18.578 46.344 -1.568 1 94.81 117 ASN B CA 1
ATOM 5526 C C . ASN B 1 117 ? -17.547 45.375 -1 1 94.81 117 ASN B C 1
ATOM 5528 O O . ASN B 1 117 ? -16.469 45.219 -1.573 1 94.81 117 ASN B O 1
ATOM 5532 N N . LEU B 1 118 ? -17.828 44.75 0.079 1 95.75 118 LEU B N 1
ATOM 5533 C CA . LEU B 1 118 ? -16.906 43.812 0.74 1 95.75 118 LEU B CA 1
ATOM 5534 C C . LEU B 1 118 ? -16.625 42.625 -0.139 1 95.75 118 LEU B C 1
ATOM 5536 O O . LEU B 1 118 ? -17.531 42.062 -0.743 1 95.75 118 LEU B O 1
ATOM 5540 N N . ARG B 1 119 ? -15.375 42.25 -0.259 1 97.12 119 ARG B N 1
ATOM 5541 C CA . ARG B 1 119 ? -14.961 41.125 -1.059 1 97.12 119 ARG B CA 1
ATOM 5542 C C . ARG B 1 119 ? -14.414 40 -0.173 1 97.12 119 ARG B C 1
ATOM 5544 O O . ARG B 1 119 ? -14.578 38.812 -0.482 1 97.12 119 ARG B O 1
ATOM 5551 N N . VAL B 1 120 ? -13.742 40.375 0.838 1 97.81 120 VAL B N 1
ATOM 5552 C CA . VAL B 1 120 ? -13.156 39.406 1.765 1 97.81 120 VAL B CA 1
ATOM 5553 C C . VAL B 1 120 ? -13.648 39.688 3.184 1 97.81 120 VAL B C 1
ATOM 5555 O O . VAL B 1 120 ? -13.57 40.812 3.656 1 97.81 120 VAL B O 1
ATOM 5558 N N . LEU B 1 121 ? -14.125 38.688 3.871 1 97.06 121 LEU B N 1
ATOM 5559 C CA . LEU B 1 121 ? -14.562 38.844 5.254 1 97.06 121 LEU B CA 1
ATOM 5560 C C . LEU B 1 121 ? -14.078 37.688 6.113 1 97.06 121 LEU B C 1
ATOM 5562 O O . LEU B 1 121 ? -14.312 36.5 5.777 1 97.06 121 LEU B O 1
ATOM 5566 N N . THR B 1 122 ? -13.367 37.906 7.098 1 96.38 122 THR B N 1
ATOM 5567 C CA . THR B 1 122 ? -13 36.938 8.133 1 96.38 122 THR B CA 1
ATOM 5568 C C . THR B 1 122 ? -13.57 37.375 9.484 1 96.38 122 THR B C 1
ATOM 5570 O O . THR B 1 122 ? -13.352 38.5 9.938 1 96.38 122 THR B O 1
ATOM 5573 N N . LEU B 1 123 ? -14.273 36.469 10.07 1 92.88 123 LEU B N 1
ATOM 5574 C CA . LEU B 1 123 ? -14.906 36.812 11.344 1 92.88 123 LEU B CA 1
ATOM 5575 C C . LEU B 1 123 ? -14.68 35.688 12.359 1 92.88 123 LEU B C 1
ATOM 5577 O O . LEU B 1 123 ? -14.992 34.531 12.094 1 92.88 123 LEU B O 1
ATOM 5581 N N . GLU B 1 124 ? -14.141 36.031 13.461 1 89.12 124 GLU B N 1
ATOM 5582 C CA . GLU B 1 124 ? -14.016 35.125 14.625 1 89.12 124 GLU B CA 1
ATOM 5583 C C . GLU B 1 124 ? -14.859 35.656 15.789 1 89.12 124 GLU B C 1
ATOM 5585 O O . GLU B 1 124 ? -14.617 36.75 16.312 1 89.12 124 GLU B O 1
ATOM 5590 N N . MET B 1 125 ? -15.828 34.844 16.219 1 85.19 125 MET B N 1
ATOM 5591 C CA . MET B 1 125 ? -16.688 35.344 17.281 1 85.19 125 MET B CA 1
ATOM 5592 C C . MET B 1 125 ? -17.141 34.219 18.219 1 85.19 125 MET B C 1
ATOM 5594 O O . MET B 1 125 ? -17 33.062 17.891 1 85.19 125 MET B O 1
ATOM 5598 N N . THR B 1 126 ? -17.625 34.594 19.344 1 78.31 126 THR B N 1
ATOM 5599 C CA . THR B 1 126 ? -18.203 33.656 20.297 1 78.31 126 THR B CA 1
ATOM 5600 C C . THR B 1 126 ? -19.734 33.688 20.219 1 78.31 126 THR B C 1
ATOM 5602 O O . THR B 1 126 ? -20.328 34.75 20.016 1 78.31 126 THR B O 1
ATOM 5605 N N . ASP B 1 127 ? -20.234 32.5 20.203 1 70.81 127 ASP B N 1
ATOM 5606 C CA . ASP B 1 127 ? -21.688 32.344 20.047 1 70.81 127 ASP B CA 1
ATOM 5607 C C . ASP B 1 127 ? -22.422 32.844 21.297 1 70.81 127 ASP B C 1
ATOM 5609 O O . ASP B 1 127 ? -22.406 32.188 22.328 1 70.81 127 ASP B O 1
ATOM 5613 N N . LEU B 1 128 ? -22.938 33.969 21.25 1 65.06 128 LEU B N 1
ATOM 5614 C CA . LEU B 1 128 ? -23.672 34.469 22.406 1 65.06 128 LEU B CA 1
ATOM 5615 C C . LEU B 1 128 ? -25.172 34.469 22.141 1 65.06 128 LEU B C 1
ATOM 5617 O O . LEU B 1 128 ? -25.969 34.562 23.078 1 65.06 128 LEU B O 1
ATOM 5621 N N . ASP B 1 129 ? -25.531 34.219 20.906 1 74.56 129 ASP B N 1
ATOM 5622 C CA . ASP B 1 129 ? -26.938 34.312 20.547 1 74.56 129 ASP B CA 1
ATOM 5623 C C . ASP B 1 129 ? -27.516 32.969 20.188 1 74.56 129 ASP B C 1
ATOM 5625 O O . ASP B 1 129 ? -26.781 31.984 20.047 1 74.56 129 ASP B O 1
ATOM 5629 N N . SER B 1 130 ? -28.906 32.969 20.203 1 76.56 130 SER B N 1
ATOM 5630 C CA . SER B 1 130 ? -29.594 31.766 19.734 1 76.56 130 SER B CA 1
ATOM 5631 C C . SER B 1 130 ? -29.297 31.484 18.266 1 76.56 130 SER B C 1
ATOM 5633 O O . SER B 1 130 ? -29.062 32.406 17.5 1 76.56 130 SER B O 1
ATOM 5635 N N . PRO B 1 131 ? -29.281 30.25 17.891 1 79.31 131 PRO B N 1
ATOM 5636 C CA . PRO B 1 131 ? -28.969 29.875 16.516 1 79.31 131 PRO B CA 1
ATOM 5637 C C . PRO B 1 131 ? -29.922 30.531 15.5 1 79.31 131 PRO B C 1
ATOM 5639 O O . PRO B 1 131 ? -29.5 30.875 14.398 1 79.31 131 PRO B O 1
ATOM 5642 N N . VAL B 1 132 ? -31.109 30.719 15.891 1 81.06 132 VAL B N 1
ATOM 5643 C CA . VAL B 1 132 ? -32.094 31.312 14.984 1 81.06 132 VAL B CA 1
ATOM 5644 C C . VAL B 1 132 ? -31.719 32.75 14.711 1 81.06 132 VAL B C 1
ATOM 5646 O O . VAL B 1 132 ? -31.797 33.219 13.57 1 81.06 132 VAL B O 1
ATOM 5649 N N . VAL B 1 133 ? -31.391 33.438 15.727 1 83.81 133 VAL B N 1
ATOM 5650 C CA . VAL B 1 133 ? -31.031 34.844 15.609 1 83.81 133 VAL B CA 1
ATOM 5651 C C . VAL B 1 133 ? -29.734 35 14.797 1 83.81 133 VAL B C 1
ATOM 5653 O O . VAL B 1 133 ? -29.625 35.875 13.953 1 83.81 133 VAL B O 1
ATOM 5656 N N . PHE B 1 134 ? -28.844 34.156 15.031 1 86 134 PHE B N 1
ATOM 5657 C CA . PHE B 1 134 ? -27.578 34.188 14.297 1 86 134 PHE B CA 1
ATOM 5658 C C . PHE B 1 134 ? -27.828 33.969 12.812 1 86 134 PHE B C 1
ATOM 5660 O O . PHE B 1 134 ? -27.234 34.688 11.977 1 86 134 PHE B O 1
ATOM 5667 N N . GLN B 1 135 ? -28.656 33.062 12.508 1 84.81 135 GLN B N 1
ATOM 5668 C CA . GLN B 1 135 ? -28.938 32.75 11.109 1 84.81 135 GLN B CA 1
ATOM 5669 C C . GLN B 1 135 ? -29.609 33.906 10.406 1 84.81 135 GLN B C 1
ATOM 5671 O O . GLN B 1 135 ? -29.344 34.156 9.227 1 84.81 135 GLN B O 1
ATOM 5676 N N . SER B 1 136 ? -30.484 34.469 11.102 1 87.25 136 SER B N 1
ATOM 5677 C CA . SER B 1 136 ? -31.172 35.625 10.523 1 87.25 136 SER B CA 1
ATOM 5678 C C . SER B 1 136 ? -30.188 36.75 10.227 1 87.25 136 SER B C 1
ATOM 5680 O O . SER B 1 136 ? -30.25 37.375 9.156 1 87.25 136 SER B O 1
ATOM 5682 N N . ASN B 1 137 ? -29.312 37 11.141 1 89.56 137 ASN B N 1
ATOM 5683 C CA . ASN B 1 137 ? -28.312 38.031 10.953 1 89.56 137 ASN B CA 1
ATOM 5684 C C . ASN B 1 137 ? -27.328 37.656 9.852 1 89.56 137 ASN B C 1
ATOM 5686 O O . ASN B 1 137 ? -26.891 38.531 9.094 1 89.56 137 ASN B O 1
ATOM 5690 N N . LEU B 1 138 ? -27 36.438 9.812 1 90.12 138 LEU B N 1
ATOM 5691 C CA . LEU B 1 138 ? -26.094 35.969 8.766 1 90.12 138 LEU B CA 1
ATOM 5692 C C . LEU B 1 138 ? -26.719 36.125 7.391 1 90.12 138 LEU B C 1
ATOM 5694 O O . LEU B 1 138 ? -26.062 36.562 6.445 1 90.12 138 LEU B O 1
ATOM 5698 N N . THR B 1 139 ? -28 35.781 7.301 1 90.06 139 THR B N 1
ATOM 5699 C CA . THR B 1 139 ? -28.703 35.906 6.039 1 90.06 139 THR B CA 1
ATOM 5700 C C . THR B 1 139 ? -28.734 37.375 5.594 1 90.06 139 THR B C 1
ATOM 5702 O O . THR B 1 139 ? -28.547 37.656 4.41 1 90.06 139 THR B O 1
ATOM 5705 N N . GLN B 1 140 ? -28.938 38.219 6.465 1 91.25 140 GLN B N 1
ATOM 5706 C CA . GLN B 1 140 ? -28.953 39.625 6.16 1 91.25 140 GLN B CA 1
ATOM 5707 C C . GLN B 1 140 ? -27.594 40.125 5.695 1 91.25 140 GLN B C 1
ATOM 5709 O O . GLN B 1 140 ? -27.5 40.969 4.789 1 91.25 140 GLN B O 1
ATOM 5714 N N . MET B 1 141 ? -26.609 39.656 6.332 1 93.81 141 MET B N 1
ATOM 5715 C CA . MET B 1 141 ? -25.25 40.031 5.949 1 93.81 141 MET B CA 1
ATOM 5716 C C . MET B 1 141 ? -24.938 39.594 4.527 1 93.81 141 MET B C 1
ATOM 5718 O O . MET B 1 141 ? -24.422 40.344 3.719 1 93.81 141 MET B O 1
ATOM 5722 N N . LEU B 1 142 ? -25.297 38.344 4.254 1 92.44 142 LEU B N 1
ATOM 5723 C CA . LEU B 1 142 ? -24.984 37.781 2.951 1 92.44 142 LEU B CA 1
ATOM 5724 C C . LEU B 1 142 ? -25.766 38.469 1.844 1 92.44 142 LEU B C 1
ATOM 5726 O O . LEU B 1 142 ? -25.266 38.656 0.735 1 92.44 142 LEU B O 1
ATOM 5730 N N . ASN B 1 143 ? -26.922 38.875 2.154 1 91.62 143 ASN B N 1
ATOM 5731 C CA . ASN B 1 143 ? -27.719 39.594 1.19 1 91.62 143 ASN B CA 1
ATOM 5732 C C . ASN B 1 143 ? -27.156 41 0.96 1 91.62 143 ASN B C 1
ATOM 5734 O O . ASN B 1 143 ? -27.297 41.562 -0.128 1 91.62 143 ASN B O 1
ATOM 5738 N N . GLY B 1 144 ? -26.5 41.469 1.947 1 94.38 144 GLY B N 1
ATOM 5739 C CA . GLY B 1 144 ? -25.969 42.812 1.876 1 94.38 144 GLY B CA 1
ATOM 5740 C C . GLY B 1 144 ? -24.594 42.875 1.229 1 94.38 144 GLY B C 1
ATOM 5741 O O . GLY B 1 144 ? -24.141 43.969 0.866 1 94.38 144 GLY B O 1
ATOM 5742 N N . CYS B 1 145 ? -23.953 41.812 1.116 1 94.69 145 CYS B N 1
ATOM 5743 C CA . CYS B 1 145 ? -22.625 41.75 0.525 1 94.69 145 CYS B CA 1
ATOM 5744 C C . CYS B 1 145 ? -22.594 40.844 -0.7 1 94.69 145 CYS B C 1
ATOM 5746 O O . CYS B 1 145 ? -22 39.781 -0.672 1 94.69 145 CYS B O 1
ATOM 5748 N N . PRO B 1 146 ? -23.047 41.25 -1.802 1 92.12 146 PRO B N 1
ATOM 5749 C CA . PRO B 1 146 ? -23.203 40.406 -2.975 1 92.12 146 PRO B CA 1
ATOM 5750 C C . PRO B 1 146 ? -21.891 40.125 -3.684 1 92.12 146 PRO B C 1
ATOM 5752 O O . PRO B 1 146 ? -21.797 39.156 -4.469 1 92.12 146 PRO B O 1
ATOM 5755 N N . TYR B 1 147 ? -20.859 40.906 -3.389 1 94.19 147 TYR B N 1
ATOM 5756 C CA . TYR B 1 147 ? -19.609 40.781 -4.133 1 94.19 147 TYR B CA 1
ATOM 5757 C C . TYR B 1 147 ? -18.578 40 -3.326 1 94.19 147 TYR B C 1
ATOM 5759 O O . TYR B 1 147 ? -17.391 40.031 -3.635 1 94.19 147 TYR B O 1
ATOM 5767 N N . LEU B 1 148 ? -19 39.312 -2.307 1 94.81 148 LEU B N 1
ATOM 5768 C CA . LEU B 1 148 ? -18.094 38.594 -1.434 1 94.81 148 LEU B CA 1
ATOM 5769 C C . LEU B 1 148 ? -17.375 37.469 -2.199 1 94.81 148 LEU B C 1
ATOM 5771 O O . LEU B 1 148 ? -18.031 36.688 -2.898 1 94.81 148 LEU B O 1
ATOM 5775 N N . GLU B 1 149 ? -16.094 37.406 -2.148 1 95.94 149 GLU B N 1
ATOM 5776 C CA . GLU B 1 149 ? -15.281 36.375 -2.793 1 95.94 149 GLU B CA 1
ATOM 5777 C C . GLU B 1 149 ? -14.719 35.406 -1.77 1 95.94 149 GLU B C 1
ATOM 5779 O O . GLU B 1 149 ? -14.438 34.25 -2.102 1 95.94 149 GLU B O 1
ATOM 5784 N N . SER B 1 150 ? -14.469 35.844 -0.571 1 97.31 150 SER B N 1
ATOM 5785 C CA . SER B 1 150 ? -13.945 35.031 0.509 1 97.31 150 SER B CA 1
ATOM 5786 C C . SER B 1 150 ? -14.727 35.25 1.8 1 97.31 150 SER B C 1
ATOM 5788 O O . SER B 1 150 ? -14.906 36.375 2.24 1 97.31 150 SER B O 1
ATOM 5790 N N . LEU B 1 151 ? -15.219 34.188 2.355 1 95.81 151 LEU B N 1
ATOM 5791 C CA . LEU B 1 151 ? -15.969 34.219 3.605 1 95.81 151 LEU B CA 1
ATOM 5792 C C . LEU B 1 151 ? -15.422 33.219 4.605 1 95.81 151 LEU B C 1
ATOM 5794 O O . LEU B 1 151 ? -15.438 32.031 4.355 1 95.81 151 LEU B O 1
ATOM 5798 N N . GLN B 1 152 ? -14.914 33.656 5.68 1 96 152 GLN B N 1
ATOM 5799 C CA . GLN B 1 152 ? -14.398 32.812 6.742 1 96 152 GLN B CA 1
ATOM 5800 C C . GLN B 1 152 ? -15.078 33.094 8.07 1 96 152 GLN B C 1
ATOM 5802 O O . GLN B 1 152 ? -14.891 34.188 8.641 1 96 152 GLN B O 1
ATOM 5807 N N . LEU B 1 153 ? -15.781 32.156 8.57 1 91.75 153 LEU B N 1
ATOM 5808 C CA . LEU B 1 153 ? -16.5 32.312 9.828 1 91.75 153 LEU B CA 1
ATOM 5809 C C . LEU B 1 153 ? -16.031 31.297 10.859 1 91.75 153 LEU B C 1
ATOM 5811 O O . LEU B 1 153 ? -16.141 30.094 10.641 1 91.75 153 LEU B O 1
ATOM 5815 N N . ASN B 1 154 ? -15.484 31.703 11.867 1 89.62 154 ASN B N 1
ATOM 5816 C CA . ASN B 1 154 ? -15.094 30.875 13.008 1 89.62 154 ASN B CA 1
ATOM 5817 C C . ASN B 1 154 ? -15.883 31.234 14.258 1 89.62 154 ASN B C 1
ATOM 5819 O O . ASN B 1 154 ? -15.562 32.219 14.945 1 89.62 154 ASN B O 1
ATOM 5823 N N . ILE B 1 155 ? -16.844 30.453 14.547 1 84.38 155 ILE B N 1
ATOM 5824 C CA . ILE B 1 155 ? -17.719 30.734 15.688 1 84.38 155 ILE B CA 1
ATOM 5825 C C . ILE B 1 155 ? -17.422 29.75 16.812 1 84.38 155 ILE B C 1
ATOM 5827 O O . ILE B 1 155 ? -17.484 28.531 16.609 1 84.38 155 ILE B O 1
ATOM 5831 N N . ARG B 1 156 ? -17.031 30.297 17.828 1 73.94 156 ARG B N 1
ATOM 5832 C CA . ARG B 1 156 ? -16.734 29.438 18.969 1 73.94 156 ARG B CA 1
ATOM 5833 C C . ARG B 1 156 ? -17.891 29.453 19.969 1 73.94 156 ARG B C 1
ATOM 5835 O O . ARG B 1 156 ? -18.484 30.5 20.219 1 73.94 156 ARG B O 1
ATOM 5842 N N . GLY B 1 157 ? -18.656 28.344 20.203 1 63.53 157 GLY B N 1
ATOM 5843 C CA . GLY B 1 157 ? -19.828 28.406 21.062 1 63.53 157 GLY B CA 1
ATOM 5844 C C . GLY B 1 157 ? -19.797 27.375 22.172 1 63.53 157 GLY B C 1
ATOM 5845 O O . GLY B 1 157 ? -19.109 26.359 22.078 1 63.53 157 GLY B O 1
ATOM 5846 N N . ILE B 1 158 ? -19.922 27.766 23.375 1 48.41 158 ILE B N 1
ATOM 5847 C CA . ILE B 1 158 ? -20.047 27 24.609 1 48.41 158 ILE B CA 1
ATOM 5848 C C . ILE B 1 158 ? -21.062 25.875 24.422 1 48.41 158 ILE B C 1
ATOM 5850 O O . ILE B 1 158 ? -20.953 24.828 25.062 1 48.41 158 ILE B O 1
ATOM 5854 N N . LEU B 1 159 ? -22.391 26.234 23.906 1 44.25 159 LEU B N 1
ATOM 5855 C CA . LEU B 1 159 ? -23.406 25.25 24.234 1 44.25 159 LEU B CA 1
ATOM 5856 C C . LEU B 1 159 ? -23.359 24.062 23.281 1 44.25 159 LEU B C 1
ATOM 5858 O O . LEU B 1 159 ? -23.375 24.25 22.062 1 44.25 159 LEU B O 1
ATOM 5862 N N . VAL B 1 160 ? -22.875 22.969 23.594 1 44.81 160 VAL B N 1
ATOM 5863 C CA . VAL B 1 160 ? -22.641 21.625 23.094 1 44.81 160 VAL B CA 1
ATOM 5864 C C . VAL B 1 160 ? -23.688 21.266 22.047 1 44.81 160 VAL B C 1
ATOM 5866 O O . VAL B 1 160 ? -23.375 20.672 21.016 1 44.81 160 VAL B O 1
ATOM 5869 N N . ASP B 1 161 ? -24.984 21.438 22.359 1 48.16 161 ASP B N 1
ATOM 5870 C CA . ASP B 1 161 ? -26.078 20.703 21.703 1 48.16 161 ASP B CA 1
ATOM 5871 C C . ASP B 1 161 ? -26.594 21.469 20.484 1 48.16 161 ASP B C 1
ATOM 5873 O O . ASP B 1 161 ? -27.438 20.969 19.75 1 48.16 161 ASP B O 1
ATOM 5877 N N . ALA B 1 162 ? -26.281 22.844 20.297 1 52.12 162 ALA B N 1
ATOM 5878 C CA . ALA B 1 162 ? -26.938 23.547 19.203 1 52.12 162 ALA B CA 1
ATOM 5879 C C . ALA B 1 162 ? -25.922 24.234 18.297 1 52.12 162 ALA B C 1
ATOM 5881 O O . ALA B 1 162 ? -25.031 24.938 18.766 1 52.12 162 ALA B O 1
ATOM 5882 N N . THR B 1 163 ? -25.5 23.672 17.125 1 59.25 163 THR B N 1
ATOM 5883 C CA . THR B 1 163 ? -24.578 24.281 16.188 1 59.25 163 THR B CA 1
ATOM 5884 C C . THR B 1 163 ? -25.203 25.516 15.531 1 59.25 163 THR B C 1
ATOM 5886 O O . THR B 1 163 ? -26.391 25.531 15.25 1 59.25 163 THR B O 1
ATOM 5889 N N . PRO B 1 164 ? -24.531 26.688 15.609 1 52.44 164 PRO B N 1
ATOM 5890 C CA . PRO B 1 164 ? -25 27.938 15.039 1 52.44 164 PRO B CA 1
ATOM 5891 C C . PRO B 1 164 ? -25.594 27.766 13.641 1 52.44 164 PRO B C 1
ATOM 5893 O O . PRO B 1 164 ? -26.438 28.562 13.219 1 52.44 164 PRO B O 1
ATOM 5896 N N . PHE B 1 165 ? -25.141 26.766 12.914 1 59.66 165 PHE B N 1
ATOM 5897 C CA . PHE B 1 165 ? -25.562 26.656 11.531 1 59.66 165 PHE B CA 1
ATOM 5898 C C . PHE B 1 165 ? -26.656 25.594 11.391 1 59.66 165 PHE B C 1
ATOM 5900 O O . PHE B 1 165 ? -26.656 24.828 10.43 1 59.66 165 PHE B O 1
ATOM 5907 N N . GLN B 1 166 ? -27.5 25.562 12.367 1 59.94 166 GLN B N 1
ATOM 5908 C CA . GLN B 1 166 ? -28.625 24.641 12.289 1 59.94 166 GLN B CA 1
ATOM 5909 C C . GLN B 1 166 ? -29.625 25.062 11.211 1 59.94 166 GLN B C 1
ATOM 5911 O O . GLN B 1 166 ? -30 26.234 11.141 1 59.94 166 GLN B O 1
ATOM 5916 N N . SER B 1 167 ? -29.906 24.203 10.367 1 62.34 167 SER B N 1
ATOM 5917 C CA . SER B 1 167 ? -30.891 24.406 9.312 1 62.34 167 SER B CA 1
ATOM 5918 C C . SER B 1 167 ? -30.469 25.531 8.375 1 62.34 167 SER B C 1
ATOM 5920 O O . SER B 1 167 ? -31.125 26.562 8.305 1 62.34 167 SER B O 1
ATOM 5922 N N . VAL B 1 168 ? -29.281 25.453 7.793 1 63.31 168 VAL B N 1
ATOM 5923 C CA . VAL B 1 168 ? -28.672 26.438 6.914 1 63.31 168 VAL B CA 1
ATOM 5924 C C . VAL B 1 168 ? -29.672 26.875 5.844 1 63.31 168 VAL B C 1
ATOM 5926 O O . VAL B 1 168 ? -30.078 26.062 5 1 63.31 168 VAL B O 1
ATOM 5929 N N . ARG B 1 169 ? -30.266 28 6.074 1 67 169 ARG B N 1
ATOM 5930 C CA . ARG B 1 169 ? -31.266 28.516 5.148 1 67 169 ARG B CA 1
ATOM 5931 C C . ARG B 1 169 ? -30.734 29.719 4.371 1 67 169 ARG B C 1
ATOM 5933 O O . ARG B 1 169 ? -31.484 30.359 3.635 1 67 169 ARG B O 1
ATOM 5940 N N . PHE B 1 170 ? -29.406 29.844 4.379 1 75.31 170 PHE B N 1
ATOM 5941 C CA . PHE B 1 170 ? -28.906 31.031 3.701 1 75.31 170 PHE B CA 1
ATOM 5942 C C . PHE B 1 170 ? -28.328 30.688 2.34 1 75.31 170 PHE B C 1
ATOM 5944 O O . PHE B 1 170 ? -28.031 29.516 2.062 1 75.31 170 PHE B O 1
ATOM 5951 N N . SER B 1 171 ? -28.344 31.688 1.489 1 79.56 171 SER B N 1
ATOM 5952 C CA . SER B 1 171 ? -27.766 31.562 0.163 1 79.56 171 SER B CA 1
ATOM 5953 C C . SER B 1 171 ? -26.391 32.219 0.098 1 79.56 171 SER B C 1
ATOM 5955 O O . SER B 1 171 ? -26.172 33.25 0.754 1 79.56 171 SER B O 1
ATOM 5957 N N . LEU B 1 172 ? -25.562 31.656 -0.609 1 86.06 172 LEU B N 1
ATOM 5958 C CA . LEU B 1 172 ? -24.219 32.188 -0.772 1 86.06 172 LEU B CA 1
ATOM 5959 C C . LEU B 1 172 ? -24.094 32.969 -2.076 1 86.06 172 LEU B C 1
ATOM 5961 O O . LEU B 1 172 ? -24.734 32.625 -3.072 1 86.06 172 LEU B O 1
ATOM 5965 N N . PRO B 1 173 ? -23.328 34 -1.972 1 88.12 173 PRO B N 1
ATOM 5966 C CA . PRO B 1 173 ? -23.109 34.75 -3.201 1 88.12 173 PRO B CA 1
ATOM 5967 C C . PRO B 1 173 ? -22.422 33.938 -4.289 1 88.12 173 PRO B C 1
ATOM 5969 O O . PRO B 1 173 ? -21.562 33.094 -3.984 1 88.12 173 PRO B O 1
ATOM 5972 N N . GLU B 1 174 ? -22.625 34.219 -5.5 1 84.12 174 GLU B N 1
ATOM 5973 C CA . GLU B 1 174 ? -22.078 33.5 -6.645 1 84.12 174 GLU B CA 1
ATOM 5974 C C . GLU B 1 174 ? -20.594 33.781 -6.84 1 84.12 174 GLU B C 1
ATOM 5976 O O . GLU B 1 174 ? -19.875 33 -7.457 1 84.12 174 GLU B O 1
ATOM 5981 N N . THR B 1 175 ? -20.219 34.906 -6.27 1 90.62 175 THR B N 1
ATOM 5982 C CA . THR B 1 175 ? -18.844 35.344 -6.465 1 90.62 175 THR B CA 1
ATOM 5983 C C . THR B 1 175 ? -17.906 34.625 -5.48 1 90.62 175 THR B C 1
ATOM 5985 O O . THR B 1 175 ? -16.688 34.781 -5.562 1 90.62 175 THR B O 1
ATOM 5988 N N . LEU B 1 176 ? -18.438 33.844 -4.672 1 92.56 176 LEU B N 1
ATOM 5989 C CA . LEU B 1 176 ? -17.672 33.25 -3.58 1 92.56 176 LEU B CA 1
ATOM 5990 C C . LEU B 1 176 ? -16.688 32.219 -4.109 1 92.56 176 LEU B C 1
ATOM 5992 O O . LEU B 1 176 ? -17.078 31.297 -4.832 1 92.56 176 LEU B O 1
ATOM 5996 N N . LYS B 1 177 ? -15.43 32.344 -3.762 1 94.81 177 LYS B N 1
ATOM 5997 C CA . LYS B 1 177 ? -14.367 31.453 -4.188 1 94.81 177 LYS B CA 1
ATOM 5998 C C . LYS B 1 177 ? -13.797 30.688 -3 1 94.81 177 LYS B C 1
ATOM 6000 O O . LYS B 1 177 ? -13.344 29.547 -3.152 1 94.81 177 LYS B O 1
ATOM 6005 N N . VAL B 1 178 ? -13.758 31.297 -1.831 1 96.62 178 VAL B N 1
ATOM 6006 C CA . VAL B 1 178 ? -13.203 30.703 -0.623 1 96.62 178 VAL B CA 1
ATOM 6007 C C . VAL B 1 178 ? -14.258 30.688 0.482 1 96.62 178 VAL B C 1
ATOM 6009 O O . VAL B 1 178 ? -14.859 31.719 0.786 1 96.62 178 VAL B O 1
ATOM 6012 N N . LEU B 1 179 ? -14.484 29.531 1.084 1 95.38 179 LEU B N 1
ATOM 6013 C CA . LEU B 1 179 ? -15.469 29.406 2.152 1 95.38 179 LEU B CA 1
ATOM 6014 C C . LEU B 1 179 ? -14.898 28.625 3.33 1 95.38 179 LEU B C 1
ATOM 6016 O O . LEU B 1 179 ? -14.406 27.5 3.16 1 95.38 179 LEU B O 1
ATOM 6020 N N . ARG B 1 180 ? -14.859 29.172 4.469 1 95.94 180 ARG B N 1
ATOM 6021 C CA . ARG B 1 180 ? -14.484 28.516 5.715 1 95.94 180 ARG B CA 1
ATOM 6022 C C . ARG B 1 180 ? -15.594 28.641 6.754 1 95.94 180 ARG B C 1
ATOM 6024 O O . ARG B 1 180 ? -16.016 29.766 7.082 1 95.94 180 ARG B O 1
ATOM 6031 N N . LEU B 1 181 ? -16.078 27.578 7.223 1 91.88 181 LEU B N 1
ATOM 6032 C CA . LEU B 1 181 ? -17.125 27.562 8.25 1 91.88 181 LEU B CA 1
ATOM 6033 C C . LEU B 1 181 ? -16.719 26.672 9.422 1 91.88 181 LEU B C 1
ATOM 6035 O O . LEU B 1 181 ? -16.422 25.484 9.242 1 91.88 181 LEU B O 1
ATOM 6039 N N . GLN B 1 182 ? -16.734 27.25 10.594 1 88.06 182 GLN B N 1
ATOM 6040 C CA . GLN B 1 182 ? -16.344 26.5 11.789 1 88.06 182 GLN B CA 1
ATOM 6041 C C . GLN B 1 182 ? -17.172 26.938 12.992 1 88.06 182 GLN B C 1
ATOM 6043 O O . GLN B 1 182 ? -17.234 28.109 13.328 1 88.06 182 GLN B O 1
ATOM 6048 N N . PRO B 1 183 ? -17.906 26.109 13.555 1 87 183 PRO B N 1
ATOM 6049 C CA . PRO B 1 183 ? -18.156 24.672 13.312 1 87 183 PRO B CA 1
ATOM 6050 C C . PRO B 1 183 ? -19.453 24.438 12.531 1 87 183 PRO B C 1
ATOM 6052 O O . PRO B 1 183 ? -20.312 25.312 12.453 1 87 183 PRO B O 1
ATOM 6055 N N . LEU B 1 184 ? -19.516 23.328 11.914 1 87.44 184 LEU B N 1
ATOM 6056 C CA . LEU B 1 184 ? -20.688 22.922 11.164 1 87.44 184 LEU B CA 1
ATOM 6057 C C . LEU B 1 184 ? -21 21.453 11.422 1 87.44 184 LEU B C 1
ATOM 6059 O O . LEU B 1 184 ? -20.109 20.641 11.625 1 87.44 184 LEU B O 1
ATOM 6063 N N . LEU B 1 185 ? -22.328 21.172 11.547 1 88.62 185 LEU B N 1
ATOM 6064 C CA . LEU B 1 185 ? -22.719 19.766 11.641 1 88.62 185 LEU B CA 1
ATOM 6065 C C . LEU B 1 185 ? -22.641 19.078 10.281 1 88.62 185 LEU B C 1
ATOM 6067 O O . LEU B 1 185 ? -22.859 19.719 9.242 1 88.62 185 LEU B O 1
ATOM 6071 N N . GLU B 1 186 ? -22.297 17.859 10.328 1 92.25 186 GLU B N 1
ATOM 6072 C CA . GLU B 1 186 ? -22.172 17.078 9.102 1 92.25 186 GLU B CA 1
ATOM 6073 C C . GLU B 1 186 ? -23.453 17.141 8.273 1 92.25 186 GLU B C 1
ATOM 6075 O O . GLU B 1 186 ? -23.406 17.312 7.055 1 92.25 186 GLU B O 1
ATOM 6080 N N . SER B 1 187 ? -24.625 16.953 8.898 1 89.81 187 SER B N 1
ATOM 6081 C CA . SER B 1 187 ? -25.922 16.953 8.227 1 89.81 187 SER B CA 1
ATOM 6082 C C . SER B 1 187 ? -26.203 18.297 7.551 1 89.81 187 SER B C 1
ATOM 6084 O O . SER B 1 187 ? -26.734 18.344 6.445 1 89.81 187 SER B O 1
ATOM 6086 N N . GLU B 1 188 ? -25.797 19.375 8.211 1 88.81 188 GLU B N 1
ATOM 6087 C CA . GLU B 1 188 ? -26 20.703 7.664 1 88.81 188 GLU B CA 1
ATOM 6088 C C . GLU B 1 188 ? -25.078 20.969 6.48 1 88.81 188 GLU B C 1
ATOM 6090 O O . GLU B 1 188 ? -25.453 21.656 5.531 1 88.81 188 GLU B O 1
ATOM 6095 N N . ALA B 1 189 ? -23.891 20.5 6.633 1 92.25 189 ALA B N 1
ATOM 6096 C CA . ALA B 1 189 ? -22.953 20.656 5.523 1 92.25 189 ALA B CA 1
ATOM 6097 C C . ALA B 1 189 ? -23.469 19.953 4.27 1 92.25 189 ALA B C 1
ATOM 6099 O O . ALA B 1 189 ? -23.344 20.484 3.164 1 92.25 189 ALA B O 1
ATOM 6100 N N . ILE B 1 190 ? -24 18.719 4.41 1 92.25 190 ILE B N 1
ATOM 6101 C CA . ILE B 1 190 ? -24.547 17.969 3.287 1 92.25 190 ILE B CA 1
ATOM 6102 C C . ILE B 1 190 ? -25.703 18.719 2.654 1 92.25 190 ILE B C 1
ATOM 6104 O O . ILE B 1 190 ? -25.812 18.797 1.429 1 92.25 190 ILE B O 1
ATOM 6108 N N . LEU B 1 191 ? -26.531 19.297 3.484 1 88.5 191 LEU B N 1
ATOM 6109 C CA . LEU B 1 191 ? -27.641 20.094 2.996 1 88.5 191 LEU B CA 1
ATOM 6110 C C . LEU B 1 191 ? -27.156 21.297 2.203 1 88.5 191 LEU B C 1
ATOM 6112 O O . LEU B 1 191 ? -27.719 21.641 1.162 1 88.5 191 LEU B O 1
ATOM 6116 N N . LEU B 1 192 ? -26.172 21.922 2.732 1 87.88 192 LEU B N 1
ATOM 6117 C CA . LEU B 1 192 ? -25.594 23.062 2.059 1 87.88 192 LEU B CA 1
ATOM 6118 C C . LEU B 1 192 ? -25.047 22.688 0.687 1 87.88 192 LEU B C 1
ATOM 6120 O O . LEU B 1 192 ? -25.25 23.406 -0.289 1 87.88 192 LEU B O 1
ATOM 6124 N N . MET B 1 193 ? -24.406 21.562 0.562 1 88.88 193 MET B N 1
ATOM 6125 C CA . MET B 1 193 ? -23.844 21.094 -0.699 1 88.88 193 MET B CA 1
ATOM 6126 C C . MET B 1 193 ? -24.938 20.766 -1.701 1 88.88 193 MET B C 1
ATOM 6128 O O . MET B 1 193 ? -24.828 21.094 -2.881 1 88.88 193 MET B O 1
ATOM 6132 N N . ASN B 1 194 ? -25.922 20.109 -1.204 1 84.62 194 ASN B N 1
ATOM 6133 C CA . ASN B 1 194 ? -27.016 19.703 -2.084 1 84.62 194 ASN B CA 1
ATOM 6134 C C . ASN B 1 194 ? -27.734 20.922 -2.682 1 84.62 194 ASN B C 1
ATOM 6136 O O . ASN B 1 194 ? -28.312 20.828 -3.766 1 84.62 194 ASN B O 1
ATOM 6140 N N . ARG B 1 195 ? -27.688 21.938 -2.039 1 79.31 195 ARG B N 1
ATOM 6141 C CA . ARG B 1 195 ? -28.312 23.172 -2.531 1 79.31 195 ARG B CA 1
ATOM 6142 C C . ARG B 1 195 ? -27.516 23.766 -3.682 1 79.31 195 ARG B C 1
ATOM 6144 O O . ARG B 1 195 ? -28.078 24.422 -4.566 1 79.31 195 ARG B O 1
ATOM 6151 N N . PHE B 1 196 ? -26.297 23.469 -3.645 1 76.31 196 PHE B N 1
ATOM 6152 C CA . PHE B 1 196 ? -25.438 23.938 -4.73 1 76.31 196 PHE B CA 1
ATOM 6153 C C . PHE B 1 196 ? -25.734 23.172 -6.016 1 76.31 196 PHE B C 1
ATOM 6155 O O . PHE B 1 196 ? -25.594 23.719 -7.113 1 76.31 196 PHE B O 1
ATOM 6162 N N . LYS B 1 197 ? -26.109 21.734 -5.91 1 61.59 197 LYS B N 1
ATOM 6163 C CA . LYS B 1 197 ? -26.422 20.875 -7.043 1 61.59 197 LYS B CA 1
ATOM 6164 C C . LYS B 1 197 ? -27.688 21.344 -7.758 1 61.59 197 LYS B C 1
ATOM 6166 O O . LYS B 1 197 ? -27.75 21.328 -8.992 1 61.59 197 LYS B O 1
ATOM 6171 N N . VAL B 1 198 ? -28.953 21.516 -7.07 1 54.34 198 VAL B N 1
ATOM 6172 C CA . VAL B 1 198 ? -30.281 21.844 -7.578 1 54.34 198 VAL B CA 1
ATOM 6173 C C . VAL B 1 198 ? -30.234 23.172 -8.336 1 54.34 198 VAL B C 1
ATOM 6175 O O . VAL B 1 198 ? -30.891 23.328 -9.367 1 54.34 198 VAL B O 1
ATOM 6178 N N . SER B 1 199 ? -29.578 23.984 -7.824 1 49.22 199 SER B N 1
ATOM 6179 C CA . SER B 1 199 ? -29.578 25.234 -8.586 1 49.22 199 SER B CA 1
ATOM 6180 C C . SER B 1 199 ? -29.047 25.031 -10 1 49.22 199 SER B C 1
ATOM 6182 O O . SER B 1 199 ? -29.375 25.797 -10.906 1 49.22 199 SER B O 1
ATOM 6184 N N . GLY B 1 200 ? -28.516 23.688 -10.281 1 41.34 200 GLY B N 1
ATOM 6185 C CA . GLY B 1 200 ? -28.109 23.359 -11.633 1 41.34 200 GLY B CA 1
ATOM 6186 C C . GLY B 1 200 ? -29.188 22.656 -12.43 1 41.34 200 GLY B C 1
ATOM 6187 O O . GLY B 1 200 ? -29.234 22.781 -13.656 1 41.34 200 GLY B O 1
ATOM 6188 N N . SER B 1 201 ? -29.906 21.578 -11.969 1 39.03 201 SER B N 1
ATOM 6189 C CA . SER B 1 201 ? -30.812 20.734 -12.734 1 39.03 201 SER B CA 1
ATOM 6190 C C . SER B 1 201 ? -32.188 21.359 -12.836 1 39.03 201 SER B C 1
ATOM 6192 O O . SER B 1 201 ? -33.188 20.672 -13.148 1 39.03 201 SER B O 1
ATOM 6194 N N . CYS B 1 202 ? -32.688 22.469 -12.75 1 33.28 202 CYS B N 1
ATOM 6195 C CA . CYS B 1 202 ? -34.094 22.734 -13.062 1 33.28 202 CYS B CA 1
ATOM 6196 C C . CYS B 1 202 ? -34.406 22.422 -14.523 1 33.28 202 CYS B C 1
ATOM 6198 O O . CYS B 1 202 ? -35.438 22.828 -15.047 1 33.28 202 CYS B O 1
ATOM 6200 N N . LEU B 1 203 ? -33.656 22.062 -15.594 1 32.22 203 LEU B N 1
ATOM 6201 C CA . LEU B 1 203 ? -34.188 21.922 -16.953 1 32.22 203 LEU B CA 1
ATOM 6202 C C . LEU B 1 203 ? -34.875 20.562 -17.125 1 32.22 203 LEU B C 1
ATOM 6204 O O . LEU B 1 203 ? -35.125 20.141 -18.25 1 32.22 203 LEU B O 1
ATOM 6208 N N . SER B 1 204 ? -35.25 19.703 -16.469 1 29.27 204 SER B N 1
ATOM 6209 C CA . SER B 1 204 ? -35.75 18.531 -17.203 1 29.27 204 SER B CA 1
ATOM 6210 C C . SER B 1 204 ? -37.125 18.812 -17.828 1 29.27 204 SER B C 1
ATOM 6212 O O . SER B 1 204 ? -37.812 17.891 -18.281 1 29.27 204 SER B O 1
ATOM 6214 N N . LYS B 1 205 ? -38.125 19.438 -17.875 1 30.16 205 LYS B N 1
ATOM 6215 C CA . LYS B 1 205 ? -39.188 18.812 -18.641 1 30.16 205 LYS B CA 1
ATOM 6216 C C . LYS B 1 205 ? -38.844 18.734 -20.125 1 30.16 205 LYS B C 1
ATOM 6218 O O . LYS B 1 205 ? -39.406 17.938 -20.859 1 30.16 205 LYS B O 1
ATOM 6223 N N . ALA B 1 206 ? -39.062 19.812 -21.031 1 27.75 206 ALA B N 1
ATOM 6224 C CA . ALA B 1 206 ? -39.469 19.594 -22.422 1 27.75 206 ALA B CA 1
ATOM 6225 C C . ALA B 1 206 ? -38.406 18.797 -23.172 1 27.75 206 ALA B C 1
ATOM 6227 O O . ALA B 1 206 ? -38.688 17.766 -23.781 1 27.75 206 ALA B O 1
ATOM 6228 N N . ASP B 1 207 ? -38.188 19.219 -24.609 1 28.36 207 ASP B N 1
ATOM 6229 C CA . ASP B 1 207 ? -37.375 18.844 -25.781 1 28.36 207 ASP B CA 1
ATOM 6230 C C . ASP B 1 207 ? -35.938 18.516 -25.391 1 28.36 207 ASP B C 1
ATOM 6232 O O . ASP B 1 207 ? -35.312 19.297 -24.672 1 28.36 207 ASP B O 1
ATOM 6236 N N . TYR B 1 208 ? -35.625 17.234 -25.422 1 25.75 208 TYR B N 1
ATOM 6237 C CA . TYR B 1 208 ? -34.469 16.438 -24.969 1 25.75 208 TYR B CA 1
ATOM 6238 C C . TYR B 1 208 ? -33.156 17.141 -25.281 1 25.75 208 TYR B C 1
ATOM 6240 O O . TYR B 1 208 ? -32.094 16.625 -24.984 1 25.75 208 TYR B O 1
ATOM 6248 N N . SER B 1 209 ? -33.094 17.781 -26.375 1 28.27 209 SER B N 1
ATOM 6249 C CA . SER B 1 209 ? -31.938 18.25 -27.125 1 28.27 209 SER B CA 1
ATOM 6250 C C . SER B 1 209 ? -31.188 19.344 -26.391 1 28.27 209 SER B C 1
ATOM 6252 O O . SER B 1 209 ? -30.125 19.781 -26.828 1 28.27 209 SER B O 1
ATOM 6254 N N . ALA B 1 210 ? -31.953 20.359 -26.047 1 27.88 210 ALA B N 1
ATOM 6255 C CA . ALA B 1 210 ? -31.281 21.625 -25.75 1 27.88 210 ALA B CA 1
ATOM 6256 C C . ALA B 1 210 ? -30.297 21.453 -24.609 1 27.88 210 ALA B C 1
ATOM 6258 O O . ALA B 1 210 ? -30.641 20.922 -23.547 1 27.88 210 ALA B O 1
ATOM 6259 N N . LEU B 1 211 ? -29.047 21.734 -24.859 1 29.56 211 LEU B N 1
ATOM 6260 C CA . LEU B 1 211 ? -27.719 21.844 -24.281 1 29.56 211 LEU B CA 1
ATOM 6261 C C . LEU B 1 211 ? -27.766 22.531 -22.922 1 29.56 211 LEU B C 1
ATOM 6263 O O . LEU B 1 211 ? -28.188 23.688 -22.812 1 29.56 211 LEU B O 1
ATOM 6267 N N . LEU B 1 212 ? -28.391 21.875 -21.938 1 31.55 212 LEU B N 1
ATOM 6268 C CA . LEU B 1 212 ? -28.516 22.312 -20.547 1 31.55 212 LEU B CA 1
ATOM 6269 C C . LEU B 1 212 ? -27.406 23.281 -20.188 1 31.55 212 LEU B C 1
ATOM 6271 O O . LEU B 1 212 ? -26.219 22.969 -20.312 1 31.55 212 LEU B O 1
ATOM 6275 N N . SER B 1 213 ? -27.672 24.516 -20.406 1 33.53 213 SER B N 1
ATOM 6276 C CA . SER B 1 213 ? -26.781 25.641 -20.109 1 33.53 213 SER B CA 1
ATOM 6277 C C . SER B 1 213 ? -26.188 25.5 -18.703 1 33.53 213 SER B C 1
ATOM 6279 O O . SER B 1 213 ? -26.891 25.188 -17.75 1 33.53 213 SER B O 1
ATOM 6281 N N . PRO B 1 214 ? -24.922 25.188 -18.484 1 37.72 214 PRO B N 1
ATOM 6282 C CA . PRO B 1 214 ? -24.25 25.094 -17.188 1 37.72 214 PRO B CA 1
ATOM 6283 C C . PRO B 1 214 ? -24.734 26.141 -16.203 1 37.72 214 PRO B C 1
ATOM 6285 O O . PRO B 1 214 ? -24.734 27.328 -16.516 1 37.72 214 PRO B O 1
ATOM 6288 N N . SER B 1 215 ? -25.984 26.125 -15.625 1 41.09 215 SER B N 1
ATOM 6289 C CA . SER B 1 215 ? -26.359 27.047 -14.547 1 41.09 215 SER B CA 1
ATOM 6290 C C . SER B 1 215 ? -25.125 27.625 -13.859 1 41.09 215 SER B C 1
ATOM 6292 O O . SER B 1 215 ? -24.062 27.016 -13.867 1 41.09 215 SER B O 1
ATOM 6294 N N . PRO B 1 216 ? -25.094 28.844 -13.438 1 46.12 216 PRO B N 1
ATOM 6295 C CA . PRO B 1 216 ? -23.922 29.531 -12.898 1 46.12 216 PRO B CA 1
ATOM 6296 C C . PRO B 1 216 ? -23.281 28.781 -11.734 1 46.12 216 PRO B C 1
ATOM 6298 O O . PRO B 1 216 ? -23.906 28.594 -10.695 1 46.12 216 PRO B O 1
ATOM 6301 N N . SER B 1 217 ? -22.703 27.625 -11.797 1 55.25 217 SER B N 1
ATOM 6302 C CA . SER B 1 217 ? -21.969 26.688 -10.953 1 55.25 217 SER B CA 1
ATOM 6303 C C . SER B 1 217 ? -21.047 27.438 -9.984 1 55.25 217 SER B C 1
ATOM 6305 O O . SER B 1 217 ? -20.359 28.375 -10.375 1 55.25 217 SER B O 1
ATOM 6307 N N . LEU B 1 218 ? -21.547 27.562 -8.617 1 65.81 218 LEU B N 1
ATOM 6308 C CA . LEU B 1 218 ? -20.641 28.062 -7.59 1 65.81 218 LEU B CA 1
ATOM 6309 C C . LEU B 1 218 ? -19.203 27.703 -7.922 1 65.81 218 LEU B C 1
ATOM 6311 O O . LEU B 1 218 ? -18.906 26.562 -8.266 1 65.81 218 LEU B O 1
ATOM 6315 N N . THR B 1 219 ? -18.469 28.688 -8.273 1 81 219 THR B N 1
ATOM 6316 C CA . THR B 1 219 ? -17.062 28.578 -8.633 1 81 219 THR B CA 1
ATOM 6317 C C . THR B 1 219 ? -16.188 28.469 -7.387 1 81 219 THR B C 1
ATOM 6319 O O . THR B 1 219 ? -15.156 29.141 -7.285 1 81 219 THR B O 1
ATOM 6322 N N . LEU B 1 220 ? -16.75 27.797 -6.348 1 91.12 220 LEU B N 1
ATOM 6323 C CA . LEU B 1 220 ? -15.969 27.641 -5.121 1 91.12 220 LEU B CA 1
ATOM 6324 C C . LEU B 1 220 ? -14.664 26.906 -5.391 1 91.12 220 LEU B C 1
ATOM 6326 O O . LEU B 1 220 ? -14.664 25.859 -6.031 1 91.12 220 LEU B O 1
ATOM 6330 N N . GLN B 1 221 ? -13.625 27.5 -4.977 1 95 221 GLN B N 1
ATOM 6331 C CA . GLN B 1 221 ? -12.312 26.922 -5.223 1 95 221 GLN B CA 1
ATOM 6332 C C . GLN B 1 221 ? -11.703 26.359 -3.941 1 95 221 GLN B C 1
ATOM 6334 O O . GLN B 1 221 ? -10.906 25.422 -3.986 1 95 221 GLN B O 1
ATOM 6339 N N . SER B 1 222 ? -12.047 26.938 -2.824 1 97.56 222 SER B N 1
ATOM 6340 C CA . SER B 1 222 ? -11.508 26.516 -1.539 1 97.56 222 SER B CA 1
ATOM 6341 C C . SER B 1 222 ? -12.609 26.328 -0.509 1 97.56 222 SER B C 1
ATOM 6343 O O . SER B 1 222 ? -13.453 27.203 -0.322 1 97.56 222 SER B O 1
ATOM 6345 N N . LEU B 1 223 ? -12.578 25.156 0.11 1 96.94 223 LEU B N 1
ATOM 6346 C CA . LEU B 1 223 ? -13.562 24.828 1.141 1 96.94 223 LEU B CA 1
ATOM 6347 C C . LEU B 1 223 ? -12.875 24.328 2.408 1 96.94 223 LEU B C 1
ATOM 6349 O O . LEU B 1 223 ? -12.086 23.391 2.357 1 96.94 223 LEU B O 1
ATOM 6353 N N . SER B 1 224 ? -13.102 24.953 3.477 1 97.5 224 SER B N 1
ATOM 6354 C CA . SER B 1 224 ? -12.578 24.562 4.781 1 97.5 224 SER B CA 1
ATOM 6355 C C . SER B 1 224 ? -13.703 24.438 5.805 1 97.5 224 SER B C 1
ATOM 6357 O O . SER B 1 224 ? -14.414 25.406 6.074 1 97.5 224 SER B O 1
ATOM 6359 N N . LEU B 1 225 ? -13.82 23.234 6.387 1 95.5 225 LEU B N 1
ATOM 6360 C CA . LEU B 1 225 ? -14.891 23 7.348 1 95.5 225 LEU B CA 1
ATOM 6361 C C . LEU B 1 225 ? -14.359 22.328 8.602 1 95.5 225 LEU B C 1
ATOM 6363 O O . LEU B 1 225 ? -13.43 21.516 8.531 1 95.5 225 LEU B O 1
ATOM 6367 N N . VAL B 1 226 ? -14.852 22.703 9.695 1 92.25 226 VAL B N 1
ATOM 6368 C CA . VAL B 1 226 ? -14.68 21.953 10.945 1 92.25 226 VAL B CA 1
ATOM 6369 C C . VAL B 1 226 ? -16.016 21.359 11.375 1 92.25 226 VAL B C 1
ATOM 6371 O O . VAL B 1 226 ? -16.984 22.094 11.594 1 92.25 226 VAL B O 1
ATOM 6374 N N . LEU B 1 227 ? -15.992 20.016 11.453 1 92.56 227 LEU B N 1
ATOM 6375 C CA . LEU B 1 227 ? -17.266 19.328 11.602 1 92.56 227 LEU B CA 1
ATOM 6376 C C . LEU B 1 227 ? -17.25 18.406 12.82 1 92.56 227 LEU B C 1
ATOM 6378 O O . LEU B 1 227 ? -16.219 18.281 13.492 1 92.56 227 LEU B O 1
ATOM 6382 N N . ASP B 1 228 ? -18.484 17.906 13.055 1 89.12 228 ASP B N 1
ATOM 6383 C CA . ASP B 1 228 ? -18.594 16.875 14.086 1 89.12 228 ASP B CA 1
ATOM 6384 C C . ASP B 1 228 ? -18.141 15.516 13.57 1 89.12 228 ASP B C 1
ATOM 6386 O O . ASP B 1 228 ? -17.672 14.68 14.352 1 89.12 228 ASP B O 1
ATOM 6390 N N . LEU B 1 229 ? -18.406 15.469 12.227 1 93.12 229 LEU B N 1
ATOM 6391 C CA . LEU B 1 229 ? -18.047 14.156 11.68 1 93.12 229 LEU B CA 1
ATOM 6392 C C . LEU B 1 229 ? -17.75 14.258 10.188 1 93.12 229 LEU B C 1
ATOM 6394 O O . LEU B 1 229 ? -18.469 14.945 9.453 1 93.12 229 LEU B O 1
ATOM 6398 N N . ILE B 1 230 ? -16.734 13.672 9.789 1 96.38 230 ILE B N 1
ATOM 6399 C CA . ILE B 1 230 ? -16.438 13.492 8.375 1 96.38 230 ILE B CA 1
ATOM 6400 C C . ILE B 1 230 ? -16.844 12.094 7.926 1 96.38 230 ILE B C 1
ATOM 6402 O O . ILE B 1 230 ? -16.281 11.102 8.383 1 96.38 230 ILE B O 1
ATOM 6406 N N . SER B 1 231 ? -17.797 11.984 7.133 1 96.12 231 SER B N 1
ATOM 6407 C CA . SER B 1 231 ? -18.312 10.703 6.668 1 96.12 231 SER B CA 1
ATOM 6408 C C . SER B 1 231 ? -18.188 10.57 5.156 1 96.12 231 SER B C 1
ATOM 6410 O O . SER B 1 231 ? -17.859 11.539 4.469 1 96.12 231 SER B O 1
ATOM 6412 N N . ASP B 1 232 ? -18.453 9.375 4.629 1 95.94 232 ASP B N 1
ATOM 6413 C CA . ASP B 1 232 ? -18.5 9.148 3.188 1 95.94 232 ASP B CA 1
ATOM 6414 C C . ASP B 1 232 ? -19.578 10 2.529 1 95.94 232 ASP B C 1
ATOM 6416 O O . ASP B 1 232 ? -19.344 10.57 1.457 1 95.94 232 ASP B O 1
ATOM 6420 N N . ARG B 1 233 ? -20.672 10.094 3.203 1 95.06 233 ARG B N 1
ATOM 6421 C CA . ARG B 1 233 ? -21.797 10.859 2.68 1 95.06 233 ARG B CA 1
ATOM 6422 C C . ARG B 1 233 ? -21.422 12.32 2.463 1 95.06 233 ARG B C 1
ATOM 6424 O O . ARG B 1 233 ? -21.781 12.914 1.449 1 95.06 233 ARG B O 1
ATOM 6431 N N . LEU B 1 234 ? -20.734 12.844 3.377 1 96.25 234 LEU B N 1
ATOM 6432 C CA . LEU B 1 234 ? -20.312 14.234 3.285 1 96.25 234 LEU B CA 1
ATOM 6433 C C . LEU B 1 234 ? -19.375 14.453 2.102 1 96.25 234 LEU B C 1
ATOM 6435 O O . LEU B 1 234 ? -19.578 15.375 1.307 1 96.25 234 LEU B O 1
ATOM 6439 N N . ILE B 1 235 ? -18.375 13.633 2.029 1 97.12 235 ILE B N 1
ATOM 6440 C CA . ILE B 1 235 ? -17.359 13.789 0.983 1 97.12 235 ILE B CA 1
ATOM 6441 C C . ILE B 1 235 ? -18.016 13.617 -0.387 1 97.12 235 ILE B C 1
ATOM 6443 O O . ILE B 1 235 ? -17.719 14.359 -1.323 1 97.12 235 ILE B O 1
ATOM 6447 N N . ILE B 1 236 ? -18.875 12.656 -0.502 1 95.12 236 ILE B N 1
ATOM 6448 C CA . ILE B 1 236 ? -19.578 12.414 -1.757 1 95.12 236 ILE B CA 1
ATOM 6449 C C . ILE B 1 236 ? -20.422 13.633 -2.119 1 95.12 236 ILE B C 1
ATOM 6451 O O . ILE B 1 236 ? -20.469 14.047 -3.277 1 95.12 236 ILE B O 1
ATOM 6455 N N . ALA B 1 237 ? -21.047 14.188 -1.155 1 94.56 237 ALA B N 1
ATOM 6456 C CA . ALA B 1 237 ? -21.859 15.383 -1.382 1 94.56 237 ALA B CA 1
ATOM 6457 C C . ALA B 1 237 ? -20.984 16.547 -1.845 1 94.56 237 ALA B C 1
ATOM 6459 O O . ALA B 1 237 ? -21.375 17.297 -2.758 1 94.56 237 ALA B O 1
ATOM 6460 N N . ILE B 1 238 ? -19.875 16.719 -1.248 1 95.5 238 ILE B N 1
ATOM 6461 C CA . ILE B 1 238 ? -18.969 17.828 -1.572 1 95.5 238 ILE B CA 1
ATOM 6462 C C . ILE B 1 238 ? -18.438 17.656 -2.992 1 95.5 238 ILE B C 1
ATOM 6464 O O . ILE B 1 238 ? -18.5 18.578 -3.805 1 95.5 238 ILE B O 1
ATOM 6468 N N . THR B 1 239 ? -17.891 16.453 -3.27 1 93.94 239 THR B N 1
ATOM 6469 C CA . THR B 1 239 ? -17.25 16.219 -4.555 1 93.94 239 THR B CA 1
ATOM 6470 C C . THR B 1 239 ? -18.281 16.203 -5.684 1 93.94 239 THR B C 1
ATOM 6472 O O . THR B 1 239 ? -17.969 16.594 -6.812 1 93.94 239 THR B O 1
ATOM 6475 N N . GLY B 1 240 ? -19.438 15.789 -5.336 1 90.44 240 GLY B N 1
ATOM 6476 C CA . GLY B 1 240 ? -20.5 15.797 -6.328 1 90.44 240 GLY B CA 1
ATOM 6477 C C . GLY B 1 240 ? -21.016 17.188 -6.645 1 90.44 240 GLY B C 1
ATOM 6478 O O . GLY B 1 240 ? -21.438 17.469 -7.77 1 90.44 240 GLY B O 1
ATOM 6479 N N . SER B 1 241 ? -20.938 18.094 -5.727 1 90.19 241 SER B N 1
ATOM 6480 C CA . SER B 1 241 ? -21.5 19.438 -5.867 1 90.19 241 SER B CA 1
ATOM 6481 C C . SER B 1 241 ? -20.453 20.438 -6.312 1 90.19 241 SER B C 1
ATOM 6483 O O . SER B 1 241 ? -20.781 21.469 -6.91 1 90.19 241 SER B O 1
ATOM 6485 N N . LEU B 1 242 ? -19.234 20.141 -6.004 1 91.62 242 LEU B N 1
ATOM 6486 C CA . LEU B 1 242 ? -18.172 21.094 -6.277 1 91.62 242 LEU B CA 1
ATOM 6487 C C . LEU B 1 242 ? -17.031 20.422 -7.035 1 91.62 242 LEU B C 1
ATOM 6489 O O . LEU B 1 242 ? -15.906 20.328 -6.523 1 91.62 242 LEU B O 1
ATOM 6493 N N . PRO B 1 243 ? -17.094 20.109 -8.227 1 88.12 243 PRO B N 1
ATOM 6494 C CA . PRO B 1 243 ? -16.078 19.375 -8.992 1 88.12 243 PRO B CA 1
ATOM 6495 C C . PRO B 1 243 ? -14.852 20.234 -9.281 1 88.12 243 PRO B C 1
ATOM 6497 O O . PRO B 1 243 ? -13.781 19.703 -9.602 1 88.12 243 PRO B O 1
ATOM 6500 N N . GLN B 1 244 ? -15 21.594 -9.078 1 90.56 244 GLN B N 1
ATOM 6501 C CA . GLN B 1 244 ? -13.883 22.469 -9.438 1 90.56 244 GLN B CA 1
ATOM 6502 C C . GLN B 1 244 ? -13.086 22.875 -8.203 1 90.56 244 GLN B C 1
ATOM 6504 O O . GLN B 1 244 ? -12.305 23.828 -8.242 1 90.56 244 GLN B O 1
ATOM 6509 N N . LEU B 1 245 ? -13.211 22.172 -7.176 1 94.62 245 LEU B N 1
ATOM 6510 C CA . LEU B 1 245 ? -12.523 22.484 -5.93 1 94.62 245 LEU B CA 1
ATOM 6511 C C . LEU B 1 245 ? -11.016 22.312 -6.09 1 94.62 245 LEU B C 1
ATOM 6513 O O . LEU B 1 245 ? -10.555 21.344 -6.707 1 94.62 245 LEU B O 1
ATOM 6517 N N . VAL B 1 246 ? -10.328 23.219 -5.625 1 97.31 246 VAL B N 1
ATOM 6518 C CA . VAL B 1 246 ? -8.867 23.203 -5.695 1 97.31 246 VAL B CA 1
ATOM 6519 C C . VAL B 1 246 ? -8.289 22.859 -4.324 1 97.31 246 VAL B C 1
ATOM 6521 O O . VAL B 1 246 ? -7.285 22.156 -4.23 1 97.31 246 VAL B O 1
ATOM 6524 N N . LYS B 1 247 ? -8.938 23.391 -3.299 1 98.25 247 LYS B N 1
ATOM 6525 C CA . LYS B 1 247 ? -8.5 23.156 -1.925 1 98.25 247 LYS B CA 1
ATOM 6526 C C . LYS B 1 247 ? -9.656 22.656 -1.057 1 98.25 247 LYS B C 1
ATOM 6528 O O . LYS B 1 247 ? -10.734 23.25 -1.054 1 98.25 247 LYS B O 1
ATOM 6533 N N . LEU B 1 248 ? -9.375 21.562 -0.33 1 98.25 248 LEU B N 1
ATOM 6534 C CA . LEU B 1 248 ? -10.367 21.016 0.588 1 98.25 248 LEU B CA 1
ATOM 6535 C C . LEU B 1 248 ? -9.75 20.75 1.956 1 98.25 248 LEU B C 1
ATOM 6537 O O . LEU B 1 248 ? -8.844 19.922 2.08 1 98.25 248 LEU B O 1
ATOM 6541 N N . ASP B 1 249 ? -10.188 21.438 2.943 1 98.19 249 ASP B N 1
ATOM 6542 C CA . ASP B 1 249 ? -9.727 21.266 4.32 1 98.19 249 ASP B CA 1
ATOM 6543 C C . ASP B 1 249 ? -10.875 20.828 5.227 1 98.19 249 ASP B C 1
ATOM 6545 O O . ASP B 1 249 ? -11.766 21.625 5.539 1 98.19 249 ASP B O 1
ATOM 6549 N N . LEU B 1 250 ? -10.773 19.609 5.703 1 97.88 250 LEU B N 1
ATOM 6550 C CA . LEU B 1 250 ? -11.812 19.078 6.59 1 97.88 250 LEU B CA 1
ATOM 6551 C C . LEU B 1 250 ? -11.219 18.656 7.926 1 97.88 250 LEU B C 1
ATOM 6553 O O . LEU B 1 250 ? -10.203 17.953 7.965 1 97.88 250 LEU B O 1
ATOM 6557 N N . GLU B 1 251 ? -11.766 19.094 8.938 1 94.94 251 GLU B N 1
ATOM 6558 C CA . GLU B 1 251 ? -11.414 18.688 10.297 1 94.94 251 GLU B CA 1
ATOM 6559 C C . GLU B 1 251 ? -12.656 18.328 11.102 1 94.94 251 GLU B C 1
ATOM 6561 O O . GLU B 1 251 ? -13.695 18.984 10.977 1 94.94 251 GLU B O 1
ATOM 6566 N N . ASP B 1 252 ? -12.609 17.172 11.844 1 92.56 252 ASP B N 1
ATOM 6567 C CA . ASP B 1 252 ? -13.766 16.859 12.68 1 92.56 252 ASP B CA 1
ATOM 6568 C C . ASP B 1 252 ? -13.344 16.578 14.117 1 92.56 252 ASP B C 1
ATOM 6570 O O . ASP B 1 252 ? -12.164 16.359 14.391 1 92.56 252 ASP B O 1
ATOM 6574 N N . ARG B 1 253 ? -14.297 16.766 14.914 1 88.38 253 ARG B N 1
ATOM 6575 C CA . ARG B 1 253 ? -14.148 16.531 16.344 1 88.38 253 ARG B CA 1
ATOM 6576 C C . ARG B 1 253 ? -15.32 15.734 16.891 1 88.38 253 ARG B C 1
ATOM 6578 O O . ARG B 1 253 ? -16.141 16.266 17.641 1 88.38 253 ARG B O 1
ATOM 6585 N N . PRO B 1 254 ? -15.258 14.445 16.625 1 87.38 254 PRO B N 1
ATOM 6586 C CA . PRO B 1 254 ? -16.391 13.641 17.109 1 87.38 254 PRO B CA 1
ATOM 6587 C C . PRO B 1 254 ? -16.375 13.461 18.625 1 87.38 254 PRO B C 1
ATOM 6589 O O . PRO B 1 254 ? -15.312 13.32 19.234 1 87.38 254 PRO B O 1
ATOM 6592 N N . GLU B 1 255 ? -17.562 13.5 19.188 1 82.25 255 GLU B N 1
ATOM 6593 C CA . GLU B 1 255 ? -17.703 13.297 20.625 1 82.25 255 GLU B CA 1
ATOM 6594 C C . GLU B 1 255 ? -17.734 11.812 20.984 1 82.25 255 GLU B C 1
ATOM 6596 O O . GLU B 1 255 ? -17.312 11.414 22.078 1 82.25 255 GLU B O 1
ATOM 6601 N N . LYS B 1 256 ? -18.359 11.109 20.062 1 85.5 256 LYS B N 1
ATOM 6602 C CA . LYS B 1 256 ? -18.438 9.664 20.234 1 85.5 256 LYS B CA 1
ATOM 6603 C C . LYS B 1 256 ? -17.922 8.938 19 1 85.5 256 LYS B C 1
ATOM 6605 O O . LYS B 1 256 ? -17.875 9.508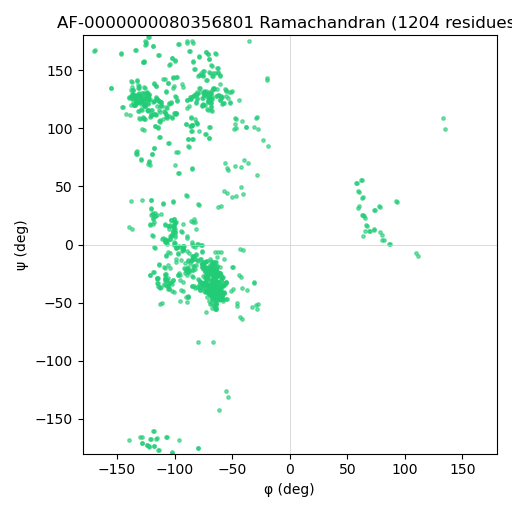 17.906 1 85.5 256 LYS B O 1
ATOM 6610 N N . GLU B 1 257 ? -17.531 7.73 19.266 1 88.62 257 GLU B N 1
ATOM 6611 C CA . GLU B 1 257 ? -17.078 6.914 18.141 1 88.62 257 GLU B CA 1
ATOM 6612 C C . GLU B 1 257 ? -18.172 6.715 17.109 1 88.62 257 GLU B C 1
ATOM 6614 O O . GLU B 1 257 ? -19.281 6.281 17.438 1 88.62 257 GLU B O 1
ATOM 6619 N N . PRO B 1 258 ? -17.844 7.078 15.953 1 89.5 258 PRO B N 1
ATOM 6620 C CA . PRO B 1 258 ? -18.859 6.922 14.922 1 89.5 258 PRO B CA 1
ATOM 6621 C C . PRO B 1 258 ? -19.172 5.457 14.602 1 89.5 258 PRO B C 1
ATOM 6623 O O . PRO B 1 258 ? -18.297 4.594 14.789 1 89.5 258 PRO B O 1
ATOM 6626 N N . PHE B 1 259 ? -20.391 5.285 14.125 1 90.81 259 PHE B N 1
ATOM 6627 C CA . PHE B 1 259 ? -20.75 3.957 13.641 1 90.81 259 PHE B CA 1
ATOM 6628 C C . PHE B 1 259 ? -19.969 3.605 12.383 1 90.81 259 PHE B C 1
ATOM 6630 O O . PHE B 1 259 ? -19.688 4.477 11.562 1 90.81 259 PHE B O 1
ATOM 6637 N N . PRO B 1 260 ? -19.625 2.352 12.234 1 85.69 260 PRO B N 1
ATOM 6638 C CA . PRO B 1 260 ? -18.797 1.931 11.102 1 85.69 260 PRO B CA 1
ATOM 6639 C C . PRO B 1 260 ? -19.391 2.322 9.75 1 85.69 260 PRO B C 1
ATOM 6641 O O . PRO B 1 260 ? -18.656 2.688 8.828 1 85.69 260 PRO B O 1
ATOM 6644 N N . ASP B 1 261 ? -20.641 2.348 9.625 1 86.56 261 ASP B N 1
ATOM 6645 C CA . ASP B 1 261 ? -21.297 2.635 8.352 1 86.56 261 ASP B CA 1
ATOM 6646 C C . ASP B 1 261 ? -21.406 4.141 8.117 1 86.56 261 ASP B C 1
ATOM 6648 O O . ASP B 1 261 ? -21.734 4.582 7.012 1 86.56 261 ASP B O 1
ATOM 6652 N N . SER B 1 262 ? -21.156 4.91 9.133 1 90.38 262 SER B N 1
ATOM 6653 C CA . SER B 1 262 ? -21.312 6.355 9.031 1 90.38 262 SER B CA 1
ATOM 6654 C C . SER B 1 262 ? -19.969 7.066 9.062 1 90.38 262 SER B C 1
ATOM 6656 O O . SER B 1 262 ? -19.906 8.297 9.055 1 90.38 262 SER B O 1
ATOM 6658 N N . ASP B 1 263 ? -18.953 6.316 9.062 1 94.12 263 ASP B N 1
ATOM 6659 C CA . ASP B 1 263 ? -17.609 6.887 9.125 1 94.12 263 ASP B CA 1
ATOM 6660 C C . ASP B 1 263 ? -16.984 7 7.738 1 94.12 263 ASP B C 1
ATOM 6662 O O . ASP B 1 263 ? -17.594 6.602 6.746 1 94.12 263 ASP B O 1
ATOM 6666 N N . LEU B 1 264 ? -15.891 7.617 7.719 1 95.5 264 LEU B N 1
ATOM 6667 C CA . LEU B 1 264 ? -15.148 7.75 6.473 1 95.5 264 LEU B CA 1
ATOM 6668 C C . LEU B 1 264 ? -14.492 6.43 6.086 1 95.5 264 LEU B C 1
ATOM 6670 O O . LEU B 1 264 ? -13.891 5.758 6.926 1 95.5 264 LEU B O 1
ATOM 6674 N N . THR B 1 265 ? -14.695 5.977 4.871 1 92.75 265 THR B N 1
ATOM 6675 C CA . THR B 1 265 ? -14.102 4.754 4.348 1 92.75 265 THR B CA 1
ATOM 6676 C C . THR B 1 265 ? -13.406 5.02 3.016 1 92.75 265 THR B C 1
ATOM 6678 O O . THR B 1 265 ? -13.188 6.176 2.645 1 92.75 265 THR B O 1
ATOM 6681 N N . TYR B 1 266 ? -12.977 3.953 2.316 1 86.94 266 TYR B N 1
ATOM 6682 C CA . TYR B 1 266 ? -12.281 4.07 1.041 1 86.94 266 TYR B CA 1
ATOM 6683 C C . TYR B 1 266 ? -13.195 4.645 -0.031 1 86.94 266 TYR B C 1
ATOM 6685 O O . TYR B 1 266 ? -12.734 5.309 -0.963 1 86.94 266 TYR B O 1
ATOM 6693 N N . THR B 1 267 ? -14.5 4.477 0.152 1 88.56 267 THR B N 1
ATOM 6694 C CA . THR B 1 267 ? -15.477 4.992 -0.806 1 88.56 267 THR B CA 1
ATOM 6695 C C . THR B 1 267 ? -15.422 6.52 -0.859 1 88.56 267 THR B C 1
ATOM 6697 O O . THR B 1 267 ? -15.438 7.105 -1.942 1 88.56 267 THR B O 1
ATOM 6700 N N . GLY B 1 268 ? -15.406 7.098 0.336 1 93.25 268 GLY B N 1
ATOM 6701 C CA . GLY B 1 268 ? -15.297 8.547 0.396 1 93.25 268 GLY B CA 1
ATOM 6702 C C . GLY B 1 268 ? -13.992 9.062 -0.185 1 93.25 268 GLY B C 1
ATOM 6703 O O . GLY B 1 268 ? -13.992 10.062 -0.907 1 93.25 268 GLY B O 1
ATOM 6704 N N . LEU B 1 269 ? -12.914 8.391 0.106 1 94.31 269 LEU B N 1
ATOM 6705 C CA . LEU B 1 269 ? -11.602 8.812 -0.371 1 94.31 269 LEU B CA 1
ATOM 6706 C C . LEU B 1 269 ? -11.516 8.711 -1.891 1 94.31 269 LEU B C 1
ATOM 6708 O O . LEU B 1 269 ? -10.93 9.578 -2.543 1 94.31 269 LEU B O 1
ATOM 6712 N N . GLN B 1 270 ? -12.094 7.77 -2.443 1 88.94 270 GLN B N 1
ATOM 6713 C CA . GLN B 1 270 ? -12.094 7.586 -3.891 1 88.94 270 GLN B CA 1
ATOM 6714 C C . GLN B 1 270 ? -12.898 8.688 -4.582 1 88.94 270 GLN B C 1
ATOM 6716 O O . GLN B 1 270 ? -12.562 9.094 -5.699 1 88.94 270 GLN B O 1
ATOM 6721 N N . SER B 1 271 ? -13.953 9.102 -3.908 1 93.56 271 SER B N 1
ATOM 6722 C CA . SER B 1 271 ? -14.82 10.125 -4.477 1 93.56 271 SER B CA 1
ATOM 6723 C C . SER B 1 271 ? -14.07 11.445 -4.645 1 93.56 271 SER B C 1
ATOM 6725 O O . SER B 1 271 ? -14.461 12.289 -5.449 1 93.56 271 SER B O 1
ATOM 6727 N N . LEU B 1 272 ? -13.008 11.609 -3.912 1 95.62 272 LEU B N 1
ATOM 6728 C CA . LEU B 1 272 ? -12.211 12.82 -4.027 1 95.62 272 LEU B CA 1
ATOM 6729 C C . LEU B 1 272 ? -11.594 12.938 -5.418 1 95.62 272 LEU B C 1
ATOM 6731 O O . LEU B 1 272 ? -11.219 14.031 -5.848 1 95.62 272 LEU B O 1
ATOM 6735 N N . GLY B 1 273 ? -11.484 11.836 -6.082 1 91.81 273 GLY B N 1
ATOM 6736 C CA . GLY B 1 273 ? -10.938 11.812 -7.43 1 91.81 273 GLY B CA 1
ATOM 6737 C C . GLY B 1 273 ? -11.805 12.547 -8.43 1 91.81 273 GLY B C 1
ATOM 6738 O O . GLY B 1 273 ? -11.336 12.922 -9.508 1 91.81 273 GLY B O 1
ATOM 6739 N N . TYR B 1 274 ? -13.039 12.82 -8.031 1 91 274 TYR B N 1
ATOM 6740 C CA . TYR B 1 274 ? -13.945 13.555 -8.898 1 91 274 TYR B CA 1
ATOM 6741 C C . TYR B 1 274 ? -13.531 15.016 -9.016 1 91 274 TYR B C 1
ATOM 6743 O O . TYR B 1 274 ? -13.898 15.703 -9.969 1 91 274 TYR B O 1
ATOM 6751 N N . CYS B 1 275 ? -12.859 15.477 -8.047 1 93.62 275 CYS B N 1
ATOM 6752 C CA . CYS B 1 275 ? -12.289 16.812 -8.109 1 93.62 275 CYS B CA 1
ATOM 6753 C C . CYS B 1 275 ? -10.945 16.812 -8.828 1 93.62 275 CYS B C 1
ATOM 6755 O O . CYS B 1 275 ? -9.898 16.797 -8.18 1 93.62 275 CYS B O 1
ATOM 6757 N N . GLN B 1 276 ? -10.906 17 -10.023 1 90.94 276 GLN B N 1
ATOM 6758 C CA . GLN B 1 276 ? -9.742 16.797 -10.867 1 90.94 276 GLN B CA 1
ATOM 6759 C C . GLN B 1 276 ? -8.711 17.906 -10.648 1 90.94 276 GLN B C 1
ATOM 6761 O O . GLN B 1 276 ? -7.52 17.703 -10.914 1 90.94 276 GLN B O 1
ATOM 6766 N N . GLN B 1 277 ? -9.195 19.016 -10.086 1 93.88 277 GLN B N 1
ATOM 6767 C CA . GLN B 1 277 ? -8.281 20.141 -9.93 1 93.88 277 GLN B CA 1
ATOM 6768 C C . GLN B 1 277 ? -7.781 20.234 -8.492 1 93.88 277 GLN B C 1
ATOM 6770 O O . GLN B 1 277 ? -7.086 21.203 -8.141 1 93.88 277 GLN B O 1
ATOM 6775 N N . LEU B 1 278 ? -8.023 19.25 -7.723 1 96.75 278 LEU B N 1
ATOM 6776 C CA . LEU B 1 278 ? -7.672 19.297 -6.309 1 96.75 278 LEU B CA 1
ATOM 6777 C C . LEU B 1 278 ? -6.156 19.281 -6.125 1 96.75 278 LEU B C 1
ATOM 6779 O O . LEU B 1 278 ? -5.48 18.359 -6.598 1 96.75 278 LEU B O 1
ATOM 6783 N N . THR B 1 279 ? -5.609 20.281 -5.473 1 97.81 279 THR B N 1
ATOM 6784 C CA . THR B 1 279 ? -4.168 20.375 -5.266 1 97.81 279 THR B CA 1
ATOM 6785 C C . THR B 1 279 ? -3.832 20.344 -3.777 1 97.81 279 THR B C 1
ATOM 6787 O O . THR B 1 279 ? -2.695 20.062 -3.396 1 97.81 279 THR B O 1
ATOM 6790 N N . SER B 1 280 ? -4.789 20.719 -2.936 1 98.5 280 SER B N 1
ATOM 6791 C CA . SER B 1 280 ? -4.574 20.719 -1.491 1 98.5 280 SER B CA 1
ATOM 6792 C C . SER B 1 280 ? -5.684 19.969 -0.767 1 98.5 280 SER B C 1
ATOM 6794 O O . SER B 1 280 ? -6.867 20.234 -0.98 1 98.5 280 SER B O 1
ATOM 6796 N N . LEU B 1 281 ? -5.246 19 0.054 1 98.5 281 LEU B N 1
ATOM 6797 C CA . LEU B 1 281 ? -6.207 18.188 0.794 1 98.5 281 LEU B CA 1
ATOM 6798 C C . LEU B 1 281 ? -5.805 18.078 2.262 1 98.5 281 LEU B C 1
ATOM 6800 O O . LEU B 1 281 ? -4.645 17.797 2.572 1 98.5 281 LEU B O 1
ATOM 6804 N N . SER B 1 282 ? -6.711 18.391 3.117 1 98.38 282 SER B N 1
ATOM 6805 C CA . SER B 1 282 ? -6.531 18.203 4.555 1 98.38 282 SER B CA 1
ATOM 6806 C C . SER B 1 282 ? -7.66 17.375 5.148 1 98.38 282 SER B C 1
ATOM 6808 O O . SER B 1 282 ? -8.836 17.688 4.961 1 98.38 282 SER B O 1
ATOM 6810 N N . LEU B 1 283 ? -7.379 16.312 5.715 1 97.75 283 LEU B N 1
ATOM 6811 C CA . LEU B 1 283 ? -8.305 15.461 6.449 1 97.75 283 LEU B CA 1
ATOM 6812 C C . LEU B 1 283 ? -7.789 15.172 7.855 1 97.75 283 LEU B C 1
ATOM 6814 O O . LEU B 1 283 ? -6.887 14.352 8.039 1 97.75 283 LEU B O 1
ATOM 6818 N N . VAL B 1 284 ? -8.438 15.781 8.828 1 96.12 284 VAL B N 1
ATOM 6819 C CA . VAL B 1 284 ? -7.91 15.664 10.18 1 96.12 284 VAL B CA 1
ATOM 6820 C C . VAL B 1 284 ? -9.047 15.359 11.156 1 96.12 284 VAL B C 1
ATOM 6822 O O . VAL B 1 284 ? -10.086 16.031 11.133 1 96.12 284 VAL B O 1
ATOM 6825 N N . ARG B 1 285 ? -8.906 14.281 11.969 1 93.81 285 ARG B N 1
ATOM 6826 C CA . ARG B 1 285 ? -9.773 14.008 13.109 1 93.81 285 ARG B CA 1
ATOM 6827 C C . ARG B 1 285 ? -9.047 14.273 14.43 1 93.81 285 ARG B C 1
ATOM 6829 O O . ARG B 1 285 ? -8.031 13.641 14.727 1 93.81 285 ARG B O 1
ATOM 6836 N N . SER B 1 286 ? -9.539 15.344 15.008 1 80.06 286 SER B N 1
ATOM 6837 C CA . SER B 1 286 ? -8.836 15.836 16.188 1 80.06 286 SER B CA 1
ATOM 6838 C C . SER B 1 286 ? -9.57 15.438 17.469 1 80.06 286 SER B C 1
ATOM 6840 O O . SER B 1 286 ? -10.797 15.32 17.484 1 80.06 286 SER B O 1
ATOM 6842 N N . CYS B 1 287 ? -9.125 14.555 18.266 1 63.84 287 CYS B N 1
ATOM 6843 C CA . CYS B 1 287 ? -9.875 14.352 19.5 1 63.84 287 CYS B CA 1
ATOM 6844 C C . CYS B 1 287 ? -9.086 14.859 20.703 1 63.84 287 CYS B C 1
ATOM 6846 O O . CYS B 1 287 ? -7.887 14.602 20.828 1 63.84 287 CYS B O 1
ATOM 6848 N N . TYR B 1 288 ? -9.477 15.961 21.297 1 56.44 288 TYR B N 1
ATOM 6849 C CA . TYR B 1 288 ? -8.914 16.484 22.531 1 56.44 288 TYR B CA 1
ATOM 6850 C C . TYR B 1 288 ? -8.711 15.375 23.547 1 56.44 288 TYR B C 1
ATOM 6852 O O . TYR B 1 288 ? -7.633 15.258 24.141 1 56.44 288 TYR B O 1
ATOM 6860 N N . ASN B 1 289 ? -9.812 14.719 23.969 1 53.75 289 ASN B N 1
ATOM 6861 C CA . ASN B 1 289 ? -9.773 13.82 25.125 1 53.75 289 ASN B CA 1
ATOM 6862 C C . ASN B 1 289 ? -9.883 12.359 24.703 1 53.75 289 ASN B C 1
ATOM 6864 O O . ASN B 1 289 ? -9.648 11.461 25.5 1 53.75 289 ASN B O 1
ATOM 6868 N N . ARG B 1 290 ? -10.523 12.195 23.562 1 60.75 290 ARG B N 1
ATOM 6869 C CA . ARG B 1 290 ? -10.867 10.797 23.312 1 60.75 290 ARG B CA 1
ATOM 6870 C C . ARG B 1 290 ? -10.141 10.258 22.094 1 60.75 290 ARG B C 1
ATOM 6872 O O . ARG B 1 290 ? -9.773 11.023 21.188 1 60.75 290 ARG B O 1
ATOM 6879 N N . LYS B 1 291 ? -9.445 9.219 22.172 1 73.5 291 LYS B N 1
ATOM 6880 C CA . LYS B 1 291 ? -8.672 8.453 21.203 1 73.5 291 LYS B CA 1
ATOM 6881 C C . LYS B 1 291 ? -9.555 7.996 20.047 1 73.5 291 LYS B C 1
ATOM 6883 O O . LYS B 1 291 ? -9.672 6.797 19.781 1 73.5 291 LYS B O 1
ATOM 6888 N N . ILE B 1 292 ? -10.438 9.047 19.5 1 87.31 292 ILE B N 1
ATOM 6889 C CA . ILE B 1 292 ? -11.242 8.68 18.344 1 87.31 292 ILE B CA 1
ATOM 6890 C C . ILE B 1 292 ? -10.469 8.969 17.062 1 87.31 292 ILE B C 1
ATOM 6892 O O . ILE B 1 292 ? -9.906 10.055 16.906 1 87.31 292 ILE B O 1
ATOM 6896 N N . SER B 1 293 ? -10.273 8.086 16.234 1 92.62 293 SER B N 1
ATOM 6897 C CA . SER B 1 293 ? -9.492 8.188 15 1 92.62 293 SER B CA 1
ATOM 6898 C C . SER B 1 293 ? -10.242 7.57 13.82 1 92.62 293 SER B C 1
ATOM 6900 O O . SER B 1 293 ? -11.336 7.031 13.984 1 92.62 293 SER B O 1
ATOM 6902 N N . PHE B 1 294 ? -9.797 7.797 12.586 1 94 294 PHE B N 1
ATOM 6903 C CA . PHE B 1 294 ? -10.328 7.137 11.398 1 94 294 PHE B CA 1
ATOM 6904 C C . PHE B 1 294 ? -9.938 5.66 11.383 1 94 294 PHE B C 1
ATOM 6906 O O . PHE B 1 294 ? -8.945 5.285 10.766 1 94 294 PHE B O 1
ATOM 6913 N N . LYS B 1 295 ? -10.75 4.793 11.922 1 90.62 295 LYS B N 1
ATOM 6914 C CA . LYS B 1 295 ? -10.398 3.396 12.148 1 90.62 295 LYS B CA 1
ATOM 6915 C C . LYS B 1 295 ? -10.656 2.553 10.906 1 90.62 295 LYS B C 1
ATOM 6917 O O . LYS B 1 295 ? -10.164 1.429 10.797 1 90.62 295 LYS B O 1
ATOM 6922 N N . ARG B 1 296 ? -11.383 3.115 9.961 1 91.88 296 ARG B N 1
ATOM 6923 C CA . ARG B 1 296 ? -11.797 2.314 8.812 1 91.88 296 ARG B CA 1
ATOM 6924 C C . ARG B 1 296 ? -10.875 2.547 7.621 1 91.88 296 ARG B C 1
ATOM 6926 O O . ARG B 1 296 ? -11.031 1.923 6.57 1 91.88 296 ARG B O 1
ATOM 6933 N N . ILE B 1 297 ? -9.938 3.395 7.746 1 93.56 297 ILE B N 1
ATOM 6934 C CA . ILE B 1 297 ? -9.016 3.697 6.652 1 93.56 297 ILE B CA 1
ATOM 6935 C C . ILE B 1 297 ? -7.664 3.039 6.918 1 93.56 297 ILE B C 1
ATOM 6937 O O . ILE B 1 297 ? -7.062 3.242 7.977 1 93.56 297 ILE B O 1
ATOM 6941 N N . ASN B 1 298 ? -7.27 2.213 6.004 1 93 298 ASN B N 1
ATOM 6942 C CA . ASN B 1 298 ? -5.965 1.56 6.066 1 93 298 ASN B CA 1
ATOM 6943 C C . ASN B 1 298 ? -5.098 1.934 4.867 1 93 298 ASN B C 1
ATOM 6945 O O . ASN B 1 298 ? -5.352 2.936 4.199 1 93 298 ASN B O 1
ATOM 6949 N N . ASP B 1 299 ? -4.059 1.168 4.52 1 93.25 299 ASP B N 1
ATOM 6950 C CA . ASP B 1 299 ? -3.141 1.465 3.424 1 93.25 299 ASP B CA 1
ATOM 6951 C C . ASP B 1 299 ? -3.871 1.482 2.084 1 93.25 299 ASP B C 1
ATOM 6953 O O . ASP B 1 299 ? -3.553 2.289 1.208 1 93.25 299 ASP B O 1
ATOM 6957 N N . MET B 1 300 ? -4.832 0.649 1.949 1 90.44 300 MET B N 1
ATOM 6958 C CA . MET B 1 300 ? -5.598 0.577 0.706 1 90.44 300 MET B CA 1
ATOM 6959 C C . MET B 1 300 ? -6.328 1.889 0.438 1 90.44 300 MET B C 1
ATOM 6961 O O . MET B 1 300 ? -6.375 2.357 -0.701 1 90.44 300 MET B O 1
ATOM 6965 N N . GLY B 1 301 ? -6.875 2.41 1.514 1 91.94 301 GLY B N 1
ATOM 6966 C CA . GLY B 1 301 ? -7.566 3.68 1.369 1 91.94 301 GLY B CA 1
ATOM 6967 C C . GLY B 1 301 ? -6.672 4.797 0.869 1 91.94 301 GLY B C 1
ATOM 6968 O O . GLY B 1 301 ? -7.039 5.527 -0.053 1 91.94 301 GLY B O 1
ATOM 6969 N N . ILE B 1 302 ? -5.555 4.914 1.437 1 94.62 302 ILE B N 1
ATOM 6970 C CA . ILE B 1 302 ? -4.625 5.977 1.062 1 94.62 302 ILE B CA 1
ATOM 6971 C C . ILE B 1 302 ? -4.062 5.699 -0.331 1 94.62 302 ILE B C 1
ATOM 6973 O O . ILE B 1 302 ? -3.814 6.629 -1.103 1 94.62 302 ILE B O 1
ATOM 6977 N N . PHE B 1 303 ? -3.85 4.465 -0.639 1 91.75 303 PHE B N 1
ATOM 6978 C CA . PHE B 1 303 ? -3.408 4.098 -1.979 1 91.75 303 PHE B CA 1
ATOM 6979 C C . PHE B 1 303 ? -4.422 4.543 -3.025 1 91.75 303 PHE B C 1
ATOM 6981 O O . PHE B 1 303 ? -4.055 5.133 -4.043 1 91.75 303 PHE B O 1
ATOM 6988 N N . LEU B 1 304 ? -5.652 4.242 -2.738 1 89.25 304 LEU B N 1
ATOM 6989 C CA . LEU B 1 304 ? -6.707 4.637 -3.666 1 89.25 304 LEU B CA 1
ATOM 6990 C C . LEU B 1 304 ? -6.773 6.156 -3.799 1 89.25 304 LEU B C 1
ATOM 6992 O O . LEU B 1 304 ? -6.992 6.68 -4.895 1 89.25 304 LEU B O 1
ATOM 6996 N N . LEU B 1 305 ? -6.617 6.828 -2.682 1 93.56 305 LEU B N 1
ATOM 6997 C CA . LEU B 1 305 ? -6.566 8.289 -2.697 1 93.56 305 LEU B CA 1
ATOM 6998 C C . LEU B 1 305 ? -5.426 8.781 -3.58 1 93.56 305 LEU B C 1
ATOM 7000 O O . LEU B 1 305 ? -5.613 9.695 -4.391 1 93.56 305 LEU B O 1
ATOM 7004 N N . SER B 1 306 ? -4.246 8.164 -3.381 1 92.56 306 SER B N 1
ATOM 7005 C CA . SER B 1 306 ? -3.059 8.578 -4.125 1 92.56 306 SER B CA 1
ATOM 7006 C C . SER B 1 306 ? -3.24 8.359 -5.621 1 92.56 306 SER B C 1
ATOM 7008 O O . SER B 1 306 ? -2.723 9.125 -6.434 1 92.56 306 SER B O 1
ATOM 7010 N N . GLU B 1 307 ? -3.969 7.355 -6.004 1 87.19 307 GLU B N 1
ATOM 7011 C CA . GLU B 1 307 ? -4.223 7.059 -7.41 1 87.19 307 GLU B CA 1
ATOM 7012 C C . GLU B 1 307 ? -5.281 7.984 -7.988 1 87.19 307 GLU B C 1
ATOM 7014 O O . GLU B 1 307 ? -5.23 8.336 -9.172 1 87.19 307 GLU B O 1
ATOM 7019 N N . ALA B 1 308 ? -6.203 8.359 -7.133 1 88.75 308 ALA B N 1
ATOM 7020 C CA . ALA B 1 308 ? -7.312 9.203 -7.566 1 88.75 308 ALA B CA 1
ATOM 7021 C C . ALA B 1 308 ? -6.875 10.664 -7.691 1 88.75 308 ALA B C 1
ATOM 7023 O O . ALA B 1 308 ? -7.379 11.398 -8.539 1 88.75 308 ALA B O 1
ATOM 7024 N N . CYS B 1 309 ? -5.992 11.125 -6.824 1 94.12 309 CYS B N 1
ATOM 7025 C CA . CYS B 1 309 ? -5.586 12.523 -6.77 1 94.12 309 CYS B CA 1
ATOM 7026 C C . CYS B 1 309 ? -4.082 12.664 -6.953 1 94.12 309 CYS B C 1
ATOM 7028 O O . CYS B 1 309 ? -3.377 13.102 -6.043 1 94.12 309 CYS B O 1
ATOM 7030 N N . LYS B 1 310 ? -3.514 12.477 -8.078 1 92 310 LYS B N 1
ATOM 7031 C CA . LYS B 1 310 ? -2.082 12.484 -8.359 1 92 310 LYS B CA 1
ATOM 7032 C C . LYS B 1 310 ? -1.551 13.914 -8.43 1 92 310 LYS B C 1
ATOM 7034 O O . LYS B 1 310 ? -0.342 14.141 -8.344 1 92 310 LYS B O 1
ATOM 7039 N N . GLY B 1 311 ? -2.465 14.867 -8.484 1 94.56 311 GLY B N 1
ATOM 7040 C CA . GLY B 1 311 ? -2.062 16.25 -8.648 1 94.56 311 GLY B CA 1
ATOM 7041 C C . GLY B 1 311 ? -1.928 17 -7.34 1 94.56 311 GLY B C 1
ATOM 7042 O O . GLY B 1 311 ? -1.708 18.219 -7.328 1 94.56 311 GLY B O 1
ATOM 7043 N N . LEU B 1 312 ? -1.948 16.359 -6.23 1 96.56 312 LEU B N 1
ATOM 7044 C CA . LEU B 1 312 ? -1.876 17.016 -4.93 1 96.56 312 LEU B CA 1
ATOM 7045 C C . LEU B 1 312 ? -0.506 17.656 -4.715 1 96.56 312 LEU B C 1
ATOM 7047 O O . LEU B 1 312 ? 0.521 17.047 -5.035 1 96.56 312 LEU B O 1
ATOM 7051 N N . GLU B 1 313 ? -0.5 18.844 -4.277 1 97.69 313 GLU B N 1
ATOM 7052 C CA . GLU B 1 313 ? 0.717 19.578 -3.938 1 97.69 313 GLU B CA 1
ATOM 7053 C C . GLU B 1 313 ? 0.862 19.734 -2.426 1 97.69 313 GLU B C 1
ATOM 7055 O O . GLU B 1 313 ? 1.964 19.969 -1.924 1 97.69 313 GLU B O 1
ATOM 7060 N N . SER B 1 314 ? -0.231 19.688 -1.745 1 98.31 314 SER B N 1
ATOM 7061 C CA . SER B 1 314 ? -0.257 19.781 -0.289 1 98.31 314 SER B CA 1
ATOM 7062 C C . SER B 1 314 ? -1.214 18.75 0.312 1 98.31 314 SER B C 1
ATOM 7064 O O . SER B 1 314 ? -2.363 18.641 -0.119 1 98.31 314 SER B O 1
ATOM 7066 N N . VAL B 1 315 ? -0.698 17.969 1.301 1 98.06 315 VAL B N 1
ATOM 7067 C CA . VAL B 1 315 ? -1.534 16.953 1.945 1 98.06 315 VAL B CA 1
ATOM 7068 C C . VAL B 1 315 ? -1.351 17.031 3.461 1 98.06 315 VAL B C 1
ATOM 7070 O O . VAL B 1 315 ? -0.222 17.109 3.951 1 98.06 315 VAL B O 1
ATOM 7073 N N . ARG B 1 316 ? -2.414 17.125 4.141 1 98.19 316 ARG B N 1
ATOM 7074 C CA . ARG B 1 316 ? -2.434 17.062 5.598 1 98.19 316 ARG B CA 1
ATOM 7075 C C . ARG B 1 316 ? -3.354 15.953 6.09 1 98.19 316 ARG B C 1
ATOM 7077 O O . ARG B 1 316 ? -4.562 15.984 5.855 1 98.19 316 ARG B O 1
ATOM 7084 N N . LEU B 1 317 ? -2.762 15 6.738 1 97.56 317 LEU B N 1
ATOM 7085 C CA . LEU B 1 317 ? -3.531 13.867 7.246 1 97.56 317 LEU B CA 1
ATOM 7086 C C . LEU B 1 317 ? -3.342 13.719 8.75 1 97.56 317 LEU B C 1
ATOM 7088 O O . LEU B 1 317 ? -2.211 13.695 9.242 1 97.56 317 LEU B O 1
ATOM 7092 N N . GLY B 1 318 ? -4.453 13.664 9.461 1 95.44 318 GLY B N 1
ATOM 7093 C CA . GLY B 1 318 ? -4.402 13.469 10.898 1 95.44 318 GLY B CA 1
ATOM 7094 C C . GLY B 1 318 ? -5.426 12.461 11.398 1 95.44 318 GLY B C 1
ATOM 7095 O O . GLY B 1 318 ? -6.582 12.477 10.969 1 95.44 318 GLY B O 1
ATOM 7096 N N . GLY B 1 319 ? -4.992 11.562 12.227 1 93.44 319 GLY B N 1
ATOM 7097 C CA . GLY B 1 319 ? -5.914 10.625 12.844 1 93.44 319 GLY B CA 1
ATOM 7098 C C . GLY B 1 319 ? -6.051 9.328 12.07 1 93.44 319 GLY B C 1
ATOM 7099 O O . GLY B 1 319 ? -7.152 8.773 11.953 1 93.44 319 GLY B O 1
ATOM 7100 N N . PHE B 1 320 ? -5.027 8.844 11.508 1 94.5 320 PHE B N 1
ATOM 7101 C CA . PHE B 1 320 ? -5.039 7.598 10.742 1 94.5 320 PHE B CA 1
ATOM 7102 C C . PHE B 1 320 ? -4.121 6.566 11.383 1 94.5 320 PHE B C 1
ATOM 7104 O O . PHE B 1 320 ? -3.027 6.297 10.883 1 94.5 320 PHE B O 1
ATOM 7111 N N . PRO B 1 321 ? -4.613 5.809 12.43 1 91.38 321 PRO B N 1
ATOM 7112 C CA . PRO B 1 321 ? -3.736 4.91 13.188 1 91.38 321 PRO B CA 1
ATOM 7113 C C . PRO B 1 321 ? -3.414 3.623 12.43 1 91.38 321 PRO B C 1
ATOM 7115 O O . PRO B 1 321 ? -2.408 2.969 12.711 1 91.38 321 PRO B O 1
ATOM 7118 N N . LYS B 1 322 ? -4.23 3.25 11.398 1 92.56 322 LYS B N 1
ATOM 7119 C CA . LYS B 1 322 ? -4.074 1.955 10.742 1 92.56 322 LYS B CA 1
ATOM 7120 C C . LYS B 1 322 ? -3.285 2.09 9.438 1 92.56 322 LYS B C 1
ATOM 7122 O O . LYS B 1 322 ? -3.018 1.095 8.766 1 92.56 322 LYS B O 1
ATOM 7127 N N . VAL B 1 323 ? -2.941 3.258 9.086 1 95.12 323 VAL B N 1
ATOM 7128 C CA . VAL B 1 323 ? -2.152 3.475 7.879 1 95.12 323 VAL B CA 1
ATOM 7129 C C . VAL B 1 323 ? -0.67 3.277 8.188 1 95.12 323 VAL B C 1
ATOM 7131 O O . VAL B 1 323 ? -0.147 3.844 9.148 1 95.12 323 VAL B O 1
ATOM 7134 N N . SER B 1 324 ? -0.065 2.455 7.387 1 94.69 324 SER B N 1
ATOM 7135 C CA . SER B 1 324 ? 1.348 2.15 7.59 1 94.69 324 SER B CA 1
ATOM 7136 C C . SER B 1 324 ? 2.215 2.816 6.523 1 94.69 324 SER B C 1
ATOM 7138 O O . SER B 1 324 ? 1.764 3.734 5.836 1 94.69 324 SER B O 1
ATOM 7140 N N . ASP B 1 325 ? 3.465 2.408 6.398 1 94.06 325 ASP B N 1
ATOM 7141 C CA . ASP B 1 325 ? 4.441 2.998 5.488 1 94.06 325 ASP B CA 1
ATOM 7142 C C . ASP B 1 325 ? 3.975 2.893 4.039 1 94.06 325 ASP B C 1
ATOM 7144 O O . ASP B 1 325 ? 4.188 3.809 3.242 1 94.06 325 ASP B O 1
ATOM 7148 N N . ALA B 1 326 ? 3.344 1.814 3.738 1 92.38 326 ALA B N 1
ATOM 7149 C CA . ALA B 1 326 ? 2.926 1.573 2.359 1 92.38 326 ALA B CA 1
ATOM 7150 C C . ALA B 1 326 ? 1.96 2.654 1.884 1 92.38 326 ALA B C 1
ATOM 7152 O O . ALA B 1 326 ? 2.062 3.131 0.75 1 92.38 326 ALA B O 1
ATOM 7153 N N . GLY B 1 327 ? 1.027 3.016 2.773 1 94.38 327 GLY B N 1
ATOM 7154 C CA . GLY B 1 327 ? 0.07 4.051 2.42 1 94.38 327 GLY B CA 1
ATOM 7155 C C . GLY B 1 327 ? 0.714 5.406 2.182 1 94.38 327 GLY B C 1
ATOM 7156 O O . GLY B 1 327 ? 0.481 6.035 1.148 1 94.38 327 GLY B O 1
ATOM 7157 N N . PHE B 1 328 ? 1.508 5.824 3.084 1 95.56 328 PHE B N 1
ATOM 7158 C CA . PHE B 1 328 ? 2.143 7.133 2.973 1 95.56 328 PHE B CA 1
ATOM 7159 C C . PHE B 1 328 ? 3.148 7.152 1.829 1 95.56 328 PHE B C 1
ATOM 7161 O O . PHE B 1 328 ? 3.281 8.156 1.128 1 95.56 328 PHE B O 1
ATOM 7168 N N . ALA B 1 329 ? 3.873 6.012 1.644 1 92.56 329 ALA B N 1
ATOM 7169 C CA . ALA B 1 329 ? 4.824 5.918 0.537 1 92.56 329 ALA B CA 1
ATOM 7170 C C . ALA B 1 329 ? 4.109 6.027 -0.808 1 92.56 329 ALA B C 1
ATOM 7172 O O . ALA B 1 329 ? 4.633 6.629 -1.747 1 92.56 329 ALA B O 1
ATOM 7173 N N . SER B 1 330 ? 2.986 5.363 -0.884 1 91.94 330 SER B N 1
ATOM 7174 C CA . SER B 1 330 ? 2.215 5.449 -2.121 1 91.94 330 SER B CA 1
ATOM 7175 C C . SER B 1 330 ? 1.869 6.895 -2.459 1 91.94 330 SER B C 1
ATOM 7177 O O . SER B 1 330 ? 1.943 7.301 -3.621 1 91.94 330 SER B O 1
ATOM 7179 N N . LEU B 1 331 ? 1.488 7.695 -1.468 1 92.69 331 LEU B N 1
ATOM 7180 C CA . LEU B 1 331 ? 1.166 9.109 -1.649 1 92.69 331 LEU B CA 1
ATOM 7181 C C . LEU B 1 331 ? 2.395 9.891 -2.098 1 92.69 331 LEU B C 1
ATOM 7183 O O . LEU B 1 331 ? 2.32 10.68 -3.041 1 92.69 331 LEU B O 1
ATOM 7187 N N . LEU B 1 332 ? 3.502 9.664 -1.469 1 92.31 332 LEU B N 1
ATOM 7188 C CA . LEU B 1 332 ? 4.742 10.383 -1.743 1 92.31 332 LEU B CA 1
ATOM 7189 C C . LEU B 1 332 ? 5.254 10.07 -3.145 1 92.31 332 LEU B C 1
ATOM 7191 O O . LEU B 1 332 ? 5.801 10.945 -3.82 1 92.31 332 LEU B O 1
ATOM 7195 N N . HIS B 1 333 ? 5.039 8.82 -3.631 1 88.12 333 HIS B N 1
ATOM 7196 C CA . HIS B 1 333 ? 5.547 8.398 -4.93 1 88.12 333 HIS B CA 1
ATOM 7197 C C . HIS B 1 333 ? 4.59 8.789 -6.051 1 88.12 333 HIS B C 1
ATOM 7199 O O . HIS B 1 333 ? 5.023 9.109 -7.16 1 88.12 333 HIS B O 1
ATOM 7205 N N . SER B 1 334 ? 3.287 8.734 -5.77 1 88.62 334 SER B N 1
ATOM 7206 C CA . SER B 1 334 ? 2.287 8.992 -6.801 1 88.62 334 SER B CA 1
ATOM 7207 C C . SER B 1 334 ? 2.145 10.492 -7.059 1 88.62 334 SER B C 1
ATOM 7209 O O . SER B 1 334 ? 1.928 10.914 -8.195 1 88.62 334 SER B O 1
ATOM 7211 N N . CYS B 1 335 ? 2.195 11.32 -5.969 1 91.81 335 CYS B N 1
ATOM 7212 C CA . CYS B 1 335 ? 2.09 12.773 -6.102 1 91.81 335 CYS B CA 1
ATOM 7213 C C . CYS B 1 335 ? 3.461 13.398 -6.32 1 91.81 335 CYS B C 1
ATOM 7215 O O . CYS B 1 335 ? 4.062 13.922 -5.383 1 91.81 335 CYS B O 1
ATOM 7217 N N . ARG B 1 336 ? 3.891 13.562 -7.465 1 88.31 336 ARG B N 1
ATOM 7218 C CA . ARG B 1 336 ? 5.25 13.953 -7.832 1 88.31 336 ARG B CA 1
ATOM 7219 C C . ARG B 1 336 ? 5.492 15.43 -7.539 1 88.31 336 ARG B C 1
ATOM 7221 O O . ARG B 1 336 ? 6.633 15.844 -7.316 1 88.31 336 ARG B O 1
ATOM 7228 N N . ASN B 1 337 ? 4.422 16.188 -7.48 1 92.19 337 ASN B N 1
ATOM 7229 C CA . ASN B 1 337 ? 4.562 17.625 -7.242 1 92.19 337 ASN B CA 1
ATOM 7230 C C . ASN B 1 337 ? 4.207 17.984 -5.805 1 92.19 337 ASN B C 1
ATOM 7232 O O . ASN B 1 337 ? 3.891 19.141 -5.516 1 92.19 337 ASN B O 1
ATOM 7236 N N . LEU B 1 338 ? 4.266 17.031 -4.93 1 94.69 338 LEU B N 1
ATOM 7237 C CA . LEU B 1 338 ? 3.906 17.266 -3.537 1 94.69 338 LEU B CA 1
ATOM 7238 C C . LEU B 1 338 ? 4.922 18.188 -2.861 1 94.69 338 LEU B C 1
ATOM 7240 O O . LEU B 1 338 ? 6.109 17.859 -2.801 1 94.69 338 LEU B O 1
ATOM 7244 N N . LYS B 1 339 ? 4.504 19.328 -2.406 1 96.88 339 LYS B N 1
ATOM 7245 C CA . LYS B 1 339 ? 5.363 20.328 -1.77 1 96.88 339 LYS B CA 1
ATOM 7246 C C . LYS B 1 339 ? 5.234 20.266 -0.25 1 96.88 339 LYS B C 1
ATOM 7248 O O . LYS B 1 339 ? 6.227 20.406 0.468 1 96.88 339 LYS B O 1
ATOM 7253 N N . ARG B 1 340 ? 4.004 20.094 0.189 1 97.94 340 ARG B N 1
ATOM 7254 C CA . ARG B 1 340 ? 3.736 20.047 1.623 1 97.94 340 ARG B CA 1
ATOM 7255 C C . ARG B 1 340 ? 3.166 18.703 2.041 1 97.94 340 ARG B C 1
ATOM 7257 O O . ARG B 1 340 ? 2.158 18.25 1.491 1 97.94 340 ARG B O 1
ATOM 7264 N N . PHE B 1 341 ? 3.855 18.094 2.965 1 97.25 341 PHE B N 1
ATOM 7265 C CA . PHE B 1 341 ? 3.438 16.797 3.488 1 97.25 341 PHE B CA 1
ATOM 7266 C C . PHE B 1 341 ? 3.35 16.828 5.008 1 97.25 341 PHE B C 1
ATOM 7268 O O . PHE B 1 341 ? 4.371 16.891 5.691 1 97.25 341 PHE B O 1
ATOM 7275 N N . GLU B 1 342 ? 2.131 16.781 5.527 1 98.12 342 GLU B N 1
ATOM 7276 C CA . GLU B 1 342 ? 1.91 16.844 6.969 1 98.12 342 GLU B CA 1
ATOM 7277 C C . GLU B 1 342 ? 1.118 15.641 7.465 1 98.12 342 GLU B C 1
ATOM 7279 O O . GLU B 1 342 ? 0.045 15.336 6.941 1 98.12 342 GLU B O 1
ATOM 7284 N N . VAL B 1 343 ? 1.671 14.969 8.461 1 97.12 343 VAL B N 1
ATOM 7285 C CA . VAL B 1 343 ? 1.01 13.82 9.062 1 97.12 343 VAL B CA 1
ATOM 7286 C C . VAL B 1 343 ? 1.027 13.945 10.586 1 97.12 343 VAL B C 1
ATOM 7288 O O . VAL B 1 343 ? 2.076 14.203 11.18 1 97.12 343 VAL B O 1
ATOM 7291 N N . ARG B 1 344 ? -0.134 13.773 11.188 1 93.44 344 ARG B N 1
ATOM 7292 C CA . ARG B 1 344 ? -0.249 13.844 12.641 1 93.44 344 ARG B CA 1
ATOM 7293 C C . ARG B 1 344 ? -0.872 12.57 13.203 1 93.44 344 ARG B C 1
ATOM 7295 O O . ARG B 1 344 ? -1.898 12.102 12.711 1 93.44 344 ARG B O 1
ATOM 7302 N N . GLY B 1 345 ? -0.25 12.07 14.156 1 90.56 345 GLY B N 1
ATOM 7303 C CA . GLY B 1 345 ? -0.831 10.938 14.859 1 90.56 345 GLY B CA 1
ATOM 7304 C C . GLY B 1 345 ? -0.772 9.648 14.062 1 90.56 345 GLY B C 1
ATOM 7305 O O . GLY B 1 345 ? -1.712 8.852 14.094 1 90.56 345 GLY B O 1
ATOM 7306 N N . ALA B 1 346 ? 0.184 9.484 13.242 1 93.12 346 ALA B N 1
ATOM 7307 C CA . ALA B 1 346 ? 0.393 8.242 12.508 1 93.12 346 ALA B CA 1
ATOM 7308 C C . ALA B 1 346 ? 1.298 7.289 13.281 1 93.12 346 ALA B C 1
ATOM 7310 O O . ALA B 1 346 ? 2.525 7.355 13.172 1 93.12 346 ALA B O 1
ATOM 7311 N N . PHE B 1 347 ? 0.76 6.242 13.922 1 93.38 347 PHE B N 1
ATOM 7312 C CA . PHE B 1 347 ? 1.466 5.395 14.875 1 93.38 347 PHE B CA 1
ATOM 7313 C C . PHE B 1 347 ? 2.264 4.316 14.156 1 93.38 347 PHE B C 1
ATOM 7315 O O . PHE B 1 347 ? 3.195 3.74 14.727 1 93.38 347 PHE B O 1
ATOM 7322 N N . LEU B 1 348 ? 1.887 4.07 12.852 1 94.31 348 LEU B N 1
ATOM 7323 C CA . LEU B 1 348 ? 2.562 2.998 12.125 1 94.31 348 LEU B CA 1
ATOM 7324 C C . LEU B 1 348 ? 3.492 3.564 11.062 1 94.31 348 LEU B C 1
ATOM 7326 O O . LEU B 1 348 ? 4.086 2.811 10.281 1 94.31 348 LEU B O 1
ATOM 7330 N N . LEU B 1 349 ? 3.6 4.859 10.977 1 94.94 349 LEU B N 1
ATOM 7331 C CA . LEU B 1 349 ? 4.516 5.508 10.047 1 94.94 349 LEU B CA 1
ATOM 7332 C C . LEU B 1 349 ? 5.953 5.414 10.547 1 94.94 349 LEU B C 1
ATOM 7334 O O . LEU B 1 349 ? 6.262 5.848 11.656 1 94.94 349 LEU B O 1
ATOM 7338 N N . SER B 1 350 ? 6.77 4.809 9.789 1 94.69 350 SER B N 1
ATOM 7339 C CA . SER B 1 350 ? 8.18 4.66 10.125 1 94.69 350 SER B CA 1
ATOM 7340 C C . SER B 1 350 ? 9.078 5.254 9.047 1 94.69 350 SER B C 1
ATOM 7342 O O . SER B 1 350 ? 8.586 5.875 8.102 1 94.69 350 SER B O 1
ATOM 7344 N N . ASP B 1 351 ? 10.359 5.062 9.195 1 93.19 351 ASP B N 1
ATOM 7345 C CA . ASP B 1 351 ? 11.359 5.621 8.289 1 93.19 351 ASP B CA 1
ATOM 7346 C C . ASP B 1 351 ? 11.227 5.031 6.887 1 93.19 351 ASP B C 1
ATOM 7348 O O . ASP B 1 351 ? 11.617 5.664 5.902 1 93.19 351 ASP B O 1
ATOM 7352 N N . LEU B 1 352 ? 10.648 3.869 6.793 1 89.19 352 LEU B N 1
ATOM 7353 C CA . LEU B 1 352 ? 10.555 3.125 5.543 1 89.19 352 LEU B CA 1
ATOM 7354 C C . LEU B 1 352 ? 9.695 3.871 4.531 1 89.19 352 LEU B C 1
ATOM 7356 O O . LEU B 1 352 ? 9.859 3.703 3.32 1 89.19 352 LEU B O 1
ATOM 7360 N N . ALA B 1 353 ? 8.781 4.695 5.031 1 92 353 ALA B N 1
ATOM 7361 C CA . ALA B 1 353 ? 7.875 5.43 4.156 1 92 353 ALA B CA 1
ATOM 7362 C C . ALA B 1 353 ? 8.641 6.395 3.256 1 92 353 ALA B C 1
ATOM 7364 O O . ALA B 1 353 ? 8.164 6.746 2.172 1 92 353 ALA B O 1
ATOM 7365 N N . PHE B 1 354 ? 9.781 6.762 3.652 1 90.94 354 PHE B N 1
ATOM 7366 C CA . PHE B 1 354 ? 10.539 7.781 2.93 1 90.94 354 PHE B CA 1
ATOM 7367 C C . PHE B 1 354 ? 11.664 7.148 2.117 1 90.94 354 PHE B C 1
ATOM 7369 O O . PHE B 1 354 ? 12.562 7.844 1.646 1 90.94 354 PHE B O 1
ATOM 7376 N N . HIS B 1 355 ? 11.453 5.84 1.979 1 82.19 355 HIS B N 1
ATOM 7377 C CA . HIS B 1 355 ? 12.445 5.137 1.172 1 82.19 355 HIS B CA 1
ATOM 7378 C C . HIS B 1 355 ? 12.352 5.547 -0.294 1 82.19 355 HIS B C 1
ATOM 7380 O O . HIS B 1 355 ? 11.266 5.547 -0.877 1 82.19 355 HIS B O 1
ATOM 7386 N N . ASP B 1 356 ? 13.484 5.91 -0.947 1 71.25 356 ASP B N 1
ATOM 7387 C CA . ASP B 1 356 ? 13.641 6.219 -2.365 1 71.25 356 ASP B CA 1
ATOM 7388 C C . ASP B 1 356 ? 12.836 7.457 -2.748 1 71.25 356 ASP B C 1
ATOM 7390 O O . ASP B 1 356 ? 12.438 7.613 -3.904 1 71.25 356 ASP B O 1
ATOM 7394 N N . VAL B 1 357 ? 12.25 8.164 -1.817 1 65.56 357 VAL B N 1
ATOM 7395 C CA . VAL B 1 357 ? 11.602 9.43 -2.131 1 65.56 357 VAL B CA 1
ATOM 7396 C C . VAL B 1 357 ? 12.641 10.438 -2.627 1 65.56 357 VAL B C 1
ATOM 7398 O O . VAL B 1 357 ? 12.312 11.375 -3.354 1 65.56 357 VAL B O 1
ATOM 7401 N N . THR B 1 358 ? 14.125 10.023 -2.338 1 55.59 358 THR B N 1
ATOM 7402 C CA . THR B 1 358 ? 15.273 10.898 -2.164 1 55.59 358 THR B CA 1
ATOM 7403 C C . THR B 1 358 ? 16.094 10.984 -3.449 1 55.59 358 THR B C 1
ATOM 7405 O O . THR B 1 358 ? 16.438 9.961 -4.035 1 55.59 358 THR B O 1
ATOM 7408 N N . GLY B 1 359 ? 15.469 11.695 -4.676 1 54.06 359 GLY B N 1
ATOM 7409 C CA . GLY B 1 359 ? 16.484 12.188 -5.59 1 54.06 359 GLY B CA 1
ATOM 7410 C C . GLY B 1 359 ? 16.156 13.555 -6.16 1 54.06 359 GLY B C 1
ATOM 7411 O O . GLY B 1 359 ? 15.453 14.352 -5.531 1 54.06 359 GLY B O 1
ATOM 7412 N N . SER B 1 360 ? 16.922 14.016 -7.238 1 52.06 360 SER B N 1
ATOM 7413 C CA . SER B 1 360 ? 16.844 15.289 -7.945 1 52.06 360 SER B CA 1
ATOM 7414 C C . SER B 1 360 ? 15.391 15.68 -8.211 1 52.06 360 SER B C 1
ATOM 7416 O O . SER B 1 360 ? 15.094 16.859 -8.438 1 52.06 360 SER B O 1
ATOM 7418 N N . SER B 1 361 ? 14.414 14.664 -7.785 1 64.56 361 SER B N 1
ATOM 7419 C CA . SER B 1 361 ? 13.062 14.93 -8.25 1 64.56 361 SER B CA 1
ATOM 7420 C C . SER B 1 361 ? 12.102 15.125 -7.078 1 64.56 361 SER B C 1
ATOM 7422 O O . SER B 1 361 ? 10.898 15.312 -7.277 1 64.56 361 SER B O 1
ATOM 7424 N N . CYS B 1 362 ? 12.766 15.414 -5.824 1 78.38 362 CYS B N 1
ATOM 7425 C CA . CYS B 1 362 ? 11.859 15.594 -4.691 1 78.38 362 CYS B CA 1
ATOM 7426 C C . CYS B 1 362 ? 11.359 17.031 -4.613 1 78.38 362 CYS B C 1
ATOM 7428 O O . CYS B 1 362 ? 12.164 17.969 -4.504 1 78.38 362 CYS B O 1
ATOM 7430 N N . SER B 1 363 ? 10.156 17.266 -4.559 1 88 363 SER B N 1
ATOM 7431 C CA . SER B 1 363 ? 9.539 18.594 -4.594 1 88 363 SER B CA 1
ATOM 7432 C C . SER B 1 363 ? 9.109 19.047 -3.203 1 88 363 SER B C 1
ATOM 7434 O O . SER B 1 363 ? 8.578 20.141 -3.035 1 88 363 SER B O 1
ATOM 7436 N N . LEU B 1 364 ? 9.469 18.312 -2.152 1 93.69 364 LEU B N 1
ATOM 7437 C CA . LEU B 1 364 ? 8.992 18.609 -0.808 1 93.69 364 LEU B CA 1
ATOM 7438 C C . LEU B 1 364 ? 9.633 19.875 -0.265 1 93.69 364 LEU B C 1
ATOM 7440 O O . LEU B 1 364 ? 10.852 20.047 -0.353 1 93.69 364 LEU B O 1
ATOM 7444 N N . GLN B 1 365 ? 8.828 20.734 0.203 1 96.25 365 GLN B N 1
ATOM 7445 C CA . GLN B 1 365 ? 9.289 22 0.786 1 96.25 365 GLN B CA 1
ATOM 7446 C C . GLN B 1 365 ? 8.992 22.047 2.281 1 96.25 365 GLN B C 1
ATOM 7448 O O . GLN B 1 365 ? 9.75 22.656 3.049 1 96.25 365 GLN B O 1
ATOM 7453 N N . GLU B 1 366 ? 7.883 21.5 2.652 1 98.06 366 GLU B N 1
ATOM 7454 C CA . GLU B 1 366 ? 7.473 21.453 4.051 1 98.06 366 GLU B CA 1
ATOM 7455 C C . GLU B 1 366 ? 7.078 20.047 4.473 1 98.06 366 GLU B C 1
ATOM 7457 O O . GLU B 1 366 ? 6.211 19.422 3.855 1 98.06 366 GLU B O 1
ATOM 7462 N N . VAL B 1 367 ? 7.711 19.547 5.5 1 97.06 367 VAL B N 1
ATOM 7463 C CA . VAL B 1 367 ? 7.371 18.234 6.047 1 97.06 367 VAL B CA 1
ATOM 7464 C C . VAL B 1 367 ? 7.086 18.344 7.539 1 97.06 367 VAL B C 1
ATOM 7466 O O . VAL B 1 367 ? 7.914 18.859 8.297 1 97.06 367 VAL B O 1
ATOM 7469 N N . ARG B 1 368 ? 5.918 18 7.93 1 97.75 368 ARG B N 1
ATOM 7470 C CA . ARG B 1 368 ? 5.523 18.016 9.336 1 97.75 368 ARG B CA 1
ATOM 7471 C C . ARG B 1 368 ? 5.094 16.625 9.789 1 97.75 368 ARG B C 1
ATOM 7473 O O . ARG B 1 368 ? 4.074 16.094 9.328 1 97.75 368 ARG B O 1
ATOM 7480 N N . LEU B 1 369 ? 5.855 16.062 10.625 1 96.75 369 LEU B N 1
ATOM 7481 C CA . LEU B 1 369 ? 5.547 14.773 11.227 1 96.75 369 LEU B CA 1
ATOM 7482 C C . LEU B 1 369 ? 5.387 14.906 12.742 1 96.75 369 LEU B C 1
ATOM 7484 O O . LEU B 1 369 ? 6.379 15.031 13.461 1 96.75 369 LEU B O 1
ATOM 7488 N N . SER B 1 370 ? 4.188 14.914 13.141 1 92.69 370 SER B N 1
ATOM 7489 C CA . SER B 1 370 ? 3.965 15.109 14.562 1 92.69 370 SER B CA 1
ATOM 7490 C C . SER B 1 370 ? 3.311 13.891 15.195 1 92.69 370 SER B C 1
ATOM 7492 O O . SER B 1 370 ? 2.389 13.305 14.625 1 92.69 370 SER B O 1
ATOM 7494 N N . THR B 1 371 ? 3.783 13.477 16.359 1 89.62 371 THR B N 1
ATOM 7495 C CA . THR B 1 371 ? 3.26 12.344 17.109 1 89.62 371 THR B CA 1
ATOM 7496 C C . THR B 1 371 ? 3.355 11.055 16.297 1 89.62 371 THR B C 1
ATOM 7498 O O . THR B 1 371 ? 2.361 10.344 16.141 1 89.62 371 THR B O 1
ATOM 7501 N N . CYS B 1 372 ? 4.449 10.906 15.727 1 94.44 372 CYS B N 1
ATOM 7502 C CA . CYS B 1 372 ? 4.809 9.688 15.008 1 94.44 372 CYS B CA 1
ATOM 7503 C C . CYS B 1 372 ? 5.938 8.953 15.719 1 94.44 372 CYS B C 1
ATOM 7505 O O . CYS B 1 372 ? 7.113 9.156 15.398 1 94.44 372 CYS B O 1
ATOM 7507 N N . PRO B 1 373 ? 5.621 8.016 16.609 1 93.88 373 PRO B N 1
ATOM 7508 C CA . PRO B 1 373 ? 6.586 7.414 17.531 1 93.88 373 PRO B CA 1
ATOM 7509 C C . PRO B 1 373 ? 7.637 6.566 16.812 1 93.88 373 PRO B C 1
ATOM 7511 O O . PRO B 1 373 ? 8.734 6.359 17.344 1 93.88 373 PRO B O 1
ATOM 7514 N N . LEU B 1 374 ? 7.391 6.086 15.609 1 95.31 374 LEU B N 1
ATOM 7515 C CA . LEU B 1 374 ? 8.297 5.152 14.953 1 95.31 374 LEU B CA 1
ATOM 7516 C C . LEU B 1 374 ? 9.289 5.898 14.07 1 95.31 374 LEU B C 1
ATOM 7518 O O . LEU B 1 374 ? 10.203 5.289 13.508 1 95.31 374 LEU B O 1
ATOM 7522 N N . ILE B 1 375 ? 9.141 7.16 13.969 1 95.81 375 ILE B N 1
ATOM 7523 C CA . ILE B 1 375 ? 10.07 7.965 13.18 1 95.81 375 ILE B CA 1
ATOM 7524 C C . ILE B 1 375 ? 11.391 8.117 13.922 1 95.81 375 ILE B C 1
ATOM 7526 O O . ILE B 1 375 ? 11.406 8.43 15.117 1 95.81 375 ILE B O 1
ATOM 7530 N N . THR B 1 376 ? 12.43 7.848 13.266 1 95.31 376 THR B N 1
ATOM 7531 C CA . THR B 1 376 ? 13.766 7.973 13.844 1 95.31 376 THR B CA 1
ATOM 7532 C C . THR B 1 376 ? 14.641 8.891 12.992 1 95.31 376 THR B C 1
ATOM 7534 O O . THR B 1 376 ? 14.156 9.516 12.047 1 95.31 376 THR B O 1
ATOM 7537 N N . SER B 1 377 ? 15.93 8.969 13.336 1 94.44 377 SER B N 1
ATOM 7538 C CA . SER B 1 377 ? 16.875 9.828 12.641 1 94.44 377 SER B CA 1
ATOM 7539 C C . SER B 1 377 ? 17.094 9.367 11.203 1 94.44 377 SER B C 1
ATOM 7541 O O . SER B 1 377 ? 17.516 10.156 10.352 1 94.44 377 SER B O 1
ATOM 7543 N N . GLU B 1 378 ? 16.734 8.125 10.891 1 92.88 378 GLU B N 1
ATOM 7544 C CA . GLU B 1 378 ? 16.891 7.605 9.539 1 92.88 378 GLU B CA 1
ATOM 7545 C C . GLU B 1 378 ? 15.969 8.328 8.562 1 92.88 378 GLU B C 1
ATOM 7547 O O . GLU B 1 378 ? 16.328 8.547 7.402 1 92.88 378 GLU B O 1
ATOM 7552 N N . ALA B 1 379 ? 14.773 8.633 9.07 1 92.69 379 ALA B N 1
ATOM 7553 C CA . ALA B 1 379 ? 13.844 9.391 8.234 1 92.69 379 ALA B CA 1
ATOM 7554 C C . ALA B 1 379 ? 14.406 10.766 7.887 1 92.69 379 ALA B C 1
ATOM 7556 O O . ALA B 1 379 ? 14.25 11.234 6.754 1 92.69 379 ALA B O 1
ATOM 7557 N N . VAL B 1 380 ? 15.008 11.352 8.812 1 92.69 380 VAL B N 1
ATOM 7558 C CA . VAL B 1 380 ? 15.578 12.68 8.625 1 92.69 380 VAL B CA 1
ATOM 7559 C C . VAL B 1 380 ? 16.719 12.609 7.613 1 92.69 380 VAL B C 1
ATOM 7561 O O . VAL B 1 380 ? 16.906 13.523 6.801 1 92.69 380 VAL B O 1
ATOM 7564 N N . LYS B 1 381 ? 17.484 11.523 7.68 1 91 381 LYS B N 1
ATOM 7565 C CA . LYS B 1 381 ? 18.578 11.328 6.723 1 91 381 LYS B CA 1
ATOM 7566 C C . LYS B 1 381 ? 18.031 11.258 5.297 1 91 381 LYS B C 1
ATOM 7568 O O . LYS B 1 381 ? 18.641 11.82 4.375 1 91 381 LYS B O 1
ATOM 7573 N N . LYS B 1 382 ? 17 10.602 5.191 1 89.25 382 LYS B N 1
ATOM 7574 C CA . LYS B 1 382 ? 16.375 10.492 3.873 1 89.25 382 LYS B CA 1
ATOM 7575 C C . LYS B 1 382 ? 15.805 11.828 3.414 1 89.25 382 LYS B C 1
ATOM 7577 O O . LYS B 1 382 ? 15.961 12.211 2.252 1 89.25 382 LYS B O 1
ATOM 7582 N N . LEU B 1 383 ? 15.164 12.562 4.293 1 90.12 383 LEU B N 1
ATOM 7583 C CA . LEU B 1 383 ? 14.578 13.867 3.99 1 90.12 383 LEU B CA 1
ATOM 7584 C C . LEU B 1 383 ? 15.672 14.898 3.721 1 90.12 383 LEU B C 1
ATOM 7586 O O . LEU B 1 383 ? 15.422 15.914 3.068 1 90.12 383 LEU B O 1
ATOM 7590 N N . GLY B 1 384 ? 16.844 14.578 4.273 1 88.62 384 GLY B N 1
ATOM 7591 C CA . GLY B 1 384 ? 17.984 15.461 4.062 1 88.62 384 GLY B CA 1
ATOM 7592 C C . GLY B 1 384 ? 18.391 15.562 2.607 1 88.62 384 GLY B C 1
ATOM 7593 O O . GLY B 1 384 ? 19.062 16.516 2.213 1 88.62 384 GLY B O 1
ATOM 7594 N N . LEU B 1 385 ? 17.969 14.625 1.814 1 85.75 385 LEU B N 1
ATOM 7595 C CA . LEU B 1 385 ? 18.312 14.609 0.396 1 85.75 385 LEU B CA 1
ATOM 7596 C C . LEU B 1 385 ? 17.391 15.539 -0.394 1 85.75 385 LEU B C 1
ATOM 7598 O O . LEU B 1 385 ? 17.672 15.859 -1.552 1 85.75 385 LEU B O 1
ATOM 7602 N N . CYS B 1 386 ? 16.375 16.016 0.297 1 88.62 386 CYS B N 1
ATOM 7603 C CA . CYS B 1 386 ? 15.477 16.984 -0.331 1 88.62 386 CYS B CA 1
ATOM 7604 C C . CYS B 1 386 ? 16.031 18.406 -0.198 1 88.62 386 CYS B C 1
ATOM 7606 O O . CYS B 1 386 ? 15.797 19.078 0.804 1 88.62 386 CYS B O 1
ATOM 7608 N N . SER B 1 387 ? 16.578 18.922 -1.187 1 87.62 387 SER B N 1
ATOM 7609 C CA . SER B 1 387 ? 17.328 20.172 -1.146 1 87.62 387 SER B CA 1
ATOM 7610 C C . SER B 1 387 ? 16.406 21.375 -1.009 1 87.62 387 SER B C 1
ATOM 7612 O O . SER B 1 387 ? 16.828 22.453 -0.58 1 87.62 387 SER B O 1
ATOM 7614 N N . ASN B 1 388 ? 15.117 21.203 -1.251 1 90.88 388 ASN B N 1
ATOM 7615 C CA . ASN B 1 388 ? 14.195 22.344 -1.247 1 90.88 388 ASN B CA 1
ATOM 7616 C C . ASN B 1 388 ? 13.422 22.438 0.066 1 90.88 388 ASN B C 1
ATOM 7618 O O . ASN B 1 388 ? 12.523 23.266 0.205 1 90.88 388 ASN B O 1
ATOM 7622 N N . LEU B 1 389 ? 13.828 21.672 1.046 1 94.31 389 LEU B N 1
ATOM 7623 C CA . LEU B 1 389 ? 13.094 21.641 2.309 1 94.31 389 LEU B CA 1
ATOM 7624 C C . LEU B 1 389 ? 13.281 22.938 3.084 1 94.31 389 LEU B C 1
ATOM 7626 O O . LEU B 1 389 ? 14.414 23.359 3.34 1 94.31 389 LEU B O 1
ATOM 7630 N N . GLU B 1 390 ? 12.203 23.578 3.412 1 97.31 390 GLU B N 1
ATOM 7631 C CA . GLU B 1 390 ? 12.227 24.859 4.129 1 97.31 390 GLU B CA 1
ATOM 7632 C C . GLU B 1 390 ? 11.75 24.688 5.566 1 97.31 390 GLU B C 1
ATOM 7634 O O . GLU B 1 390 ? 12.125 25.453 6.449 1 97.31 390 GLU B O 1
ATOM 7639 N N . LEU B 1 391 ? 10.914 23.75 5.742 1 98.06 391 LEU B N 1
ATOM 7640 C CA . LEU B 1 391 ? 10.336 23.516 7.062 1 98.06 391 LEU B CA 1
ATOM 7641 C C . LEU B 1 391 ? 10.352 22.031 7.414 1 98.06 391 LEU B C 1
ATOM 7643 O O . LEU B 1 391 ? 9.945 21.188 6.605 1 98.06 391 LEU B O 1
ATOM 7647 N N . LEU B 1 392 ? 10.875 21.703 8.578 1 97 392 LEU B N 1
ATOM 7648 C CA . LEU B 1 392 ? 10.891 20.328 9.102 1 97 392 LEU B CA 1
ATOM 7649 C C . LEU B 1 392 ? 10.383 20.297 10.539 1 97 392 LEU B C 1
ATOM 7651 O O . LEU B 1 392 ? 11.016 20.859 11.438 1 97 392 LEU B O 1
ATOM 7655 N N . ASP B 1 393 ? 9.242 19.766 10.695 1 97.5 393 ASP B N 1
ATOM 7656 C CA . ASP B 1 393 ? 8.625 19.656 12.016 1 97.5 393 ASP B CA 1
ATOM 7657 C C . ASP B 1 393 ? 8.594 18.203 12.492 1 97.5 393 ASP B C 1
ATOM 7659 O O . ASP B 1 393 ? 7.887 17.375 11.922 1 97.5 393 ASP B O 1
ATOM 7663 N N . LEU B 1 394 ? 9.305 17.906 13.531 1 96.44 394 LEU B N 1
ATOM 7664 C CA . LEU B 1 394 ? 9.375 16.578 14.102 1 96.44 394 LEU B CA 1
ATOM 7665 C C . LEU B 1 394 ? 8.898 16.578 15.555 1 96.44 394 LEU B C 1
ATOM 7667 O O . LEU B 1 394 ? 9.461 15.875 16.406 1 96.44 394 LEU B O 1
ATOM 7671 N N . GLY B 1 395 ? 7.898 17.359 15.773 1 93.62 395 GLY B N 1
ATOM 7672 C CA . GLY B 1 395 ? 7.391 17.5 17.125 1 93.62 395 GLY B CA 1
ATOM 7673 C C . GLY B 1 395 ? 6.875 16.188 17.703 1 93.62 395 GLY B C 1
ATOM 7674 O O . GLY B 1 395 ? 6.117 15.477 17.047 1 93.62 395 GLY B O 1
ATOM 7675 N N . SER B 1 396 ? 7.359 15.875 18.875 1 89.81 396 SER B N 1
ATOM 7676 C CA . SER B 1 396 ? 6.91 14.727 19.656 1 89.81 396 SER B CA 1
ATOM 7677 C C . SER B 1 396 ? 7.402 13.414 19.062 1 89.81 396 SER B C 1
ATOM 7679 O O . SER B 1 396 ? 6.809 12.359 19.297 1 89.81 396 SER B O 1
ATOM 7681 N N . CYS B 1 397 ? 8.312 13.484 18.156 1 93.38 397 CYS B N 1
ATOM 7682 C CA . CYS B 1 397 ? 9.039 12.297 17.719 1 93.38 397 CYS B CA 1
ATOM 7683 C C . CYS B 1 397 ? 10.219 12.023 18.641 1 93.38 397 CYS B C 1
ATOM 7685 O O . CYS B 1 397 ? 11.297 12.602 18.469 1 93.38 397 CYS B O 1
ATOM 7687 N N . LYS B 1 398 ? 10.125 11.109 19.484 1 92.62 398 LYS B N 1
ATOM 7688 C CA . LYS B 1 398 ? 11.023 10.93 20.625 1 92.62 398 LYS B CA 1
ATOM 7689 C C . LYS B 1 398 ? 12.273 10.156 20.234 1 92.62 398 LYS B C 1
ATOM 7691 O O . LYS B 1 398 ? 13.266 10.148 20.969 1 92.62 398 LYS B O 1
ATOM 7696 N N . SER B 1 399 ? 12.32 9.586 19.047 1 93.88 399 SER B N 1
ATOM 7697 C CA . SER B 1 399 ? 13.438 8.734 18.656 1 93.88 399 SER B CA 1
ATOM 7698 C C . SER B 1 399 ? 14.422 9.477 17.766 1 93.88 399 SER B C 1
ATOM 7700 O O . SER B 1 399 ? 15.273 8.859 17.125 1 93.88 399 SER B O 1
ATOM 7702 N N . ILE B 1 400 ? 14.312 10.766 17.766 1 94.5 400 ILE B N 1
ATOM 7703 C CA . ILE B 1 400 ? 15.25 11.602 17.016 1 94.5 400 ILE B CA 1
ATOM 7704 C C . ILE B 1 400 ? 16.484 11.883 17.859 1 94.5 400 ILE B C 1
ATOM 7706 O O . ILE B 1 400 ? 16.375 12.328 19 1 94.5 400 ILE B O 1
ATOM 7710 N N . SER B 1 401 ? 17.672 11.578 17.344 1 94.44 401 SER B N 1
ATOM 7711 C CA . SER B 1 401 ? 18.906 11.734 18.094 1 94.44 401 SER B CA 1
ATOM 7712 C C . SER B 1 401 ? 19.844 12.742 17.422 1 94.44 401 SER B C 1
ATOM 7714 O O . SER B 1 401 ? 19.453 13.406 16.453 1 94.44 401 SER B O 1
ATOM 7716 N N . ASP B 1 402 ? 21.062 12.906 17.891 1 94.19 402 ASP B N 1
ATOM 7717 C CA . ASP B 1 402 ? 22.031 13.898 17.453 1 94.19 402 ASP B CA 1
ATOM 7718 C C . ASP B 1 402 ? 22.469 13.648 16 1 94.19 402 ASP B C 1
ATOM 7720 O O . ASP B 1 402 ? 22.828 14.586 15.289 1 94.19 402 ASP B O 1
ATOM 7724 N N . SER B 1 403 ? 22.391 12.453 15.547 1 91.38 403 SER B N 1
ATOM 7725 C CA . SER B 1 403 ? 22.812 12.109 14.195 1 91.38 403 SER B CA 1
ATOM 7726 C C . SER B 1 403 ? 22.016 12.875 13.148 1 91.38 403 SER B C 1
ATOM 7728 O O . SER B 1 403 ? 22.516 13.133 12.047 1 91.38 403 SER B O 1
ATOM 7730 N N . CYS B 1 404 ? 20.859 13.266 13.562 1 90.81 404 CYS B N 1
ATOM 7731 C CA . CYS B 1 404 ? 19.969 13.969 12.648 1 90.81 404 CYS B CA 1
ATOM 7732 C C . CYS B 1 404 ? 20.453 15.398 12.414 1 90.81 404 CYS B C 1
ATOM 7734 O O . CYS B 1 404 ? 20.219 15.969 11.352 1 90.81 404 CYS B O 1
ATOM 7736 N N . LEU B 1 405 ? 21.094 15.945 13.32 1 92.44 405 LEU B N 1
ATOM 7737 C CA . LEU B 1 405 ? 21.453 17.359 13.281 1 92.44 405 LEU B CA 1
ATOM 7738 C C . LEU B 1 405 ? 22.547 17.609 12.25 1 92.44 405 LEU B C 1
ATOM 7740 O O . LEU B 1 405 ? 22.594 18.688 11.648 1 92.44 405 LEU B O 1
ATOM 7744 N N . ASN B 1 406 ? 23.328 16.562 11.984 1 89.25 406 ASN B N 1
ATOM 7745 C CA . ASN B 1 406 ? 24.312 16.688 10.914 1 89.25 406 ASN B CA 1
ATOM 7746 C C . ASN B 1 406 ? 23.641 16.75 9.547 1 89.25 406 ASN B C 1
ATOM 7748 O O . ASN B 1 406 ? 24.094 17.484 8.664 1 89.25 406 ASN B O 1
ATOM 7752 N N . THR B 1 407 ? 22.688 16 9.461 1 90.38 407 THR B N 1
ATOM 7753 C CA . THR B 1 407 ? 21.938 15.969 8.211 1 90.38 407 THR B CA 1
ATOM 7754 C C . THR B 1 407 ? 21.172 17.281 7.996 1 90.38 407 THR B C 1
ATOM 7756 O O . THR B 1 407 ? 21.141 17.812 6.883 1 90.38 407 THR B O 1
ATOM 7759 N N . VAL B 1 408 ? 20.578 17.797 9.016 1 91.44 408 VAL B N 1
ATOM 7760 C CA . VAL B 1 408 ? 19.797 19.031 8.969 1 91.44 408 VAL B CA 1
ATOM 7761 C C . VAL B 1 408 ? 20.719 20.203 8.578 1 91.44 408 VAL B C 1
ATOM 7763 O O . VAL B 1 408 ? 20.281 21.125 7.875 1 91.44 408 VAL B O 1
ATOM 7766 N N . SER B 1 409 ? 21.953 20.125 8.977 1 88.94 409 SER B N 1
ATOM 7767 C CA . SER B 1 409 ? 22.938 21.172 8.719 1 88.94 409 SER B CA 1
ATOM 7768 C C . SER B 1 409 ? 23.234 21.281 7.227 1 88.94 409 SER B C 1
ATOM 7770 O O . SER B 1 409 ? 23.766 22.312 6.77 1 88.94 409 SER B O 1
ATOM 7772 N N . ALA B 1 410 ? 22.828 20.234 6.488 1 87.62 410 ALA B N 1
ATOM 7773 C CA . ALA B 1 410 ? 23.094 20.234 5.051 1 87.62 410 ALA B CA 1
ATOM 7774 C C . ALA B 1 410 ? 21.922 20.812 4.27 1 87.62 410 ALA B C 1
ATOM 7776 O O . ALA B 1 410 ? 22.031 21.047 3.064 1 87.62 410 ALA B O 1
ATOM 7777 N N . LEU B 1 411 ? 20.859 21.109 4.961 1 91.56 411 LEU B N 1
ATOM 7778 C CA . LEU B 1 411 ? 19.656 21.656 4.32 1 91.56 411 LEU B CA 1
ATOM 7779 C C . LEU B 1 411 ? 19.766 23.172 4.191 1 91.56 411 LEU B C 1
ATOM 7781 O O . LEU B 1 411 ? 19.312 23.906 5.066 1 91.56 411 LEU B O 1
ATOM 7785 N N . ARG B 1 412 ? 20.141 23.641 3.105 1 91.19 412 ARG B N 1
ATOM 7786 C CA . ARG B 1 412 ? 20.578 25.031 2.912 1 91.19 412 ARG B CA 1
ATOM 7787 C C . ARG B 1 412 ? 19.391 25.984 2.898 1 91.19 412 ARG B C 1
ATOM 7789 O O . ARG B 1 412 ? 19.547 27.188 3.113 1 91.19 412 ARG B O 1
ATOM 7796 N N . LYS B 1 413 ? 18.172 25.453 2.705 1 94.62 413 LYS B N 1
ATOM 7797 C CA . LYS B 1 413 ? 17.016 26.344 2.604 1 94.62 413 LYS B CA 1
ATOM 7798 C C . LYS B 1 413 ? 16.141 26.234 3.842 1 94.62 413 LYS B C 1
ATOM 7800 O O . LYS B 1 413 ? 15.102 26.891 3.932 1 94.62 413 LYS B O 1
ATOM 7805 N N . LEU B 1 414 ? 16.547 25.484 4.812 1 96.06 414 LEU B N 1
ATOM 7806 C CA . LEU B 1 414 ? 15.734 25.234 5.992 1 96.06 414 LEU B CA 1
ATOM 7807 C C . LEU B 1 414 ? 15.617 26.484 6.859 1 96.06 414 LEU B C 1
ATOM 7809 O O . LEU B 1 414 ? 16.625 27.047 7.285 1 96.06 414 LEU B O 1
ATOM 7813 N N . THR B 1 415 ? 14.438 26.922 7.113 1 97.62 415 THR B N 1
ATOM 7814 C CA . THR B 1 415 ? 14.211 28.125 7.898 1 97.62 415 THR B CA 1
ATOM 7815 C C . THR B 1 415 ? 13.516 27.797 9.211 1 97.62 415 THR B C 1
ATOM 7817 O O . THR B 1 415 ? 13.633 28.531 10.195 1 97.62 415 THR B O 1
ATOM 7820 N N . SER B 1 416 ? 12.75 26.75 9.203 1 98.06 416 SER B N 1
ATOM 7821 C CA . SER B 1 416 ? 12 26.375 10.391 1 98.06 416 SER B CA 1
ATOM 7822 C C . SER B 1 416 ? 12.289 24.938 10.797 1 98.06 416 SER B C 1
ATOM 7824 O O . SER B 1 416 ? 12.164 24.016 9.984 1 98.06 416 SER B O 1
ATOM 7826 N N . LEU B 1 417 ? 12.672 24.703 12.078 1 97.19 417 LEU B N 1
ATOM 7827 C CA . LEU B 1 417 ? 13 23.391 12.602 1 97.19 417 LEU B CA 1
ATOM 7828 C C . LEU B 1 417 ? 12.352 23.172 13.961 1 97.19 417 LEU B C 1
ATOM 7830 O O . LEU B 1 417 ? 12.523 23.984 14.875 1 97.19 417 LEU B O 1
ATOM 7834 N N . ASN B 1 418 ? 11.57 22.234 14.078 1 97.56 418 ASN B N 1
ATOM 7835 C CA . ASN B 1 418 ? 10.953 21.859 15.344 1 97.56 418 ASN B CA 1
ATOM 7836 C C . ASN B 1 418 ? 11.438 20.5 15.844 1 97.56 418 ASN B C 1
ATOM 7838 O O . ASN B 1 418 ? 11.164 19.484 15.219 1 97.56 418 ASN B O 1
ATOM 7842 N N . LEU B 1 419 ? 12.125 20.469 16.922 1 96.44 419 LEU B N 1
ATOM 7843 C CA . LEU B 1 419 ? 12.672 19.25 17.516 1 96.44 419 LEU B CA 1
ATOM 7844 C C . LEU B 1 419 ? 12.07 19 18.891 1 96.44 419 LEU B C 1
ATOM 7846 O O . LEU B 1 419 ? 12.711 18.375 19.75 1 96.44 419 LEU B O 1
ATOM 7850 N N . ALA B 1 420 ? 10.844 19.516 19.078 1 95.5 420 ALA B N 1
ATOM 7851 C CA . ALA B 1 420 ? 10.195 19.406 20.375 1 95.5 420 ALA B CA 1
ATOM 7852 C C . ALA B 1 420 ? 10.07 17.953 20.812 1 95.5 420 ALA B C 1
ATOM 7854 O O . ALA B 1 420 ? 9.531 17.125 20.078 1 95.5 420 ALA B O 1
ATOM 7855 N N . GLY B 1 421 ? 10.641 17.672 21.953 1 94.25 421 GLY B N 1
ATOM 7856 C CA . GLY B 1 421 ? 10.516 16.344 22.516 1 94.25 421 GLY B CA 1
ATOM 7857 C C . GLY B 1 421 ? 11.555 15.367 22.016 1 94.25 421 GLY B C 1
ATOM 7858 O O . GLY B 1 421 ? 11.57 14.203 22.406 1 94.25 421 GLY B O 1
ATOM 7859 N N . ALA B 1 422 ? 12.445 15.773 21.156 1 95.12 422 ALA B N 1
ATOM 7860 C CA . ALA B 1 422 ? 13.477 14.906 20.609 1 95.12 422 ALA B CA 1
ATOM 7861 C C . ALA B 1 422 ? 14.516 14.547 21.656 1 95.12 422 ALA B C 1
ATOM 7863 O O . ALA B 1 422 ? 14.586 15.18 22.719 1 95.12 422 ALA B O 1
ATOM 7864 N N . ASP B 1 423 ? 15.219 13.484 21.406 1 95.56 423 ASP B N 1
ATOM 7865 C CA . ASP B 1 423 ? 16.266 13.031 22.312 1 95.56 423 ASP B CA 1
ATOM 7866 C C . ASP B 1 423 ? 17.641 13.516 21.875 1 95.56 423 ASP B C 1
ATOM 7868 O O . ASP B 1 423 ? 18.547 12.703 21.672 1 95.56 423 ASP B O 1
ATOM 7872 N N . ILE B 1 424 ? 17.812 14.742 21.828 1 95.81 424 ILE B N 1
ATOM 7873 C CA . ILE B 1 424 ? 19.078 15.359 21.406 1 95.81 424 ILE B CA 1
ATOM 7874 C C . ILE B 1 424 ? 19.844 15.828 22.641 1 95.81 424 ILE B C 1
ATOM 7876 O O . ILE B 1 424 ? 19.266 15.984 23.719 1 95.81 424 ILE B O 1
ATOM 7880 N N . THR B 1 425 ? 21.109 16.031 22.5 1 96.06 425 THR B N 1
ATOM 7881 C CA . THR B 1 425 ? 21.984 16.406 23.609 1 96.06 425 THR B CA 1
ATOM 7882 C C . THR B 1 425 ? 22.703 17.719 23.297 1 96.06 425 THR B C 1
ATOM 7884 O O . THR B 1 425 ? 22.484 18.312 22.25 1 96.06 425 THR B O 1
ATOM 7887 N N . ASP B 1 426 ? 23.516 18.219 24.234 1 96.44 426 ASP B N 1
ATOM 7888 C CA . ASP B 1 426 ? 24.312 19.438 24.078 1 96.44 426 ASP B CA 1
ATOM 7889 C C . ASP B 1 426 ? 25.25 19.328 22.891 1 96.44 426 ASP B C 1
ATOM 7891 O O . ASP B 1 426 ? 25.453 20.297 22.156 1 96.44 426 ASP B O 1
ATOM 7895 N N . SER B 1 427 ? 25.766 18.125 22.641 1 93.88 427 SER B N 1
ATOM 7896 C CA . SER B 1 427 ? 26.703 17.906 21.547 1 93.88 427 SER B CA 1
ATOM 7897 C C . SER B 1 427 ? 26.016 18.109 20.188 1 93.88 427 SER B C 1
ATOM 7899 O O . SER B 1 427 ? 26.641 18.578 19.25 1 93.88 427 SER B O 1
ATOM 7901 N N . GLY B 1 428 ? 24.797 17.75 20.172 1 93.75 428 GLY B N 1
ATOM 7902 C CA . GLY B 1 428 ? 24.047 17.938 18.938 1 93.75 428 GLY B CA 1
ATOM 7903 C C . GLY B 1 428 ? 23.875 19.391 18.578 1 93.75 428 GLY B C 1
ATOM 7904 O O . GLY B 1 428 ? 23.844 19.75 17.391 1 93.75 428 GLY B O 1
ATOM 7905 N N . MET B 1 429 ? 23.766 20.234 19.516 1 94.69 429 MET B N 1
ATOM 7906 C CA . MET B 1 429 ? 23.578 21.672 19.297 1 94.69 429 MET B CA 1
ATOM 7907 C C . MET B 1 429 ? 24.797 22.297 18.641 1 94.69 429 MET B C 1
ATOM 7909 O O . MET B 1 429 ? 24.672 23.281 17.906 1 94.69 429 MET B O 1
ATOM 7913 N N . LEU B 1 430 ? 25.938 21.703 18.844 1 93.75 430 LEU B N 1
ATOM 7914 C CA . LEU B 1 430 ? 27.172 22.203 18.25 1 93.75 430 LEU B CA 1
ATOM 7915 C C . LEU B 1 430 ? 27.125 22.094 16.734 1 93.75 430 LEU B C 1
ATOM 7917 O O . LEU B 1 430 ? 27.562 23 16.031 1 93.75 430 LEU B O 1
ATOM 7921 N N . ALA B 1 431 ? 26.672 21 16.281 1 91 431 ALA B N 1
ATOM 7922 C CA . ALA B 1 431 ? 26.562 20.781 14.836 1 91 431 ALA B CA 1
ATOM 7923 C C . ALA B 1 431 ? 25.672 21.828 14.188 1 91 431 ALA B C 1
ATOM 7925 O O . ALA B 1 431 ? 26 22.375 13.133 1 91 431 ALA B O 1
ATOM 7926 N N . LEU B 1 432 ? 24.562 22.109 14.797 1 91.69 432 LEU B N 1
ATOM 7927 C CA . LEU B 1 432 ? 23.625 23.109 14.289 1 91.69 432 LEU B CA 1
ATOM 7928 C C . LEU B 1 432 ? 24.234 24.5 14.375 1 91.69 432 LEU B C 1
ATOM 7930 O O . LEU B 1 432 ? 24.031 25.328 13.484 1 91.69 432 LEU B O 1
ATOM 7934 N N . GLY B 1 433 ? 24.922 24.781 15.422 1 94.5 433 GLY B N 1
ATOM 7935 C CA . GLY B 1 433 ? 25.547 26.078 15.633 1 94.5 433 GLY B CA 1
ATOM 7936 C C . GLY B 1 433 ? 26.625 26.391 14.617 1 94.5 433 GLY B C 1
ATOM 7937 O O . GLY B 1 433 ? 26.844 27.547 14.281 1 94.5 433 GLY B O 1
ATOM 7938 N N . LYS B 1 434 ? 27.25 25.344 14.102 1 93.19 434 LYS B N 1
ATOM 7939 C CA . LYS B 1 434 ? 28.344 25.531 13.148 1 93.19 434 LYS B CA 1
ATOM 7940 C C . LYS B 1 434 ? 27.828 25.594 11.719 1 93.19 434 LYS B C 1
ATOM 7942 O O . LYS B 1 434 ? 28.547 25.969 10.805 1 93.19 434 LYS B O 1
ATOM 7947 N N . SER B 1 435 ? 26.594 25.359 11.602 1 92.25 435 SER B N 1
ATOM 7948 C CA . SER B 1 435 ? 26.016 25.25 10.266 1 92.25 435 SER B CA 1
ATOM 7949 C C . SER B 1 435 ? 25.672 26.625 9.703 1 92.25 435 SER B C 1
ATOM 7951 O O . SER B 1 435 ? 25.562 27.609 10.453 1 92.25 435 SER B O 1
ATOM 7953 N N . ASP B 1 436 ? 25.594 26.688 8.352 1 91.94 436 ASP B N 1
ATOM 7954 C CA . ASP B 1 436 ? 25.234 27.922 7.676 1 91.94 436 ASP B CA 1
ATOM 7955 C C . ASP B 1 436 ? 23.75 27.922 7.277 1 91.94 436 ASP B C 1
ATOM 7957 O O . ASP B 1 436 ? 23.344 28.672 6.398 1 91.94 436 ASP B O 1
ATOM 7961 N N . VAL B 1 437 ? 23.047 27.047 7.945 1 93.31 437 VAL B N 1
ATOM 7962 C CA . VAL B 1 437 ? 21.625 26.953 7.645 1 93.31 437 VAL B CA 1
ATOM 7963 C C . VAL B 1 437 ? 20.891 28.141 8.25 1 93.31 437 VAL B C 1
ATOM 7965 O O . VAL B 1 437 ? 21.078 28.469 9.43 1 93.31 437 VAL B O 1
ATOM 7968 N N . PRO B 1 438 ? 20.047 28.812 7.457 1 94.56 438 PRO B N 1
ATOM 7969 C CA . PRO B 1 438 ? 19.406 30.031 7.934 1 94.56 438 PRO B CA 1
ATOM 7970 C C . PRO B 1 438 ? 18.141 29.75 8.742 1 94.56 438 PRO B C 1
ATOM 7972 O O . PRO B 1 438 ? 17.062 30.234 8.398 1 94.56 438 PRO B O 1
ATOM 7975 N N . ILE B 1 439 ? 18.25 29.141 9.883 1 96 439 ILE B N 1
ATOM 7976 C CA . ILE B 1 439 ? 17.109 28.812 10.727 1 96 439 ILE B CA 1
ATOM 7977 C C . ILE B 1 439 ? 16.609 30.078 11.414 1 96 439 ILE B C 1
ATOM 7979 O O . ILE B 1 439 ? 17.359 30.781 12.086 1 96 439 ILE B O 1
ATOM 7983 N N . THR B 1 440 ? 15.383 30.391 11.156 1 97.44 440 THR B N 1
ATOM 7984 C CA . THR B 1 440 ? 14.766 31.547 11.781 1 97.44 440 THR B CA 1
ATOM 7985 C C . THR B 1 440 ? 13.867 31.125 12.938 1 97.44 440 THR B C 1
ATOM 7987 O O . THR B 1 440 ? 13.641 31.906 13.875 1 97.44 440 THR B O 1
ATOM 7990 N N . GLN B 1 441 ? 13.32 29.984 12.812 1 97.81 441 GLN B N 1
ATOM 7991 C CA . GLN B 1 441 ? 12.445 29.453 13.859 1 97.81 441 GLN B CA 1
ATOM 7992 C C . GLN B 1 441 ? 12.953 28.109 14.359 1 97.81 441 GLN B C 1
ATOM 7994 O O . GLN B 1 441 ? 13.094 27.156 13.57 1 97.81 441 GLN B O 1
ATOM 7999 N N . LEU B 1 442 ? 13.172 28 15.703 1 97.5 442 LEU B N 1
ATOM 8000 C CA . LEU B 1 442 ? 13.688 26.766 16.297 1 97.5 442 LEU B CA 1
ATOM 8001 C C . LEU B 1 442 ? 12.938 26.422 17.578 1 97.5 442 LEU B C 1
ATOM 8003 O O . LEU B 1 442 ? 12.742 27.281 18.438 1 97.5 442 LEU B O 1
ATOM 8007 N N . SER B 1 443 ? 12.438 25.266 17.625 1 97.62 443 SER B N 1
ATOM 8008 C CA . SER B 1 443 ? 11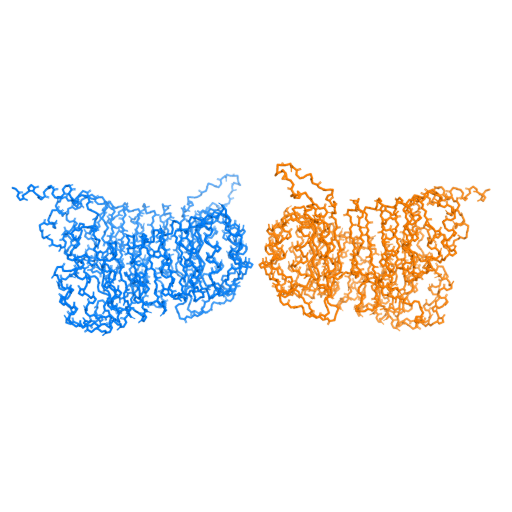.805 24.797 18.859 1 97.62 443 SER B CA 1
ATOM 8009 C C . SER B 1 443 ? 12.562 23.609 19.453 1 97.62 443 SER B C 1
ATOM 8011 O O . SER B 1 443 ? 12.797 22.609 18.766 1 97.62 443 SER B O 1
ATOM 8013 N N . LEU B 1 444 ? 12.953 23.734 20.688 1 97.31 444 LEU B N 1
ATOM 8014 C CA . LEU B 1 444 ? 13.609 22.672 21.438 1 97.31 444 LEU B CA 1
ATOM 8015 C C . LEU B 1 444 ? 12.781 22.281 22.656 1 97.31 444 LEU B C 1
ATOM 8017 O O . LEU B 1 444 ? 13.305 21.688 23.609 1 97.31 444 LEU B O 1
ATOM 8021 N N . ARG B 1 445 ? 11.539 22.594 22.531 1 96.31 445 ARG B N 1
ATOM 8022 C CA . ARG B 1 445 ? 10.633 22.391 23.656 1 96.31 445 ARG B CA 1
ATOM 8023 C C . ARG B 1 445 ? 10.68 20.938 24.141 1 96.31 445 ARG B C 1
ATOM 8025 O O . ARG B 1 445 ? 10.586 20.016 23.344 1 96.31 445 ARG B O 1
ATOM 8032 N N . GLY B 1 446 ? 10.898 20.797 25.391 1 95.56 446 GLY B N 1
ATOM 8033 C CA . GLY B 1 446 ? 10.797 19.484 26.016 1 95.56 446 GLY B CA 1
ATOM 8034 C C . GLY B 1 446 ? 12.031 18.625 25.812 1 95.56 446 GLY B C 1
ATOM 8035 O O . GLY B 1 446 ? 12.047 17.453 26.172 1 95.56 446 GLY B O 1
ATOM 8036 N N . CYS B 1 447 ? 13.047 19.141 25.203 1 96.75 447 CYS B N 1
ATOM 8037 C CA . CYS B 1 447 ? 14.305 18.406 25.094 1 96.75 447 CYS B CA 1
ATOM 8038 C C . CYS B 1 447 ? 15 18.344 26.453 1 96.75 447 CYS B C 1
ATOM 8040 O O . CYS B 1 447 ? 15.562 19.344 26.922 1 96.75 447 CYS B O 1
ATOM 8042 N N . LYS B 1 448 ? 15.164 17.234 26.984 1 95.75 448 LYS B N 1
ATOM 8043 C CA . LYS B 1 448 ? 15.562 17.062 28.375 1 95.75 448 LYS B CA 1
ATOM 8044 C C . LYS B 1 448 ? 17.078 17.062 28.516 1 95.75 448 LYS B C 1
ATOM 8046 O O . LYS B 1 448 ? 17.609 17.391 29.578 1 95.75 448 LYS B O 1
ATOM 8051 N N . ARG B 1 449 ? 17.734 16.734 27.438 1 96.62 449 ARG B N 1
ATOM 8052 C CA . ARG B 1 449 ? 19.172 16.531 27.562 1 96.62 449 ARG B CA 1
ATOM 8053 C C . ARG B 1 449 ? 19.938 17.719 27 1 96.62 449 ARG B C 1
ATOM 8055 O O . ARG B 1 449 ? 21.172 17.688 26.891 1 96.62 449 ARG B O 1
ATOM 8062 N N . VAL B 1 450 ? 19.297 18.75 26.641 1 97.38 450 VAL B N 1
ATOM 8063 C CA . VAL B 1 450 ? 19.938 20 26.25 1 97.38 450 VAL B CA 1
ATOM 8064 C C . VAL B 1 450 ? 19.953 20.984 27.422 1 97.38 450 VAL B C 1
ATOM 8066 O O . VAL B 1 450 ? 18.906 21.266 28.016 1 97.38 450 VAL B O 1
ATOM 8069 N N . SER B 1 451 ? 21.031 21.453 27.797 1 97.5 451 SER B N 1
ATOM 8070 C CA . SER B 1 451 ? 21.203 22.344 28.938 1 97.5 451 SER B CA 1
ATOM 8071 C C . SER B 1 451 ? 21.719 23.719 28.484 1 97.5 451 SER B C 1
ATOM 8073 O O . SER B 1 451 ? 21.688 24.047 27.297 1 97.5 451 SER B O 1
ATOM 8075 N N . ASP B 1 452 ? 22.172 24.562 29.5 1 98 452 ASP B N 1
ATOM 8076 C CA . ASP B 1 452 ? 22.766 25.875 29.203 1 98 452 ASP B CA 1
ATOM 8077 C C . ASP B 1 452 ? 23.969 25.75 28.266 1 98 452 ASP B C 1
ATOM 8079 O O . ASP B 1 452 ? 24.172 26.594 27.406 1 98 452 ASP B O 1
ATOM 8083 N N . ARG B 1 453 ? 24.672 24.672 28.453 1 97.19 453 ARG B N 1
ATOM 8084 C CA . ARG B 1 453 ? 25.844 24.422 27.625 1 97.19 453 ARG B CA 1
ATOM 8085 C C . ARG B 1 453 ? 25.438 24.25 26.156 1 97.19 453 ARG B C 1
ATOM 8087 O O . ARG B 1 453 ? 26.141 24.734 25.266 1 97.19 453 ARG B O 1
ATOM 8094 N N . GLY B 1 454 ? 24.375 23.531 25.984 1 97.56 454 GLY B N 1
ATOM 8095 C CA . GLY B 1 454 ? 23.891 23.328 24.625 1 97.56 454 GLY B CA 1
ATOM 8096 C C . GLY B 1 454 ? 23.5 24.609 23.922 1 97.56 454 GLY B C 1
ATOM 8097 O O . GLY B 1 454 ? 23.766 24.781 22.734 1 97.56 454 GLY B O 1
ATOM 8098 N N . ILE B 1 455 ? 22.828 25.469 24.625 1 97.69 455 ILE B N 1
ATOM 8099 C CA . ILE B 1 455 ? 22.422 26.766 24.078 1 97.69 455 ILE B CA 1
ATOM 8100 C C . ILE B 1 455 ? 23.656 27.594 23.734 1 97.69 455 ILE B C 1
ATOM 8102 O O . ILE B 1 455 ? 23.688 28.281 22.719 1 97.69 455 ILE B O 1
ATOM 8106 N N . SER B 1 456 ? 24.672 27.516 24.547 1 97.25 456 SER B N 1
ATOM 8107 C CA . SER B 1 456 ? 25.938 28.203 24.266 1 97.25 456 SER B CA 1
ATOM 8108 C C . SER B 1 456 ? 26.594 27.656 23 1 97.25 456 SER B C 1
ATOM 8110 O O . SER B 1 456 ? 27.094 28.422 22.188 1 97.25 456 SER B O 1
ATOM 8112 N N . TYR B 1 457 ? 26.562 26.344 22.859 1 96.44 457 TYR B N 1
ATOM 8113 C CA . TYR B 1 457 ? 27.109 25.703 21.656 1 96.44 457 TYR B CA 1
ATOM 8114 C C . TYR B 1 457 ? 26.344 26.141 20.422 1 96.44 457 TYR B C 1
ATOM 8116 O O . TYR B 1 457 ? 26.938 26.344 19.359 1 96.44 457 TYR B O 1
ATOM 8124 N N . LEU B 1 458 ? 25.078 26.297 20.516 1 96.25 458 LEU B N 1
ATOM 8125 C CA . LEU B 1 458 ? 24.203 26.656 19.422 1 96.25 458 LEU B CA 1
ATOM 8126 C C . LEU B 1 458 ? 24.453 28.078 18.953 1 96.25 458 LEU B C 1
ATOM 8128 O O . LEU B 1 458 ? 24.531 28.344 17.75 1 96.25 458 LEU B O 1
ATOM 8132 N N . LEU B 1 459 ? 24.641 29.047 19.922 1 96.38 459 LEU B N 1
ATOM 8133 C CA . LEU B 1 459 ? 24.594 30.453 19.578 1 96.38 459 LEU B CA 1
ATOM 8134 C C . LEU B 1 459 ? 26 31.047 19.531 1 96.38 459 LEU B C 1
ATOM 8136 O O . LEU B 1 459 ? 26.234 32.031 18.828 1 96.38 459 LEU B O 1
ATOM 8140 N N . ASN B 1 460 ? 26.828 30.531 20.375 1 93.25 460 ASN B N 1
ATOM 8141 C CA . ASN B 1 460 ? 28.203 31.031 20.453 1 93.25 460 ASN B CA 1
ATOM 8142 C C . ASN B 1 460 ? 29.109 30.281 19.484 1 93.25 460 ASN B C 1
ATOM 8144 O O . ASN B 1 460 ? 30.141 29.734 19.906 1 93.25 460 ASN B O 1
ATOM 8148 N N . SER B 1 461 ? 28.75 30 18.328 1 90.69 461 SER B N 1
ATOM 8149 C CA . SER B 1 461 ? 29.516 29.297 17.297 1 90.69 461 SER B CA 1
ATOM 8150 C C . SER B 1 461 ? 29.578 30.109 16.016 1 90.69 461 SER B C 1
ATOM 8152 O O . SER B 1 461 ? 29 31.203 15.93 1 90.69 461 SER B O 1
ATOM 8154 N N . GLU B 1 462 ? 30.297 29.672 15.047 1 90.19 462 GLU B N 1
ATOM 8155 C CA . GLU B 1 462 ? 30.609 30.422 13.836 1 90.19 462 GLU B CA 1
ATOM 8156 C C . GLU B 1 462 ? 29.469 30.391 12.836 1 90.19 462 GLU B C 1
ATOM 8158 O O . GLU B 1 462 ? 29.469 31.125 11.852 1 90.19 462 GLU B O 1
ATOM 8163 N N . GLY B 1 463 ? 28.453 29.75 13.203 1 91.12 463 GLY B N 1
ATOM 8164 C CA . GLY B 1 463 ? 27.375 29.578 12.242 1 91.12 463 GLY B CA 1
ATOM 8165 C C . GLY B 1 463 ? 26.484 30.797 12.109 1 91.12 463 GLY B C 1
ATOM 8166 O O . GLY B 1 463 ? 26.797 31.859 12.664 1 91.12 463 GLY B O 1
ATOM 8167 N N . THR B 1 464 ? 25.438 30.625 11.32 1 93 464 THR B N 1
ATOM 8168 C CA . THR B 1 464 ? 24.594 31.766 10.992 1 93 464 THR B CA 1
ATOM 8169 C C . THR B 1 464 ? 23.375 31.828 11.898 1 93 464 THR B C 1
ATOM 8171 O O . THR B 1 464 ? 22.656 32.844 11.922 1 93 464 THR B O 1
ATOM 8174 N N . ILE B 1 465 ? 23.109 30.844 12.727 1 93.69 465 ILE B N 1
ATOM 8175 C CA . ILE B 1 465 ? 21.875 30.719 13.477 1 93.69 465 ILE B CA 1
ATOM 8176 C C . ILE B 1 465 ? 21.75 31.875 14.469 1 93.69 465 ILE B C 1
ATOM 8178 O O . ILE B 1 465 ? 20.656 32.375 14.734 1 93.69 465 ILE B O 1
ATOM 8182 N N . SER B 1 466 ? 22.844 32.375 15.055 1 92.62 466 SER B N 1
ATOM 8183 C CA . SER B 1 466 ? 22.828 33.438 16.031 1 92.62 466 SER B CA 1
ATOM 8184 C C . SER B 1 466 ? 22.359 34.75 15.406 1 92.62 466 SER B C 1
ATOM 8186 O O . SER B 1 466 ? 21.844 35.625 16.094 1 92.62 466 SER B O 1
ATOM 8188 N N . ARG B 1 467 ? 22.516 34.844 14.094 1 92.31 467 ARG B N 1
ATOM 8189 C CA . ARG B 1 467 ? 22.172 36.094 13.391 1 92.31 467 ARG B CA 1
ATOM 8190 C C . ARG B 1 467 ? 20.766 36.031 12.812 1 92.31 467 ARG B C 1
ATOM 8192 O O . ARG B 1 467 ? 20.125 37.062 12.609 1 92.31 467 ARG B O 1
ATOM 8199 N N . THR B 1 468 ? 20.312 34.781 12.57 1 94.5 468 THR B N 1
ATOM 8200 C CA . THR B 1 468 ? 19.062 34.656 11.828 1 94.5 468 THR B CA 1
ATOM 8201 C C . THR B 1 468 ? 17.922 34.25 12.758 1 94.5 468 THR B C 1
ATOM 8203 O O . THR B 1 468 ? 16.75 34.5 12.453 1 94.5 468 THR B O 1
ATOM 8206 N N . LEU B 1 469 ? 18.125 33.75 13.906 1 95.94 469 LEU B N 1
ATOM 8207 C CA . LEU B 1 469 ? 17.125 33.188 14.797 1 95.94 469 LEU B CA 1
ATOM 8208 C C . LEU B 1 469 ? 16.188 34.25 15.328 1 95.94 469 LEU B C 1
ATOM 8210 O O . LEU B 1 469 ? 16.609 35.156 16.047 1 95.94 469 LEU B O 1
ATOM 8214 N N . SER B 1 470 ? 14.961 34.125 14.945 1 96.44 470 SER B N 1
ATOM 8215 C CA . SER B 1 470 ? 13.969 35.094 15.359 1 96.44 470 SER B CA 1
ATOM 8216 C C . SER B 1 470 ? 13.039 34.531 16.422 1 96.44 470 SER B C 1
ATOM 8218 O O . SER B 1 470 ? 12.555 35.25 17.297 1 96.44 470 SER B O 1
ATOM 8220 N N . THR B 1 471 ? 12.719 33.281 16.328 1 97.06 471 THR B N 1
ATOM 8221 C CA . THR B 1 471 ? 11.836 32.625 17.266 1 97.06 471 THR B CA 1
ATOM 8222 C C . THR B 1 471 ? 12.539 31.422 17.906 1 97.06 471 THR B C 1
ATOM 8224 O O . THR B 1 471 ? 13.031 30.531 17.203 1 97.06 471 THR B O 1
ATOM 8227 N N . LEU B 1 472 ? 12.547 31.391 19.25 1 97.69 472 LEU B N 1
ATOM 8228 C CA . LEU B 1 472 ? 13.18 30.312 19.984 1 97.69 472 LEU B CA 1
ATOM 8229 C C . LEU B 1 472 ? 12.273 29.812 21.109 1 97.69 472 LEU B C 1
ATOM 8231 O O . LEU B 1 472 ? 11.844 30.594 21.969 1 97.69 472 LEU B O 1
ATOM 8235 N N . ASP B 1 473 ? 11.93 28.578 21.047 1 97.56 473 ASP B N 1
ATOM 8236 C CA . ASP B 1 473 ? 11.094 27.969 22.078 1 97.56 473 ASP B CA 1
ATOM 8237 C C . ASP B 1 473 ? 11.906 27 22.938 1 97.56 473 ASP B C 1
ATOM 8239 O O . ASP B 1 473 ? 12.305 25.938 22.484 1 97.56 473 ASP B O 1
ATOM 8243 N N . LEU B 1 474 ? 12.086 27.344 24.203 1 97.94 474 LEU B N 1
ATOM 8244 C CA . LEU B 1 474 ? 12.844 26.531 25.156 1 97.94 474 LEU B CA 1
ATOM 8245 C C . LEU B 1 474 ? 11.945 26.047 26.281 1 97.94 474 LEU B C 1
ATOM 8247 O O . LEU B 1 474 ? 12.422 25.75 27.375 1 97.94 474 LEU B O 1
ATOM 8251 N N . GLY B 1 475 ? 10.688 25.969 26.016 1 95.94 475 GLY B N 1
ATOM 8252 C CA . GLY B 1 475 ? 9.758 25.609 27.078 1 95.94 475 GLY B CA 1
ATOM 8253 C C . GLY B 1 475 ? 9.938 24.188 27.562 1 95.94 475 GLY B C 1
ATOM 8254 O O . GLY B 1 475 ? 10.336 23.297 26.781 1 95.94 475 GLY B O 1
ATOM 8255 N N . HIS B 1 476 ? 9.672 23.953 28.859 1 95.62 476 HIS B N 1
ATOM 8256 C CA . HIS B 1 476 ? 9.633 22.641 29.5 1 95.62 476 HIS B CA 1
ATOM 8257 C C . HIS B 1 476 ? 11 21.969 29.453 1 95.62 476 HIS B C 1
ATOM 8259 O O . HIS B 1 476 ? 11.094 20.75 29.297 1 95.62 476 HIS B O 1
ATOM 8265 N N . MET B 1 477 ? 12.008 22.75 29.359 1 96.94 477 MET B N 1
ATOM 8266 C CA . MET B 1 477 ? 13.367 22.219 29.391 1 96.94 477 MET B CA 1
ATOM 8267 C C . MET B 1 477 ? 13.984 22.359 30.766 1 96.94 477 MET B C 1
ATOM 8269 O O . MET B 1 477 ? 14.305 23.469 31.203 1 96.94 477 MET B O 1
ATOM 8273 N N . PRO B 1 478 ? 14.234 21.281 31.422 1 95.06 478 PRO B N 1
ATOM 8274 C CA . PRO B 1 478 ? 14.727 21.328 32.812 1 95.06 478 PRO B CA 1
ATOM 8275 C C . PRO B 1 478 ? 16.141 21.875 32.906 1 95.06 478 PRO B C 1
ATOM 8277 O O . PRO B 1 478 ? 16.547 22.359 33.969 1 95.06 478 PRO B O 1
ATOM 8280 N N . GLY B 1 479 ? 16.875 21.812 31.828 1 95.38 479 GLY B N 1
ATOM 8281 C CA . GLY B 1 479 ? 18.281 22.188 31.875 1 95.38 479 GLY B CA 1
ATOM 8282 C C . GLY B 1 479 ? 18.516 23.656 31.609 1 95.38 479 GLY B C 1
ATOM 8283 O O . GLY B 1 479 ? 19.672 24.125 31.609 1 95.38 479 GLY B O 1
ATOM 8284 N N . ILE B 1 480 ? 17.5 24.469 31.484 1 97.62 480 ILE B N 1
ATOM 8285 C CA . ILE B 1 480 ? 17.656 25.859 31.109 1 97.62 480 ILE B CA 1
ATOM 8286 C C . ILE B 1 480 ? 17.609 26.75 32.344 1 97.62 480 ILE B C 1
ATOM 8288 O O . ILE B 1 480 ? 16.719 26.594 33.188 1 97.62 480 ILE B O 1
ATOM 8292 N N . SER B 1 481 ? 18.562 27.562 32.531 1 97.69 481 SER B N 1
ATOM 8293 C CA . SER B 1 481 ? 18.672 28.516 33.625 1 97.69 481 SER B CA 1
ATOM 8294 C C . SER B 1 481 ? 18.953 29.922 33.125 1 97.69 481 SER B C 1
ATOM 8296 O O . SER B 1 481 ? 18.797 30.203 31.938 1 97.69 481 SER B O 1
ATOM 8298 N N . ASP B 1 482 ? 19.375 30.828 34.031 1 97.81 482 ASP B N 1
ATOM 8299 C CA . ASP B 1 482 ? 19.688 32.219 33.688 1 97.81 482 ASP B CA 1
ATOM 8300 C C . ASP B 1 482 ? 20.891 32.281 32.75 1 97.81 482 ASP B C 1
ATOM 8302 O O . ASP B 1 482 ? 20.984 33.219 31.938 1 97.81 482 ASP B O 1
ATOM 8306 N N . ARG B 1 483 ? 21.719 31.312 32.812 1 97.44 483 ARG B N 1
ATOM 8307 C CA . ARG B 1 483 ? 22.906 31.281 31.953 1 97.44 483 ARG B CA 1
ATOM 8308 C C . ARG B 1 483 ? 22.531 31.203 30.484 1 97.44 483 ARG B C 1
ATOM 8310 O O . ARG B 1 483 ? 23.156 31.844 29.641 1 97.44 483 ARG B O 1
ATOM 8317 N N . ALA B 1 484 ? 21.578 30.391 30.203 1 97.81 484 ALA B N 1
ATOM 8318 C CA . ALA B 1 484 ? 21.094 30.266 28.828 1 97.81 484 ALA B CA 1
ATOM 8319 C C . ALA B 1 484 ? 20.531 31.594 28.328 1 97.81 484 ALA B C 1
ATOM 8321 O O . ALA B 1 484 ? 20.781 31.984 27.188 1 97.81 484 ALA B O 1
ATOM 8322 N N . VAL B 1 485 ? 19.75 32.25 29.141 1 97.5 485 VAL B N 1
ATOM 8323 C CA . VAL B 1 485 ? 19.141 33.531 28.781 1 97.5 485 VAL B CA 1
ATOM 8324 C C . VAL B 1 485 ? 20.234 34.562 28.547 1 97.5 485 VAL B C 1
ATOM 8326 O O . VAL B 1 485 ? 20.156 35.375 27.609 1 97.5 485 VAL B O 1
ATOM 8329 N N . HIS B 1 486 ? 21.234 34.531 29.391 1 96.69 486 HIS B N 1
ATOM 8330 C CA . HIS B 1 486 ? 22.375 35.438 29.203 1 96.69 486 HIS B CA 1
ATOM 8331 C C . HIS B 1 486 ? 23.031 35.219 27.844 1 96.69 486 HIS B C 1
ATOM 8333 O O . HIS B 1 486 ? 23.359 36.156 27.141 1 96.69 486 HIS B O 1
ATOM 8339 N N . THR B 1 487 ? 23.25 33.969 27.547 1 96.38 487 THR B N 1
ATOM 8340 C CA . THR B 1 487 ? 23.844 33.625 26.266 1 96.38 487 THR B CA 1
ATOM 8341 C C . THR B 1 487 ? 22.984 34.125 25.109 1 96.38 487 THR B C 1
ATOM 8343 O O . THR B 1 487 ? 23.5 34.656 24.125 1 96.38 487 THR B O 1
ATOM 8346 N N . ILE B 1 488 ? 21.703 33.969 25.188 1 96.56 488 ILE B N 1
ATOM 8347 C CA . ILE B 1 488 ? 20.766 34.375 24.156 1 96.56 488 ILE B CA 1
ATOM 8348 C C . ILE B 1 488 ? 20.844 35.906 23.969 1 96.56 488 ILE B C 1
ATOM 8350 O O . ILE B 1 488 ? 20.922 36.375 22.844 1 96.56 488 ILE B O 1
ATOM 8354 N N . THR B 1 489 ? 20.859 36.656 25.078 1 93.88 489 THR B N 1
ATOM 8355 C CA . THR B 1 489 ? 20.906 38.125 25 1 93.88 489 THR B CA 1
ATOM 8356 C C . THR B 1 489 ? 22.219 38.594 24.406 1 93.88 489 THR B C 1
ATOM 8358 O O . THR B 1 489 ? 22.266 39.625 23.734 1 93.88 489 THR B O 1
ATOM 8361 N N . ARG B 1 490 ? 23.219 37.875 24.562 1 92 490 ARG B N 1
ATOM 8362 C CA . ARG B 1 490 ? 24.562 38.281 24.125 1 92 490 ARG B CA 1
ATOM 8363 C C . ARG B 1 490 ? 24.734 38.031 22.625 1 92 490 ARG B C 1
ATOM 8365 O O . ARG B 1 490 ? 25.328 38.844 21.922 1 92 490 ARG B O 1
ATOM 8372 N N . TYR B 1 491 ? 24.141 36.938 22.156 1 92.69 491 TYR B N 1
ATOM 8373 C CA . TYR B 1 491 ? 24.547 36.5 20.828 1 92.69 491 TYR B CA 1
ATOM 8374 C C . TYR B 1 491 ? 23.375 36.594 19.844 1 92.69 491 TYR B C 1
ATOM 8376 O O . TYR B 1 491 ? 23.578 36.719 18.641 1 92.69 491 TYR B O 1
ATOM 8384 N N . CYS B 1 492 ? 22.125 36.469 20.266 1 91.19 492 CYS B N 1
ATOM 8385 C CA . CYS B 1 492 ? 20.969 36.438 19.359 1 91.19 492 CYS B CA 1
ATOM 8386 C C . CYS B 1 492 ? 20.484 37.844 19.047 1 91.19 492 CYS B C 1
ATOM 8388 O O . CYS B 1 492 ? 19.625 38.375 19.75 1 91.19 492 CYS B O 1
ATOM 8390 N N . LYS B 1 493 ? 20.812 38.281 17.953 1 86.12 493 LYS B N 1
ATOM 8391 C CA . LYS B 1 493 ? 20.531 39.656 17.625 1 86.12 493 LYS B CA 1
ATOM 8392 C C . LYS B 1 493 ? 19.156 39.812 16.984 1 86.12 493 LYS B C 1
ATOM 8394 O O . LYS B 1 493 ? 18.5 40.844 17.156 1 86.12 493 LYS B O 1
ATOM 8399 N N . ALA B 1 494 ? 18.672 38.781 16.359 1 92.25 494 ALA B N 1
ATOM 8400 C CA . ALA B 1 494 ? 17.438 38.906 15.586 1 92.25 494 ALA B CA 1
ATOM 8401 C C . ALA B 1 494 ? 16.25 38.375 16.375 1 92.25 494 ALA B C 1
ATOM 8403 O O . ALA B 1 494 ? 15.109 38.375 15.883 1 92.25 494 ALA B O 1
ATOM 8404 N N . LEU B 1 495 ? 16.344 38.031 17.641 1 94.31 495 LEU B N 1
ATOM 8405 C CA . LEU B 1 495 ? 15.336 37.344 18.422 1 94.31 495 LEU B CA 1
ATOM 8406 C C . LEU B 1 495 ? 14.148 38.281 18.703 1 94.31 495 LEU B C 1
ATOM 8408 O O . LEU B 1 495 ? 14.32 39.375 19.219 1 94.31 495 LEU B O 1
ATOM 8412 N N . THR B 1 496 ? 12.953 37.812 18.344 1 93.88 496 THR B N 1
ATOM 8413 C CA . THR B 1 496 ? 11.742 38.594 18.578 1 93.88 496 THR B CA 1
ATOM 8414 C C . THR B 1 496 ? 10.758 37.812 19.453 1 93.88 496 THR B C 1
ATOM 8416 O O . THR B 1 496 ? 9.883 38.406 20.094 1 93.88 496 THR B O 1
ATOM 8419 N N . GLU B 1 497 ? 10.82 36.562 19.438 1 96.06 497 GLU B N 1
ATOM 8420 C CA . GLU B 1 497 ? 9.922 35.719 20.219 1 96.06 497 GLU B CA 1
ATOM 8421 C C . GLU B 1 497 ? 10.711 34.688 21.016 1 96.06 497 GLU B C 1
ATOM 8423 O O . GLU B 1 497 ? 11.531 33.938 20.469 1 96.06 497 GLU B O 1
ATOM 8428 N N . LEU B 1 498 ? 10.438 34.625 22.344 1 97 498 LEU B N 1
ATOM 8429 C CA . LEU B 1 498 ? 11.156 33.688 23.219 1 97 498 LEU B CA 1
ATOM 8430 C C . LEU B 1 498 ? 10.203 33.031 24.203 1 97 498 LEU B C 1
ATOM 8432 O O . LEU B 1 498 ? 9.398 33.719 24.844 1 97 498 LEU B O 1
ATOM 8436 N N . SER B 1 499 ? 10.234 31.766 24.25 1 97.38 499 SER B N 1
ATOM 8437 C CA . SER B 1 499 ? 9.43 31.031 25.219 1 97.38 499 SER B CA 1
ATOM 8438 C C . SER B 1 499 ? 10.312 30.344 26.266 1 97.38 499 SER B C 1
ATOM 8440 O O . SER B 1 499 ? 11.219 29.578 25.906 1 97.38 499 SER B O 1
ATOM 8442 N N . LEU B 1 500 ? 10.094 30.641 27.516 1 97.25 500 LEU B N 1
ATOM 8443 C CA . LEU B 1 500 ? 10.773 30.016 28.641 1 97.25 500 LEU B CA 1
ATOM 8444 C C . LEU B 1 500 ? 9.781 29.328 29.578 1 97.25 500 LEU B C 1
ATOM 8446 O O . LEU B 1 500 ? 10.016 29.234 30.781 1 97.25 500 LEU B O 1
ATOM 8450 N N . ARG B 1 501 ? 8.711 28.844 28.953 1 95.44 501 ARG B N 1
ATOM 8451 C CA . ARG B 1 501 ? 7.625 28.25 29.734 1 95.44 501 ARG B CA 1
ATOM 8452 C C . ARG B 1 501 ? 8.125 27.062 30.547 1 95.44 501 ARG B C 1
ATOM 8454 O O . ARG B 1 501 ? 8.773 26.172 30.016 1 95.44 501 ARG B O 1
ATOM 8461 N N . SER B 1 502 ? 7.875 27.094 31.828 1 95.5 502 SER B N 1
ATOM 8462 C CA . SER B 1 502 ? 8.133 25.984 32.75 1 95.5 502 SER B CA 1
ATOM 8463 C C . SER B 1 502 ? 9.625 25.688 32.844 1 95.5 502 SER B C 1
ATOM 8465 O O . SER B 1 502 ? 10.031 24.516 32.906 1 95.5 502 SER B O 1
ATOM 8467 N N . CYS B 1 503 ? 10.438 26.656 32.562 1 96.5 503 CYS B N 1
ATOM 8468 C CA . CYS B 1 503 ? 11.852 26.578 32.938 1 96.5 503 CYS B CA 1
ATOM 8469 C C . CYS B 1 503 ? 12.055 26.938 34.406 1 96.5 503 CYS B C 1
ATOM 8471 O O . CYS B 1 503 ? 12.195 28.109 34.719 1 96.5 503 CYS B O 1
ATOM 8473 N N . PHE B 1 504 ? 12.281 26.016 35.188 1 95.31 504 PHE B N 1
ATOM 8474 C CA . PHE B 1 504 ? 12.133 26.141 36.625 1 95.31 504 PHE B CA 1
ATOM 8475 C C . PHE B 1 504 ? 13.352 26.828 37.219 1 95.31 504 PHE B C 1
ATOM 8477 O O . PHE B 1 504 ? 13.305 27.281 38.375 1 95.31 504 PHE B O 1
ATOM 8484 N N . HIS B 1 505 ? 14.438 26.969 36.5 1 96.56 505 HIS B N 1
ATOM 8485 C CA . HIS B 1 505 ? 15.656 27.547 37.094 1 96.56 505 HIS B CA 1
ATOM 8486 C C . HIS B 1 505 ? 15.859 28.984 36.625 1 96.56 505 HIS B C 1
ATOM 8488 O O . HIS B 1 505 ? 16.875 29.609 36.938 1 96.56 505 HIS B O 1
ATOM 8494 N N . VAL B 1 506 ? 14.922 29.469 35.906 1 96.75 506 VAL B N 1
ATOM 8495 C CA . VAL B 1 506 ? 14.977 30.859 35.469 1 96.75 506 VAL B CA 1
ATOM 8496 C C . VAL B 1 506 ? 14.562 31.781 36.625 1 96.75 506 VAL B C 1
ATOM 8498 O O . VAL B 1 506 ? 13.539 31.562 37.25 1 96.75 506 VAL B O 1
ATOM 8501 N N . THR B 1 507 ? 15.328 32.781 36.875 1 96.12 507 THR B N 1
ATOM 8502 C CA . THR B 1 507 ? 15.062 33.719 37.969 1 96.12 507 THR B CA 1
ATOM 8503 C C . THR B 1 507 ? 14.922 35.156 37.438 1 96.12 507 THR B C 1
ATOM 8505 O O . THR B 1 507 ? 14.852 35.344 36.219 1 96.12 507 THR B O 1
ATOM 8508 N N . ASP B 1 508 ? 14.938 36.125 38.375 1 95.44 508 ASP B N 1
ATOM 8509 C CA . ASP B 1 508 ? 14.758 37.531 38.031 1 95.44 508 ASP B CA 1
ATOM 8510 C C . ASP B 1 508 ? 15.938 38.062 37.188 1 95.44 508 ASP B C 1
ATOM 8512 O O . ASP B 1 508 ? 15.789 39 36.406 1 95.44 508 ASP B O 1
ATOM 8516 N N . SER B 1 509 ? 17.078 37.438 37.344 1 95.62 509 SER B N 1
ATOM 8517 C CA . SER B 1 509 ? 18.266 37.812 36.594 1 95.62 509 SER B CA 1
ATOM 8518 C C . SER B 1 509 ? 18.031 37.688 35.094 1 95.62 509 SER B C 1
ATOM 8520 O O . SER B 1 509 ? 18.562 38.5 34.312 1 95.62 509 SER B O 1
ATOM 8522 N N . SER B 1 510 ? 17.266 36.719 34.719 1 96.62 510 SER B N 1
ATOM 8523 C CA . SER B 1 510 ? 16.953 36.531 33.281 1 96.62 510 SER B CA 1
ATOM 8524 C C . SER B 1 510 ? 16.172 37.688 32.719 1 96.62 510 SER B C 1
ATOM 8526 O O . SER B 1 510 ? 16.453 38.156 31.625 1 96.62 510 SER B O 1
ATOM 8528 N N . ILE B 1 511 ? 15.211 38.156 33.438 1 94.62 511 ILE B N 1
ATOM 8529 C CA . ILE B 1 511 ? 14.414 39.312 33.031 1 94.62 511 ILE B CA 1
ATOM 8530 C C . ILE B 1 511 ? 15.289 40.562 32.969 1 94.62 511 ILE B C 1
ATOM 8532 O O . ILE B 1 511 ? 15.125 41.375 32.094 1 94.62 511 ILE B O 1
ATOM 8536 N N . GLU B 1 512 ? 16.156 40.594 33.906 1 93.94 512 GLU B N 1
ATOM 8537 C CA . GLU B 1 512 ? 17.094 41.719 33.906 1 93.94 512 GLU B CA 1
ATOM 8538 C C . GLU B 1 512 ? 17.969 41.719 32.656 1 93.94 512 GLU B C 1
ATOM 8540 O O . GLU B 1 512 ? 18.172 42.75 32.062 1 93.94 512 GLU B O 1
ATOM 8545 N N . TRP B 1 513 ? 18.5 40.625 32.312 1 93.44 513 TRP B N 1
ATOM 8546 C CA . TRP B 1 513 ? 19.328 40.469 31.125 1 93.44 513 TRP B CA 1
ATOM 8547 C C . TRP B 1 513 ? 18.547 40.875 29.875 1 93.44 513 TRP B C 1
ATOM 8549 O O . TRP B 1 513 ? 19.047 41.562 29 1 93.44 513 TRP B O 1
ATOM 8559 N N . LEU B 1 514 ? 17.344 40.375 29.75 1 94.06 514 LEU B N 1
ATOM 8560 C CA . LEU B 1 514 ? 16.5 40.656 28.609 1 94.06 514 LEU B CA 1
ATOM 8561 C C . LEU B 1 514 ? 16.188 42.156 28.516 1 94.06 514 LEU B C 1
ATOM 8563 O O . LEU B 1 514 ? 16.203 42.75 27.422 1 94.06 514 LEU B O 1
ATOM 8567 N N . ALA B 1 515 ? 15.961 42.75 29.672 1 91.38 515 ALA B N 1
ATOM 8568 C CA . ALA B 1 515 ? 15.672 44.188 29.719 1 91.38 515 ALA B CA 1
ATOM 8569 C C . ALA B 1 515 ? 16.891 45 29.281 1 91.38 515 ALA B C 1
ATOM 8571 O O . ALA B 1 515 ? 16.75 46 28.578 1 91.38 515 ALA B O 1
ATOM 8572 N N . THR B 1 516 ? 18.016 44.594 29.766 1 88.62 516 THR B N 1
ATOM 8573 C CA . THR B 1 516 ? 19.25 45.281 29.422 1 88.62 516 THR B CA 1
ATOM 8574 C C . THR B 1 516 ? 19.516 45.219 27.922 1 88.62 516 THR B C 1
ATOM 8576 O O . THR B 1 516 ? 19.953 46.188 27.312 1 88.62 516 THR B O 1
ATOM 8579 N N . ARG B 1 517 ? 19.25 44.094 27.344 1 87.44 517 ARG B N 1
ATOM 8580 C CA . ARG B 1 517 ? 19.391 43.938 25.906 1 87.44 517 ARG B CA 1
ATOM 8581 C C . ARG B 1 517 ? 18.484 44.875 25.141 1 87.44 517 ARG B C 1
ATOM 8583 O O . ARG B 1 517 ? 18.875 45.469 24.141 1 87.44 517 ARG B O 1
ATOM 8590 N N . GLU B 1 518 ? 17.312 45.031 25.594 1 83.31 518 GLU B N 1
ATOM 8591 C CA . GLU B 1 518 ? 16.297 45.875 24.953 1 83.31 518 GLU B CA 1
ATOM 8592 C C . GLU B 1 518 ? 16.719 47.344 25 1 83.31 518 GLU B C 1
ATOM 8594 O O . GLU B 1 518 ? 16.438 48.094 24.062 1 83.31 518 GLU B O 1
ATOM 8599 N N . ARG B 1 519 ? 17.344 47.688 26.031 1 78.62 519 ARG B N 1
ATOM 8600 C CA . ARG B 1 519 ? 17.766 49.062 26.203 1 78.62 519 ARG B CA 1
ATOM 8601 C C . ARG B 1 519 ? 18.969 49.406 25.328 1 78.62 519 ARG B C 1
ATOM 8603 O O . ARG B 1 519 ? 19.125 50.531 24.859 1 78.62 519 ARG B O 1
ATOM 8610 N N . GLN B 1 520 ? 19.797 48.469 25.203 1 73.31 520 GLN B N 1
ATOM 8611 C CA . GLN B 1 520 ? 21.031 48.688 24.453 1 73.31 520 GLN B CA 1
ATOM 8612 C C . GLN B 1 520 ? 20.797 48.469 22.953 1 73.31 520 GLN B C 1
ATOM 8614 O O . GLN B 1 520 ? 21.734 48.562 22.156 1 73.31 520 GLN B O 1
ATOM 8619 N N . ALA B 1 521 ? 19.656 48.156 22.484 1 64.25 521 ALA B N 1
ATOM 8620 C CA . ALA B 1 521 ? 19.359 47.844 21.094 1 64.25 521 ALA B CA 1
ATOM 8621 C C . ALA B 1 521 ? 19.688 49 20.172 1 64.25 521 ALA B C 1
ATOM 8623 O O . ALA B 1 521 ? 18.859 49.906 19.969 1 64.25 521 ALA B O 1
ATOM 8624 N N . GLU B 1 522 ? 20.812 49.969 20.375 1 53.09 522 GLU B N 1
ATOM 8625 C CA . GLU B 1 522 ? 21.219 51.094 19.5 1 53.09 522 GLU B CA 1
ATOM 8626 C C . GLU B 1 522 ? 21.688 50.594 18.141 1 53.09 522 GLU B C 1
ATOM 8628 O O . GLU B 1 522 ? 21.547 51.281 17.141 1 53.09 522 GLU B O 1
ATOM 8633 N N . GLY B 1 523 ? 21.938 49.312 17.828 1 49.59 523 GLY B N 1
ATOM 8634 C CA . GLY B 1 523 ? 22.75 48.906 16.703 1 49.59 523 GLY B CA 1
ATOM 8635 C C . GLY B 1 523 ? 22.172 47.719 15.93 1 49.59 523 GLY B C 1
ATOM 8636 O O . GLY B 1 523 ? 22.906 46.875 15.422 1 49.59 523 GLY B O 1
ATOM 8637 N N . GLY B 1 524 ? 20.766 47.625 15.758 1 62.16 524 GLY B N 1
ATOM 8638 C CA . GLY B 1 524 ? 20.312 46.625 14.789 1 62.16 524 GLY B CA 1
ATOM 8639 C C . GLY B 1 524 ? 19.594 45.469 15.438 1 62.16 524 GLY B C 1
ATOM 8640 O O . GLY B 1 524 ? 19.047 44.594 14.742 1 62.16 524 GLY B O 1
ATOM 8641 N N . SER B 1 525 ? 19.609 45.344 16.766 1 68.19 525 SER B N 1
ATOM 8642 C CA . SER B 1 525 ? 18.938 44.219 17.391 1 68.19 525 SER B CA 1
ATOM 8643 C C . SER B 1 525 ? 17.438 44.438 17.438 1 68.19 525 SER B C 1
ATOM 8645 O O . SER B 1 525 ? 16.969 45.562 17.641 1 68.19 525 SER B O 1
ATOM 8647 N N . LYS B 1 526 ? 16.797 43.438 17.094 1 79.69 526 LYS B N 1
ATOM 8648 C CA . LYS B 1 526 ? 15.336 43.5 17.109 1 79.69 526 LYS B CA 1
ATOM 8649 C C . LYS B 1 526 ? 14.805 43.375 18.531 1 79.69 526 LYS B C 1
ATOM 8651 O O . LYS B 1 526 ? 15.461 42.812 19.406 1 79.69 526 LYS B O 1
ATOM 8656 N N . GLN B 1 527 ? 13.766 44.031 18.812 1 85.62 527 GLN B N 1
ATOM 8657 C CA . GLN B 1 527 ? 13.148 44 20.125 1 85.62 527 GLN B CA 1
ATOM 8658 C C . GLN B 1 527 ? 12.242 42.781 20.281 1 85.62 527 GLN B C 1
ATOM 8660 O O . GLN B 1 527 ? 11.68 42.281 19.297 1 85.62 527 GLN B O 1
ATOM 8665 N N . LEU B 1 528 ? 12.133 42.344 21.516 1 91.25 528 LEU B N 1
ATOM 8666 C CA . LEU B 1 528 ? 11.258 41.188 21.812 1 91.25 528 LEU B CA 1
ATOM 8667 C C . LEU B 1 528 ? 9.789 41.594 21.641 1 91.25 528 LEU B C 1
ATOM 8669 O O . LEU B 1 528 ? 9.359 42.625 22.109 1 91.25 528 LEU B O 1
ATOM 8673 N N . ARG B 1 529 ? 9.125 40.812 20.969 1 89.44 529 ARG B N 1
ATOM 8674 C CA . ARG B 1 529 ? 7.707 41.062 20.719 1 89.44 529 ARG B CA 1
ATOM 8675 C C . ARG B 1 529 ? 6.828 40.156 21.562 1 89.44 529 ARG B C 1
ATOM 8677 O O . ARG B 1 529 ? 5.742 40.531 21.984 1 89.44 529 ARG B O 1
ATOM 8684 N N . LYS B 1 530 ? 7.254 39 21.719 1 93.19 530 LYS B N 1
ATOM 8685 C CA . LYS B 1 530 ? 6.535 38.031 22.531 1 93.19 530 LYS B CA 1
ATOM 8686 C C . LYS B 1 530 ? 7.473 37.344 23.516 1 93.19 530 LYS B C 1
ATOM 8688 O O . LYS B 1 530 ? 8.602 37 23.172 1 93.19 530 LYS B O 1
ATOM 8693 N N . LEU B 1 531 ? 7 37.219 24.734 1 94.5 531 LEU B N 1
ATOM 8694 C CA . LEU B 1 531 ? 7.762 36.562 25.797 1 94.5 531 LEU B CA 1
ATOM 8695 C C . LEU B 1 531 ? 6.859 35.688 26.656 1 94.5 531 LEU B C 1
ATOM 8697 O O . LEU B 1 531 ? 5.777 36.125 27.062 1 94.5 531 LEU B O 1
ATOM 8701 N N . ASN B 1 532 ? 7.184 34.469 26.812 1 95.5 532 ASN B N 1
ATOM 8702 C CA . ASN B 1 532 ? 6.418 33.531 27.625 1 95.5 532 ASN B CA 1
ATOM 8703 C C . ASN B 1 532 ? 7.227 33.031 28.828 1 95.5 532 ASN B C 1
ATOM 8705 O O . ASN B 1 532 ? 8.227 32.344 28.656 1 95.5 532 ASN B O 1
ATOM 8709 N N . VAL B 1 533 ? 6.852 33.406 30.016 1 95.5 533 VAL B N 1
ATOM 8710 C CA . VAL B 1 533 ? 7.531 32.969 31.234 1 95.5 533 VAL B CA 1
ATOM 8711 C C . VAL B 1 533 ? 6.547 32.219 32.125 1 95.5 533 VAL B C 1
ATOM 8713 O O . VAL B 1 533 ? 6.688 32.219 33.344 1 95.5 533 VAL B O 1
ATOM 8716 N N . HIS B 1 534 ? 5.531 31.641 31.484 1 93.88 534 HIS B N 1
ATOM 8717 C CA . HIS B 1 534 ? 4.504 30.906 32.219 1 93.88 534 HIS B CA 1
ATOM 8718 C C . HIS B 1 534 ? 5.121 29.812 33.094 1 93.88 534 HIS B C 1
ATOM 8720 O O . HIS B 1 534 ? 5.996 29.078 32.656 1 93.88 534 HIS B O 1
ATOM 8726 N N . ASN B 1 535 ? 4.758 29.719 34.281 1 94.38 535 ASN B N 1
ATOM 8727 C CA . ASN B 1 535 ? 5.109 28.656 35.219 1 94.38 535 ASN B CA 1
ATOM 8728 C C . ASN B 1 535 ? 6.598 28.688 35.562 1 94.38 535 ASN B C 1
ATOM 8730 O O . ASN B 1 535 ? 7.195 27.641 35.812 1 94.38 535 ASN B O 1
ATOM 8734 N N . CYS B 1 536 ? 7.305 29.781 35.281 1 95.38 536 CYS B N 1
ATOM 8735 C CA . CYS B 1 536 ? 8.625 30 35.875 1 95.38 536 CYS B CA 1
ATOM 8736 C C . CYS B 1 536 ? 8.523 30.375 37.344 1 95.38 536 CYS B C 1
ATOM 8738 O O . CYS B 1 536 ? 8.516 31.547 37.688 1 95.38 536 CYS B O 1
ATOM 8740 N N . VAL B 1 537 ? 8.641 29.453 38.125 1 92.75 537 VAL B N 1
ATOM 8741 C CA . VAL B 1 537 ? 8.227 29.516 39.531 1 92.75 537 VAL B CA 1
ATOM 8742 C C . VAL B 1 537 ? 9.219 30.359 40.344 1 92.75 537 VAL B C 1
ATOM 8744 O O . VAL B 1 537 ? 8.891 30.859 41.406 1 92.75 537 VAL B O 1
ATOM 8747 N N . ARG B 1 538 ? 10.43 30.609 39.938 1 94.44 538 ARG B N 1
ATOM 8748 C CA . ARG B 1 538 ? 11.453 31.312 40.688 1 94.44 538 ARG B CA 1
ATOM 8749 C C . ARG B 1 538 ? 11.445 32.812 40.375 1 94.44 538 ARG B C 1
ATOM 8751 O O . ARG B 1 538 ? 12.203 33.562 40.969 1 94.44 538 ARG B O 1
ATOM 8758 N N . LEU B 1 539 ? 10.602 33.156 39.469 1 93.38 539 LEU B N 1
ATOM 8759 C CA . LEU B 1 539 ? 10.445 34.562 39.188 1 93.38 539 LEU B CA 1
ATOM 8760 C C . LEU B 1 539 ? 9.672 35.25 40.344 1 93.38 539 LEU B C 1
ATOM 8762 O O . LEU B 1 539 ? 8.648 34.75 40.781 1 93.38 539 LEU B O 1
ATOM 8766 N N . THR B 1 540 ? 10.188 36.344 40.781 1 89.81 540 THR B N 1
ATOM 8767 C CA . THR B 1 540 ? 9.57 37.062 41.906 1 89.81 540 THR B CA 1
ATOM 8768 C C . THR B 1 540 ? 9.047 38.406 41.438 1 89.81 540 THR B C 1
ATOM 8770 O O . THR B 1 540 ? 9.156 38.781 40.281 1 89.81 540 THR B O 1
ATOM 8773 N N . THR B 1 541 ? 8.531 39.156 42.406 1 87.69 541 THR B N 1
ATOM 8774 C CA . THR B 1 541 ? 7.988 40.469 42.125 1 87.69 541 THR B CA 1
ATOM 8775 C C . THR B 1 541 ? 9.102 41.438 41.75 1 87.69 541 THR B C 1
ATOM 8777 O O . THR B 1 541 ? 8.844 42.5 41.125 1 87.69 541 THR B O 1
ATOM 8780 N N . GLY B 1 542 ? 10.336 41.062 42.094 1 85.88 542 GLY B N 1
ATOM 8781 C CA . GLY B 1 542 ? 11.477 41.875 41.688 1 85.88 542 GLY B CA 1
ATOM 8782 C C . GLY B 1 542 ? 11.633 42 40.188 1 85.88 542 GLY B C 1
ATOM 8783 O O . GLY B 1 542 ? 12.188 42.969 39.688 1 85.88 542 GLY B O 1
ATOM 8784 N N . ALA B 1 543 ? 11.148 41.094 39.5 1 88.69 543 ALA B N 1
ATOM 8785 C CA . ALA B 1 543 ? 11.25 41.094 38.062 1 88.69 543 ALA B CA 1
ATOM 8786 C C . ALA B 1 543 ? 10.414 42.219 37.438 1 88.69 543 ALA B C 1
ATOM 8788 O O . ALA B 1 543 ? 10.711 42.688 36.344 1 88.69 543 ALA B O 1
ATOM 8789 N N . LEU B 1 544 ? 9.445 42.656 38.188 1 84.69 544 LEU B N 1
ATOM 8790 C CA . LEU B 1 544 ? 8.516 43.656 37.688 1 84.69 544 LEU B CA 1
ATOM 8791 C C . LEU B 1 544 ? 9.227 45 37.438 1 84.69 544 LEU B C 1
ATOM 8793 O O . LEU B 1 544 ? 8.836 45.75 36.562 1 84.69 544 LEU B O 1
ATOM 8797 N N . ARG B 1 545 ? 10.25 45.219 38.188 1 83.75 545 ARG B N 1
ATOM 8798 C CA . ARG B 1 545 ? 11.008 46.438 38.031 1 83.75 545 ARG B CA 1
ATOM 8799 C C . ARG B 1 545 ? 11.625 46.531 36.625 1 83.75 545 ARG B C 1
ATOM 8801 O O . ARG B 1 545 ? 11.75 47.625 36.062 1 83.75 545 ARG B O 1
ATOM 8808 N N . TRP B 1 546 ? 11.953 45.406 36.156 1 86.94 546 TRP B N 1
ATOM 8809 C CA . TRP B 1 546 ? 12.617 45.375 34.875 1 86.94 546 TRP B CA 1
ATOM 8810 C C . TRP B 1 546 ? 11.586 45.281 33.75 1 86.94 546 TRP B C 1
ATOM 8812 O O . TRP B 1 546 ? 11.891 45.656 32.594 1 86.94 546 TRP B O 1
ATOM 8822 N N . LEU B 1 547 ? 10.406 44.844 34.031 1 84.62 547 LEU B N 1
ATOM 8823 C CA . LEU B 1 547 ? 9.352 44.719 33.031 1 84.62 547 LEU B CA 1
ATOM 8824 C C . LEU B 1 547 ? 8.625 46.031 32.812 1 84.62 547 LEU B C 1
ATOM 8826 O O . LEU B 1 547 ? 7.863 46.156 31.859 1 84.62 547 LEU B O 1
ATOM 8830 N N . SER B 1 548 ? 8.93 46.906 33.656 1 79.19 548 SER B N 1
ATOM 8831 C CA . SER B 1 548 ? 8.273 48.219 33.594 1 79.19 548 SER B CA 1
ATOM 8832 C C . SER B 1 548 ? 8.891 49.094 32.5 1 79.19 548 SER B C 1
ATOM 8834 O O . SER B 1 548 ? 10 48.812 32.031 1 79.19 548 SER B O 1
ATOM 8836 N N . LYS B 1 549 ? 8.164 50.125 32.094 1 78.62 549 LYS B N 1
ATOM 8837 C CA . LYS B 1 549 ? 8.656 51.094 31.109 1 78.62 549 LYS B CA 1
ATOM 8838 C C . LYS B 1 549 ? 9.984 51.688 31.562 1 78.62 549 LYS B C 1
ATOM 8840 O O . LYS B 1 549 ? 10.188 51.938 32.75 1 78.62 549 LYS B O 1
ATOM 8845 N N . PRO B 1 550 ? 10.992 51.719 30.562 1 79.31 550 PRO B N 1
ATOM 8846 C CA . PRO B 1 550 ? 10.984 51.75 29.094 1 79.31 550 PRO B CA 1
ATOM 8847 C C . PRO B 1 550 ? 11.414 50.406 28.484 1 79.31 550 PRO B C 1
ATOM 8849 O O . PRO B 1 550 ? 11.516 50.281 27.266 1 79.31 550 PRO B O 1
ATOM 8852 N N . SER B 1 551 ? 11.641 49.562 29.453 1 80.75 551 SER B N 1
ATOM 8853 C CA . SER B 1 551 ? 12.07 48.281 28.938 1 80.75 551 SER B CA 1
ATOM 8854 C C . SER B 1 551 ? 10.93 47.562 28.25 1 80.75 551 SER B C 1
ATOM 8856 O O . SER B 1 551 ? 9.758 47.781 28.562 1 80.75 551 SER B O 1
ATOM 8858 N N . PHE B 1 552 ? 11.172 46.781 27.25 1 86.56 552 PHE B N 1
ATOM 8859 C CA . PHE B 1 552 ? 10.242 45.906 26.531 1 86.56 552 PHE B CA 1
ATOM 8860 C C . PHE B 1 552 ? 9.156 46.719 25.844 1 86.56 552 PHE B C 1
ATOM 8862 O O . PHE B 1 552 ? 7.969 46.406 25.953 1 86.56 552 PHE B O 1
ATOM 8869 N N . ALA B 1 553 ? 9.555 47.75 25.312 1 75.94 553 ALA B N 1
ATOM 8870 C CA . ALA B 1 553 ? 8.617 48.656 24.656 1 75.94 553 ALA B CA 1
ATOM 8871 C C . ALA B 1 553 ? 7.961 47.969 23.453 1 75.94 553 ALA B C 1
ATOM 8873 O O . ALA B 1 553 ? 6.832 48.312 23.094 1 75.94 553 ALA B O 1
ATOM 8874 N N . GLY B 1 554 ? 8.586 47.062 22.906 1 78.88 554 GLY B N 1
ATOM 8875 C CA . GLY B 1 554 ? 8.062 46.406 21.719 1 78.88 554 GLY B CA 1
ATOM 8876 C C . GLY B 1 554 ? 7.234 45.188 22.047 1 78.88 554 GLY B C 1
ATOM 8877 O O . GLY B 1 554 ? 6.625 44.594 21.156 1 78.88 554 GLY B O 1
ATOM 8878 N N . LEU B 1 555 ? 7.082 44.812 23.266 1 86.19 555 LEU B N 1
ATOM 8879 C CA . LEU B 1 555 ? 6.395 43.594 23.703 1 86.19 555 LEU B CA 1
ATOM 8880 C C . LEU B 1 555 ? 4.887 43.719 23.484 1 86.19 555 LEU B C 1
ATOM 8882 O O . LEU B 1 555 ? 4.273 44.688 23.938 1 86.19 555 LEU B O 1
ATOM 8886 N N . HIS B 1 556 ? 4.32 42.781 22.719 1 82.62 556 HIS B N 1
ATOM 8887 C CA . HIS B 1 556 ? 2.883 42.844 22.5 1 82.62 556 HIS B CA 1
ATOM 8888 C C . HIS B 1 556 ? 2.176 41.656 23.141 1 82.62 556 HIS B C 1
ATOM 8890 O O . HIS B 1 556 ? 0.959 41.688 23.344 1 82.62 556 HIS B O 1
ATOM 8896 N N . TRP B 1 557 ? 2.881 40.688 23.438 1 86.88 557 TRP B N 1
ATOM 8897 C CA . TRP B 1 557 ? 2.301 39.531 24.078 1 86.88 557 TRP B CA 1
ATOM 8898 C C . TRP B 1 557 ? 3.197 39.031 25.219 1 86.88 557 TRP B C 1
ATOM 8900 O O . TRP B 1 557 ? 4.414 38.938 25.047 1 86.88 557 TRP B O 1
ATOM 8910 N N . PHE B 1 558 ? 2.57 38.719 26.359 1 90.38 558 PHE B N 1
ATOM 8911 C CA . PHE B 1 558 ? 3.328 38.312 27.531 1 90.38 558 PHE B CA 1
ATOM 8912 C C . PHE B 1 558 ? 2.602 37.219 28.281 1 90.38 558 PHE B C 1
ATOM 8914 O O . PHE B 1 558 ? 1.492 37.406 28.781 1 90.38 558 PHE B O 1
ATOM 8921 N N . GLY B 1 559 ? 3.16 36.031 28.281 1 90.88 559 GLY B N 1
ATOM 8922 C CA . GLY B 1 559 ? 2.637 34.938 29.078 1 90.88 559 GLY B CA 1
ATOM 8923 C C . GLY B 1 559 ? 3.217 34.875 30.484 1 90.88 559 GLY B C 1
ATOM 8924 O O . GLY B 1 559 ? 4.426 34.688 30.656 1 90.88 559 GLY B O 1
ATOM 8925 N N . LEU B 1 560 ? 2.408 35.031 31.547 1 90.56 560 LEU B N 1
ATOM 8926 C CA . LEU B 1 560 ? 2.975 35.156 32.875 1 90.56 560 LEU B CA 1
ATOM 8927 C C . LEU B 1 560 ? 2.17 34.312 33.906 1 90.56 560 LEU B C 1
ATOM 8929 O O . LEU B 1 560 ? 2.367 34.469 35.094 1 90.56 560 LEU B O 1
ATOM 8933 N N . GLY B 1 561 ? 1.33 33.438 33.375 1 88.38 561 GLY B N 1
ATOM 8934 C CA . GLY B 1 561 ? 0.549 32.625 34.312 1 88.38 561 GLY B CA 1
ATOM 8935 C C . GLY B 1 561 ? 1.405 31.766 35.219 1 88.38 561 GLY B C 1
ATOM 8936 O O . GLY B 1 561 ? 2.494 31.328 34.844 1 88.38 561 GLY B O 1
ATOM 8937 N N . GLN B 1 562 ? 0.974 31.562 36.469 1 89.19 562 GLN B N 1
ATOM 8938 C CA . GLN B 1 562 ? 1.573 30.672 37.438 1 89.19 562 GLN B CA 1
ATOM 8939 C C . GLN B 1 562 ? 2.934 31.188 37.906 1 89.19 562 GLN B C 1
ATOM 8941 O O . GLN B 1 562 ? 3.83 30.406 38.219 1 89.19 562 GLN B O 1
ATOM 8946 N N . THR B 1 563 ? 3.268 32.375 37.594 1 90.38 563 THR B N 1
ATOM 8947 C CA . THR B 1 563 ? 4.418 33.031 38.188 1 90.38 563 THR B CA 1
ATOM 8948 C C . THR B 1 563 ? 4.023 33.719 39.5 1 90.38 563 THR B C 1
ATOM 8950 O O . THR B 1 563 ? 2.838 33.875 39.781 1 90.38 563 THR B O 1
ATOM 8953 N N . ARG B 1 564 ? 4.969 34.156 40.344 1 86.25 564 ARG B N 1
ATOM 8954 C CA . ARG B 1 564 ? 4.68 34.75 41.625 1 86.25 564 ARG B CA 1
ATOM 8955 C C . ARG B 1 564 ? 4.188 36.188 41.469 1 86.25 564 ARG B C 1
ATOM 8957 O O . ARG B 1 564 ? 3.605 36.75 42.406 1 86.25 564 ARG B O 1
ATOM 8964 N N . PHE B 1 565 ? 4.406 36.75 40.344 1 82.12 565 PHE B N 1
ATOM 8965 C CA . PHE B 1 565 ? 3.947 38.125 40.156 1 82.12 565 PHE B CA 1
ATOM 8966 C C . PHE B 1 565 ? 2.709 38.156 39.25 1 82.12 565 PHE B C 1
ATOM 8968 O O . PHE B 1 565 ? 2.354 39.219 38.719 1 82.12 565 PHE B O 1
ATOM 8975 N N . ALA B 1 566 ? 2.094 37.062 39.062 1 79.44 566 ALA B N 1
ATOM 8976 C CA . ALA B 1 566 ? 0.873 37 38.25 1 79.44 566 ALA B CA 1
ATOM 8977 C C . ALA B 1 566 ? -0.355 37.312 39.094 1 79.44 566 ALA B C 1
ATOM 8979 O O . ALA B 1 566 ? -1.486 37.031 38.688 1 79.44 566 ALA B O 1
ATOM 8980 N N . GLY B 1 567 ? -0.109 37.938 40.156 1 79 567 GLY B N 1
ATOM 8981 C CA . GLY B 1 567 ? -1.21 38.312 41.031 1 79 567 GLY B CA 1
ATOM 8982 C C . GLY B 1 567 ? -2.053 39.438 40.469 1 79 567 GLY B C 1
ATOM 8983 O O . GLY B 1 567 ? -1.631 40.125 39.562 1 79 567 GLY B O 1
ATOM 8984 N N . ARG B 1 568 ? -3.221 39.688 41 1 80.81 568 ARG B N 1
ATOM 8985 C CA . ARG B 1 568 ? -4.207 40.656 40.531 1 80.81 568 ARG B CA 1
ATOM 8986 C C . ARG B 1 568 ? -3.656 42.094 40.625 1 80.81 568 ARG B C 1
ATOM 8988 O O . ARG B 1 568 ? -3.842 42.875 39.688 1 80.81 568 ARG B O 1
ATOM 8995 N N . LYS B 1 569 ? -3.016 42.375 41.688 1 81.12 569 LYS B N 1
ATOM 8996 C CA . LYS B 1 569 ? -2.498 43.719 41.875 1 81.12 569 LYS B CA 1
ATOM 8997 C C . LYS B 1 569 ? -1.39 44.031 40.875 1 81.12 569 LYS B C 1
ATOM 8999 O O . LYS B 1 569 ? -1.376 45.125 40.281 1 81.12 569 LYS B O 1
ATOM 9004 N N . GLU B 1 570 ? -0.524 43.156 40.781 1 80.44 570 GLU B N 1
ATOM 9005 C CA . GLU B 1 570 ? 0.604 43.344 39.844 1 80.44 570 GLU B CA 1
ATOM 9006 C C . GLU B 1 570 ? 0.143 43.375 38.406 1 80.44 570 GLU B C 1
ATOM 9008 O O . GLU B 1 570 ? 0.641 44.156 37.594 1 80.44 570 GLU B O 1
ATOM 9013 N N . THR B 1 571 ? -0.754 42.531 38.094 1 80.94 571 THR B N 1
ATOM 9014 C CA . THR B 1 571 ? -1.303 42.5 36.75 1 80.94 571 THR B CA 1
ATOM 9015 C C . THR B 1 571 ? -2.012 43.781 36.406 1 80.94 571 THR B C 1
ATOM 9017 O O . THR B 1 571 ? -1.927 44.281 35.281 1 80.94 571 THR B O 1
ATOM 9020 N N . ALA B 1 572 ? -2.736 44.25 37.281 1 81.12 572 ALA B N 1
ATOM 9021 C CA . ALA B 1 572 ? -3.422 45.531 37.094 1 81.12 572 ALA B CA 1
ATOM 9022 C C . ALA B 1 572 ? -2.426 46.656 36.812 1 81.12 572 ALA B C 1
ATOM 9024 O O . ALA B 1 572 ? -2.682 47.5 35.969 1 81.12 572 ALA B O 1
ATOM 9025 N N . ARG B 1 573 ? -1.393 46.625 37.5 1 76.38 573 ARG B N 1
ATOM 9026 C CA . ARG B 1 573 ? -0.352 47.625 37.281 1 76.38 573 ARG B CA 1
ATOM 9027 C C . ARG B 1 573 ? 0.242 47.531 35.875 1 76.38 573 ARG B C 1
ATOM 9029 O O . ARG B 1 573 ? 0.517 48.531 35.25 1 76.38 573 ARG B O 1
ATOM 9036 N N . PHE B 1 574 ? 0.413 46.344 35.469 1 78.12 574 PHE B N 1
ATOM 9037 C CA . PHE B 1 574 ? 0.923 46.062 34.125 1 78.12 574 PHE B CA 1
ATOM 9038 C C . PHE B 1 574 ? -0.037 46.625 33.062 1 78.12 574 PHE B C 1
ATOM 9040 O O . PHE B 1 574 ? 0.389 47.219 32.094 1 78.12 574 PHE B O 1
ATOM 9047 N N . ARG B 1 575 ? -1.233 46.375 33.312 1 76.44 575 ARG B N 1
ATOM 9048 C CA . ARG B 1 575 ? -2.262 46.781 32.375 1 76.44 575 ARG B CA 1
ATOM 9049 C C . ARG B 1 575 ? -2.363 48.312 32.281 1 76.44 575 ARG B C 1
ATOM 9051 O O . ARG B 1 575 ? -2.652 48.844 31.219 1 76.44 575 ARG B O 1
ATOM 9058 N N . GLU B 1 576 ? -2.135 48.844 33.406 1 78.31 576 GLU B N 1
ATOM 9059 C CA . GLU B 1 576 ? -2.193 50.312 33.438 1 78.31 576 GLU B CA 1
ATOM 9060 C C . GLU B 1 576 ? -1.013 50.906 32.688 1 78.31 576 GLU B C 1
ATOM 9062 O O . GLU B 1 576 ? -1.173 51.906 31.984 1 78.31 576 GLU B O 1
ATOM 9067 N N . GLN B 1 577 ? 0.067 50.312 32.906 1 76.94 577 GLN B N 1
ATOM 9068 C CA . GLN B 1 577 ? 1.284 50.844 32.312 1 76.94 577 GLN B CA 1
ATOM 9069 C C . GLN B 1 577 ? 1.36 50.5 30.812 1 76.94 577 GLN B C 1
ATOM 9071 O O . GLN B 1 577 ? 1.913 51.281 30.031 1 76.94 577 GLN B O 1
ATOM 9076 N N . ARG B 1 578 ? 0.847 49.375 30.5 1 80.25 578 ARG B N 1
ATOM 9077 C CA . ARG B 1 578 ? 0.874 48.906 29.109 1 80.25 578 ARG B CA 1
ATOM 9078 C C . ARG B 1 578 ? -0.497 48.406 28.688 1 80.25 578 ARG B C 1
ATOM 9080 O O . ARG B 1 578 ? -0.704 47.188 28.562 1 80.25 578 ARG B O 1
ATOM 9087 N N . PRO B 1 579 ? -1.33 49.25 28.359 1 72.81 579 PRO B N 1
ATOM 9088 C CA . PRO B 1 579 ? -2.719 48.875 28.078 1 72.81 579 PRO B CA 1
ATOM 9089 C C . PRO B 1 579 ? -2.861 48.031 26.812 1 72.81 579 PRO B C 1
ATOM 9091 O O . PRO B 1 579 ? -3.857 47.312 26.656 1 72.81 579 PRO B O 1
ATOM 9094 N N . TRP B 1 580 ? -1.854 48.031 25.953 1 73.62 580 TRP B N 1
ATOM 9095 C CA . TRP B 1 580 ? -1.989 47.312 24.688 1 73.62 580 TRP B CA 1
ATOM 9096 C C . TRP B 1 580 ? -1.284 45.969 24.734 1 73.62 580 TRP B C 1
ATOM 9098 O O . TRP B 1 580 ? -1.264 45.25 23.75 1 73.62 580 TRP B O 1
ATOM 9108 N N . LEU B 1 581 ? -0.714 45.688 25.828 1 79.44 581 LEU B N 1
ATOM 9109 C CA . LEU B 1 581 ? -0.035 44.406 26.016 1 79.44 581 LEU B CA 1
ATOM 9110 C C . LEU B 1 581 ? -1.035 43.312 26.344 1 79.44 581 LEU B C 1
ATOM 9112 O O . LEU B 1 581 ? -1.909 43.469 27.188 1 79.44 581 LEU B O 1
ATOM 9116 N N . THR B 1 582 ? -0.968 42.25 25.531 1 80.88 582 THR B N 1
ATOM 9117 C CA . THR B 1 582 ? -1.805 41.062 25.812 1 80.88 582 THR B CA 1
ATOM 9118 C C . THR B 1 582 ? -1.16 40.188 26.875 1 80.88 582 THR B C 1
ATOM 9120 O O . THR B 1 582 ? -0.019 39.75 26.719 1 80.88 582 THR B O 1
ATOM 9123 N N . LEU B 1 583 ? -1.887 39.969 27.953 1 84 583 LEU B N 1
ATOM 9124 C CA . LEU B 1 583 ? -1.399 39.094 29.031 1 84 583 LEU B CA 1
ATOM 9125 C C . LEU B 1 583 ? -2.072 37.75 28.984 1 84 583 LEU B C 1
ATOM 9127 O O . LEU B 1 583 ? -3.299 37.656 28.875 1 84 583 LEU B O 1
ATOM 9131 N N . CYS B 1 584 ? -1.337 36.719 28.875 1 85.5 584 CYS B N 1
ATOM 9132 C CA . CYS B 1 584 ? -1.845 35.344 28.859 1 85.5 584 CYS B CA 1
ATOM 9133 C C . CYS B 1 584 ? -1.516 34.625 30.156 1 85.5 584 CYS B C 1
ATOM 9135 O O . CYS B 1 584 ? -0.356 34.594 30.578 1 85.5 584 CYS B O 1
ATOM 9137 N N . PHE B 1 585 ? -2.578 33.969 30.734 1 87 585 PHE B N 1
ATOM 9138 C CA . PHE B 1 585 ? -2.379 33.344 32.031 1 87 585 PHE B CA 1
ATOM 9139 C C . PHE B 1 585 ? -2.572 31.828 31.922 1 87 585 PHE B C 1
ATOM 9141 O O . PHE B 1 585 ? -2.307 31.094 32.875 1 87 585 PHE B O 1
ATOM 9148 N N . ASP B 1 586 ? -2.936 31.281 30.75 1 83.19 586 ASP B N 1
ATOM 9149 C CA . ASP B 1 586 ? -3.395 29.891 30.625 1 83.19 586 ASP B CA 1
ATOM 9150 C C . ASP B 1 586 ? -2.277 28.984 30.109 1 83.19 586 ASP B C 1
ATOM 9152 O O . ASP B 1 586 ? -2.488 27.797 29.906 1 83.19 586 ASP B O 1
ATOM 9156 N N . GLY B 1 587 ? -1.187 29.453 29.906 1 84.44 587 GLY B N 1
ATOM 9157 C CA . GLY B 1 587 ? -0.088 28.609 29.469 1 84.44 587 GLY B CA 1
ATOM 9158 C C . GLY B 1 587 ? -0.158 28.281 27.984 1 84.44 587 GLY B C 1
ATOM 9159 O O . GLY B 1 587 ? 0.244 27.188 27.562 1 84.44 587 GLY B O 1
ATOM 9160 N N . CYS B 1 588 ? -0.635 29.078 27.172 1 82.94 588 CYS B N 1
ATOM 9161 C CA . CYS B 1 588 ? -0.747 28.891 25.719 1 82.94 588 CYS B CA 1
ATOM 9162 C C . CYS B 1 588 ? 0.624 28.953 25.062 1 82.94 588 CYS B C 1
ATOM 9164 O O . CYS B 1 588 ? 1.617 29.297 25.703 1 82.94 588 CYS B O 1
ATOM 9166 N N . GLU B 1 589 ? 0.566 28.438 23.812 1 83.5 589 GLU B N 1
ATOM 9167 C CA . GLU B 1 589 ? 1.762 28.656 23 1 83.5 589 GLU B CA 1
ATOM 9168 C C . GLU B 1 589 ? 1.982 30.141 22.734 1 83.5 589 GLU B C 1
ATOM 9170 O O . GLU B 1 589 ? 1.081 30.953 22.938 1 83.5 589 GLU B O 1
ATOM 9175 N N . LEU B 1 590 ? 3.131 30.375 22.328 1 84.31 590 LEU B N 1
ATOM 9176 C CA . LEU B 1 590 ? 3.5 31.781 22.094 1 84.31 590 LEU B CA 1
ATOM 9177 C C . LEU B 1 590 ? 2.471 32.469 21.203 1 84.31 590 LEU B C 1
ATOM 9179 O O . LEU B 1 590 ? 2.156 31.984 20.125 1 84.31 590 LEU B O 1
ATOM 9183 N N . GLY B 1 591 ? 1.9 33.469 21.594 1 73.69 591 GLY B N 1
ATOM 9184 C CA . GLY B 1 591 ? 0.926 34.219 20.812 1 73.69 591 GLY B CA 1
ATOM 9185 C C . GLY B 1 591 ? -0.453 33.594 20.812 1 73.69 591 GLY B C 1
ATOM 9186 O O . GLY B 1 591 ? -1.334 34 20.062 1 73.69 591 GLY B O 1
ATOM 9187 N N . CYS B 1 592 ? -0.664 32.531 21.656 1 73.94 592 CYS B N 1
ATOM 9188 C CA . CYS B 1 592 ? -1.921 31.797 21.734 1 73.94 592 CYS B CA 1
ATOM 9189 C C . CYS B 1 592 ? -2.275 31.172 20.391 1 73.94 592 CYS B C 1
ATOM 9191 O O . CYS B 1 592 ? -3.439 31.172 19.984 1 73.94 592 CYS B O 1
ATOM 9193 N N . TYR B 1 593 ? -1.293 30.797 19.703 1 64.88 593 TYR B N 1
ATOM 9194 C CA . TYR B 1 593 ? -1.457 30.234 18.359 1 64.88 593 TYR B CA 1
ATOM 9195 C C . TYR B 1 593 ? -2.283 28.953 18.422 1 64.88 593 TYR B C 1
ATOM 9197 O O . TYR B 1 593 ? -2.826 28.516 17.406 1 64.88 593 TYR B O 1
ATOM 9205 N N . ASP B 1 594 ? -2.314 28.188 19.5 1 57.53 594 ASP B N 1
ATOM 9206 C CA . ASP B 1 594 ? -3.043 26.938 19.609 1 57.53 594 ASP B CA 1
ATOM 9207 C C . ASP B 1 594 ? -4.539 27.172 19.797 1 57.53 594 ASP B C 1
ATOM 9209 O O . ASP B 1 594 ? -5.332 26.234 19.812 1 57.53 594 ASP B O 1
ATOM 9213 N N . GLY B 1 595 ? -5.113 28.344 19.859 1 56.47 595 GLY B N 1
ATOM 9214 C CA . GLY B 1 595 ? -6.531 28.625 19.984 1 56.47 595 GLY B CA 1
ATOM 9215 C C . GLY B 1 595 ? -6.836 29.672 21.047 1 56.47 595 GLY B C 1
ATOM 9216 O O . GLY B 1 595 ? -6.121 29.766 22.047 1 56.47 595 GLY B O 1
ATOM 9217 N N . TRP B 1 596 ? -7.219 30.812 20.609 1 51.34 596 TRP B N 1
ATOM 9218 C CA . TRP B 1 596 ? -7.551 31.906 21.516 1 51.34 596 TRP B CA 1
ATOM 9219 C C . TRP B 1 596 ? -8.477 31.422 22.641 1 51.34 596 TRP B C 1
ATOM 9221 O O . TRP B 1 596 ? -9.617 31.031 22.375 1 51.34 596 TRP B O 1
ATOM 9231 N N . GLU B 1 597 ? -7.992 30.578 23.516 1 50.03 597 GLU B N 1
ATOM 9232 C CA . GLU B 1 597 ? -8.836 30.266 24.656 1 50.03 597 GLU B CA 1
ATOM 9233 C C . GLU B 1 597 ? -9.469 31.547 25.234 1 50.03 597 GLU B C 1
ATOM 9235 O O . GLU B 1 597 ? -8.93 32.625 25.078 1 50.03 597 GLU B O 1
ATOM 9240 N N . PHE B 1 598 ? -10.758 31.578 25.328 1 48.16 598 PHE B N 1
ATOM 9241 C CA . PHE B 1 598 ? -11.453 32.656 26.016 1 48.16 598 PHE B CA 1
ATOM 9242 C C . PHE B 1 598 ? -10.586 33.25 27.125 1 48.16 598 PHE B C 1
ATOM 9244 O O . PHE B 1 598 ? -10.453 32.625 28.203 1 48.16 598 PHE B O 1
ATOM 9251 N N . HIS B 1 599 ? -9.469 33.75 26.797 1 49.75 599 HIS B N 1
ATOM 9252 C CA . HIS B 1 599 ? -8.812 34.5 27.859 1 49.75 599 HIS B CA 1
ATOM 9253 C C . HIS B 1 599 ? -9.805 35.375 28.609 1 49.75 599 HIS B C 1
ATOM 9255 O O . HIS B 1 599 ? -10.289 36.375 28.078 1 49.75 599 HIS B O 1
ATOM 9261 N N . THR B 1 600 ? -10.914 34.906 29.047 1 43.12 600 THR B N 1
ATOM 9262 C CA . THR B 1 600 ? -11.852 35.75 29.75 1 43.12 600 THR B CA 1
ATOM 9263 C C . THR B 1 600 ? -11.109 36.844 30.516 1 43.12 600 THR B C 1
ATOM 9265 O O . THR B 1 600 ? -10.211 36.531 31.312 1 43.12 600 THR B O 1
ATOM 9268 N N . PRO B 1 601 ? -11.062 37.969 30.047 1 40.12 601 PRO B N 1
ATOM 9269 C CA . PRO B 1 601 ? -10.594 39.062 30.922 1 40.12 601 PRO B CA 1
ATOM 9270 C C . PRO B 1 601 ? -10.969 38.844 32.375 1 40.12 601 PRO B C 1
ATOM 9272 O O . PRO B 1 601 ? -10.234 39.219 33.281 1 40.12 601 PRO B O 1
ATOM 9275 N N . GLN B 1 602 ? -12.266 38.625 32.656 1 36.97 602 GLN B N 1
ATOM 9276 C CA . GLN B 1 602 ? -12.875 38.75 34 1 36.97 602 GLN B CA 1
ATOM 9277 C C . GLN B 1 602 ? -12.422 37.625 34.906 1 36.97 602 GLN B C 1
ATOM 9279 O O . GLN B 1 602 ? -12.766 37.625 36.094 1 36.97 602 GLN B O 1
ATOM 9284 N N . ARG B 1 603 ? -12.023 36.469 34.375 1 36.75 603 ARG B N 1
ATOM 9285 C CA . ARG B 1 603 ? -11.969 35.5 35.469 1 36.75 603 ARG B CA 1
ATOM 9286 C C . ARG B 1 603 ? -10.797 35.75 36.406 1 36.75 603 ARG B C 1
ATOM 9288 O O . ARG B 1 603 ? -10.625 35.062 37.406 1 36.75 603 ARG B O 1
ATOM 9295 N N . HIS B 1 604 ? -9.633 36.25 36.062 1 31.25 604 HIS B N 1
ATOM 9296 C CA . HIS B 1 604 ? -8.727 36.562 37.156 1 31.25 604 HIS B CA 1
ATOM 9297 C C . HIS B 1 604 ? -8.82 38.031 37.531 1 31.25 604 HIS B C 1
ATOM 9299 O O . HIS B 1 604 ? -8.93 38.906 36.656 1 31.25 604 HIS B O 1
#

pLDDT: mean 83.38, std 17.34, range [24.97, 98.56]

InterPro domains:
  IPR001810 F-box domain [PF00646] (9-37)
  IPR006553 Leucine-rich repeat, cysteine-containing subtype [SM00367] (89-114)
  IPR006553 Leucine-rich repeat, cysteine-containing subtype [SM00367] (309-334)
  IPR006553 Leucine-rich repeat, cysteine-containing subtype [SM00367] (335-360)
  IPR006553 Leucine-rich repeat, cysteine-containing subtype [SM00367] (386-411)
  IPR006553 Leucine-rich repeat, cysteine-containing subtype [SM00367] (412-435)
  IPR006553 Leucine-rich repeat, cysteine-containing subtype [SM00367] (436-461)
  IPR006553 Leucine-rich repeat, cysteine-containing subtype [SM00367] (466-491)
  IPR006553 Leucine-rich repeat, cysteine-containing subtype [SM00367] (492-517)
  IPR006553 Leucine-rich repeat, cysteine-containing subtype [SM00367] (525-550)
  IPR032675 Leucine-rich repeat domain superfamily [G3DSA:3.80.10.10] (79-442)
  IPR032675 Leucine-rich repeat domain superfamily [G3DSA:3.80.10.10] (443-556)
  IPR057207 F-box/LRR-repeat protein 15-like, leucin rich repeat domain [PF25372] (47-593)

Sequence (1208 aa):
MEEVTRSVLAEEILKRLDLENLCSVACVSTTLRSAVVSGVLPSLTSLDLSVFSPDEETLNYMLRGCIGLRSLTLNCLRLSVAAVRGVLGPHLRELHLLRCSLLNSTVLNSIGSLCPNLRVLTLEMTDLDSPVVFQSNLTQMLNGCPYLESLQLNIRGILVDATPFQSVRFSLPETLKVLRLQPLLESEAILLMNRFKVSGSCLSKADYSALLSPSPSLTLQSLSLVLDLISDRLIIAITGSLPQLVKLDLEDRPEKEPFPDSDLTYTGLQSLGYCQQLTSLSLVRSCYNRKISFKRINDMGIFLLSEACKGLESVRLGGFPKVSDAGFASLLHSCRNLKRFEVRGAFLLSDLAFHDVTGSSCSLQEVRLSTCPLITSEAVKKLGLCSNLELLDLGSCKSISDSCLNTVSALRKLTSLNLAGADITDSGMLALGKSDVPITQLSLRGCKRVSDRGISYLLNSEGTISRTLSTLDLGHMPGISDRAVHTITRYCKALTELSLRSCFHVTDSSIEWLATRERQAEGGSKQLRKLNVHNCVRLTTGALRWLSKPSFAGLHWFGLGQTRFAGRKETARFREQRPWLTLCFDGCELGCYDGWEFHTPQRHMEEVTRSVLAEEILKRLDLENLCSVACVSTTLRSAVVSGVLPSLTSLDLSVFSPDEETLNYMLRGCIGLRSLTLNCLRLSVAAVRGVLGPHLRELHLLRCSLLNSTVLNSIGSLCPNLRVLTLEMTDLDSPVVFQSNLTQMLNGCPYLESLQLNIRGILVDATPFQSVRFSLPETLKVLRLQPLLESEAILLMNRFKVSGSCLSKADYSALLSPSPSLTLQSLSLVLDLISDRLIIAITGSLPQLVKLDLEDRPEKEPFPDSDLTYTGLQSLGYCQQLTSLSLVRSCYNRKISFKRINDMGIFLLSEACKGLESVRLGGFPKVSDAGFASLLHSCRNLKRFEVRGAFLLSDLAFHDVTGSSCSLQEVRLSTCPLITSEAVKKLGLCSNLELLDLGSCKSISDSCLNTVSALRKLTSLNLAGADITDSGMLALGKSDVPITQLSLRGCKRVSDRGISYLLNSEGTISRTLSTLDLGHMPGISDRAVHTITRYCKALTELSLRSCFHVTDSSIEWLATRERQAEGGSKQLRKLNVHNCVRLTTGALRWLSKPSFAGLHWFGLGQTRFAGRKETARFREQRPWLTLCFDGCELGCYDGWEFHTPQRH

Nearest PDB structures (foldseek):
  6o60-assembly1_C  TM=8.261E-01  e=1.034E-14  Homo sapiens
  6wcq-assembly1_B  TM=7.723E-01  e=4.322E-13  Homo sapiens
  5jh5-assembly1_A  TM=7.327E-01  e=2.959E-07  Homo sapiens
  8ubu-assembly1_K  TM=7.041E-01  e=1.866E-06  Homo sapiens
  8ubv-assembly1_H  TM=7.408E-01  e=4.803E-06  Homo sapiens

Solvent-accessible surface area (backbone atoms only — not comparable to full-atom values): 56988 Å² total; per-residue (Å²): 110,73,67,57,51,41,50,48,43,22,61,64,51,46,64,66,39,54,64,67,49,43,53,44,45,30,74,73,32,74,69,47,33,50,25,41,30,71,53,41,35,33,71,30,44,61,46,74,34,63,75,40,46,48,44,52,67,55,46,51,55,50,48,75,39,37,79,52,35,29,31,43,31,40,24,25,64,58,26,44,54,70,51,53,58,69,71,56,35,58,61,28,31,32,42,34,41,35,56,18,67,57,31,50,52,66,53,36,37,48,46,11,72,36,20,45,53,23,26,34,41,36,40,29,35,37,58,75,59,57,41,68,58,37,44,54,21,47,41,45,17,42,69,27,22,56,55,25,29,32,44,34,41,40,48,49,59,83,64,86,90,62,55,58,50,63,76,70,81,64,73,76,48,68,54,28,29,35,43,32,44,30,55,36,48,42,71,38,50,36,52,56,27,52,53,58,43,50,72,50,60,74,80,83,80,79,82,85,74,74,75,77,69,79,42,90,65,69,57,39,30,32,43,33,40,32,25,42,48,67,24,27,68,41,43,41,35,44,28,71,44,35,42,65,24,28,31,42,35,40,33,21,48,51,90,60,81,69,53,82,88,59,32,46,37,48,68,23,41,41,36,50,32,56,20,75,55,31,28,33,43,31,46,32,40,50,42,93,87,48,97,52,54,43,81,63,32,35,29,42,29,38,36,44,28,21,70,42,42,39,62,26,27,30,41,36,42,27,21,35,55,58,25,33,28,38,14,56,26,39,33,61,67,48,14,58,61,29,24,34,45,32,40,32,42,26,60,46,32,37,40,71,31,48,59,88,55,36,50,103,68,37,47,39,28,33,40,33,42,30,45,20,62,51,31,34,35,65,31,46,49,38,54,40,49,25,64,55,27,29,33,43,33,34,33,50,15,52,50,28,39,42,76,30,33,59,35,53,37,65,22,66,51,26,28,35,42,31,41,21,35,18,52,35,38,32,73,29,27,35,47,45,5,56,15,74,22,52,30,28,33,40,32,44,26,40,16,65,53,31,33,33,65,13,50,39,32,28,37,73,40,88,23,38,28,20,63,40,25,26,34,41,32,44,22,50,11,75,36,38,33,38,66,29,47,47,47,42,56,73,43,36,40,36,34,27,34,43,30,38,27,40,14,61,56,29,37,38,65,32,47,43,44,51,27,52,43,49,68,61,44,80,80,78,42,47,54,46,30,34,41,28,41,18,40,14,58,52,27,43,64,74,32,50,70,41,63,34,87,79,25,59,68,54,41,31,32,39,29,38,18,69,25,66,46,54,40,69,70,53,43,49,52,46,41,69,75,36,67,51,45,44,76,40,61,81,67,63,49,81,86,32,72,86,54,73,61,84,70,52,74,78,76,109,111,74,68,55,52,44,50,47,43,26,61,63,51,48,66,65,38,53,65,67,49,45,53,44,47,30,72,73,32,73,68,46,33,50,28,41,31,72,54,44,35,33,70,31,45,63,46,73,33,64,77,40,46,46,44,52,68,57,47,52,56,50,47,75,40,36,79,52,36,29,30,43,30,39,24,25,62,59,26,45,52,67,50,53,57,66,71,57,35,57,62,29,31,30,41,33,42,34,55,19,66,57,31,50,52,65,53,35,38,50,44,12,72,35,18,44,53,24,26,34,41,36,41,30,34,36,57,75,61,56,42,67,58,38,43,54,21,47,40,46,17,42,69,28,22,56,54,25,29,32,43,33,40,39,48,47,58,83,65,86,89,62,55,60,49,63,75,70,79,63,72,76,47,68,53,26,28,34,43,32,44,30,55,37,48,42,70,38,52,35,52,56,26,51,53,58,42,54,71,47,62,78,70,69,79,83,76,90,71,70,74,75,65,80,40,90,64,69,58,38,29,32,43,34,40,31,25,42,48,66,23,27,68,43,43,42,34,44,28,71,43,35,41,64,24,28,33,41,36,40,34,21,47,51,92,60,81,69,53,83,88,60,31,43,37,48,69,23,40,42,37,51,32,57,20,75,56,32,28,32,43,32,46,32,39,51,43,93,86,48,97,52,54,43,81,63,33,34,29,43,29,39,35,45,29,20,70,41,43,40,62,25,28,30,41,35,43,28,20,35,56,58,25,33,28,37,14,56,25,40,33,60,65,48,15,56,61,29,25,33,46,34,42,31,43,25,60,45,34,37,39,69,30,50,59,83,57,57,44,103,69,38,47,38,26,33,41,34,42,30,44,20,63,50,31,33,34,65,33,46,50,37,54,40,52,28,64,55,28,28,34,44,33,34,33,49,16,50,50,28,40,42,74,30,32,59,34,54,36,64,23,65,50,25,28,34,43,31,41,21,36,18,52,34,38,32,72,30,29,36,47,45,6,56,15,73,22,52,31,28,34,41,31,44,26,42,17,64,54,33,33,34,65,12,49,39,32,27,36,73,40,86,23,39,30,20,63,41,26,26,33,42,32,43,22,50,10,74,36,36,32,37,66,28,48,46,46,43,55,73,44,36,39,38,32,27,34,44,31,38,27,41,14,58,54,30,36,39,65,31,48,44,44,51,25,52,44,52,67,60,46,81,79,80,43,48,56,46,30,33,41,27,40,18,40,14,60,52,28,44,63,72,32,51,70,39,64,34,90,77,25,60,66,55,40,31,34,39,29,39,16,68,25,66,47,56,41,69,69,54,43,49,52,47,41,68,76,36,66,52,44,43,77,40,61,81,66,63,50,83,87,34,71,86,51,78,60,82,68,56,75,77,76,109

Foldseek 3Di:
DLVVCLQCCLPPVVLPDDLLVLVLVLQVDVSSVCSCQARVQLPDQEHACQLWADALVSLCSNCVRNPQHAAYHHEQCHPALVSLLVNAAQNYAHYAYPNNERYELLSLLSNLAGHQNHAYYHDEYEYPDDLVVNLVSNQSSQNSHQNHAEDAYAYHYPPPPDDSCPPPPHDHHLNYAYYHDPADELVSLLVVLVVLVVLQPPPDDDDPDDDSDRRSQSNHAEYAYEYQADFLSSLLSNCVRHLQHAEYAYEHEHPDADDPNGHHALNSLLSNLSNQNHAYYHDEYDYPPDLHARARDELVSLLSNLVSHLNHQEYHYYRDARYALNSLLSNLVSNQNHAYAHYEQHARYALCSLPPSQAPRNNYAEYAYENHQRYALSNLLSCLSVQNHAEYHYAPHARYELVSLLSVLSNQNHAYYEQANYAYALVSLLNQLQGQRQHQYYEHHQHAHYALSSLCSNFVYPYCPLERHAEYEHAPHQRYALSNLLSNLVRRQNYAYYEHHQHQRYELSSLVSLQVSQVPNPDRGDAHAWYAHAQNARYEPVSLVSVAPPGRSNHAEYEYANYHQPDPVNVVVVCVRPVGHHYHHPRAPIVNPVHPPCPPPPPD/DLVVCLQCCLPPVVLPDDLLVLVLVLVVDVSSVCSCQAPVQLPDQEHACQLWADALVSLCSNCVRNPQHAAYHHEQCHPALVSLLVNAAQNYAHYAYPNNEHYELLSLLSNLQGHQNHAEYADEYEYPDDLVVNLVSNQSNQVSHQNHAEDAYAYHYDPPPDDSCPPPPHDHHLNYAYYHDPADELVSLLVVLVVLVVLQPPPPDDDPDPDSDRRSQSNHAEYAYEYQADFLSSLLSNCVRHLQHAEYHYEHEHPDADDPNGHHALNSLLSVLSNQNHAYYADEYDYPPDLHARARYELVSLLSNLVSHLNHQEYHYYRDARYALNSLLSNLVSNQNHAYAHYEQHARYALCSLPPSADPRNNYAEYAYENHQRYALSNLLSCLSVQNHAYYHYAPHARYELVSLLSVLSNQNHAEYEQANYAYALVSLLNQLAGQRQHQYYEHHQHAHYALSSLCSNFVYPYCPLERHAEYEHAPHQRYALSSLLSNLVRRQNYAYYEHHQHQRYELSSLVSLQVSQVVNPDRGDAHAWYAHAQNARYEPVSLVSVAPPGRSNHAEYEYANYHQPDPVNVVVVCVRPVGHHYHHPRADIVNPVDPPCPPPPPD